Protein AF-0000000083763369 (afdb_homodimer)

pLDDT: mean 95.56, std 6.67, range [40.78, 98.94]

Secondary structure (DSSP, 8-state):
-HHHHHHH-EEEEEEEES-TT-TTTSTT-EEEEEEEEE-TT--TTTS-EEEEE--SS-HHHHHHT-HHHHHHHHHHT-EEEEEPPTTBTTB-TTGGGTTSTTGGGG--HHHHHHHHHHHHHHHHHHTT-TTS-EEEEEETHHHHHHHHHHHH-TTT-SEEEEET--TTTTBT-S-TTHHHHHHHHHHHHH-HHHHHHHHHHHHHHHH---HHHHHHHHTBSS---SHHHHHHHHHHHHHHHHHHHHT--SS-BSSSS-BPSSHHHHHHHHHHH-SSHHHHHHHHHHHHH-TTS--SSB-HHHH----S-TT---SHHHHHHHHHHHHTTSB----B-SSSSSS--B---HHHHHHHHHHHHS----TTHHHHHH-TT--TT--SEEEEEETT-TTGGGS--S--SSSEEEEEETT--TTGGGSPP-TT--HHHHHHHHHHHHHHHHHHHHHHH-/-HHHHHHH-EEEEEEEES-TT-SSSSTT-EEEEEEEEE-TT--TTTS-EEEEE--SS-HHHHHHT-HHHHHHHHHHT-EEEEEPPTTBTTB-TTGGGTTSTTGGGG--HHHHHHHHHHHHHHHHHHTT-TTS-EEEEEETHHHHHHHHHHHH-TTT-SEEEEET--TTGGGT-S-TTHHHHHHHHHHHHH-HHHHHHHHHHHHHHHH---HHHHHHHHTBSS---SHHHHHHHHHHHHHHHHHHHHT--SS-BSSSS-BPSSHHHHHHHHHHH-SSHHHHHHHHHHHHH-TTS--SSB-HHHH----S-TT---SHHHHHHHHHHHHTTS-----B-SSSSSS--B---HHHHHHHHHHHHS----TTHHHHHH-TT--TT--SEEEEEETT-TTGGGS--S--SSSEEEEEETT--TTGGGSPP-TT--HHHHHHHHHHHHHHHHHHHHHHH-

InterPro domains:
  IPR008758 Peptidase S28 [PF05577] (16-439)
  IPR029058 Alpha/Beta hydrolase fold [G3DSA:3.40.50.1820] (13-447)
  IPR029058 Alpha/Beta hydrolase fold [SSF53474] (47-422)
  IPR042269 Serine carboxypeptidase S28, SKS domain [G3DSA:1.20.120.980] (175-347)

Sequence (908 aa):
PGFSLVSLFTEKYFPQILDHFNYNSMGNGTFDQRYLITDEYWKRGYGPIFFYTGNEGDIWEFALNSGFITELAAQQRALVIFAEHRYYGKSLPFGEDSFNIPEVGLLTVEQALADYAIMITELKGQLGASACPVIVFGGSYGGMLSVYMRLRYPNIVAGALAASAPILSTAGMGEPKQFFQDVTSDFENYAPECGDAVRGAFQRLQDLAHYRRIQSAFSLCQTPSSDKDTRQLNGFLRNAFTLMAMLDYPYSTHFMGNMPANPVKVACDTMLGGDDLLQALRDTAGIVYNSTGDLTCFDLYTLYVECADPTGCGLGFNSLAWDYQACTEIEMCFESNNVTDMFPVMPFTVKSREQYCSKRWGVIPRLGWLKTQFWGDALSTASNIIFSNGDLDPWANGGVRKSLSSSLIAINISEGAHHLDLRGANDADPASVIKARKMESDTIAQWVKMERYGPGFSLVSLFTEKYFPQILDHFNYNSMGNGTFDQRYLITDEYWKRGYGPIFFYTGNEGDIWEFALNSGFITELAAQQRALVIFAEHRYYGKSLPFGEDSFNIPEVGLLTVEQALADYAIMITELKGQLGASACPVIVFGGSYGGMLSVYMRLRYPNIVAGALAASAPILSTAGMGEPKQFFQDVTSDFENYAPECGDAVRGAFQRLQDLAHYRRIQSAFSLCQTPSSDKDTRQLNGFLRNAFTLMAMLDYPYSTHFMGNMPANPVKVACDTMLGGDDLLQALRDTAGIVYNSTGDLTCFDLYTLYVECADPTGCGLGFNSLAWDYQACTEIEMCFESNNVTDMFPVMPFTVKSREQYCSKRWGVIPRLGWLKTQFWGDALSTASNIIFSNGDLDPWANGGVRKSLSSSLIAINISEGAHHLDLRGANDADPASVIKARKMESDTIAQWVKMERYG

Solvent-accessible surface area (backbone atoms only — not comparable to full-atom values): 45256 Å² total; per-residue (Å²): 118,63,75,64,52,58,71,56,41,45,80,46,69,42,84,34,69,60,44,86,79,26,51,42,82,52,34,86,39,58,24,56,34,37,30,35,37,31,59,88,42,32,40,83,54,56,27,33,35,40,34,33,50,25,42,86,27,47,48,65,64,51,59,71,50,29,34,33,58,59,54,47,19,62,74,60,20,15,30,40,35,41,36,35,25,72,54,14,60,80,12,34,71,52,55,91,48,28,78,38,90,58,59,39,27,60,65,40,70,68,47,45,49,50,50,51,54,51,48,52,56,51,48,22,62,76,63,55,27,77,75,27,42,25,36,29,28,24,44,33,68,3,4,36,44,12,49,48,40,35,63,62,29,53,64,66,27,61,26,20,40,16,22,26,22,32,50,33,29,33,27,64,40,81,61,44,49,50,45,44,26,34,33,34,46,45,41,28,69,76,38,62,65,35,36,52,45,49,32,49,23,54,50,52,55,70,63,52,86,46,46,66,56,50,17,64,50,50,35,34,67,57,64,50,84,50,70,66,44,51,51,50,48,52,50,45,48,52,40,31,54,46,51,30,27,31,55,31,31,70,50,64,40,76,78,92,44,61,34,56,44,31,30,43,59,54,35,36,51,39,40,70,66,41,93,43,47,51,48,14,50,39,54,37,32,28,46,59,80,32,55,85,60,78,62,84,43,45,50,67,74,80,79,35,51,90,59,44,32,73,80,57,39,62,65,68,63,32,14,52,45,48,27,50,35,31,29,42,57,38,40,51,48,42,24,34,63,48,74,72,24,43,44,66,74,44,82,36,46,73,65,52,47,36,55,51,20,35,72,75,69,54,25,70,51,52,85,50,48,40,21,62,66,63,30,44,85,51,54,82,76,56,64,37,34,36,28,33,26,16,67,36,14,34,47,26,85,25,28,61,79,60,56,80,51,97,39,31,36,34,46,75,20,73,79,22,13,53,37,48,65,37,27,45,91,53,95,60,57,53,69,48,46,56,52,48,46,51,52,53,52,54,52,49,54,49,46,47,51,45,62,69,73,99,122,63,75,64,53,57,71,54,41,45,83,46,69,42,85,34,70,60,46,85,77,27,53,43,82,53,35,86,39,58,25,58,34,38,31,35,36,32,60,88,41,32,40,84,53,57,27,32,35,40,33,32,50,26,41,87,28,46,49,66,64,51,59,71,51,28,35,33,58,56,55,47,20,59,73,59,19,16,29,40,36,42,37,35,25,71,55,13,60,81,12,33,72,52,54,92,49,27,78,38,89,58,58,37,28,61,65,40,70,68,45,45,49,50,50,50,53,52,49,52,56,52,49,23,60,77,63,56,27,76,75,27,40,24,37,28,29,25,46,32,68,3,4,35,44,13,49,47,40,34,63,63,29,53,64,66,28,62,26,19,40,17,22,28,22,33,52,34,30,34,26,65,39,81,61,44,48,50,44,43,27,35,34,35,46,44,42,29,70,77,36,60,65,36,35,54,43,49,32,48,21,52,50,52,56,69,63,52,86,48,44,66,57,50,17,63,52,51,34,34,67,56,64,49,84,49,71,66,43,52,51,49,48,53,51,46,50,50,40,32,54,44,51,31,28,29,56,32,32,70,49,63,42,76,78,90,44,63,36,57,45,32,30,43,60,53,35,36,51,38,42,71,66,40,94,44,46,53,49,14,51,39,53,38,32,26,47,59,78,33,53,84,61,77,63,85,44,46,48,64,75,81,79,35,52,91,59,45,32,75,79,58,41,63,66,70,64,34,14,52,44,48,28,50,35,32,28,43,58,39,38,52,47,42,26,34,64,48,74,74,22,43,43,66,72,44,82,36,48,72,67,53,47,38,53,51,21,36,70,75,68,55,25,71,51,52,86,50,49,40,22,62,64,63,30,45,84,50,53,82,76,59,67,37,33,37,29,34,28,16,67,36,14,34,47,27,84,24,27,61,79,58,57,80,50,98,40,30,36,35,45,75,19,73,79,22,12,55,38,48,66,37,27,46,90,53,94,60,58,52,71,49,45,56,51,49,45,50,51,51,52,54,51,50,54,49,46,48,52,48,63,68,74,99

Nearest PDB structures (foldseek):
  4ebb-assembly1_A  TM=9.942E-01  e=8.310E-62  Homo sapiens
  4ebb-assembly2_B  TM=9.876E-01  e=6.063E-62  Homo sapiens
  3n2z-assembly1_B-2  TM=9.358E-01  e=5.845E-44  Homo sapiens
  2o2g-assembly1_A  TM=6.540E-01  e=6.272E-04  Trichormus variabilis
  1nx9-assembly1_D  TM=5.894E-01  e=6.611E-04  Acetobacter pasteurianus

Organism: Esox lucius (NCBI:txid8010)

Structure (mmCIF, N/CA/C/O backbone):
data_AF-0000000083763369-model_v1
#
loop_
_entity.id
_entity.type
_entity.pdbx_description
1 polymer 'Dipeptidyl peptidase 2'
#
loop_
_atom_site.group_PDB
_atom_site.id
_atom_site.type_symbol
_atom_site.label_atom_id
_atom_site.label_alt_id
_atom_site.label_comp_id
_atom_site.label_asym_id
_atom_site.label_entity_id
_atom_site.label_seq_id
_atom_site.pdbx_PDB_ins_code
_atom_site.Cartn_x
_atom_site.Cartn_y
_atom_site.Cartn_z
_atom_site.occupancy
_atom_site.B_iso_or_equiv
_atom_site.auth_seq_id
_atom_site.auth_comp_id
_atom_site.auth_asym_id
_atom_site.auth_atom_id
_atom_site.pdbx_PDB_model_num
ATOM 1 N N . PRO A 1 1 ? -23.047 29.516 13.289 1 40.78 1 PRO A N 1
ATOM 2 C CA . PRO A 1 1 ? -22.781 28.594 12.18 1 40.78 1 PRO A CA 1
ATOM 3 C C . PRO A 1 1 ? -22.453 27.172 12.664 1 40.78 1 PRO A C 1
ATOM 5 O O . PRO A 1 1 ? -22.781 26.203 11.984 1 40.78 1 PRO A O 1
ATOM 8 N N . GLY A 1 2 ? -21.891 27.047 13.938 1 45.44 2 GLY A N 1
ATOM 9 C CA . GLY A 1 2 ? -21.453 25.797 14.539 1 45.44 2 GLY A CA 1
ATOM 10 C C . GLY A 1 2 ? -22.594 24.906 14.961 1 45.44 2 GLY A C 1
ATOM 11 O O . GLY A 1 2 ? -22.547 23.688 14.742 1 45.44 2 GLY A O 1
ATOM 12 N N . PHE A 1 3 ? -23.531 25.453 15.734 1 48.12 3 PHE A N 1
ATOM 13 C CA . PHE A 1 3 ? -24.641 24.688 16.281 1 48.12 3 PHE A CA 1
ATOM 14 C C . PHE A 1 3 ? -25.422 24.016 15.164 1 48.12 3 PHE A C 1
ATOM 16 O O . PHE A 1 3 ? -25.844 22.859 15.297 1 48.12 3 PHE A O 1
ATOM 23 N N . SER A 1 4 ? -25.453 24.672 14.023 1 62.69 4 SER A N 1
ATOM 24 C CA . SER A 1 4 ? -26.234 24.188 12.898 1 62.69 4 SER A CA 1
ATOM 25 C C . SER A 1 4 ? -25.547 23.031 12.195 1 62.69 4 SER A C 1
ATOM 27 O O . SER A 1 4 ? -26.172 22.016 11.859 1 62.69 4 SER A O 1
ATOM 29 N N . LEU A 1 5 ? -24.281 22.969 12.305 1 74 5 LEU A N 1
ATOM 30 C CA . LEU A 1 5 ? -23.594 21.891 11.602 1 74 5 LEU A CA 1
ATOM 31 C C . LEU A 1 5 ? -23.594 20.609 12.438 1 74 5 LEU A C 1
ATOM 33 O O . LEU A 1 5 ? -23.625 19.516 11.891 1 74 5 LEU A O 1
ATOM 37 N N . VAL A 1 6 ? -23.672 20.766 13.766 1 82.19 6 VAL A N 1
ATOM 38 C CA . VAL A 1 6 ? -23.641 19.594 14.648 1 82.19 6 VAL A CA 1
ATOM 39 C C . VAL A 1 6 ? -24.906 18.766 14.469 1 82.19 6 VAL A C 1
ATOM 41 O O . VAL A 1 6 ? -24.859 17.547 14.477 1 82.19 6 VAL A O 1
ATOM 44 N N . SER A 1 7 ? -25.859 19.5 14.211 1 86.25 7 SER A N 1
ATOM 45 C CA . SER A 1 7 ? -27.141 18.797 14.062 1 86.25 7 SER A CA 1
ATOM 46 C C . SER A 1 7 ? -27.25 18.125 12.695 1 86.25 7 SER A C 1
ATOM 48 O O . SER A 1 7 ? -28.062 17.219 12.508 1 86.25 7 SER A O 1
ATOM 50 N N . LEU A 1 8 ? -26.406 18.5 11.883 1 92.94 8 LEU A N 1
ATOM 51 C CA . LEU A 1 8 ? -26.453 18 10.508 1 92.94 8 LEU A CA 1
ATOM 52 C C . LEU A 1 8 ? -25.844 16.609 10.414 1 92.94 8 LEU A C 1
ATOM 54 O O . LEU A 1 8 ? -26.203 15.828 9.523 1 92.94 8 LEU A O 1
ATOM 58 N N . PHE A 1 9 ? -25 16.281 11.312 1 97.06 9 PHE A N 1
ATOM 59 C CA . PHE A 1 9 ? -24.25 15.031 11.203 1 97.06 9 PHE A CA 1
ATOM 60 C C . PHE A 1 9 ? -24.703 14.039 12.266 1 97.06 9 PHE A C 1
ATOM 62 O O . PHE A 1 9 ? -25.109 14.43 13.359 1 97.06 9 PHE A O 1
ATOM 69 N N . THR A 1 10 ? -24.672 12.844 11.945 1 97.88 10 THR A N 1
ATOM 70 C CA . THR A 1 10 ? -24.828 11.742 12.883 1 97.88 10 THR A CA 1
ATOM 71 C C . THR A 1 10 ? -23.484 11.078 13.172 1 97.88 10 THR A C 1
ATOM 73 O O . THR A 1 10 ? -22.703 10.797 12.25 1 97.88 10 THR A O 1
ATOM 76 N N . GLU A 1 11 ? -23.219 10.938 14.414 1 98.06 11 GLU A N 1
ATOM 77 C CA . GLU A 1 11 ? -22.016 10.227 14.836 1 98.06 11 GLU A CA 1
ATOM 78 C C . GLU A 1 11 ? -22.234 8.719 14.859 1 98.06 11 GLU A C 1
ATOM 80 O O . GLU A 1 11 ? -23.219 8.242 15.438 1 98.06 11 GLU A O 1
ATOM 85 N N . LYS A 1 12 ? -21.375 7.969 14.172 1 98.69 12 LYS A N 1
ATOM 86 C CA . LYS A 1 12 ? -21.453 6.512 14.117 1 98.69 12 LYS A CA 1
ATOM 87 C C . LYS A 1 12 ? -20.094 5.875 14.344 1 98.69 12 LYS A C 1
ATOM 89 O O . LYS A 1 12 ? -19.078 6.578 14.438 1 98.69 12 LYS A O 1
ATOM 94 N N . TYR A 1 13 ? -20.094 4.586 14.578 1 98.75 13 TYR A N 1
ATOM 95 C CA . TYR A 1 13 ? -18.859 3.811 14.773 1 98.75 13 TYR A CA 1
ATOM 96 C C . TYR A 1 13 ? -18.797 2.639 13.805 1 98.75 13 TYR A C 1
ATOM 98 O O . TYR A 1 13 ? -19.812 1.988 13.539 1 98.75 13 TYR A O 1
ATOM 106 N N . PHE A 1 14 ? -17.688 2.393 13.219 1 98.75 14 PHE A N 1
ATOM 107 C CA . PHE A 1 14 ? -17.406 1.319 12.273 1 98.75 14 PHE A CA 1
ATOM 108 C C . PHE A 1 14 ? -16.453 0.296 12.883 1 98.75 14 PHE A C 1
ATOM 110 O O . PHE A 1 14 ? -15.359 0.644 13.312 1 98.75 14 PHE A O 1
ATOM 117 N N . PRO A 1 15 ? -16.891 -0.976 12.992 1 98.56 15 PRO A N 1
ATOM 118 C CA . PRO A 1 15 ? -15.93 -1.981 13.453 1 98.56 15 PRO A CA 1
ATOM 119 C C . PRO A 1 15 ? -14.766 -2.164 12.484 1 98.56 15 PRO A C 1
ATOM 121 O O . PRO A 1 15 ? -14.93 -2.754 11.414 1 98.56 15 PRO A O 1
ATOM 124 N N . GLN A 1 16 ? -13.602 -1.692 12.867 1 98.62 16 GLN A N 1
ATOM 125 C CA . GLN A 1 16 ? -12.43 -1.634 12 1 98.62 16 GLN A CA 1
ATOM 126 C C . GLN A 1 16 ? -11.359 -2.621 12.453 1 98.62 16 GLN A C 1
ATOM 128 O O . GLN A 1 16 ? -11.141 -2.801 13.648 1 98.62 16 GLN A O 1
ATOM 133 N N . ILE A 1 17 ? -10.758 -3.314 11.508 1 97.75 17 ILE A N 1
ATOM 134 C CA . ILE A 1 17 ? -9.695 -4.281 11.773 1 97.75 17 ILE A CA 1
ATOM 135 C C . ILE A 1 17 ? -8.547 -3.596 12.523 1 97.75 17 ILE A C 1
ATOM 137 O O . ILE A 1 17 ? -8.156 -2.477 12.18 1 97.75 17 ILE A O 1
ATOM 141 N N . LEU A 1 18 ? -8 -4.27 13.508 1 98.19 18 LEU A N 1
ATOM 142 C CA . LEU A 1 18 ? -6.918 -3.713 14.32 1 98.19 18 LEU A CA 1
ATOM 143 C C . LEU A 1 18 ? -5.625 -3.639 13.516 1 98.19 18 LEU A C 1
ATOM 145 O O . LEU A 1 18 ? -4.961 -2.598 13.492 1 98.19 18 LEU A O 1
ATOM 149 N N . ASP A 1 19 ? -5.246 -4.711 12.875 1 97.75 19 ASP A N 1
ATOM 150 C CA . ASP A 1 19 ? -4.004 -4.82 12.117 1 97.75 19 ASP A CA 1
ATOM 151 C C . ASP A 1 19 ? -4.258 -5.359 10.711 1 97.75 19 ASP A C 1
ATOM 153 O O . ASP A 1 19 ? -4.402 -6.566 10.523 1 97.75 19 ASP A O 1
ATOM 157 N N . HIS A 1 20 ? -4.227 -4.492 9.734 1 97.69 20 HIS A N 1
ATOM 158 C CA . HIS A 1 20 ? -4.562 -4.855 8.367 1 97.69 20 HIS A CA 1
ATOM 159 C C . HIS A 1 20 ? -3.449 -5.676 7.723 1 97.69 20 HIS A C 1
ATOM 161 O O . HIS A 1 20 ? -3.672 -6.359 6.719 1 97.6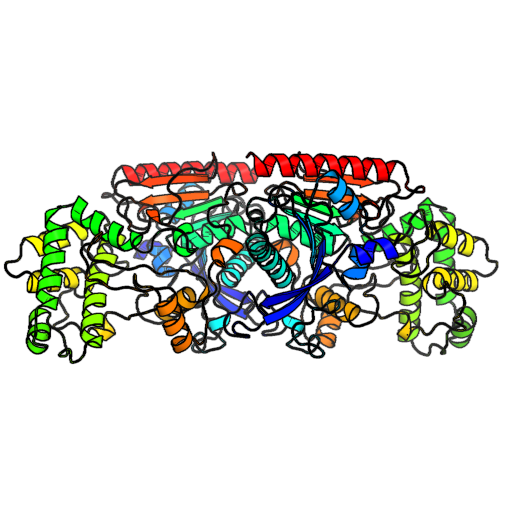9 20 HIS A O 1
ATOM 167 N N . PHE A 1 21 ? -2.24 -5.633 8.242 1 97.12 21 PHE A N 1
ATOM 168 C CA . PHE A 1 21 ? -1.093 -6.148 7.508 1 97.12 21 PHE A CA 1
ATOM 169 C C . PHE A 1 21 ? -0.466 -7.332 8.234 1 97.12 21 PHE A C 1
ATOM 171 O O . PHE A 1 21 ? 0.705 -7.648 8.023 1 97.12 21 PHE A O 1
ATOM 178 N N . ASN A 1 22 ? -1.189 -7.945 9.102 1 96.75 22 ASN A N 1
ATOM 179 C CA . ASN A 1 22 ? -0.847 -9.18 9.812 1 96.75 22 ASN A CA 1
ATOM 180 C C . ASN A 1 22 ? -2.096 -9.945 10.242 1 96.75 22 ASN A C 1
ATOM 182 O O . ASN A 1 22 ? -2.932 -9.414 10.977 1 96.75 22 ASN A O 1
ATOM 186 N N . TYR A 1 23 ? -2.229 -11.148 9.875 1 96 23 TYR A N 1
ATOM 187 C CA . TYR A 1 23 ? -3.459 -11.898 10.109 1 96 23 TYR A CA 1
ATOM 188 C C . TYR A 1 23 ? -3.414 -12.625 11.445 1 96 23 TYR A C 1
ATOM 190 O O . TYR A 1 23 ? -4.441 -13.102 11.938 1 96 23 TYR A O 1
ATOM 198 N N . ASN A 1 24 ? -2.193 -12.734 12.008 1 95.19 24 ASN A N 1
ATOM 199 C CA . ASN A 1 24 ? -2.062 -13.5 13.242 1 95.19 24 ASN A CA 1
ATOM 200 C C . ASN A 1 24 ? -1.996 -12.586 14.461 1 95.19 24 ASN A C 1
ATOM 202 O O . ASN A 1 24 ? -2.57 -12.898 15.508 1 95.19 24 ASN A O 1
ATOM 206 N N . SER A 1 25 ? -1.342 -11.469 14.391 1 89.44 25 SER A N 1
ATOM 207 C CA . SER A 1 25 ? -0.973 -10.664 15.555 1 89.44 25 SER A CA 1
ATOM 208 C C . SER A 1 25 ? -2.201 -10.273 16.375 1 89.44 25 SER A C 1
ATOM 210 O O . SER A 1 25 ? -2.17 -10.305 17.594 1 89.44 25 SER A O 1
ATOM 212 N N . MET A 1 26 ? -3.242 -9.844 15.695 1 92.5 26 MET A N 1
ATOM 213 C CA . MET A 1 26 ? -4.473 -9.422 16.359 1 92.5 26 MET A CA 1
ATOM 214 C C . MET A 1 26 ? -5.672 -10.203 15.836 1 92.5 26 MET A C 1
ATOM 216 O O . MET A 1 26 ? -6.816 -9.836 16.094 1 92.5 26 MET A O 1
ATOM 220 N N . GLY A 1 27 ? -5.27 -11.305 15.078 1 92.88 27 GLY A N 1
ATOM 221 C CA . GLY A 1 27 ? -6.367 -11.984 14.406 1 92.88 27 GLY A CA 1
ATOM 222 C C . GLY A 1 27 ? -7.273 -11.031 13.648 1 92.88 27 GLY A C 1
ATOM 223 O O . GLY A 1 27 ? -6.797 -10.133 12.953 1 92.88 27 GLY A O 1
ATOM 224 N N . ASN A 1 28 ? -8.516 -11.281 13.719 1 92.69 28 ASN A N 1
ATOM 225 C CA . ASN A 1 28 ? -9.484 -10.383 13.102 1 92.69 28 ASN A CA 1
ATOM 226 C C . ASN A 1 28 ? -10.133 -9.461 14.133 1 92.69 28 ASN A C 1
ATOM 228 O O . ASN A 1 28 ? -11.297 -9.086 13.992 1 92.69 28 ASN A O 1
ATOM 232 N N . GLY A 1 29 ? -9.32 -9.18 15.156 1 96.44 29 GLY A N 1
ATOM 233 C CA . GLY A 1 29 ? -9.812 -8.227 16.141 1 96.44 29 GLY A CA 1
ATOM 234 C C . GLY A 1 29 ? -10.148 -6.871 15.539 1 96.44 29 GLY A C 1
ATOM 235 O O . GLY A 1 29 ? -9.523 -6.449 14.562 1 96.44 29 GLY A O 1
ATOM 236 N N . THR A 1 30 ? -11.125 -6.203 16.141 1 98.19 30 THR A N 1
ATOM 237 C CA . THR A 1 30 ? -11.562 -4.914 15.625 1 98.19 30 THR A CA 1
ATOM 238 C C . THR A 1 30 ? -11.625 -3.877 16.75 1 98.19 30 THR A C 1
ATOM 240 O O . THR A 1 30 ? -11.516 -4.219 17.922 1 98.19 30 THR A O 1
ATOM 243 N N . PHE A 1 31 ? -11.648 -2.648 16.438 1 98.69 31 PHE A N 1
ATOM 244 C CA . PHE A 1 31 ? -11.977 -1.522 17.297 1 98.69 31 PHE A CA 1
ATOM 245 C C . PHE A 1 31 ? -13.055 -0.648 16.656 1 98.69 31 PHE A C 1
ATOM 247 O O . PHE A 1 31 ? -13.352 -0.786 15.477 1 98.69 31 PHE A O 1
ATOM 254 N N . ASP A 1 32 ? -13.648 0.193 17.453 1 98.69 32 ASP A N 1
ATOM 255 C CA . ASP A 1 32 ? -14.688 1.092 16.953 1 98.69 32 ASP A CA 1
ATOM 256 C C . ASP A 1 32 ? -14.078 2.381 16.406 1 98.69 32 ASP A C 1
ATOM 258 O O . ASP A 1 32 ? -13.578 3.209 17.172 1 98.69 32 ASP A O 1
ATOM 262 N N . GLN A 1 33 ? -14.117 2.523 15.133 1 98.88 33 GLN A N 1
ATOM 263 C CA . GLN A 1 33 ? -13.656 3.75 14.484 1 98.88 33 GLN A CA 1
ATOM 264 C C . GLN A 1 33 ? -14.805 4.738 14.297 1 98.88 33 GLN A C 1
ATOM 266 O O . GLN A 1 33 ? -15.789 4.434 13.625 1 98.88 33 GLN A O 1
ATOM 271 N N . ARG A 1 34 ? -14.664 5.914 14.836 1 98.88 34 ARG A N 1
ATOM 272 C CA . ARG A 1 34 ? -15.703 6.938 14.789 1 98.88 34 ARG A CA 1
ATOM 273 C C . ARG A 1 34 ? -15.742 7.613 13.422 1 98.88 34 ARG A C 1
ATOM 275 O O . ARG A 1 34 ? -14.695 7.906 12.836 1 98.88 34 ARG A O 1
ATOM 282 N N . TYR A 1 35 ? -16.938 7.824 12.93 1 98.81 35 TYR A N 1
ATOM 283 C CA . TYR A 1 35 ? -17.125 8.656 11.75 1 98.81 35 TYR A CA 1
ATOM 284 C C . TYR A 1 35 ? -18.422 9.453 11.844 1 98.81 35 TYR A C 1
ATOM 286 O O . TYR A 1 35 ? -19.328 9.07 12.586 1 98.81 35 TYR A O 1
ATOM 294 N N . LEU A 1 36 ? -18.438 10.633 11.219 1 98.81 36 LEU A N 1
ATOM 295 C CA . LEU A 1 36 ? -19.641 11.453 11.07 1 98.81 36 LEU A CA 1
ATOM 296 C C . LEU A 1 36 ? -20.219 11.32 9.664 1 98.81 36 LEU A C 1
ATOM 298 O O . LEU A 1 36 ? -19.484 11.234 8.688 1 98.81 36 LEU A O 1
ATOM 302 N N . ILE A 1 37 ? -21.547 11.289 9.594 1 98.62 37 ILE A N 1
ATOM 303 C CA . ILE A 1 37 ? -22.156 11.102 8.289 1 98.62 37 ILE A CA 1
ATOM 304 C C . ILE A 1 37 ? -23.406 11.977 8.18 1 98.62 37 ILE A C 1
ATOM 306 O O . ILE A 1 37 ? -24.109 12.188 9.164 1 98.62 37 ILE A O 1
ATOM 310 N N . THR A 1 38 ? -23.672 12.57 7.043 1 98.31 38 THR A N 1
ATOM 311 C CA . THR A 1 38 ? -24.938 13.242 6.75 1 98.31 38 THR A CA 1
ATOM 312 C C . THR A 1 38 ? -25.375 12.969 5.312 1 98.31 38 THR A C 1
ATOM 314 O O . THR A 1 38 ? -24.547 12.969 4.398 1 98.31 38 THR A O 1
ATOM 317 N N . ASP A 1 39 ? -26.578 12.609 5.152 1 97.44 39 ASP A N 1
ATOM 318 C CA . ASP A 1 39 ? -27.172 12.414 3.832 1 97.44 39 ASP A CA 1
ATOM 319 C C . ASP A 1 39 ? -28.219 13.484 3.535 1 97.44 39 ASP A C 1
ATOM 321 O O . ASP A 1 39 ? -29.094 13.289 2.703 1 97.44 39 ASP A O 1
ATOM 325 N N . GLU A 1 40 ? -28.047 14.57 4.25 1 97.06 40 GLU A N 1
ATOM 326 C CA . GLU A 1 40 ? -29.016 15.664 4.137 1 97.06 40 GLU A CA 1
ATOM 327 C C . GLU A 1 40 ? -29.188 16.094 2.682 1 97.06 40 GLU A C 1
ATOM 329 O O . GLU A 1 40 ? -30.312 16.375 2.248 1 97.06 40 GLU A O 1
ATOM 334 N N . TYR A 1 41 ? -28.172 16.078 1.887 1 97.88 41 TYR A N 1
ATOM 335 C CA . TYR A 1 41 ? -28.234 16.609 0.53 1 97.88 41 TYR A CA 1
ATOM 336 C C . TYR A 1 41 ? -28.062 15.5 -0.5 1 97.88 41 TYR A C 1
ATOM 338 O O . TYR A 1 41 ? -28.062 15.758 -1.706 1 97.88 41 TYR A O 1
ATOM 346 N N . TRP A 1 42 ? -27.891 14.312 -0.059 1 98.31 42 TRP A N 1
ATOM 347 C CA . TRP A 1 42 ? -27.453 13.227 -0.922 1 98.31 42 TRP A CA 1
ATOM 348 C C . TRP A 1 42 ? -28.578 12.758 -1.829 1 98.31 42 TRP A C 1
ATOM 350 O O . TRP A 1 42 ? -29.688 12.477 -1.358 1 98.31 42 TRP A O 1
ATOM 360 N N . LYS A 1 43 ? -28.328 12.758 -3.141 1 98.06 43 LYS A N 1
ATOM 361 C CA . LYS A 1 43 ? -29.172 11.977 -4.035 1 98.06 43 LYS A CA 1
ATOM 362 C C . LYS A 1 43 ? -28.844 10.492 -3.953 1 98.06 43 LYS A C 1
ATOM 364 O O . LYS A 1 43 ? -27.922 10.016 -4.605 1 98.06 43 LYS A O 1
ATOM 369 N N . ARG A 1 44 ? -29.688 9.812 -3.24 1 95.56 44 ARG A N 1
ATOM 370 C CA . ARG A 1 44 ? -29.422 8.422 -2.881 1 95.56 44 ARG A CA 1
ATOM 371 C C . ARG A 1 44 ? -29.125 7.582 -4.117 1 95.56 44 ARG A C 1
ATOM 373 O O . ARG A 1 44 ? -29.859 7.645 -5.105 1 95.56 44 ARG A O 1
ATOM 380 N N . GLY A 1 45 ? -27.969 6.945 -4.031 1 93.38 45 GLY A N 1
ATOM 381 C CA . GLY A 1 45 ? -27.594 6.012 -5.078 1 93.38 45 GLY A CA 1
ATOM 382 C C . GLY A 1 45 ? -26.984 6.684 -6.297 1 93.38 45 GLY A C 1
ATOM 383 O O . GLY A 1 45 ? -26.547 6.012 -7.23 1 93.38 45 GLY A O 1
ATOM 384 N N . TYR A 1 46 ? -26.859 8.016 -6.223 1 95.69 46 TYR A N 1
ATOM 385 C CA . TYR A 1 46 ? -26.406 8.711 -7.418 1 95.69 46 TYR A CA 1
ATOM 386 C C . TYR A 1 46 ? -25.359 9.758 -7.066 1 95.69 46 TYR A C 1
ATOM 388 O O . TYR A 1 46 ? -24.312 9.844 -7.723 1 95.69 46 TYR A O 1
ATOM 396 N N . GLY A 1 47 ? -25.672 10.578 -6.125 1 98.19 47 GLY A N 1
ATOM 397 C CA . GLY A 1 47 ? -24.734 11.617 -5.734 1 98.19 47 GLY A CA 1
ATOM 398 C C . GLY A 1 47 ? -23.406 11.07 -5.273 1 98.19 47 GLY A C 1
ATOM 399 O O . GLY A 1 47 ? -23.328 9.945 -4.781 1 98.19 47 GLY A O 1
ATOM 400 N N . PRO A 1 48 ? -22.375 11.844 -5.461 1 98.81 48 PRO A N 1
ATOM 401 C CA . PRO A 1 48 ? -21.062 11.375 -5.027 1 98.81 48 PRO A CA 1
ATOM 402 C C . PRO A 1 48 ? -20.938 11.266 -3.51 1 98.81 48 PRO A C 1
ATOM 404 O O . PRO A 1 48 ? -21.844 11.695 -2.783 1 98.81 48 PRO A O 1
ATOM 407 N N . ILE A 1 49 ? -19.938 10.625 -3.098 1 98.88 49 ILE A N 1
ATOM 408 C CA . ILE A 1 49 ? -19.562 10.57 -1.691 1 98.88 49 ILE A CA 1
ATOM 409 C C . ILE A 1 49 ? -18.359 11.484 -1.449 1 98.88 49 ILE A C 1
ATOM 411 O O . ILE A 1 49 ? -17.312 11.32 -2.078 1 98.88 49 ILE A O 1
ATOM 415 N N . PHE A 1 50 ? -18.547 12.477 -0.652 1 98.94 50 PHE A N 1
ATOM 416 C CA . PHE A 1 50 ? -17.438 13.297 -0.166 1 98.94 50 PHE A CA 1
ATOM 417 C C . PHE A 1 50 ? -16.906 12.766 1.155 1 98.94 50 PHE A C 1
ATOM 419 O O . PHE A 1 50 ? -17.625 12.75 2.162 1 98.94 50 PHE A O 1
ATOM 426 N N . PHE A 1 51 ? -15.68 12.312 1.148 1 98.94 51 PHE A N 1
ATOM 427 C CA . PHE A 1 51 ? -15.086 11.617 2.281 1 98.94 51 PHE A CA 1
ATOM 428 C C . PHE A 1 51 ? -13.898 12.398 2.832 1 98.94 51 PHE A C 1
ATOM 430 O O . PHE A 1 51 ? -12.914 12.625 2.123 1 98.94 51 PHE A O 1
ATOM 437 N N . TYR A 1 52 ? -13.969 12.82 4.09 1 98.88 52 TYR A N 1
ATOM 438 C CA . TYR A 1 52 ? -12.859 13.484 4.766 1 98.88 52 TYR A CA 1
ATOM 439 C C . TYR A 1 52 ? -11.945 12.469 5.441 1 98.88 52 TYR A C 1
ATOM 441 O O . TYR A 1 52 ? -12.398 11.68 6.277 1 98.88 52 TYR A O 1
ATOM 449 N N . THR A 1 53 ? -10.641 12.508 5.105 1 98.69 53 THR A N 1
ATOM 450 C CA . THR A 1 53 ? -9.688 11.461 5.449 1 98.69 53 THR A CA 1
ATOM 451 C C . THR A 1 53 ? -9.047 11.734 6.805 1 98.69 53 THR A C 1
ATOM 453 O O . THR A 1 53 ? -7.824 11.695 6.938 1 98.69 53 THR A O 1
ATOM 456 N N . GLY A 1 54 ? -9.844 12.031 7.816 1 97.19 54 GLY A N 1
ATOM 457 C CA . GLY A 1 54 ? -9.359 12.195 9.18 1 97.19 54 GLY A CA 1
ATOM 458 C C . GLY A 1 54 ? -8.258 13.234 9.297 1 97.19 54 GLY A C 1
ATOM 459 O O . GLY A 1 54 ? -8.016 13.992 8.359 1 97.19 54 GLY A O 1
ATOM 460 N N . ASN A 1 55 ? -7.652 13.266 10.43 1 96.69 55 ASN A N 1
ATOM 461 C CA . ASN A 1 55 ? -6.617 14.227 10.797 1 96.69 55 ASN A CA 1
ATOM 462 C C . ASN A 1 55 ? -6.074 13.961 12.195 1 96.69 55 ASN A C 1
ATOM 464 O O . ASN A 1 55 ? -6.355 12.914 12.789 1 96.69 55 ASN A O 1
ATOM 468 N N . GLU A 1 56 ? -5.223 14.914 12.672 1 95.56 56 GLU A N 1
ATOM 469 C CA . GLU A 1 56 ? -4.527 14.734 13.945 1 95.56 56 GLU A CA 1
ATOM 470 C C . GLU A 1 56 ? -5.387 15.195 15.117 1 95.56 56 GLU A C 1
ATOM 472 O O . GLU A 1 56 ? -4.938 15.992 15.945 1 95.56 56 GLU A O 1
ATOM 477 N N . GLY A 1 57 ? -6.605 14.672 15.203 1 95.38 57 GLY A N 1
ATOM 478 C CA . GLY A 1 57 ? -7.418 15.086 16.344 1 95.38 57 GLY A CA 1
ATOM 479 C C . GLY A 1 57 ? -8.859 14.609 16.25 1 95.38 57 GLY A C 1
ATOM 480 O O . GLY A 1 57 ? -9.172 13.719 15.461 1 95.38 57 GLY A O 1
ATOM 481 N N . ASP A 1 58 ? -9.727 15.188 17.125 1 95.56 58 ASP A N 1
ATOM 482 C CA . ASP A 1 58 ? -11.156 14.898 17.172 1 95.56 58 ASP A CA 1
ATOM 483 C C . ASP A 1 58 ? -11.828 15.289 15.852 1 95.56 58 ASP A C 1
ATOM 485 O O . ASP A 1 58 ? -11.727 16.438 15.414 1 95.56 58 ASP A O 1
ATOM 489 N N . ILE A 1 59 ? -12.547 14.367 15.297 1 97.12 59 ILE A N 1
ATOM 490 C CA . ILE A 1 59 ? -13.055 14.555 13.938 1 97.12 59 ILE A CA 1
ATOM 491 C C . ILE A 1 59 ? -14.117 15.656 13.938 1 97.12 59 ILE A C 1
ATOM 493 O O . ILE A 1 59 ? -14.336 16.312 12.914 1 97.12 59 ILE A O 1
ATOM 497 N N . TRP A 1 60 ? -14.82 15.922 15.031 1 96 60 TRP A N 1
ATOM 498 C CA . TRP A 1 60 ? -15.797 17 15.109 1 96 60 TRP A CA 1
ATOM 499 C C . TRP A 1 60 ? -15.133 18.359 14.891 1 96 60 TRP A C 1
ATOM 501 O O . TRP A 1 60 ? -15.727 19.25 14.273 1 96 60 TRP A O 1
ATOM 511 N N . GLU A 1 61 ? -13.922 18.531 15.391 1 92.69 61 GLU A N 1
ATOM 512 C CA . GLU A 1 61 ? -13.203 19.781 15.188 1 92.69 61 GLU A CA 1
ATOM 513 C C . GLU A 1 61 ? -12.969 20.047 13.703 1 92.69 61 GLU A C 1
ATOM 515 O O . GLU A 1 61 ? -13.094 21.188 13.25 1 92.69 61 GLU A O 1
ATOM 520 N N . PHE A 1 62 ? -12.719 19.031 12.977 1 94.94 62 PHE A N 1
ATOM 521 C CA . PHE A 1 62 ? -12.445 19.188 11.555 1 94.94 62 PHE A CA 1
ATOM 522 C C . PHE A 1 62 ? -13.742 19.344 10.766 1 94.94 62 PHE A C 1
ATOM 524 O O . PHE A 1 62 ? -13.812 20.125 9.805 1 94.94 62 PHE A O 1
ATOM 531 N N . ALA A 1 63 ? -14.727 18.594 11.172 1 96.25 63 ALA A N 1
ATOM 532 C CA . ALA A 1 63 ? -16.016 18.719 10.492 1 96.25 63 ALA A CA 1
ATOM 533 C C . ALA A 1 63 ? -16.578 20.125 10.625 1 96.25 63 ALA A C 1
ATOM 535 O O . ALA A 1 63 ? -17.109 20.688 9.664 1 96.25 63 ALA A O 1
ATOM 536 N N . LEU A 1 64 ? -16.375 20.734 11.789 1 93 64 LEU A N 1
ATOM 537 C CA . LEU A 1 64 ? -16.938 22.047 12.078 1 93 64 LEU A CA 1
ATOM 538 C C . LEU A 1 64 ? -16.109 23.156 11.422 1 93 64 LEU A C 1
ATOM 540 O O . LEU A 1 64 ? -16.562 24.297 11.305 1 93 64 LEU A O 1
ATOM 544 N N . ASN A 1 65 ? -14.93 22.781 10.969 1 93.12 65 ASN A N 1
ATOM 545 C CA . ASN A 1 65 ? -14.055 23.766 10.352 1 93.12 65 ASN A CA 1
ATOM 546 C C . ASN A 1 65 ? -13.805 23.469 8.875 1 93.12 65 ASN A C 1
ATOM 548 O O . ASN A 1 65 ? -12.82 23.922 8.305 1 93.12 65 ASN A O 1
ATOM 552 N N . SER A 1 66 ? -14.633 22.656 8.289 1 96.06 66 SER A N 1
ATOM 553 C CA . SER A 1 66 ? -14.578 22.328 6.863 1 96.06 66 SER A CA 1
ATOM 554 C C . SER A 1 66 ? -15.93 22.531 6.195 1 96.06 66 SER A C 1
ATOM 556 O O . SER A 1 66 ? -16.406 21.656 5.469 1 96.06 66 SER A O 1
ATOM 558 N N . GLY A 1 67 ? -16.484 23.719 6.441 1 96.12 67 GLY A N 1
ATOM 559 C CA . GLY A 1 67 ? -17.812 24.031 5.941 1 96.12 67 GLY A CA 1
ATOM 560 C C . GLY A 1 67 ? -17.922 23.969 4.43 1 96.12 67 GLY A C 1
ATOM 561 O O . GLY A 1 67 ? -18.984 23.734 3.879 1 96.12 67 GLY A O 1
ATOM 562 N N . PHE A 1 68 ? -16.859 24.172 3.65 1 98.12 68 PHE A N 1
ATOM 563 C CA . PHE A 1 68 ? -16.828 24.094 2.193 1 98.12 68 PHE A CA 1
ATOM 564 C C . PHE A 1 68 ? -17.391 22.766 1.709 1 98.12 68 PHE A C 1
ATOM 566 O O . PHE A 1 68 ? -18.125 22.703 0.724 1 98.12 68 PHE A O 1
ATOM 573 N N . ILE A 1 69 ? -17 21.625 2.414 1 98.62 69 ILE A N 1
ATOM 574 C CA . ILE A 1 69 ? -17.391 20.281 1.99 1 98.62 69 ILE A CA 1
ATOM 575 C C . ILE A 1 69 ? -18.906 20.141 2.08 1 98.62 69 ILE A C 1
ATOM 577 O O . ILE A 1 69 ? -19.531 19.578 1.172 1 98.62 69 ILE A O 1
ATOM 581 N N . THR A 1 70 ? -19.484 20.641 3.145 1 97.44 70 THR A N 1
ATOM 582 C CA . THR A 1 70 ? -20.938 20.578 3.311 1 97.44 70 THR A CA 1
ATOM 583 C C . THR A 1 70 ? -21.641 21.469 2.289 1 97.44 70 THR A C 1
ATOM 585 O O . THR A 1 70 ? -22.672 21.094 1.735 1 97.44 70 THR A O 1
ATOM 588 N N . GLU A 1 71 ? -21.094 22.656 2.092 1 98.19 71 GLU A N 1
ATOM 589 C CA . GLU A 1 71 ? -21.641 23.547 1.076 1 98.19 71 GLU A CA 1
ATOM 590 C C . GLU A 1 71 ? -21.578 22.906 -0.311 1 98.19 71 GLU A C 1
ATOM 592 O O . GLU A 1 71 ? -22.531 23 -1.09 1 98.19 71 GLU A O 1
ATOM 597 N N . LEU A 1 72 ? -20.453 22.312 -0.59 1 98.69 72 LEU A N 1
ATOM 598 C CA . LEU A 1 72 ? -20.281 21.625 -1.866 1 98.6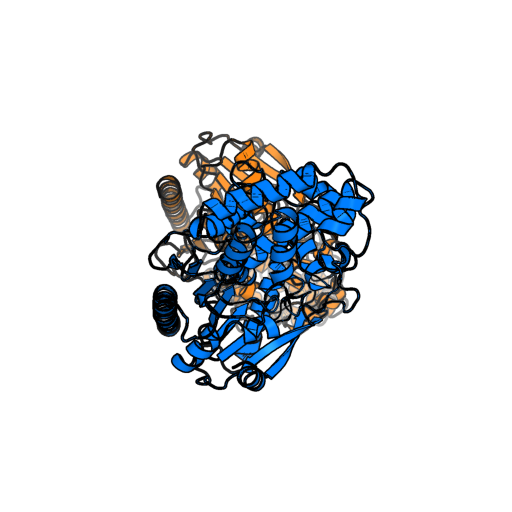9 72 LEU A CA 1
ATOM 599 C C . LEU A 1 72 ? -21.25 20.453 -2.002 1 98.69 72 LEU A C 1
ATOM 601 O O . LEU A 1 72 ? -21.75 20.188 -3.098 1 98.69 72 LEU A O 1
ATOM 605 N N . ALA A 1 73 ? -21.453 19.75 -0.894 1 98.56 73 ALA A N 1
ATOM 606 C CA . ALA A 1 73 ? -22.406 18.641 -0.89 1 98.56 73 ALA A CA 1
ATOM 607 C C . ALA A 1 73 ? -23.812 19.109 -1.255 1 98.56 73 ALA A C 1
ATOM 609 O O . ALA A 1 73 ? -24.547 18.422 -1.967 1 98.56 73 ALA A O 1
ATOM 610 N N . ALA A 1 74 ? -24.188 20.266 -0.713 1 98.12 74 ALA A N 1
ATOM 611 C CA . ALA A 1 74 ? -25.484 20.844 -1.067 1 98.12 74 ALA A CA 1
ATOM 612 C C . ALA A 1 74 ? -25.562 21.141 -2.562 1 98.12 74 ALA A C 1
ATOM 614 O O . ALA A 1 74 ? -26.594 20.922 -3.189 1 98.12 74 ALA A O 1
ATOM 615 N N . GLN A 1 75 ? -24.5 21.578 -3.111 1 98.44 75 GLN A N 1
ATOM 616 C CA . GLN A 1 75 ? -24.438 21.938 -4.523 1 98.44 75 GLN A CA 1
ATOM 617 C C . GLN A 1 75 ? -24.438 20.703 -5.41 1 98.44 75 GLN A C 1
ATOM 619 O O . GLN A 1 75 ? -25.078 20.688 -6.465 1 98.44 75 GLN A O 1
ATOM 624 N N . GLN A 1 76 ? -23.766 19.672 -4.988 1 98.5 76 GLN A N 1
ATOM 625 C CA . GLN A 1 76 ? -23.531 18.547 -5.871 1 98.5 76 GLN A CA 1
ATOM 626 C C . GLN A 1 76 ? -24.281 17.312 -5.402 1 98.5 76 GLN A C 1
ATOM 628 O O . GLN A 1 76 ? -24.062 16.203 -5.914 1 98.5 76 GLN A O 1
ATOM 633 N N . ARG A 1 77 ? -25.141 17.469 -4.371 1 98.5 77 ARG A N 1
ATOM 634 C CA . ARG A 1 77 ? -26.031 16.422 -3.854 1 98.5 77 ARG A CA 1
ATOM 635 C C . ARG A 1 77 ? -25.219 15.219 -3.385 1 98.5 77 ARG A C 1
ATOM 637 O O . ARG A 1 77 ? -25.5 14.086 -3.793 1 98.5 77 ARG A O 1
ATOM 644 N N . ALA A 1 78 ? -24.281 15.461 -2.553 1 98.81 78 ALA A N 1
ATOM 645 C CA . ALA A 1 78 ? -23.328 14.438 -2.137 1 98.81 78 ALA A CA 1
ATOM 646 C C . ALA A 1 78 ? -23.656 13.922 -0.737 1 98.81 78 ALA A C 1
ATOM 648 O O . ALA A 1 78 ? -24.281 14.625 0.063 1 98.81 78 ALA A O 1
ATOM 649 N N . LEU A 1 79 ? -23.281 12.656 -0.507 1 98.75 79 LEU A N 1
ATOM 650 C CA . LEU A 1 79 ? -23.125 12.117 0.837 1 98.75 79 LEU A CA 1
ATOM 651 C C . LEU A 1 79 ? -21.812 12.578 1.459 1 98.75 79 LEU A C 1
ATOM 653 O O . LEU A 1 79 ? -20.766 12.602 0.79 1 98.75 79 LEU A O 1
ATOM 657 N N . VAL A 1 80 ? -21.891 13.016 2.717 1 98.81 80 VAL A N 1
ATOM 658 C CA . VAL A 1 80 ? -20.656 13.477 3.357 1 98.81 80 VAL A CA 1
ATOM 659 C C . VAL A 1 80 ? -20.297 12.555 4.52 1 98.81 80 VAL A C 1
ATOM 661 O O . VAL A 1 80 ? -21.141 12.266 5.375 1 98.81 80 VAL A O 1
ATOM 664 N N . ILE A 1 81 ? -19.109 12.062 4.52 1 98.88 81 ILE A N 1
ATOM 665 C CA . ILE A 1 81 ? -18.578 11.234 5.598 1 98.88 81 ILE A CA 1
ATOM 666 C C . ILE A 1 81 ? -17.266 11.82 6.102 1 98.88 81 ILE A C 1
ATOM 668 O O . ILE A 1 81 ? -16.359 12.094 5.312 1 98.88 81 ILE A O 1
ATOM 672 N N . PHE A 1 82 ? -17.156 12.117 7.363 1 98.88 82 PHE A N 1
ATOM 673 C CA . PHE A 1 82 ? -15.914 12.453 8.047 1 98.88 82 PHE A CA 1
ATOM 674 C C . PHE A 1 82 ? -15.414 11.273 8.875 1 98.88 82 PHE A C 1
ATOM 676 O O . PHE A 1 82 ? -16 10.938 9.898 1 98.88 82 PHE A O 1
ATOM 683 N N . ALA A 1 83 ? -14.336 10.672 8.477 1 98.94 83 ALA A N 1
ATOM 684 C CA . ALA A 1 83 ? -13.797 9.531 9.211 1 98.94 83 ALA A CA 1
ATOM 685 C C . ALA A 1 83 ? -12.719 9.977 10.195 1 98.94 83 ALA A C 1
ATOM 687 O O . ALA A 1 83 ? -11.883 10.828 9.875 1 98.94 83 ALA A O 1
ATOM 688 N N . GLU A 1 84 ? -12.789 9.461 11.391 1 98.88 84 GLU A N 1
ATOM 689 C CA . GLU A 1 84 ? -11.75 9.758 12.375 1 98.88 84 GLU A CA 1
ATOM 690 C C . GLU A 1 84 ? -10.539 8.859 12.188 1 98.88 84 GLU A C 1
ATOM 692 O O . GLU A 1 84 ? -10.68 7.672 11.883 1 98.88 84 GLU A O 1
ATOM 697 N N . HIS A 1 85 ? -9.398 9.375 12.297 1 98.75 85 HIS A N 1
ATOM 698 C CA . HIS A 1 85 ? -8.141 8.648 12.172 1 98.75 85 HIS A CA 1
ATOM 699 C C . HIS A 1 85 ? -7.906 7.746 13.375 1 98.75 85 HIS A C 1
ATOM 701 O O . HIS A 1 85 ? -8.18 8.133 14.516 1 98.75 85 HIS A O 1
ATOM 707 N N . ARG A 1 86 ? -7.457 6.516 13.117 1 98.75 86 ARG A N 1
ATOM 708 C CA . ARG A 1 86 ? -7.07 5.68 14.25 1 98.75 86 ARG A CA 1
ATOM 709 C C . ARG A 1 86 ? -6.082 6.406 15.156 1 98.75 86 ARG A C 1
ATOM 711 O O . ARG A 1 86 ? -5.207 7.133 14.68 1 98.75 86 ARG A O 1
ATOM 718 N N . TYR A 1 87 ? -6.227 6.238 16.547 1 98.12 87 TYR A N 1
ATOM 719 C CA . TYR A 1 87 ? -5.367 6.75 17.609 1 98.12 87 TYR A CA 1
ATOM 720 C C . TYR A 1 87 ? -5.637 8.227 17.875 1 98.12 87 TYR A C 1
ATOM 722 O O . TYR A 1 87 ? -4.977 8.852 18.703 1 98.12 87 TYR A O 1
ATOM 730 N N . TYR A 1 88 ? -6.562 8.789 17.156 1 97.75 88 TYR A N 1
ATOM 731 C CA . TYR A 1 88 ? -6.98 10.156 17.453 1 97.75 88 TYR A CA 1
ATOM 732 C C . TYR A 1 88 ? -8.43 10.203 17.906 1 97.75 88 TYR A C 1
ATOM 734 O O . TYR A 1 88 ? -9.211 9.297 17.609 1 97.75 88 TYR A O 1
ATOM 742 N N . GLY A 1 89 ? -8.789 11.281 18.625 1 96.62 89 GLY A N 1
ATOM 743 C CA . GLY A 1 89 ? -10.156 11.422 19.109 1 96.62 89 GLY A CA 1
ATOM 744 C C . GLY A 1 89 ? -10.617 10.242 19.953 1 96.62 89 GLY A C 1
ATOM 745 O O . GLY A 1 89 ? -9.953 9.859 20.922 1 96.62 89 GLY A O 1
ATOM 746 N N . LYS A 1 90 ? -11.711 9.672 19.516 1 97.44 90 LYS A N 1
ATOM 747 C CA . LYS A 1 90 ? -12.289 8.547 20.25 1 97.44 90 LYS A CA 1
ATOM 748 C C . LYS A 1 90 ? -11.93 7.215 19.578 1 97.44 90 LYS A C 1
ATOM 750 O O . LYS A 1 90 ? -12.211 6.148 20.141 1 97.44 90 LYS A O 1
ATOM 755 N N . SER A 1 91 ? -11.273 7.301 18.453 1 98.5 91 SER A N 1
ATOM 756 C CA . SER A 1 91 ? -10.938 6.094 17.703 1 98.5 91 SER A CA 1
ATOM 757 C C . SER A 1 91 ? -9.625 5.488 18.203 1 98.5 91 SER A C 1
ATOM 759 O O . SER A 1 91 ? -8.602 5.57 17.516 1 98.5 91 SER A O 1
ATOM 761 N N . LEU A 1 92 ? -9.719 4.848 19.359 1 98.06 92 LEU A N 1
ATOM 762 C CA . LEU A 1 92 ? -8.555 4.285 20.031 1 98.06 92 LEU A CA 1
ATOM 763 C C . LEU A 1 92 ? -8.578 2.762 19.969 1 98.06 92 LEU A C 1
ATOM 765 O O . LEU A 1 92 ? -9.305 2.115 20.734 1 98.06 92 LEU A O 1
ATOM 769 N N . PRO A 1 93 ? -7.676 2.166 19.203 1 97.94 93 PRO A N 1
ATOM 770 C CA . PRO A 1 93 ? -7.723 0.72 18.953 1 97.94 93 PRO A CA 1
ATOM 771 C C . PRO A 1 93 ? -7.613 -0.092 20.25 1 97.94 93 PRO A C 1
ATOM 773 O O . PRO A 1 93 ? -8.203 -1.172 20.344 1 97.94 93 PRO A O 1
ATOM 776 N N . PHE A 1 94 ? -6.902 0.404 21.266 1 97.62 94 PHE A N 1
ATOM 777 C CA . PHE A 1 94 ? -6.703 -0.342 22.5 1 97.62 94 PHE A CA 1
ATOM 778 C C . PHE A 1 94 ? -7.191 0.459 23.703 1 97.62 94 PHE A C 1
ATOM 780 O O . PHE A 1 94 ? -6.656 0.324 24.797 1 97.62 94 PHE A O 1
ATOM 787 N N . GLY A 1 95 ? -8.148 1.398 23.438 1 95.75 95 GLY A N 1
ATOM 788 C CA . GLY A 1 95 ? -8.625 2.244 24.531 1 95.75 95 GLY A CA 1
ATOM 789 C C . GLY A 1 95 ? -7.523 3.072 25.156 1 95.75 95 GLY A C 1
ATOM 790 O O . GLY A 1 95 ? -6.742 3.723 24.469 1 95.75 95 GLY A O 1
ATOM 791 N N . GLU A 1 96 ? -7.461 3.045 26.406 1 92.38 96 GLU A N 1
ATOM 792 C CA . GLU A 1 96 ? -6.512 3.854 27.172 1 92.38 96 GLU A CA 1
ATOM 793 C C . GLU A 1 96 ? -5.086 3.336 27 1 92.38 96 GLU A C 1
ATOM 795 O O . GLU A 1 96 ? -4.125 4.062 27.25 1 92.38 96 GLU A O 1
ATOM 800 N N . ASP A 1 97 ? -4.98 2.15 26.516 1 96.19 97 ASP A N 1
ATOM 801 C CA . ASP A 1 97 ? -3.67 1.524 26.391 1 96.19 97 ASP A CA 1
ATOM 802 C C . ASP A 1 97 ? -3.059 1.797 25.016 1 96.19 97 ASP A C 1
ATOM 804 O O . ASP A 1 97 ? -1.934 1.38 24.75 1 96.19 97 ASP A O 1
ATOM 808 N N . SER A 1 98 ? -3.732 2.508 24.141 1 97 98 SER A N 1
ATOM 809 C CA . SER A 1 98 ? -3.35 2.684 22.734 1 97 98 SER A CA 1
ATOM 810 C C . SER A 1 98 ? -1.956 3.291 22.609 1 97 98 SER A C 1
ATOM 812 O O . SER A 1 98 ? -1.252 3.055 21.625 1 97 98 SER A O 1
ATOM 814 N N . PHE A 1 99 ? -1.459 3.98 23.578 1 96.56 99 PHE A N 1
ATOM 815 C CA . PHE A 1 99 ? -0.198 4.695 23.438 1 96.56 99 PHE A CA 1
ATOM 816 C C . PHE A 1 99 ? 0.915 4.004 24.203 1 96.56 99 PHE A C 1
ATOM 818 O O . PHE A 1 99 ? 2.002 4.562 24.375 1 96.56 99 PHE A O 1
ATOM 825 N N . ASN A 1 100 ? 0.586 2.861 24.688 1 96.31 100 ASN A N 1
ATOM 826 C CA . ASN A 1 100 ? 1.643 1.994 25.203 1 96.31 100 ASN A CA 1
ATOM 827 C C . ASN A 1 100 ? 2.416 1.326 24.078 1 96.31 100 ASN A C 1
ATOM 829 O O . ASN A 1 100 ? 1.919 1.23 22.953 1 96.31 100 ASN A O 1
ATOM 833 N N . ILE A 1 101 ? 3.658 0.971 24.328 1 95.38 101 ILE A N 1
ATOM 834 C CA . ILE A 1 101 ? 4.438 0.11 23.438 1 95.38 101 ILE A CA 1
ATOM 835 C C . ILE A 1 101 ? 4.191 -1.354 23.797 1 95.38 101 ILE A C 1
ATOM 837 O O . ILE A 1 101 ? 4.34 -1.752 24.953 1 95.38 101 ILE A O 1
ATOM 841 N N . PRO A 1 102 ? 3.727 -2.193 22.953 1 93.81 102 PRO A N 1
ATOM 842 C CA . PRO A 1 102 ? 3.85 -1.969 21.516 1 93.81 102 PRO A CA 1
ATOM 843 C C . PRO A 1 102 ? 2.529 -1.57 20.859 1 93.81 102 PRO A C 1
ATOM 845 O O . PRO A 1 102 ? 2.434 -1.514 19.641 1 93.81 102 PRO A O 1
ATOM 848 N N . GLU A 1 103 ? 1.446 -1.294 21.625 1 96.12 103 GLU A N 1
ATOM 849 C CA . GLU A 1 103 ? 0.111 -1.067 21.078 1 96.12 103 GLU A CA 1
ATOM 850 C C . GLU A 1 103 ? 0.103 0.107 20.109 1 96.12 103 GLU A C 1
ATOM 852 O O . GLU A 1 103 ? -0.632 0.094 19.109 1 96.12 103 GLU A O 1
ATOM 857 N N . VAL A 1 104 ? 0.965 1.12 20.312 1 97.88 104 VAL A N 1
ATOM 858 C CA . VAL A 1 104 ? 1.003 2.332 19.5 1 97.88 104 VAL A CA 1
ATOM 859 C C . VAL A 1 104 ? 1.582 2.014 18.125 1 97.88 104 VAL A C 1
ATOM 861 O O . VAL A 1 104 ? 1.381 2.77 17.172 1 97.88 104 VAL A O 1
ATOM 864 N N . GLY A 1 105 ? 2.191 0.823 17.984 1 97.69 105 GLY A N 1
ATOM 865 C CA . GLY A 1 105 ? 2.902 0.456 16.781 1 97.69 105 GLY A CA 1
ATOM 866 C C . GLY A 1 105 ? 1.989 0.303 15.578 1 97.69 105 GLY A C 1
ATOM 867 O O . GLY A 1 105 ? 2.457 0.265 14.438 1 97.69 105 GLY A O 1
ATOM 868 N N . LEU A 1 106 ? 0.642 0.227 15.75 1 98.06 106 LEU A N 1
ATOM 869 C CA . LEU A 1 106 ? -0.314 0.083 14.656 1 98.06 106 LEU A CA 1
ATOM 870 C C . LEU A 1 106 ? -0.778 1.447 14.156 1 98.06 106 LEU A C 1
ATOM 872 O O . LEU A 1 106 ? -1.689 1.534 13.328 1 98.06 106 LEU A O 1
ATOM 876 N N . LEU A 1 107 ? -0.148 2.52 14.664 1 98.31 107 LEU A N 1
ATOM 877 C CA . LEU A 1 107 ? -0.357 3.865 14.141 1 98.31 107 LEU A CA 1
ATOM 878 C C . LEU A 1 107 ? 0.598 4.152 12.992 1 98.31 107 LEU A C 1
ATOM 880 O O . LEU A 1 107 ? 1.695 4.672 13.203 1 98.31 107 LEU A O 1
ATOM 884 N N . THR A 1 108 ? 0.176 3.785 11.797 1 98 108 THR A N 1
ATOM 885 C CA . THR A 1 108 ? 0.913 4.078 10.57 1 98 108 THR A CA 1
ATOM 886 C C . THR A 1 108 ? -0.012 4.672 9.516 1 98 108 THR A C 1
ATOM 888 O O . THR A 1 108 ? -1.229 4.492 9.578 1 98 108 THR A O 1
ATOM 891 N N . VAL A 1 109 ? 0.535 5.344 8.602 1 98.5 109 VAL A N 1
ATOM 892 C CA . VAL A 1 109 ? -0.223 5.891 7.48 1 98.5 109 VAL A CA 1
ATOM 893 C C . VAL A 1 109 ? -0.882 4.754 6.699 1 98.5 109 VAL A C 1
ATOM 895 O O . VAL A 1 109 ? -2.039 4.867 6.289 1 98.5 109 VAL A O 1
ATOM 898 N N . GLU A 1 110 ? -0.169 3.617 6.547 1 98.44 110 GLU A N 1
ATOM 899 C CA . GLU A 1 110 ? -0.694 2.484 5.789 1 98.44 110 GLU A CA 1
ATOM 900 C C . GLU A 1 110 ? -1.934 1.9 6.461 1 98.44 110 GLU A C 1
ATOM 902 O O . GLU A 1 110 ? -2.922 1.591 5.793 1 98.44 110 GLU A O 1
ATOM 907 N N . GLN A 1 111 ? -1.888 1.734 7.793 1 98.56 111 GLN A N 1
ATOM 908 C CA . GLN A 1 111 ? -3.053 1.257 8.531 1 98.56 111 GLN A CA 1
ATOM 909 C C . GLN A 1 111 ? -4.234 2.207 8.359 1 98.56 111 GLN A C 1
ATOM 911 O O . GLN A 1 111 ? -5.367 1.766 8.141 1 98.56 111 GLN A O 1
ATOM 916 N N . ALA A 1 112 ? -3.959 3.484 8.461 1 98.88 112 ALA A N 1
ATOM 917 C CA . ALA A 1 112 ? -5.023 4.48 8.359 1 98.88 112 ALA A CA 1
ATOM 918 C C . ALA A 1 112 ? -5.672 4.453 6.98 1 98.88 112 ALA A C 1
ATOM 920 O O . ALA A 1 112 ? -6.898 4.531 6.863 1 98.88 112 ALA A O 1
ATOM 921 N N . LEU A 1 113 ? -4.863 4.395 5.934 1 98.88 113 LEU A N 1
ATOM 922 C CA . LEU A 1 113 ? -5.402 4.344 4.578 1 98.88 113 LEU A CA 1
ATOM 923 C C . LEU A 1 113 ? -6.25 3.092 4.375 1 98.88 113 LEU A C 1
ATOM 925 O O . LEU A 1 113 ? -7.301 3.146 3.732 1 98.88 113 LEU A O 1
ATOM 929 N N . ALA A 1 114 ? -5.73 1.957 4.891 1 98.81 114 ALA A N 1
ATOM 930 C CA . ALA A 1 114 ? -6.5 0.72 4.797 1 98.81 114 ALA A CA 1
ATOM 931 C C . ALA A 1 114 ? -7.832 0.843 5.531 1 98.81 114 ALA A C 1
ATOM 933 O O . ALA A 1 114 ? -8.852 0.31 5.082 1 98.81 114 ALA A O 1
ATOM 934 N N . ASP A 1 115 ? -7.844 1.536 6.727 1 98.88 115 ASP A N 1
ATOM 935 C CA . ASP A 1 115 ? -9.094 1.819 7.422 1 98.88 115 ASP A CA 1
ATOM 936 C C . ASP A 1 115 ? -10.109 2.475 6.484 1 98.88 115 ASP A C 1
ATOM 938 O O . ASP A 1 115 ? -11.258 2.033 6.395 1 98.88 115 ASP A O 1
ATOM 942 N N . TYR A 1 116 ? -9.656 3.535 5.84 1 98.94 116 TYR A N 1
ATOM 943 C CA . TYR A 1 116 ? -10.555 4.316 4.992 1 98.94 116 TYR A CA 1
ATOM 944 C C . TYR A 1 116 ? -11.039 3.49 3.803 1 98.94 116 TYR A C 1
ATOM 946 O O . TYR A 1 116 ? -12.211 3.547 3.436 1 98.94 116 TYR A O 1
ATOM 954 N N . ALA A 1 117 ? -10.141 2.738 3.197 1 98.88 117 ALA A N 1
ATOM 955 C CA . ALA A 1 117 ? -10.508 1.92 2.043 1 98.88 117 ALA A CA 1
ATOM 956 C C . ALA A 1 117 ? -11.594 0.913 2.408 1 98.88 117 ALA A C 1
ATOM 958 O O . ALA A 1 117 ? -12.578 0.764 1.681 1 98.88 117 ALA A O 1
ATOM 959 N N . ILE A 1 118 ? -11.43 0.258 3.547 1 98.5 118 ILE A N 1
ATOM 960 C CA . ILE A 1 118 ? -12.391 -0.752 3.984 1 98.5 118 ILE A CA 1
ATOM 961 C C . ILE A 1 118 ? -13.703 -0.081 4.375 1 98.5 118 ILE A C 1
ATOM 963 O O . ILE A 1 118 ? -14.781 -0.558 4.016 1 98.5 118 ILE A O 1
ATOM 967 N N . MET A 1 119 ? -13.602 1.022 5.078 1 98.81 119 MET A N 1
ATOM 968 C CA . MET A 1 119 ? -14.797 1.728 5.516 1 98.81 119 MET A CA 1
ATOM 969 C C . MET A 1 119 ? -15.625 2.186 4.32 1 98.81 119 MET A C 1
ATOM 971 O O . MET A 1 119 ? -16.844 1.959 4.273 1 98.81 119 MET A O 1
ATOM 975 N N . ILE A 1 120 ? -15 2.854 3.344 1 98.88 120 ILE A N 1
ATOM 976 C CA . ILE A 1 120 ? -15.695 3.344 2.16 1 98.88 120 ILE A CA 1
ATOM 977 C C . ILE A 1 120 ? -16.344 2.174 1.425 1 98.88 120 ILE A C 1
ATOM 979 O O . ILE A 1 120 ? -17.531 2.236 1.069 1 98.88 120 ILE A O 1
ATOM 983 N N . THR A 1 121 ? -15.578 1.077 1.22 1 98.12 121 THR A N 1
ATOM 984 C CA . THR A 1 121 ? -16.062 -0.077 0.473 1 98.12 121 THR A CA 1
ATOM 985 C C . THR A 1 121 ? -17.281 -0.687 1.156 1 98.12 121 THR A C 1
ATOM 987 O O . THR A 1 121 ? -18.297 -0.964 0.504 1 98.12 121 THR A O 1
ATOM 990 N N . GLU A 1 122 ? -17.219 -0.847 2.459 1 97.69 122 GLU A N 1
ATOM 991 C CA . GLU A 1 122 ? -18.312 -1.472 3.193 1 97.69 122 GLU A CA 1
ATOM 992 C C . GLU A 1 122 ? -19.531 -0.55 3.264 1 97.69 122 GLU A C 1
ATOM 994 O O . GLU A 1 122 ? -20.656 -0.998 3.094 1 97.69 122 GLU A O 1
ATOM 999 N N . LEU A 1 123 ? -19.297 0.746 3.541 1 98.44 123 LEU A N 1
ATOM 1000 C CA . LEU A 1 123 ? -20.406 1.686 3.643 1 98.44 123 LEU A CA 1
ATOM 1001 C C . LEU A 1 123 ? -21.109 1.839 2.299 1 98.44 123 LEU A C 1
ATOM 1003 O O . LEU A 1 123 ? -22.328 2.012 2.252 1 98.44 123 LEU A O 1
ATOM 1007 N N . LYS A 1 124 ? -20.375 1.863 1.202 1 97.81 124 LYS A N 1
ATOM 1008 C CA . LYS A 1 124 ? -21 1.909 -0.117 1 97.81 124 LYS A CA 1
ATOM 1009 C C . LYS A 1 124 ? -21.984 0.762 -0.298 1 97.81 124 LYS A C 1
ATOM 1011 O O . LYS A 1 124 ? -23.078 0.957 -0.834 1 97.81 124 LYS A O 1
ATOM 1016 N N . GLY A 1 125 ? -21.562 -0.443 0.127 1 96.38 125 GLY A N 1
ATOM 1017 C CA . GLY A 1 125 ? -22.469 -1.582 0.051 1 96.38 125 GLY A CA 1
ATOM 1018 C C . GLY A 1 125 ? -23.703 -1.421 0.909 1 96.38 125 GLY A C 1
ATOM 1019 O O . GLY A 1 125 ? -24.828 -1.673 0.449 1 96.38 125 GLY A O 1
ATOM 1020 N N . GLN A 1 126 ? -23.531 -0.938 2.113 1 97.25 126 GLN A N 1
ATOM 1021 C CA . GLN A 1 126 ? -24.609 -0.809 3.084 1 97.25 126 GLN A CA 1
ATOM 1022 C C . GLN A 1 126 ? -25.609 0.26 2.652 1 97.25 126 GLN A C 1
ATOM 1024 O O . GLN A 1 126 ? -26.812 0.147 2.93 1 97.25 126 GLN A O 1
ATOM 1029 N N . LEU A 1 127 ? -25.109 1.281 1.88 1 97.62 127 LEU A N 1
ATOM 1030 C CA . LEU A 1 127 ? -25.938 2.447 1.585 1 97.62 127 LEU A CA 1
ATOM 1031 C C . LEU A 1 127 ? -26.453 2.4 0.149 1 97.62 127 LEU A C 1
ATOM 1033 O O . LEU A 1 127 ? -27.094 3.346 -0.316 1 97.62 127 LEU A O 1
ATOM 1037 N N . GLY A 1 128 ? -26.141 1.234 -0.568 1 96.5 128 GLY A N 1
ATOM 1038 C CA . GLY A 1 128 ? -26.531 1.166 -1.969 1 96.5 128 GLY A CA 1
ATOM 1039 C C . GLY A 1 128 ? -25.844 2.207 -2.828 1 96.5 128 GLY A C 1
ATOM 1040 O O . GLY A 1 128 ? -26.453 2.789 -3.725 1 96.5 128 GLY A O 1
ATOM 1041 N N . ALA A 1 129 ? -24.594 2.512 -2.479 1 96.62 129 ALA A N 1
ATOM 1042 C CA . ALA A 1 129 ? -23.844 3.586 -3.123 1 96.62 129 ALA A CA 1
ATOM 1043 C C . ALA A 1 129 ? -22.703 3.027 -3.969 1 96.62 129 ALA A C 1
ATOM 1045 O O . ALA A 1 129 ? -21.672 3.689 -4.156 1 96.62 129 ALA A O 1
ATOM 1046 N N . SER A 1 130 ? -22.766 1.828 -4.484 1 92.75 130 SER A N 1
ATOM 1047 C CA . SER A 1 130 ? -21.672 1.138 -5.148 1 92.75 130 SER A CA 1
ATOM 1048 C C . SER A 1 130 ? -21.219 1.884 -6.402 1 92.75 130 SER A C 1
ATOM 1050 O O . SER A 1 130 ? -20.047 1.844 -6.77 1 92.75 130 SER A O 1
ATOM 1052 N N . ALA A 1 131 ? -22.094 2.627 -6.98 1 92.56 131 ALA A N 1
ATOM 1053 C CA . ALA A 1 131 ? -21.766 3.312 -8.227 1 92.56 131 ALA A CA 1
ATOM 1054 C C . ALA A 1 131 ? -21.406 4.773 -7.969 1 92.56 131 ALA A C 1
ATOM 1056 O O . ALA A 1 131 ? -21.031 5.5 -8.891 1 92.56 131 ALA A O 1
ATOM 1057 N N . CYS A 1 132 ? -21.5 5.227 -6.766 1 97.56 132 CYS A N 1
ATOM 1058 C CA . CYS A 1 132 ? -21.266 6.629 -6.434 1 97.56 132 CYS A CA 1
ATOM 1059 C C . CYS A 1 132 ? -19.781 6.941 -6.41 1 97.56 132 CYS A C 1
ATOM 1061 O O . CYS A 1 132 ? -19.016 6.312 -5.672 1 97.56 132 CYS A O 1
ATOM 1063 N N . PRO A 1 133 ? -19.328 7.949 -7.195 1 98.44 133 PRO A N 1
ATOM 1064 C CA . PRO A 1 133 ? -17.922 8.336 -7.133 1 98.44 133 PRO A CA 1
ATOM 1065 C C . PRO A 1 133 ? -17.516 8.875 -5.766 1 98.44 133 PRO A C 1
ATOM 1067 O O . PRO A 1 133 ? -18.297 9.578 -5.117 1 98.44 133 PRO A O 1
ATOM 1070 N N . VAL A 1 134 ? -16.344 8.555 -5.363 1 98.88 134 VAL A N 1
ATOM 1071 C CA . VAL A 1 134 ? -15.828 9.023 -4.082 1 98.88 134 VAL A CA 1
ATOM 1072 C C . VAL A 1 134 ? -14.766 10.102 -4.316 1 98.88 134 VAL A C 1
ATOM 1074 O O . VAL A 1 134 ? -13.812 9.891 -5.062 1 98.88 134 VAL A O 1
ATOM 1077 N N . ILE A 1 135 ? -14.93 11.234 -3.756 1 98.94 135 ILE A N 1
ATOM 1078 C CA . ILE A 1 135 ? -13.93 12.297 -3.689 1 98.94 135 ILE A CA 1
ATOM 1079 C C . ILE A 1 135 ? -13.445 12.461 -2.25 1 98.94 135 ILE A C 1
ATOM 1081 O O . ILE A 1 135 ? -14.25 12.57 -1.326 1 98.94 135 ILE A O 1
ATOM 1085 N N . VAL A 1 136 ? -12.156 12.43 -2.061 1 98.94 136 VAL A N 1
ATOM 1086 C CA . VAL A 1 136 ? -11.633 12.547 -0.702 1 98.94 136 VAL A CA 1
ATOM 1087 C C . VAL A 1 136 ? -11.094 13.961 -0.48 1 98.94 136 VAL A C 1
ATOM 1089 O O . VAL A 1 136 ? -10.594 14.594 -1.41 1 98.94 136 VAL A O 1
ATOM 1092 N N . PHE A 1 137 ? -11.258 14.438 0.755 1 98.94 137 PHE A N 1
ATOM 1093 C CA . PHE A 1 137 ? -10.867 15.781 1.177 1 98.94 137 PHE A CA 1
ATOM 1094 C C . PHE A 1 137 ? -10.008 15.719 2.436 1 98.94 137 PHE A C 1
ATOM 1096 O O . PHE A 1 137 ? -10.172 14.82 3.264 1 98.94 137 PHE A O 1
ATOM 1103 N N . GLY A 1 138 ? -9.172 16.672 2.574 1 98.62 138 GLY A N 1
ATOM 1104 C CA . GLY A 1 138 ? -8.461 16.859 3.83 1 98.62 138 GLY A CA 1
ATOM 1105 C C . GLY A 1 138 ? -7.539 18.062 3.814 1 98.62 138 GLY A C 1
ATOM 1106 O O . GLY A 1 138 ? -7.195 18.578 2.746 1 98.62 138 GLY A O 1
ATOM 1107 N N . GLY A 1 139 ? -7.184 18.562 4.922 1 98.25 139 GLY A N 1
ATOM 1108 C CA . GLY A 1 139 ? -6.207 19.625 5.113 1 98.25 139 GLY A CA 1
ATOM 1109 C C . GLY A 1 139 ? -4.988 19.172 5.898 1 98.25 139 GLY A C 1
ATOM 1110 O O . GLY A 1 139 ? -5.102 18.375 6.828 1 98.25 139 GLY A O 1
ATOM 1111 N N . SER A 1 140 ? -3.889 19.703 5.516 1 97.75 140 SER A N 1
ATOM 1112 C CA . SER A 1 140 ? -2.666 19.375 6.25 1 97.75 140 SER A CA 1
ATOM 1113 C C . SER A 1 140 ? -2.383 17.875 6.219 1 97.75 140 SER A C 1
ATOM 1115 O O . SER A 1 140 ? -2.285 17.281 5.148 1 97.75 140 SER A O 1
ATOM 1117 N N . TYR A 1 141 ? -2.311 17.25 7.391 1 97.94 141 TYR A N 1
ATOM 1118 C CA . TYR A 1 141 ? -2.109 15.805 7.434 1 97.94 141 TYR A CA 1
ATOM 1119 C C . TYR A 1 141 ? -3.258 15.078 6.75 1 97.94 141 TYR A C 1
ATOM 1121 O O . TYR A 1 141 ? -3.033 14.125 5.996 1 97.94 141 TYR A O 1
ATOM 1129 N N . GLY A 1 142 ? -4.488 15.508 6.969 1 98.62 142 GLY A N 1
ATOM 1130 C CA . GLY A 1 142 ? -5.613 14.953 6.234 1 98.62 142 GLY A CA 1
ATOM 1131 C C . GLY A 1 142 ? -5.492 15.125 4.734 1 98.62 142 GLY A C 1
ATOM 1132 O O . GLY A 1 142 ? -5.926 14.258 3.967 1 98.62 142 GLY A O 1
ATOM 1133 N N . GLY A 1 143 ? -4.965 16.281 4.324 1 98.88 143 GLY A N 1
ATOM 1134 C CA . GLY A 1 143 ? -4.684 16.484 2.912 1 98.88 143 GLY A CA 1
ATOM 1135 C C . GLY A 1 143 ? -3.68 15.492 2.357 1 98.88 143 GLY A C 1
ATOM 1136 O O . GLY A 1 143 ? -3.854 14.977 1.249 1 98.88 143 GLY A O 1
ATOM 1137 N N . MET A 1 144 ? -2.605 15.25 3.139 1 98.88 144 MET A N 1
ATOM 1138 C CA . MET A 1 144 ? -1.635 14.227 2.752 1 98.88 144 MET A CA 1
ATOM 1139 C C . MET A 1 144 ? -2.311 12.875 2.576 1 98.88 144 MET A C 1
ATOM 1141 O O . MET A 1 144 ? -2.08 12.188 1.582 1 98.88 144 MET A O 1
ATOM 1145 N N . LEU A 1 145 ? -3.158 12.531 3.559 1 98.94 145 LEU A N 1
ATOM 1146 C CA . LEU A 1 145 ? -3.857 11.258 3.51 1 98.94 145 LEU A CA 1
ATOM 1147 C C . LEU A 1 145 ? -4.773 11.18 2.291 1 98.94 145 LEU A C 1
ATOM 1149 O O . LEU A 1 145 ? -4.945 10.109 1.704 1 98.94 145 LEU A O 1
ATOM 1153 N N . SER A 1 146 ? -5.352 12.312 1.863 1 98.94 146 SER A N 1
ATOM 1154 C CA . SER A 1 146 ? -6.199 12.336 0.675 1 98.94 146 SER A CA 1
ATOM 1155 C C . SER A 1 146 ? -5.391 12.047 -0.585 1 98.94 146 SER A C 1
ATOM 1157 O O . SER A 1 146 ? -5.836 11.305 -1.461 1 98.94 146 SER A O 1
ATOM 1159 N N . VAL A 1 147 ? -4.199 12.648 -0.622 1 98.94 147 VAL A N 1
ATOM 1160 C CA . VAL A 1 147 ? -3.303 12.359 -1.734 1 98.94 147 VAL A CA 1
ATOM 1161 C C . VAL A 1 147 ? -2.967 10.867 -1.747 1 98.94 147 VAL A C 1
ATOM 1163 O O . VAL A 1 147 ? -3.078 10.211 -2.783 1 98.94 147 VAL A O 1
ATOM 1166 N N . TYR A 1 148 ? -2.594 10.359 -0.604 1 98.88 148 TYR A N 1
ATOM 1167 C CA . TYR A 1 148 ? -2.156 8.977 -0.497 1 98.88 148 TYR A CA 1
ATOM 1168 C C . TYR A 1 148 ? -3.297 8.016 -0.817 1 98.88 148 TYR A C 1
ATOM 1170 O O . TYR A 1 148 ? -3.08 6.961 -1.416 1 98.88 148 TYR A O 1
ATOM 1178 N N . MET A 1 149 ? -4.555 8.375 -0.43 1 98.88 149 MET A N 1
ATOM 1179 C CA . MET A 1 149 ? -5.715 7.566 -0.784 1 98.88 149 MET A CA 1
ATOM 1180 C C . MET A 1 149 ? -5.883 7.488 -2.299 1 98.88 149 MET A C 1
ATOM 1182 O O . MET A 1 149 ? -6.172 6.422 -2.84 1 98.88 149 MET A O 1
ATOM 1186 N N . ARG A 1 150 ? -5.703 8.617 -2.963 1 98.81 150 ARG A N 1
ATOM 1187 C CA . ARG A 1 150 ? -5.863 8.633 -4.414 1 98.81 150 ARG A CA 1
ATOM 1188 C C . ARG A 1 150 ? -4.75 7.84 -5.094 1 98.81 150 ARG A C 1
ATOM 1190 O O . ARG A 1 150 ? -4.98 7.176 -6.105 1 98.81 150 ARG A O 1
ATOM 1197 N N . LEU A 1 151 ? -3.559 7.914 -4.535 1 98.5 151 LEU A N 1
ATOM 1198 C CA . LEU A 1 151 ? -2.424 7.191 -5.098 1 98.5 151 LEU A CA 1
ATOM 1199 C C . LEU A 1 151 ? -2.59 5.688 -4.91 1 98.5 151 LEU A C 1
ATOM 1201 O O . LEU A 1 151 ? -2.35 4.91 -5.836 1 98.5 151 LEU A O 1
ATOM 1205 N N . ARG A 1 152 ? -3.047 5.273 -3.744 1 98.31 152 ARG A N 1
ATOM 1206 C CA . ARG A 1 152 ? -3.02 3.871 -3.34 1 98.31 152 ARG A CA 1
ATOM 1207 C C . ARG A 1 152 ? -4.312 3.162 -3.736 1 98.31 152 ARG A C 1
ATOM 1209 O O . ARG A 1 152 ? -4.312 1.955 -3.982 1 98.31 152 ARG A O 1
ATOM 1216 N N . TYR A 1 153 ? -5.434 3.924 -3.791 1 98.5 153 TYR A N 1
ATOM 1217 C CA . TYR A 1 153 ? -6.734 3.297 -3.996 1 98.5 153 TYR A CA 1
ATOM 1218 C C . TYR A 1 153 ? -7.527 4.027 -5.074 1 98.5 153 TYR A C 1
ATOM 1220 O O . TYR A 1 153 ? -8.688 4.391 -4.859 1 98.5 153 TYR A O 1
ATOM 1228 N N . PRO A 1 154 ? -6.93 4.195 -6.211 1 98.06 154 PRO A N 1
ATOM 1229 C CA . PRO A 1 154 ? -7.695 4.832 -7.289 1 98.06 154 PRO A CA 1
ATOM 1230 C C . PRO A 1 154 ? -8.898 4.004 -7.723 1 98.06 154 PRO A C 1
ATOM 1232 O O . PRO A 1 154 ? -9.797 4.52 -8.391 1 98.06 154 PRO A O 1
ATOM 1235 N N . ASN A 1 155 ? -8.961 2.729 -7.34 1 97.12 155 ASN A N 1
ATOM 1236 C CA . ASN A 1 155 ? -10.109 1.87 -7.586 1 97.12 155 ASN A CA 1
ATOM 1237 C C . ASN A 1 155 ? -11.297 2.252 -6.703 1 97.12 155 ASN A C 1
ATOM 1239 O O . ASN A 1 155 ? -12.43 1.871 -6.984 1 97.12 155 ASN A O 1
ATOM 1243 N N . ILE A 1 156 ? -11.031 3.029 -5.652 1 98.19 156 ILE A N 1
ATOM 1244 C CA . ILE A 1 156 ? -12.047 3.422 -4.684 1 98.19 156 ILE A CA 1
ATOM 1245 C C . ILE A 1 156 ? -12.281 4.93 -4.766 1 98.19 156 ILE A C 1
ATOM 1247 O O . ILE A 1 156 ? -13.414 5.398 -4.625 1 98.19 156 ILE A O 1
ATOM 1251 N N . VAL A 1 157 ? -11.25 5.707 -5.051 1 98.69 157 VAL A N 1
ATOM 1252 C CA . VAL A 1 157 ? -11.258 7.16 -4.949 1 98.69 157 VAL A CA 1
ATOM 1253 C C . VAL A 1 157 ? -11.102 7.777 -6.336 1 98.69 157 VAL A C 1
ATOM 1255 O O . VAL A 1 157 ? -10.078 7.586 -6.996 1 98.69 157 VAL A O 1
ATOM 1258 N N . ALA A 1 158 ? -12.047 8.602 -6.719 1 98.44 158 ALA A N 1
ATOM 1259 C CA . ALA A 1 158 ? -12.07 9.195 -8.055 1 98.44 158 ALA A CA 1
ATOM 1260 C C . ALA A 1 158 ? -11.219 10.469 -8.102 1 98.44 158 ALA A C 1
ATOM 1262 O O . ALA A 1 158 ? -10.75 10.867 -9.172 1 98.44 158 ALA A O 1
ATOM 1263 N N . GLY A 1 159 ? -11.023 11.078 -6.996 1 98.81 159 GLY A N 1
ATOM 1264 C CA . GLY A 1 159 ? -10.242 12.305 -6.926 1 98.81 159 GLY A CA 1
ATOM 1265 C C . GLY A 1 159 ? -10.016 12.789 -5.508 1 98.81 159 GLY A C 1
ATOM 1266 O O . GLY A 1 159 ? -10.602 12.25 -4.562 1 98.81 159 GLY A O 1
ATOM 1267 N N . ALA A 1 160 ? -9.133 13.789 -5.344 1 98.94 160 ALA A N 1
ATOM 1268 C CA . ALA A 1 160 ? -8.773 14.273 -4.012 1 98.94 160 ALA A CA 1
ATOM 1269 C C . ALA A 1 160 ? -8.555 15.781 -4.02 1 98.94 160 ALA A C 1
ATOM 1271 O O . ALA A 1 160 ? -7.996 16.328 -4.973 1 98.94 160 ALA A O 1
ATOM 1272 N N . LEU A 1 161 ? -9.039 16.406 -3.047 1 98.94 161 LEU A N 1
ATOM 1273 C CA . LEU A 1 161 ? -8.641 17.766 -2.715 1 98.94 161 LEU A CA 1
ATOM 1274 C C . LEU A 1 161 ? -7.742 17.797 -1.48 1 98.94 161 LEU A C 1
ATOM 1276 O O . LEU A 1 161 ? -8.203 17.516 -0.37 1 98.94 161 LEU A O 1
ATOM 1280 N N . ALA A 1 162 ? -6.523 18.062 -1.7 1 98.94 162 ALA A N 1
ATOM 1281 C CA . ALA A 1 162 ? -5.516 18.141 -0.645 1 98.94 162 ALA A CA 1
ATOM 1282 C C . ALA A 1 162 ? -5.16 19.578 -0.324 1 98.94 162 ALA A C 1
ATOM 1284 O O . ALA A 1 162 ? -4.281 20.172 -0.964 1 98.94 162 ALA A O 1
ATOM 1285 N N . ALA A 1 163 ? -5.762 20.062 0.745 1 98.88 163 ALA A N 1
ATOM 1286 C CA . ALA A 1 163 ? -5.527 21.453 1.139 1 98.88 163 ALA A CA 1
ATOM 1287 C C . ALA A 1 163 ? -4.355 21.562 2.113 1 98.88 163 ALA A C 1
ATOM 1289 O O . ALA A 1 163 ? -4.316 20.844 3.121 1 98.88 163 ALA A O 1
ATOM 1290 N N . SER A 1 164 ? -3.4 22.469 1.788 1 98.56 164 SER A N 1
ATOM 1291 C CA . SER A 1 164 ? -2.281 22.734 2.682 1 98.56 164 SER A CA 1
ATOM 1292 C C . SER A 1 164 ? -1.535 21.469 3.047 1 98.56 164 SER A C 1
ATOM 1294 O O . SER A 1 164 ? -1.196 21.25 4.211 1 98.56 164 SER A O 1
ATOM 1296 N N . ALA A 1 165 ? -1.337 20.562 2.088 1 98.69 165 ALA A N 1
ATOM 1297 C CA . ALA A 1 165 ? -0.755 19.25 2.334 1 98.69 165 ALA A CA 1
ATOM 1298 C C . ALA A 1 165 ? 0.742 19.25 2.039 1 98.69 165 ALA A C 1
ATOM 1300 O O . ALA A 1 165 ? 1.152 19.219 0.875 1 98.69 165 ALA A O 1
ATOM 1301 N N . PRO A 1 166 ? 1.557 19.219 3.01 1 98.25 166 PRO A N 1
ATOM 1302 C CA . PRO A 1 166 ? 3.002 19.266 2.781 1 98.25 166 PRO A CA 1
ATOM 1303 C C . PRO A 1 166 ? 3.6 17.891 2.48 1 98.25 166 PRO A C 1
ATOM 1305 O O . PRO A 1 166 ? 4.543 17.469 3.15 1 98.25 166 PRO A O 1
ATOM 1308 N N . ILE A 1 167 ? 3.242 17.219 1.366 1 98.44 167 ILE A N 1
ATOM 1309 C CA . ILE A 1 167 ? 3.609 15.852 1.06 1 98.44 167 ILE A CA 1
ATOM 1310 C C . ILE A 1 167 ? 5.102 15.773 0.742 1 98.44 167 ILE A C 1
ATOM 1312 O O . ILE A 1 167 ? 5.73 14.727 0.926 1 98.44 167 ILE A O 1
ATOM 1316 N N . LEU A 1 168 ? 5.738 16.859 0.275 1 98.38 168 LEU A N 1
ATOM 1317 C CA . LEU A 1 168 ? 7.148 16.828 -0.101 1 98.38 168 LEU A CA 1
ATOM 1318 C C . LEU A 1 168 ? 8.039 16.984 1.125 1 98.38 168 LEU A C 1
ATOM 1320 O O . LEU A 1 168 ? 8.914 16.156 1.376 1 98.38 168 LEU A O 1
ATOM 1324 N N . SER A 1 169 ? 7.746 18 1.971 1 97.56 169 SER A N 1
ATOM 1325 C CA . SER A 1 169 ? 8.609 18.266 3.117 1 97.56 169 SER A CA 1
ATOM 1326 C C . SER A 1 169 ? 8.516 17.141 4.145 1 97.56 169 SER A C 1
ATOM 1328 O O . SER A 1 169 ? 9.516 16.781 4.766 1 97.56 169 SER A O 1
ATOM 1330 N N . THR A 1 170 ? 7.336 16.531 4.305 1 97.19 170 THR A N 1
ATOM 1331 C CA . THR A 1 170 ? 7.168 15.477 5.293 1 97.19 170 THR A CA 1
ATOM 1332 C C . THR A 1 170 ? 7.766 14.164 4.789 1 97.19 170 THR A C 1
ATOM 1334 O O . THR A 1 170 ? 7.914 13.211 5.555 1 97.19 170 THR A O 1
ATOM 1337 N N . ALA A 1 171 ? 8.125 14.117 3.496 1 97.31 171 ALA A N 1
ATOM 1338 C CA . ALA A 1 171 ? 8.797 12.961 2.916 1 97.31 171 ALA A CA 1
ATOM 1339 C C . ALA A 1 171 ? 10.305 13.188 2.844 1 97.31 171 ALA A C 1
ATOM 1341 O O . ALA A 1 171 ? 11.008 12.484 2.117 1 97.31 171 ALA A O 1
ATOM 1342 N N . GLY A 1 172 ? 10.75 14.156 3.559 1 94.88 172 GLY A N 1
ATOM 1343 C CA . GLY A 1 172 ? 12.18 14.414 3.678 1 94.88 172 GLY A CA 1
ATOM 1344 C C . GLY A 1 172 ? 12.727 15.266 2.553 1 94.88 172 GLY A C 1
ATOM 1345 O O . GLY A 1 172 ? 13.945 15.383 2.389 1 94.88 172 GLY A O 1
ATOM 1346 N N . MET A 1 173 ? 11.844 15.812 1.845 1 96.06 173 MET A N 1
ATOM 1347 C CA . MET A 1 173 ? 12.273 16.656 0.737 1 96.06 173 MET A CA 1
ATOM 1348 C C . MET A 1 173 ? 12.219 18.141 1.123 1 96.06 173 MET A C 1
ATOM 1350 O O . MET A 1 173 ? 11.367 18.547 1.917 1 96.06 173 MET A O 1
ATOM 1354 N N . GLY A 1 174 ? 13.102 18.938 0.716 1 93.81 174 GLY A N 1
ATOM 1355 C CA . GLY A 1 174 ? 13.164 20.359 1.022 1 93.81 174 GLY A CA 1
ATOM 1356 C C . GLY A 1 174 ? 14.266 20.703 2.01 1 93.81 174 GLY A C 1
ATOM 1357 O O . GLY A 1 174 ? 15.125 19.875 2.303 1 93.81 174 GLY A O 1
ATOM 1358 N N . GLU A 1 175 ? 14.188 21.938 2.514 1 95.94 175 GLU A N 1
ATOM 1359 C CA . GLU A 1 175 ? 15.234 22.453 3.398 1 95.94 175 GLU A CA 1
ATOM 1360 C C . GLU A 1 175 ? 14.734 22.562 4.836 1 95.94 175 GLU A C 1
ATOM 1362 O O . GLU A 1 175 ? 13.594 22.984 5.07 1 95.94 175 GLU A O 1
ATOM 1367 N N . PRO A 1 176 ? 15.594 22.25 5.793 1 96.19 176 PRO A N 1
ATOM 1368 C CA . PRO A 1 176 ? 15.203 22.312 7.203 1 96.19 176 PRO A CA 1
ATOM 1369 C C . PRO A 1 176 ? 14.75 23.719 7.621 1 96.19 176 PRO A C 1
ATOM 1371 O O . PRO A 1 176 ? 13.938 23.859 8.531 1 96.19 176 PRO A O 1
ATOM 1374 N N . LYS A 1 177 ? 15.219 24.734 6.934 1 97.44 177 LYS A N 1
ATOM 1375 C CA . LYS A 1 177 ? 14.953 26.125 7.336 1 97.44 177 LYS A CA 1
ATOM 1376 C C . LYS A 1 177 ? 13.602 26.594 6.812 1 97.44 177 LYS A C 1
ATOM 1378 O O . LYS A 1 177 ? 13.094 27.641 7.227 1 97.44 177 LYS A O 1
ATOM 1383 N N . GLN A 1 178 ? 13.039 25.875 5.902 1 97.25 178 GLN A N 1
ATOM 1384 C CA . GLN A 1 178 ? 11.938 26.359 5.078 1 97.25 178 GLN A CA 1
ATOM 1385 C C . GLN A 1 178 ? 10.766 26.812 5.941 1 97.25 178 GLN A C 1
ATOM 1387 O O . GLN A 1 178 ? 10.219 27.906 5.723 1 97.25 178 GLN A O 1
ATOM 1392 N N . PHE A 1 179 ? 10.344 26.062 6.902 1 98.12 179 PHE A N 1
ATOM 1393 C CA . PHE A 1 179 ? 9.117 26.312 7.641 1 98.12 179 PHE A CA 1
ATOM 1394 C C . PHE A 1 179 ? 9.211 27.625 8.422 1 98.12 179 PHE A C 1
ATOM 1396 O O . PHE A 1 179 ? 8.352 28.5 8.289 1 98.12 179 PHE A O 1
ATOM 1403 N N . PHE A 1 180 ? 10.219 27.828 9.203 1 98.56 180 PHE A N 1
ATOM 1404 C CA . PHE A 1 180 ? 10.32 29 10.062 1 98.56 180 PHE A CA 1
ATOM 1405 C C . PHE A 1 180 ? 10.68 30.234 9.258 1 98.56 180 PHE A C 1
ATOM 1407 O O . PHE A 1 180 ? 10.312 31.344 9.617 1 98.56 180 PHE A O 1
ATOM 1414 N N . GLN A 1 181 ? 11.398 29.984 8.133 1 98.62 181 GLN A N 1
ATOM 1415 C CA . GLN A 1 181 ? 11.57 31.062 7.176 1 98.62 181 GLN A CA 1
ATOM 1416 C C . GLN A 1 181 ? 10.227 31.578 6.664 1 98.62 181 GLN A C 1
ATOM 1418 O O . GLN A 1 181 ? 10.008 32.781 6.562 1 98.62 181 GLN A O 1
ATOM 1423 N N . ASP A 1 182 ? 9.344 30.625 6.391 1 98.44 182 ASP A N 1
ATOM 1424 C CA . ASP A 1 182 ? 8.039 30.984 5.844 1 98.44 182 ASP A CA 1
ATOM 1425 C C . ASP A 1 182 ? 7.148 31.609 6.914 1 98.44 182 ASP A C 1
ATOM 1427 O O . ASP A 1 182 ? 6.348 32.5 6.621 1 98.44 182 ASP A O 1
ATOM 1431 N N . VAL A 1 183 ? 7.262 31.156 8.18 1 98.75 183 VAL A N 1
ATOM 1432 C CA . VAL A 1 183 ? 6.586 31.844 9.281 1 98.75 183 VAL A CA 1
ATOM 1433 C C . VAL A 1 183 ? 7.031 33.281 9.328 1 98.75 183 VAL A C 1
ATOM 1435 O O . VAL A 1 183 ? 6.195 34.219 9.391 1 98.75 183 VAL A O 1
ATOM 1438 N N . THR A 1 184 ? 8.312 33.531 9.305 1 98.81 184 THR A N 1
ATOM 1439 C CA . THR A 1 184 ? 8.898 34.844 9.383 1 98.81 184 THR A CA 1
ATOM 1440 C C . THR A 1 184 ? 8.406 35.719 8.227 1 98.81 184 THR A C 1
ATOM 1442 O O . THR A 1 184 ? 8.086 36.906 8.414 1 98.81 184 THR A O 1
ATOM 1445 N N . SER A 1 185 ? 8.352 35.094 7.07 1 98.5 185 SER A N 1
ATOM 1446 C CA . SER A 1 185 ? 7.918 35.844 5.883 1 98.5 185 SER A CA 1
ATOM 1447 C C . SER A 1 185 ? 6.504 36.375 6.047 1 98.5 185 SER A C 1
ATOM 1449 O O . SER A 1 185 ? 6.191 37.469 5.57 1 98.5 185 SER A O 1
ATOM 1451 N N . ASP A 1 186 ? 5.633 35.625 6.652 1 98.44 186 ASP A N 1
ATOM 1452 C CA . ASP A 1 186 ? 4.266 36.094 6.883 1 98.44 186 ASP A CA 1
ATOM 1453 C C . ASP A 1 186 ? 4.254 37.375 7.723 1 98.44 186 ASP A C 1
ATOM 1455 O O . ASP A 1 186 ? 3.559 38.344 7.387 1 98.44 186 ASP A O 1
ATOM 1459 N N . PHE A 1 187 ? 5.012 37.469 8.773 1 98.69 187 PHE A N 1
ATOM 1460 C CA . PHE A 1 187 ? 5.082 38.625 9.656 1 98.69 187 PHE A CA 1
ATOM 1461 C C . PHE A 1 187 ? 5.738 39.812 8.945 1 98.69 187 PHE A C 1
ATOM 1463 O O . PHE A 1 187 ? 5.258 40.938 9.039 1 98.69 187 PHE A O 1
ATOM 1470 N N . GLU A 1 188 ? 6.746 39.5 8.219 1 98.19 188 GLU A N 1
ATOM 1471 C CA . GLU A 1 188 ? 7.473 40.562 7.52 1 98.19 188 GLU A CA 1
ATOM 1472 C C . GLU A 1 188 ? 6.652 41.125 6.355 1 98.19 188 GLU A C 1
ATOM 1474 O O . GLU A 1 188 ? 6.805 42.281 5.98 1 98.19 188 GLU A O 1
ATOM 1479 N N . ASN A 1 189 ? 5.863 40.281 5.758 1 96.62 189 ASN A N 1
ATOM 1480 C CA . ASN A 1 189 ? 4.98 40.75 4.688 1 96.62 189 ASN A CA 1
ATOM 1481 C C . ASN A 1 189 ? 3.967 41.75 5.184 1 96.62 189 ASN A C 1
ATOM 1483 O O . ASN A 1 189 ? 3.543 42.625 4.43 1 96.62 189 ASN A O 1
ATOM 1487 N N . TYR A 1 190 ? 3.543 41.594 6.418 1 96.81 190 TYR A N 1
ATOM 1488 C CA . TYR A 1 190 ? 2.686 42.625 7 1 96.81 190 TYR A CA 1
ATOM 1489 C C . TYR A 1 190 ? 3.475 43.906 7.277 1 96.81 190 TYR A C 1
ATOM 1491 O O . TYR A 1 190 ? 3.072 45 6.859 1 96.81 190 TYR A O 1
ATOM 1499 N N . ALA A 1 191 ? 4.59 43.75 8.023 1 97.25 191 ALA A N 1
ATOM 1500 C CA . ALA A 1 191 ? 5.508 44.875 8.305 1 97.25 191 ALA A CA 1
ATOM 1501 C C . ALA A 1 191 ? 6.938 44.344 8.469 1 97.25 191 ALA A C 1
ATOM 1503 O O . ALA A 1 191 ? 7.227 43.594 9.391 1 97.25 191 ALA A O 1
ATOM 1504 N N . PRO A 1 192 ? 7.852 44.781 7.617 1 96.62 192 PRO A N 1
ATOM 1505 C CA . PRO A 1 192 ? 9.234 44.312 7.727 1 96.62 192 PRO A CA 1
ATOM 1506 C C . PRO A 1 192 ? 9.828 44.531 9.117 1 96.62 192 PRO A C 1
ATOM 1508 O O . PRO A 1 192 ? 10.609 43.719 9.602 1 96.62 192 PRO A O 1
ATOM 1511 N N . GLU A 1 193 ? 9.453 45.625 9.789 1 97.62 193 GLU A N 1
ATOM 1512 C CA . GLU A 1 193 ? 9.977 45.969 11.109 1 97.62 193 GLU A CA 1
ATOM 1513 C C . GLU A 1 193 ? 9.555 44.938 12.156 1 97.62 193 GLU A C 1
ATOM 1515 O O . GLU A 1 193 ? 10.172 44.844 13.219 1 97.62 193 GLU A O 1
ATOM 1520 N N . CYS A 1 194 ? 8.453 44.25 11.82 1 98.25 194 CYS A N 1
ATOM 1521 C CA . CYS A 1 194 ? 7.945 43.281 12.773 1 98.25 194 CYS A CA 1
ATOM 1522 C C . CYS A 1 194 ? 8.969 42.188 13.016 1 98.25 194 CYS A C 1
ATOM 1524 O O . CYS A 1 194 ? 9.219 41.781 14.156 1 98.25 194 CYS A O 1
ATOM 1526 N N . GLY A 1 195 ? 9.609 41.625 11.922 1 97.94 195 GLY A N 1
ATOM 1527 C CA . GLY A 1 195 ? 10.656 40.625 12.062 1 97.94 195 GLY A CA 1
ATOM 1528 C C . GLY A 1 195 ? 11.812 41.094 12.914 1 97.94 195 GLY A C 1
ATOM 1529 O O . GLY A 1 195 ? 12.328 40.344 13.742 1 97.94 195 GLY A O 1
ATOM 1530 N N . ASP A 1 196 ? 12.188 42.312 12.75 1 97.25 196 ASP A N 1
ATOM 1531 C CA . ASP A 1 196 ? 13.281 42.875 13.523 1 97.25 196 ASP A CA 1
ATOM 1532 C C . ASP A 1 196 ? 12.922 42.969 15 1 97.25 196 ASP A C 1
ATOM 1534 O O . ASP A 1 196 ? 13.758 42.719 15.875 1 97.25 196 ASP A O 1
ATOM 1538 N N . ALA A 1 197 ? 11.719 43.438 15.227 1 98.19 197 ALA A N 1
ATOM 1539 C CA . ALA A 1 197 ? 11.266 43.562 16.609 1 98.19 197 ALA A CA 1
ATOM 1540 C C . ALA A 1 197 ? 11.273 42.188 17.312 1 98.19 197 ALA A C 1
ATOM 1542 O O . ALA A 1 197 ? 11.703 42.094 18.469 1 98.19 197 ALA A O 1
ATOM 1543 N N . VAL A 1 198 ? 10.75 41.188 16.672 1 98.69 198 VAL A N 1
ATOM 1544 C CA . VAL A 1 198 ? 10.711 39.844 17.234 1 98.69 198 VAL A CA 1
ATOM 1545 C C . VAL A 1 198 ? 12.141 39.344 17.469 1 98.69 198 VAL A C 1
ATOM 1547 O O . VAL A 1 198 ? 12.453 38.844 18.562 1 98.69 198 VAL A O 1
ATOM 1550 N N . ARG A 1 199 ? 13.023 39.469 16.484 1 97.94 199 ARG A N 1
ATOM 1551 C CA . ARG A 1 199 ? 14.43 39.094 16.625 1 97.94 199 ARG A CA 1
ATOM 1552 C C . ARG A 1 199 ? 15.078 39.781 17.797 1 97.94 199 ARG A C 1
ATOM 1554 O O . ARG A 1 199 ? 15.781 39.156 18.594 1 97.94 199 ARG A O 1
ATOM 1561 N N . GLY A 1 200 ? 14.852 41.062 17.844 1 97.31 200 GLY A N 1
ATOM 1562 C CA . GLY A 1 200 ? 15.391 41.844 18.938 1 97.31 200 GLY A CA 1
ATOM 1563 C C . GLY A 1 200 ? 14.891 41.406 20.297 1 97.31 200 GLY A C 1
ATOM 1564 O O . GLY A 1 200 ? 15.641 41.375 21.281 1 97.31 200 GLY A O 1
ATOM 1565 N N . ALA A 1 201 ? 13.625 41.094 20.375 1 97.94 201 ALA A N 1
ATOM 1566 C CA . ALA A 1 201 ? 13.039 40.625 21.625 1 97.94 201 ALA A CA 1
ATOM 1567 C C . ALA A 1 201 ? 13.68 39.312 22.078 1 97.94 201 ALA A C 1
ATOM 1569 O O . ALA A 1 201 ? 14 39.156 23.266 1 97.94 201 ALA A O 1
ATOM 1570 N N . PHE A 1 202 ? 13.859 38.375 21.203 1 97.69 202 PHE A N 1
ATOM 1571 C CA . PHE A 1 202 ? 14.492 37.094 21.531 1 97.69 202 PHE A CA 1
ATOM 1572 C C . PHE A 1 202 ? 15.945 37.312 21.953 1 97.69 202 PHE A C 1
ATOM 1574 O O . PHE A 1 202 ? 16.453 36.625 22.828 1 97.69 202 PHE A O 1
ATOM 1581 N N . GLN A 1 203 ? 16.641 38.25 21.281 1 96.19 203 GLN A N 1
ATOM 1582 C CA . GLN A 1 203 ? 18.016 38.562 21.672 1 96.19 203 GLN A CA 1
ATOM 1583 C C . GLN A 1 203 ? 18.078 39.125 23.078 1 96.19 203 GLN A C 1
ATOM 1585 O O . GLN A 1 203 ? 18.953 38.781 23.859 1 96.19 203 GLN A O 1
ATOM 1590 N N . ARG A 1 204 ? 17.156 40 23.391 1 95.88 204 ARG A N 1
ATOM 1591 C CA . ARG A 1 204 ? 17.078 40.562 24.734 1 95.88 204 ARG A CA 1
ATOM 1592 C C . ARG A 1 204 ? 16.828 39.469 25.766 1 95.88 204 ARG A C 1
ATOM 1594 O O . ARG A 1 204 ? 17.375 39.531 26.875 1 95.88 204 ARG A O 1
ATOM 1601 N N . LEU A 1 205 ? 15.977 38.562 25.422 1 95.75 205 LEU A N 1
ATOM 1602 C CA . LEU A 1 205 ? 15.727 37.438 26.297 1 95.75 205 LEU A CA 1
ATOM 1603 C C . LEU A 1 205 ? 17 36.625 26.531 1 95.75 205 LEU A C 1
ATOM 1605 O O . LEU A 1 205 ? 17.297 36.25 27.672 1 95.75 205 LEU A O 1
ATOM 1609 N N . GLN A 1 206 ? 17.75 36.344 25.484 1 92.56 206 GLN A N 1
ATOM 1610 C CA . GLN A 1 206 ? 19 35.594 25.594 1 92.56 206 GLN A CA 1
ATOM 1611 C C . GLN A 1 206 ? 20.016 36.344 26.469 1 92.56 206 GLN A C 1
ATOM 1613 O O . GLN A 1 206 ? 20.828 35.719 27.141 1 92.56 206 GLN A O 1
ATOM 1618 N N . ASP A 1 207 ? 19.906 37.594 26.453 1 91.44 207 ASP A N 1
ATOM 1619 C CA . ASP A 1 207 ? 20.875 38.406 27.172 1 91.44 207 ASP A CA 1
ATOM 1620 C C . ASP A 1 207 ? 20.516 38.531 28.641 1 91.44 207 ASP A C 1
ATOM 1622 O O . ASP A 1 207 ? 21.344 38.938 29.469 1 91.44 207 ASP A O 1
ATOM 1626 N N . LEU A 1 208 ? 19.312 38.094 28.875 1 88.75 208 LEU A N 1
ATOM 1627 C CA . LEU A 1 208 ? 18.906 38.188 30.266 1 88.75 208 LEU A CA 1
ATOM 1628 C C . LEU A 1 208 ? 19.688 37.188 31.125 1 88.75 208 LEU A C 1
ATOM 1630 O O . LEU A 1 208 ? 19.781 36 30.781 1 88.75 208 LEU A O 1
ATOM 1634 N N . ALA A 1 209 ? 20.609 37.5 31.906 1 70 209 ALA A N 1
ATOM 1635 C CA . ALA A 1 209 ? 21.562 36.75 32.688 1 70 209 ALA A CA 1
ATOM 1636 C C . ALA A 1 209 ? 20.891 36.125 33.938 1 70 209 ALA A C 1
ATOM 1638 O O . ALA A 1 209 ? 21.406 35.188 34.531 1 70 209 ALA A O 1
ATOM 1639 N N . HIS A 1 210 ? 19.75 36.625 34.188 1 79.62 210 HIS A N 1
ATOM 1640 C CA . HIS A 1 210 ? 19.188 36.188 35.469 1 79.62 210 HIS A CA 1
ATOM 1641 C C . HIS A 1 210 ? 17.797 35.594 35.25 1 79.62 210 HIS A C 1
ATOM 1643 O O . HIS A 1 210 ? 16.906 36.25 34.719 1 79.62 210 HIS A O 1
ATOM 1649 N N . TYR A 1 211 ? 17.578 34.344 35.75 1 85.19 211 TYR A N 1
ATOM 1650 C CA . TYR A 1 211 ? 16.344 33.594 35.594 1 85.19 211 TYR A CA 1
ATOM 1651 C C . TYR A 1 211 ? 15.164 34.312 36.25 1 85.19 211 TYR A C 1
ATOM 1653 O O . TYR A 1 211 ? 14.039 34.25 35.781 1 85.19 211 TYR A O 1
ATOM 1661 N N . ARG A 1 212 ? 15.422 35.031 37.312 1 89 212 ARG A N 1
ATOM 1662 C CA . ARG A 1 212 ? 14.344 35.75 38 1 89 212 ARG A CA 1
ATOM 1663 C C . ARG A 1 212 ? 13.766 36.844 37.125 1 89 212 ARG A C 1
ATOM 1665 O O . ARG A 1 212 ? 12.562 37.125 37.156 1 89 212 ARG A O 1
ATOM 1672 N N . ARG A 1 213 ? 14.508 37.5 36.406 1 91.69 213 ARG A N 1
ATOM 1673 C CA . ARG A 1 213 ? 14.047 38.531 35.531 1 91.69 213 ARG A CA 1
ATOM 1674 C C . ARG A 1 213 ? 13.211 37.969 34.375 1 91.69 213 ARG A C 1
ATOM 1676 O O . ARG A 1 213 ? 12.273 38.594 33.906 1 91.69 213 ARG A O 1
ATOM 1683 N N . ILE A 1 214 ? 13.594 36.75 34 1 94.81 214 ILE A N 1
ATOM 1684 C CA . ILE A 1 214 ? 12.844 36.094 32.938 1 94.81 214 ILE A CA 1
ATOM 1685 C C . ILE A 1 214 ? 11.438 35.75 33.438 1 94.81 214 ILE A C 1
ATOM 1687 O O . ILE A 1 214 ? 10.461 35.969 32.688 1 94.81 214 ILE A O 1
ATOM 1691 N N . GLN A 1 215 ? 11.336 35.219 34.625 1 95.44 215 GLN A N 1
ATOM 1692 C CA . GLN A 1 215 ? 10.023 34.938 35.188 1 95.44 215 GLN A CA 1
ATOM 1693 C C . GLN A 1 215 ? 9.133 36.188 35.188 1 95.44 215 GLN A C 1
ATOM 1695 O O . GLN A 1 215 ? 7.969 36.125 34.812 1 95.44 215 GLN A O 1
ATOM 1700 N N . SER A 1 216 ? 9.688 37.25 35.688 1 94.19 216 SER A N 1
ATOM 1701 C CA . SER A 1 216 ? 8.914 38.5 35.781 1 94.19 216 SER A CA 1
ATOM 1702 C C . SER A 1 216 ? 8.562 39.062 34.406 1 94.19 216 SER A C 1
ATOM 1704 O O . SER A 1 216 ? 7.426 39.469 34.188 1 94.19 216 SER A O 1
ATOM 1706 N N . ALA A 1 217 ? 9.453 39.062 33.5 1 93.81 217 ALA A N 1
ATOM 1707 C CA . ALA A 1 217 ? 9.266 39.656 32.188 1 93.81 217 ALA A CA 1
ATOM 1708 C C . ALA A 1 217 ? 8.188 38.906 31.406 1 93.81 217 ALA A C 1
ATOM 1710 O O . ALA A 1 217 ? 7.438 39.5 30.641 1 93.81 217 ALA A O 1
ATOM 1711 N N . PHE A 1 218 ? 8.062 37.594 31.656 1 96.38 218 PHE A N 1
ATOM 1712 C CA . PHE A 1 218 ? 7.156 36.781 30.844 1 96.38 218 PHE A CA 1
ATOM 1713 C C . PHE A 1 218 ? 6 36.25 31.688 1 96.38 218 PHE A C 1
ATOM 1715 O O . PHE A 1 218 ? 5.215 35.438 31.219 1 96.38 218 PHE A O 1
ATOM 1722 N N . SER A 1 219 ? 5.914 36.75 32.938 1 96.25 219 SER A N 1
ATOM 1723 C CA . SER A 1 219 ? 4.844 36.312 33.812 1 96.25 219 SER A CA 1
ATOM 1724 C C . SER A 1 219 ? 4.75 34.781 33.875 1 96.25 219 SER A C 1
ATOM 1726 O O . SER A 1 219 ? 3.676 34.219 33.656 1 96.25 219 SER A O 1
ATOM 1728 N N . LEU A 1 220 ? 5.852 34.125 34.125 1 97.44 220 LEU A N 1
ATOM 1729 C CA . LEU A 1 220 ? 5.875 32.688 34.219 1 97.44 220 LEU A CA 1
ATOM 1730 C C . LEU A 1 220 ? 5.418 32.219 35.594 1 97.44 220 LEU A C 1
ATOM 1732 O O . LEU A 1 220 ? 5.727 32.875 36.594 1 97.44 220 LEU A O 1
ATOM 1736 N N . CYS A 1 221 ? 4.723 31.156 35.688 1 97.38 221 CYS A N 1
ATOM 1737 C CA . CYS A 1 221 ? 4.246 30.625 36.938 1 97.38 221 CYS A CA 1
ATOM 1738 C C . CYS A 1 221 ? 5.41 30.156 37.812 1 97.38 221 CYS A C 1
ATOM 1740 O O . CYS A 1 221 ? 5.293 30.094 39.031 1 97.38 221 CYS A O 1
ATOM 1742 N N . GLN A 1 222 ? 6.434 29.75 37.156 1 96 222 GLN A N 1
ATOM 1743 C CA . GLN A 1 222 ? 7.629 29.281 37.844 1 96 222 GLN A CA 1
ATOM 1744 C C . GLN A 1 222 ? 8.883 29.922 37.25 1 96 222 GLN A C 1
ATOM 1746 O O . GLN A 1 222 ? 8.961 30.203 36.062 1 96 222 GLN A O 1
ATOM 1751 N N . THR A 1 223 ? 9.859 30.109 38.125 1 95 223 THR A N 1
ATOM 1752 C CA . THR A 1 223 ? 11.141 30.656 37.688 1 95 223 THR A CA 1
ATOM 1753 C C . THR A 1 223 ? 11.945 29.594 36.938 1 95 223 THR A C 1
ATOM 1755 O O . THR A 1 223 ? 12.148 28.484 37.438 1 95 223 THR A O 1
ATOM 1758 N N . PRO A 1 224 ? 12.305 29.938 35.656 1 94.38 224 PRO A N 1
ATOM 1759 C CA . PRO A 1 224 ? 13.234 29 35 1 94.38 224 PRO A CA 1
ATOM 1760 C C . PRO A 1 224 ? 14.484 28.734 35.844 1 94.38 224 PRO A C 1
ATOM 1762 O O . PRO A 1 224 ? 14.945 29.625 36.562 1 94.38 224 PRO A O 1
ATOM 1765 N N . SER A 1 225 ? 15.062 27.547 35.781 1 91.88 225 SER A N 1
ATOM 1766 C CA . SER A 1 225 ? 16.188 27.219 36.656 1 91.88 225 SER A CA 1
ATOM 1767 C C . SER A 1 225 ? 17.281 26.484 35.875 1 91.88 225 SER A C 1
ATOM 1769 O O . SER A 1 225 ? 18.281 26.047 36.438 1 91.88 225 SER A O 1
ATOM 1771 N N . SER A 1 226 ? 17.141 26.25 34.625 1 91.81 226 SER A N 1
ATOM 1772 C CA . SER A 1 226 ? 18.109 25.516 33.812 1 91.81 226 SER A CA 1
ATOM 1773 C C . SER A 1 226 ? 18.031 25.938 32.344 1 91.81 226 SER A C 1
ATOM 1775 O O . SER A 1 226 ? 17.109 26.641 31.938 1 91.81 226 SER A O 1
ATOM 1777 N N . ASP A 1 227 ? 19 25.453 31.594 1 89.81 227 ASP A N 1
ATOM 1778 C CA . ASP A 1 227 ? 19.016 25.672 30.156 1 89.81 227 ASP A CA 1
ATOM 1779 C C . ASP A 1 227 ? 17.828 24.984 29.484 1 89.81 227 ASP A C 1
ATOM 1781 O O . ASP A 1 227 ? 17.297 25.484 28.484 1 89.81 227 ASP A O 1
ATOM 1785 N N . LYS A 1 228 ? 17.453 23.953 30.062 1 92.69 228 LYS A N 1
ATOM 1786 C CA . LYS A 1 228 ? 16.281 23.25 29.547 1 92.69 228 LYS A CA 1
ATOM 1787 C C . LYS A 1 228 ? 15.039 24.109 29.641 1 92.69 228 LYS A C 1
ATOM 1789 O O . LYS A 1 228 ? 14.219 24.125 28.719 1 92.69 228 LYS A O 1
ATOM 1794 N N . ASP A 1 229 ? 14.906 24.828 30.688 1 95.06 229 ASP A N 1
ATOM 1795 C CA . ASP A 1 229 ? 13.758 25.703 30.875 1 95.06 229 ASP A CA 1
ATOM 1796 C C . ASP A 1 229 ? 13.781 26.859 29.859 1 95.06 229 ASP A C 1
ATOM 1798 O O . ASP A 1 229 ? 12.734 27.281 29.375 1 95.06 229 ASP A O 1
ATOM 1802 N N . THR A 1 230 ? 14.969 27.359 29.609 1 92.81 230 THR A N 1
ATOM 1803 C CA . THR A 1 230 ? 15.094 28.453 28.656 1 92.81 230 THR A CA 1
ATOM 1804 C C . THR A 1 230 ? 14.766 27.969 27.234 1 92.81 230 THR A C 1
ATOM 1806 O O . THR A 1 230 ? 14.125 28.688 26.469 1 92.81 230 THR A O 1
ATOM 1809 N N . ARG A 1 231 ? 15.203 26.797 26.922 1 93.25 231 ARG A N 1
ATOM 1810 C CA . ARG A 1 231 ? 14.859 26.219 25.641 1 93.25 231 ARG A CA 1
ATOM 1811 C C . ARG A 1 231 ? 13.352 26 25.516 1 93.25 231 ARG A C 1
ATOM 1813 O O . ARG A 1 231 ? 12.766 26.266 24.453 1 93.25 231 ARG A O 1
ATOM 1820 N N . GLN A 1 232 ? 12.797 25.516 26.625 1 95.5 232 GLN A N 1
ATOM 1821 C CA . GLN A 1 232 ? 11.352 25.328 26.672 1 95.5 232 GLN A CA 1
ATOM 1822 C C . GLN A 1 232 ? 10.625 26.656 26.453 1 95.5 232 GLN A C 1
ATOM 1824 O O . GLN A 1 232 ? 9.617 26.703 25.75 1 95.5 232 GLN A O 1
ATOM 1829 N N . LEU A 1 233 ? 11.109 27.688 27.062 1 96.75 233 LEU A N 1
ATOM 1830 C CA . LEU A 1 233 ? 10.523 29.016 26.891 1 96.75 233 LEU A CA 1
ATOM 1831 C C . LEU A 1 233 ? 10.633 29.484 25.453 1 96.75 233 LEU A C 1
ATOM 1833 O O . LEU A 1 233 ? 9.672 30.016 24.891 1 96.75 233 LEU A O 1
ATOM 1837 N N . ASN A 1 234 ? 11.82 29.312 24.844 1 96.88 234 ASN A N 1
ATOM 1838 C CA . ASN A 1 234 ? 11.992 29.672 23.438 1 96.88 234 ASN A CA 1
ATOM 1839 C C . ASN A 1 234 ? 11.008 28.922 22.547 1 96.88 234 ASN A C 1
ATOM 1841 O O . ASN A 1 234 ? 10.43 29.5 21.625 1 96.88 234 ASN A O 1
ATOM 1845 N N . GLY A 1 235 ? 10.828 27.625 22.828 1 96.81 235 GLY A N 1
ATOM 1846 C CA . GLY A 1 235 ? 9.867 26.828 22.078 1 96.81 235 GLY A CA 1
ATOM 1847 C C . GLY A 1 235 ? 8.438 27.312 22.25 1 96.81 235 GLY A C 1
ATOM 1848 O O . GLY A 1 235 ? 7.695 27.422 21.266 1 96.81 235 GLY A O 1
ATOM 1849 N N . PHE A 1 236 ? 8.117 27.625 23.438 1 97 236 PHE A N 1
ATOM 1850 C CA . PHE A 1 236 ? 6.805 28.172 23.781 1 97 236 PHE A CA 1
ATOM 1851 C C . PHE A 1 236 ? 6.523 29.453 23.016 1 97 236 PHE A C 1
ATOM 1853 O O . PHE A 1 236 ? 5.469 29.594 22.406 1 97 236 PHE A O 1
ATOM 1860 N N . LEU A 1 237 ? 7.426 30.344 23.047 1 98 237 LEU A N 1
ATOM 1861 C CA . LEU A 1 237 ? 7.273 31.641 22.375 1 98 237 LEU A CA 1
ATOM 1862 C C . LEU A 1 237 ? 7.23 31.469 20.859 1 98 237 LEU A C 1
ATOM 1864 O O . LEU A 1 237 ? 6.363 32.031 20.203 1 98 237 LEU A O 1
ATOM 1868 N N . ARG A 1 238 ? 8.109 30.688 20.281 1 98.12 238 ARG A N 1
ATOM 1869 C CA . ARG A 1 238 ? 8.141 30.453 18.844 1 98.12 238 ARG A CA 1
ATOM 1870 C C . ARG A 1 238 ? 6.848 29.797 18.375 1 98.12 238 ARG A C 1
ATOM 1872 O O . ARG A 1 238 ? 6.344 30.109 17.297 1 98.12 238 ARG A O 1
ATOM 1879 N N . ASN A 1 239 ? 6.34 28.875 19.188 1 97.12 239 ASN A N 1
ATOM 1880 C CA . ASN A 1 239 ? 5.113 28.172 18.828 1 97.12 239 ASN A CA 1
ATOM 1881 C C . ASN A 1 239 ? 3.938 29.125 18.672 1 97.12 239 ASN A C 1
ATOM 1883 O O . ASN A 1 239 ? 3.055 28.906 17.844 1 97.12 239 ASN A O 1
ATOM 1887 N N . ALA A 1 240 ? 3.895 30.125 19.484 1 96.94 240 ALA A N 1
ATOM 1888 C CA . ALA A 1 240 ? 2.836 31.125 19.344 1 96.94 240 ALA A CA 1
ATOM 1889 C C . ALA A 1 240 ? 2.855 31.766 17.969 1 96.94 240 ALA A C 1
ATOM 1891 O O . ALA A 1 240 ? 1.807 31.938 17.344 1 96.94 240 ALA A O 1
ATOM 1892 N N . PHE A 1 241 ? 4.023 32.156 17.5 1 98.06 241 PHE A N 1
ATOM 1893 C CA . PHE A 1 241 ? 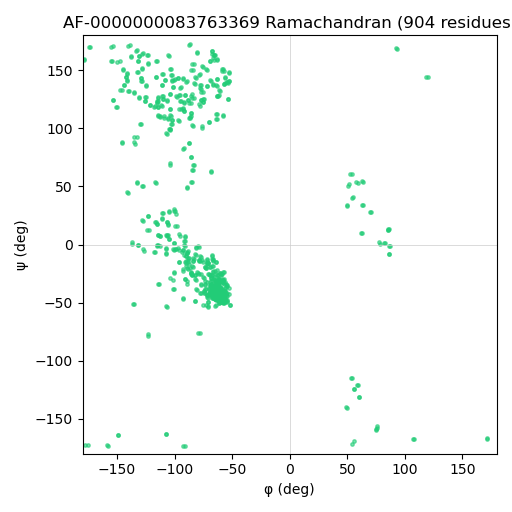4.152 32.75 16.172 1 98.06 241 PHE A CA 1
ATOM 1894 C C . PHE A 1 241 ? 3.785 31.766 15.078 1 98.06 241 PHE A C 1
ATOM 1896 O O . PHE A 1 241 ? 3.188 32.156 14.07 1 98.06 241 PHE A O 1
ATOM 1903 N N . THR A 1 242 ? 4.16 30.516 15.281 1 97.25 242 THR A N 1
ATOM 1904 C CA . THR A 1 242 ? 3.812 29.469 14.328 1 97.25 242 THR A CA 1
ATOM 1905 C C . THR A 1 242 ? 2.297 29.344 14.195 1 97.25 242 THR A C 1
ATOM 1907 O O . THR A 1 242 ? 1.767 29.297 13.086 1 97.25 242 THR A O 1
ATOM 1910 N N . LEU A 1 243 ? 1.616 29.266 15.305 1 95.56 243 LEU A N 1
ATOM 1911 C CA . LEU A 1 243 ? 0.167 29.094 15.305 1 95.56 243 LEU A CA 1
ATOM 1912 C C . LEU A 1 243 ? -0.516 30.312 14.672 1 95.56 243 LEU A C 1
ATOM 1914 O O . LEU A 1 243 ? -1.462 30.156 13.891 1 95.56 243 LEU A O 1
ATOM 1918 N N . MET A 1 244 ? -0.025 31.5 14.984 1 96.69 244 MET A N 1
ATOM 1919 C CA . MET A 1 244 ? -0.619 32.719 14.422 1 96.69 244 MET A CA 1
ATOM 1920 C C . MET A 1 244 ? -0.418 32.75 12.906 1 96.69 244 MET A C 1
ATOM 1922 O O . MET A 1 244 ? -1.316 33.188 12.172 1 96.69 244 MET A O 1
ATOM 1926 N N . ALA A 1 245 ? 0.749 32.375 12.43 1 97.5 245 ALA A N 1
ATOM 1927 C CA . ALA A 1 245 ? 0.994 32.344 10.992 1 97.5 245 ALA A CA 1
ATOM 1928 C C . ALA A 1 245 ? 0.077 31.328 10.305 1 97.5 245 ALA A C 1
ATOM 1930 O O . ALA A 1 245 ? -0.5 31.625 9.258 1 97.5 245 ALA A O 1
ATOM 1931 N N . MET A 1 246 ? -0.071 30.141 10.836 1 96.12 246 MET A N 1
ATOM 1932 C CA . MET A 1 246 ? -0.908 29.078 10.258 1 96.12 246 MET A CA 1
ATOM 1933 C C . MET A 1 246 ? -2.367 29.516 10.203 1 96.12 246 MET A C 1
ATOM 1935 O O . MET A 1 246 ? -3.061 29.25 9.219 1 96.12 246 MET A O 1
ATOM 1939 N N . LEU A 1 247 ? -2.797 30.219 11.258 1 95.44 247 LEU A N 1
ATOM 1940 C CA . LEU A 1 247 ? -4.211 30.562 11.359 1 95.44 247 LEU A CA 1
ATOM 1941 C C . LEU A 1 247 ? -4.438 32.031 11.031 1 95.44 247 LEU A C 1
ATOM 1943 O O . LEU A 1 247 ? -5.336 32.656 11.594 1 95.44 247 LEU A O 1
ATOM 1947 N N . ASP A 1 248 ? -3.605 32.562 10.234 1 96.94 248 ASP A N 1
ATOM 1948 C CA . ASP A 1 248 ? -3.746 33.969 9.836 1 96.94 248 ASP A CA 1
ATOM 1949 C C . ASP A 1 248 ? -4.973 34.156 8.953 1 96.94 248 ASP A C 1
ATOM 1951 O O . ASP A 1 248 ? -4.863 34.656 7.828 1 96.94 248 ASP A O 1
ATOM 1955 N N . TYR A 1 249 ? -6.156 33.875 9.5 1 96.25 249 TYR A N 1
ATOM 1956 C CA . TYR A 1 249 ? -7.445 34 8.828 1 96.25 249 TYR A CA 1
ATOM 1957 C C . TYR A 1 249 ? -7.969 35.438 8.875 1 96.25 249 TYR A C 1
ATOM 1959 O O . TYR A 1 249 ? -7.637 36.188 9.797 1 96.25 249 TYR A O 1
ATOM 1967 N N . PRO A 1 250 ? -8.805 35.781 7.934 1 96.25 250 PRO A N 1
ATOM 1968 C CA . PRO A 1 250 ? -9.375 37.125 7.914 1 96.25 250 PRO A CA 1
ATOM 1969 C C . PRO A 1 250 ? -10.523 37.312 8.898 1 96.25 250 PRO A C 1
ATOM 1971 O O . PRO A 1 250 ? -11.094 38.406 9 1 96.25 250 PRO A O 1
ATOM 1974 N N . TYR A 1 251 ? -10.906 36.312 9.602 1 94 251 TYR A N 1
ATOM 1975 C CA . TYR A 1 251 ? -11.93 36.375 10.648 1 94 251 TYR A CA 1
ATOM 1976 C C . TYR A 1 251 ? -11.5 35.562 11.859 1 94 251 TYR A C 1
ATOM 1978 O O . TYR A 1 251 ? -10.586 34.719 11.781 1 94 251 TYR A O 1
ATOM 1986 N N . SER A 1 252 ? -12.148 35.844 12.984 1 90.38 252 SER A N 1
ATOM 1987 C CA . SER A 1 252 ? -11.812 35.156 14.234 1 90.38 252 SER A CA 1
ATOM 1988 C C . SER A 1 252 ? -12.219 33.688 14.18 1 90.38 252 SER A C 1
ATOM 1990 O O . SER A 1 252 ? -13.195 33.344 13.516 1 90.38 252 SER A O 1
ATOM 1992 N N . THR A 1 253 ? -11.383 32.906 14.734 1 80 253 THR A N 1
ATOM 1993 C CA . THR A 1 253 ? -11.703 31.484 14.75 1 80 253 THR A CA 1
ATOM 1994 C C . THR A 1 253 ? -11.57 30.922 16.156 1 80 253 THR A C 1
ATOM 1996 O O . THR A 1 253 ? -10.789 31.422 16.969 1 80 253 THR A O 1
ATOM 1999 N N . HIS A 1 254 ? -12.492 30 16.438 1 68.88 254 HIS A N 1
ATOM 2000 C CA . HIS A 1 254 ? -12.398 29.219 17.672 1 68.88 254 HIS A CA 1
ATOM 2001 C C . HIS A 1 254 ? -11.789 27.844 17.422 1 68.88 254 HIS A C 1
ATOM 2003 O O . HIS A 1 254 ? -12.039 26.906 18.172 1 68.88 254 HIS A O 1
ATOM 2009 N N . PHE A 1 255 ? -11.023 27.641 16.469 1 59.28 255 PHE A N 1
ATOM 2010 C CA . PHE A 1 255 ? -10.461 26.344 16.109 1 59.28 255 PHE A CA 1
ATOM 2011 C C . PHE A 1 255 ? -9.305 25.969 17.031 1 59.28 255 PHE A C 1
ATOM 2013 O O . PHE A 1 255 ? -9.352 24.953 17.719 1 59.28 255 PHE A O 1
ATOM 2020 N N . MET A 1 256 ? -8.211 26.547 16.844 1 55.88 256 MET A N 1
ATOM 2021 C CA . MET A 1 256 ? -7.027 26.438 17.703 1 55.88 256 MET A CA 1
ATOM 2022 C C . MET A 1 256 ? -6.855 27.672 18.562 1 55.88 256 MET A C 1
ATOM 2024 O O . MET A 1 256 ? -5.988 28.516 18.297 1 55.88 256 MET A O 1
ATOM 2028 N N . GLY A 1 257 ? -7.777 27.734 19.469 1 63 257 GLY A N 1
ATOM 2029 C CA . GLY A 1 257 ? -7.797 28.906 20.344 1 63 257 GLY A CA 1
ATOM 2030 C C . GLY A 1 257 ? -8.695 30.016 19.828 1 63 257 GLY A C 1
ATOM 2031 O O . GLY A 1 257 ? -9.32 29.875 18.781 1 63 257 GLY A O 1
ATOM 2032 N N . ASN A 1 258 ? -8.969 31 20.609 1 82.81 258 ASN A N 1
ATOM 2033 C CA . ASN A 1 258 ? -9.727 32.188 20.234 1 82.81 258 ASN A CA 1
ATOM 2034 C C . ASN A 1 258 ? -8.805 33.312 19.766 1 82.81 258 ASN A C 1
ATOM 2036 O O . ASN A 1 258 ? -8.438 34.188 20.531 1 82.81 258 ASN A O 1
ATOM 2040 N N . MET A 1 259 ? -8.445 33.156 18.438 1 88.75 259 MET A N 1
ATOM 2041 C CA . MET A 1 259 ? -7.531 34.156 17.875 1 88.75 259 MET A CA 1
ATOM 2042 C C . MET A 1 259 ? -8.297 35.219 17.141 1 88.75 259 MET A C 1
ATOM 2044 O O . MET A 1 259 ? -9.328 34.969 16.516 1 88.75 259 MET A O 1
ATOM 2048 N N . PRO A 1 260 ? -7.82 36.469 17.234 1 94.19 260 PRO A N 1
ATOM 2049 C CA . PRO A 1 260 ? -8.453 37.531 16.453 1 94.19 260 PRO A CA 1
ATOM 2050 C C . PRO A 1 260 ? -8.289 37.375 14.953 1 94.19 260 PRO A C 1
ATOM 2052 O O . PRO A 1 260 ? -7.48 36.531 14.508 1 94.19 260 PRO A O 1
ATOM 2055 N N . ALA A 1 261 ? -9.18 38.031 14.195 1 95.31 261 ALA A N 1
ATOM 2056 C CA . ALA A 1 261 ? -8.945 38.125 12.758 1 95.31 261 ALA A CA 1
ATOM 2057 C C . ALA A 1 261 ? -7.559 38.688 12.453 1 95.31 261 ALA A C 1
ATOM 2059 O O . ALA A 1 261 ? -7.102 39.625 13.125 1 95.31 261 ALA A O 1
ATOM 2060 N N . ASN A 1 262 ? -6.965 38.094 11.492 1 96.62 262 ASN A N 1
ATOM 2061 C CA . ASN A 1 262 ? -5.637 38.531 11.07 1 96.62 262 ASN A CA 1
ATOM 2062 C C . ASN A 1 262 ? -4.664 38.562 12.25 1 96.62 262 ASN A C 1
ATOM 2064 O O . ASN A 1 262 ? -4.078 39.625 12.516 1 96.62 262 ASN A O 1
ATOM 2068 N N . PRO A 1 263 ? -4.438 37.5 12.867 1 96.94 263 PRO A N 1
ATOM 2069 C CA . PRO A 1 263 ? -3.633 37.469 14.094 1 96.94 263 PRO A CA 1
ATOM 2070 C C . PRO A 1 263 ? -2.197 37.938 13.859 1 96.94 263 PRO A C 1
ATOM 2072 O O . PRO A 1 263 ? -1.563 38.5 14.766 1 96.94 263 PRO A O 1
ATOM 2075 N N . VAL A 1 264 ? -1.622 37.75 12.711 1 98.25 264 VAL A N 1
ATOM 2076 C CA . VAL A 1 264 ? -0.276 38.219 12.398 1 98.25 264 VAL A CA 1
ATOM 2077 C C . VAL A 1 264 ? -0.233 39.75 12.484 1 98.25 264 VAL A C 1
ATOM 2079 O O . VAL A 1 264 ? 0.715 40.312 13.023 1 98.25 264 VAL A O 1
ATOM 2082 N N . LYS A 1 265 ? -1.24 40.375 11.93 1 98.06 265 LYS A N 1
ATOM 2083 C CA . LYS A 1 265 ? -1.345 41.844 12.047 1 98.06 265 LYS A CA 1
ATOM 2084 C C . LYS A 1 265 ? -1.388 42.25 13.508 1 98.06 265 LYS A C 1
ATOM 2086 O O . LYS A 1 265 ? -0.684 43.188 13.906 1 98.06 265 LYS A O 1
ATOM 2091 N N . VAL A 1 266 ? -2.236 41.625 14.281 1 97.62 266 VAL A N 1
ATOM 2092 C CA . VAL A 1 266 ? -2.391 41.938 15.695 1 97.62 266 VAL A CA 1
ATOM 2093 C C . VAL A 1 266 ? -1.068 41.719 16.422 1 97.62 266 VAL A C 1
ATOM 2095 O O . VAL A 1 266 ? -0.673 42.531 17.266 1 97.62 266 VAL A O 1
ATOM 2098 N N . ALA A 1 267 ? -0.427 40.688 16.109 1 98.38 267 ALA A N 1
ATOM 2099 C CA . ALA A 1 267 ? 0.861 40.375 16.719 1 98.38 267 ALA A CA 1
ATOM 2100 C C . ALA A 1 267 ? 1.901 41.438 16.406 1 98.38 267 ALA A C 1
ATOM 2102 O O . ALA A 1 267 ? 2.637 41.906 17.281 1 98.38 267 ALA A O 1
ATOM 2103 N N . CYS A 1 268 ? 1.995 41.812 15.141 1 98.56 268 CYS A N 1
ATOM 2104 C CA . CYS A 1 268 ? 2.963 42.812 14.719 1 98.56 268 CYS A CA 1
ATOM 2105 C C . CYS A 1 268 ? 2.67 44.156 15.383 1 98.56 268 CYS A C 1
ATOM 2107 O O . CYS A 1 268 ? 3.586 44.844 15.836 1 98.56 268 CYS A O 1
ATOM 2109 N N . ASP A 1 269 ? 1.406 44.5 15.398 1 98.38 269 ASP A N 1
ATOM 2110 C CA . ASP A 1 269 ? 1.029 45.719 16.078 1 98.38 269 ASP A CA 1
ATOM 2111 C C . ASP A 1 269 ? 1.414 45.688 17.547 1 98.38 269 ASP A C 1
ATOM 2113 O O . ASP A 1 269 ? 1.84 46.719 18.109 1 98.38 269 ASP A O 1
ATOM 2117 N N . THR A 1 270 ? 1.256 44.562 18.156 1 98 270 THR A N 1
ATOM 2118 C CA . THR A 1 270 ? 1.621 44.375 19.562 1 98 270 THR A CA 1
ATOM 2119 C C . THR A 1 270 ? 3.131 44.5 19.734 1 98 270 THR A C 1
ATOM 2121 O O . THR A 1 270 ? 3.598 45.219 20.641 1 98 270 THR A O 1
ATOM 2124 N N . MET A 1 271 ? 3.93 43.906 18.922 1 98.06 271 MET A N 1
ATOM 2125 C CA . MET A 1 271 ? 5.387 43.938 18.984 1 98.06 271 MET A CA 1
ATOM 2126 C C . MET A 1 271 ? 5.914 45.344 18.781 1 98.06 271 MET A C 1
ATOM 2128 O O . MET A 1 271 ? 6.852 45.781 19.453 1 98.06 271 MET A O 1
ATOM 2132 N N . LEU A 1 272 ? 5.301 46.062 17.859 1 97.31 272 LEU A N 1
ATOM 2133 C CA . LEU A 1 272 ? 5.809 47.344 17.438 1 97.31 272 LEU A CA 1
ATOM 2134 C C . LEU A 1 272 ? 5.258 48.469 18.328 1 97.31 272 LEU A C 1
ATOM 2136 O O . LEU A 1 272 ? 5.828 49.562 18.375 1 97.31 272 LEU A O 1
ATOM 2140 N N . GLY A 1 273 ? 4.191 48.188 18.953 1 93.12 273 GLY A N 1
ATOM 2141 C CA . GLY A 1 273 ? 3.553 49.219 19.781 1 93.12 273 GLY A CA 1
ATOM 2142 C C . GLY A 1 273 ? 4.078 49.25 21.203 1 93.12 273 GLY A C 1
ATOM 2143 O O . GLY A 1 273 ? 3.889 50.25 21.906 1 93.12 273 GLY A O 1
ATOM 2144 N N . GLY A 1 274 ? 4.75 48.312 21.594 1 86.69 274 GLY A N 1
ATOM 2145 C CA . GLY A 1 274 ? 5.199 48.25 22.969 1 86.69 274 GLY A CA 1
ATOM 2146 C C . GLY A 1 274 ? 6.484 49 23.219 1 86.69 274 GLY A C 1
ATOM 2147 O O . GLY A 1 274 ? 7.34 49.094 22.328 1 86.69 274 GLY A O 1
ATOM 2148 N N . ASP A 1 275 ? 6.609 49.5 24.484 1 88.44 275 ASP A N 1
ATOM 2149 C CA . ASP A 1 275 ? 7.812 50.219 24.875 1 88.44 275 ASP A CA 1
ATOM 2150 C C . ASP A 1 275 ? 8.93 49.25 25.266 1 88.44 275 ASP A C 1
ATOM 2152 O O . ASP A 1 275 ? 10.109 49.562 25.109 1 88.44 275 ASP A O 1
ATOM 2156 N N . ASP A 1 276 ? 8.547 48.156 25.75 1 94.56 276 ASP A N 1
ATOM 2157 C CA . ASP A 1 276 ? 9.469 47.125 26.172 1 94.56 276 ASP A CA 1
ATOM 2158 C C . ASP A 1 276 ? 9.312 45.875 25.297 1 94.56 276 ASP A C 1
ATOM 2160 O O . ASP A 1 276 ? 8.266 45.219 25.328 1 94.56 276 ASP A O 1
ATOM 2164 N N . LEU A 1 277 ? 10.414 45.469 24.672 1 95.44 277 LEU A N 1
ATOM 2165 C CA . LEU A 1 277 ? 10.367 44.406 23.703 1 95.44 277 LEU A CA 1
ATOM 2166 C C . LEU A 1 277 ? 10.039 43.062 24.375 1 95.44 277 LEU A C 1
ATOM 2168 O O . LEU A 1 277 ? 9.383 42.219 23.797 1 95.44 277 LEU A O 1
ATOM 2172 N N . LEU A 1 278 ? 10.578 42.875 25.547 1 96.19 278 LEU A N 1
ATOM 2173 C CA . LEU A 1 278 ? 10.305 41.625 26.25 1 96.19 278 LEU A CA 1
ATOM 2174 C C . LEU A 1 278 ? 8.828 41.5 26.609 1 96.19 278 LEU A C 1
ATOM 2176 O O . LEU A 1 278 ? 8.211 40.469 26.453 1 96.19 278 LEU A O 1
ATOM 2180 N N . GLN A 1 279 ? 8.297 42.625 27.094 1 95.88 279 GLN A N 1
ATOM 2181 C CA . GLN A 1 279 ? 6.875 42.656 27.406 1 95.88 279 GLN A CA 1
ATOM 2182 C C . GLN A 1 279 ? 6.023 42.469 26.156 1 95.88 279 GLN A C 1
ATOM 2184 O O . GLN A 1 279 ? 4.973 41.844 26.203 1 95.88 279 GLN A O 1
ATOM 2189 N N . ALA A 1 280 ? 6.441 43.125 25.094 1 97.75 280 ALA A N 1
ATOM 2190 C CA . ALA A 1 280 ? 5.734 42.969 23.828 1 97.75 280 ALA A CA 1
ATOM 2191 C C . ALA A 1 280 ? 5.727 41.5 23.375 1 97.75 280 ALA A C 1
ATOM 2193 O O . ALA A 1 280 ? 4.711 41 22.875 1 97.75 280 ALA A O 1
ATOM 2194 N N . LEU A 1 281 ? 6.891 40.844 23.516 1 98.25 281 LEU A N 1
ATOM 2195 C CA . LEU A 1 281 ? 7 39.438 23.156 1 98.25 281 LEU A CA 1
ATOM 2196 C C . LEU A 1 281 ? 6.066 38.594 24 1 98.25 281 LEU A C 1
ATOM 2198 O O . LEU A 1 281 ? 5.379 37.719 23.484 1 98.25 281 LEU A O 1
ATOM 2202 N N . ARG A 1 282 ? 6.012 38.812 25.266 1 97.56 282 ARG A N 1
ATOM 2203 C CA . ARG A 1 282 ? 5.094 38.125 26.172 1 97.56 282 ARG A CA 1
ATOM 2204 C C . ARG A 1 282 ? 3.645 38.344 25.75 1 97.56 282 ARG A C 1
ATOM 2206 O O . ARG A 1 282 ? 2.871 37.375 25.688 1 97.56 282 ARG A O 1
ATOM 2213 N N . ASP A 1 283 ? 3.287 39.594 25.484 1 97 283 ASP A N 1
ATOM 2214 C CA . ASP A 1 283 ? 1.914 39.938 25.125 1 97 283 ASP A CA 1
ATOM 2215 C C . ASP A 1 283 ? 1.522 39.312 23.797 1 97 283 ASP A C 1
ATOM 2217 O O . ASP A 1 283 ? 0.366 38.938 23.594 1 97 283 ASP A O 1
ATOM 2221 N N . THR A 1 284 ? 2.467 39.281 22.891 1 97.88 284 THR A N 1
ATOM 2222 C CA . THR A 1 284 ? 2.217 38.625 21.609 1 97.88 284 THR A CA 1
ATOM 2223 C C . THR A 1 284 ? 1.924 37.156 21.812 1 97.88 284 THR A C 1
ATOM 2225 O O . THR A 1 284 ? 0.985 36.625 21.219 1 97.88 284 THR A O 1
ATOM 2228 N N . ALA A 1 285 ? 2.744 36.438 22.625 1 97.44 285 ALA A N 1
ATOM 2229 C CA . ALA A 1 285 ? 2.471 35.062 22.938 1 97.44 285 ALA A CA 1
ATOM 2230 C C . ALA A 1 285 ? 1.101 34.875 23.594 1 97.44 285 ALA A C 1
ATOM 2232 O O . ALA A 1 285 ? 0.425 33.875 23.391 1 97.44 285 ALA A O 1
ATOM 2233 N N . GLY A 1 286 ? 0.669 35.875 24.328 1 96.31 286 GLY A N 1
ATOM 2234 C CA . GLY A 1 286 ? -0.616 35.844 25 1 96.31 286 GLY A CA 1
ATOM 2235 C C . GLY A 1 286 ? -1.797 35.844 24.062 1 96.31 286 GLY A C 1
ATOM 2236 O O . GLY A 1 286 ? -2.891 35.406 24.422 1 96.31 286 GLY A O 1
ATOM 2237 N N . ILE A 1 287 ? -1.581 36.344 22.812 1 95.62 287 ILE A N 1
ATOM 2238 C CA . ILE A 1 287 ? -2.639 36.312 21.812 1 95.62 287 ILE A CA 1
ATOM 2239 C C . ILE A 1 287 ? -3.105 34.875 21.609 1 95.62 287 ILE A C 1
ATOM 2241 O O . ILE A 1 287 ? -4.297 34.625 21.406 1 95.62 287 ILE A O 1
ATOM 2245 N N . VAL A 1 288 ? -2.146 33.906 21.734 1 94.75 288 VAL A N 1
ATOM 2246 C CA . VAL A 1 288 ? -2.428 32.5 21.516 1 94.75 288 VAL A CA 1
ATOM 2247 C C . VAL A 1 288 ? -2.799 31.844 22.844 1 94.75 288 VAL A C 1
ATOM 2249 O O . VAL A 1 288 ? -3.82 31.156 22.938 1 94.75 288 VAL A O 1
ATOM 2252 N N . TYR A 1 289 ? -2.041 32.094 23.891 1 94.69 289 TYR A N 1
ATOM 2253 C CA . TYR A 1 289 ? -2.109 31.266 25.078 1 94.69 289 TYR A CA 1
ATOM 2254 C C . TYR A 1 289 ? -3.041 31.891 26.125 1 94.69 289 TYR A C 1
ATOM 2256 O O . TYR A 1 289 ? -3.457 31.219 27.062 1 94.69 289 TYR A O 1
ATOM 2264 N N . ASN A 1 290 ? -3.396 33.156 25.984 1 94.19 290 ASN A N 1
ATOM 2265 C CA . ASN A 1 290 ? -4.211 33.844 26.969 1 94.19 290 ASN A CA 1
ATOM 2266 C C . ASN A 1 290 ? -5.215 34.781 26.297 1 94.19 290 ASN A C 1
ATOM 2268 O O . ASN A 1 290 ? -5.312 35.969 26.656 1 94.19 290 ASN A O 1
ATOM 2272 N N . SER A 1 291 ? -5.832 34.281 25.312 1 87.69 291 SER A N 1
ATOM 2273 C CA . SER A 1 291 ? -6.77 35.062 24.516 1 87.69 291 SER A CA 1
ATOM 2274 C C . SER A 1 291 ? -7.906 35.625 25.391 1 87.69 291 SER A C 1
ATOM 2276 O O . SER A 1 291 ? -8.477 36.656 25.078 1 87.69 291 SER A O 1
ATOM 2278 N N . THR A 1 292 ? -8.266 34.938 26.422 1 87.69 292 THR A N 1
ATOM 2279 C CA . THR A 1 292 ? -9.344 35.375 27.312 1 87.69 292 THR A CA 1
ATOM 2280 C C . THR A 1 292 ? -8.828 36.406 28.328 1 87.69 292 THR A C 1
ATOM 2282 O O . THR A 1 292 ? -9.609 37.156 28.906 1 87.69 292 THR A O 1
ATOM 2285 N N . GLY A 1 293 ? -7.59 36.312 28.578 1 89.69 293 GLY A N 1
ATOM 2286 C CA . GLY A 1 293 ? -7.012 37.156 29.609 1 89.69 293 GLY A CA 1
ATOM 2287 C C . GLY A 1 293 ? -7.141 36.594 31 1 89.69 293 GLY A C 1
ATOM 2288 O O . GLY A 1 293 ? -6.82 37.25 31.984 1 89.69 293 GLY A O 1
ATOM 2289 N N . ASP A 1 294 ? -7.473 35.375 31.109 1 91.88 294 ASP A N 1
ATOM 2290 C CA . ASP A 1 294 ? -7.77 34.781 32.406 1 91.88 294 ASP A CA 1
ATOM 2291 C C . ASP A 1 294 ? -6.496 34.281 33.094 1 91.88 294 ASP A C 1
ATOM 2293 O O . ASP A 1 294 ? -6.461 34.094 34.312 1 91.88 294 ASP A O 1
ATOM 2297 N N . LEU A 1 295 ? -5.512 34 32.312 1 94.69 295 LEU A N 1
ATOM 2298 C CA . LEU A 1 295 ? -4.285 33.469 32.906 1 94.69 295 LEU A CA 1
ATOM 2299 C C . LEU A 1 295 ? -3.477 34.562 33.562 1 94.69 295 LEU A C 1
ATOM 2301 O O . LEU A 1 295 ? -3.252 35.625 32.969 1 94.69 295 LEU A O 1
ATOM 2305 N N . THR A 1 296 ? -3.072 34.312 34.781 1 95.88 296 THR A N 1
ATOM 2306 C CA . THR A 1 296 ? -2.266 35.281 35.5 1 95.88 296 THR A CA 1
ATOM 2307 C C . THR A 1 296 ? -0.777 35 35.312 1 95.88 296 THR A C 1
ATOM 2309 O O . THR A 1 296 ? 0.059 35.875 35.562 1 95.88 296 THR A O 1
ATOM 2312 N N . CYS A 1 297 ? -0.477 33.844 34.969 1 97.25 297 CYS A N 1
ATOM 2313 C CA . CYS A 1 297 ? 0.885 33.469 34.625 1 97.25 297 CYS A CA 1
ATOM 2314 C C . CYS A 1 297 ? 0.888 32.344 33.594 1 97.25 297 CYS A C 1
ATOM 2316 O O . CYS A 1 297 ? -0.133 31.703 33.344 1 97.25 297 CYS A O 1
ATOM 2318 N N . PHE A 1 298 ? 1.974 32.25 32.875 1 97.62 298 PHE A N 1
ATOM 2319 C CA . PHE A 1 298 ? 2.119 31.188 31.875 1 97.62 298 PHE A CA 1
ATOM 2320 C C . PHE A 1 298 ? 2.855 29.984 32.469 1 97.62 298 PHE A C 1
ATOM 2322 O O . PHE A 1 298 ? 4.023 30.094 32.844 1 97.62 298 PHE A O 1
ATOM 2329 N N . ASP A 1 299 ? 2.219 28.859 32.562 1 96.62 299 ASP A N 1
ATOM 2330 C CA . ASP A 1 299 ? 2.881 27.594 32.875 1 96.62 299 ASP A CA 1
ATOM 2331 C C . ASP A 1 299 ? 3.477 26.953 31.625 1 96.62 299 ASP A C 1
ATOM 2333 O O . ASP A 1 299 ? 2.781 26.25 30.891 1 96.62 299 ASP A O 1
ATOM 2337 N N . LEU A 1 300 ? 4.754 27.094 31.5 1 94.44 300 LEU A N 1
ATOM 2338 C CA . LEU A 1 300 ? 5.457 26.75 30.266 1 94.44 300 LEU A CA 1
ATOM 2339 C C . LEU A 1 300 ? 5.203 25.297 29.875 1 94.44 300 LEU A C 1
ATOM 2341 O O . LEU A 1 300 ? 4.98 24.984 28.703 1 94.44 300 LEU A O 1
ATOM 2345 N N . TYR A 1 301 ? 5.172 24.359 30.75 1 93.88 301 TYR A N 1
ATOM 2346 C CA . TYR A 1 301 ? 5.156 22.938 30.469 1 93.88 301 TYR A CA 1
ATOM 2347 C C . TYR A 1 301 ? 3.73 22.422 30.281 1 93.88 301 TYR A C 1
ATOM 2349 O O . TYR A 1 301 ? 3.516 21.359 29.719 1 93.88 301 TYR A O 1
ATOM 2357 N N . THR A 1 302 ? 2.762 23.188 30.719 1 93.56 302 THR A N 1
ATOM 2358 C CA . THR A 1 302 ? 1.364 22.828 30.484 1 93.56 302 THR A CA 1
ATOM 2359 C C . THR A 1 302 ? 0.862 23.406 29.172 1 93.56 302 THR A C 1
ATOM 2361 O O . THR A 1 302 ? 0.025 22.797 28.5 1 93.56 302 THR A O 1
ATOM 2364 N N . LEU A 1 303 ? 1.389 24.562 28.781 1 94.19 303 LEU A N 1
ATOM 2365 C CA . LEU A 1 303 ? 0.863 25.281 27.625 1 94.19 303 LEU A CA 1
ATOM 2366 C C . LEU A 1 303 ? 1.572 24.844 26.344 1 94.19 303 LEU A C 1
ATOM 2368 O O . LEU A 1 303 ? 1.071 25.062 25.25 1 94.19 303 LEU A O 1
ATOM 2372 N N . TYR A 1 304 ? 2.703 24.25 26.531 1 94.12 304 TYR A N 1
ATOM 2373 C CA . TYR A 1 304 ? 3.512 23.844 25.391 1 94.12 304 TYR A CA 1
ATOM 2374 C C . TYR A 1 304 ? 4.289 22.562 25.703 1 94.12 304 TYR A C 1
ATOM 2376 O O . TYR A 1 304 ? 4.902 22.453 26.766 1 94.12 304 TYR A O 1
ATOM 2384 N N . VAL A 1 305 ? 4.25 21.641 24.797 1 92.12 305 VAL A N 1
ATOM 2385 C CA . VAL A 1 305 ? 4.992 20.391 24.969 1 92.12 305 VAL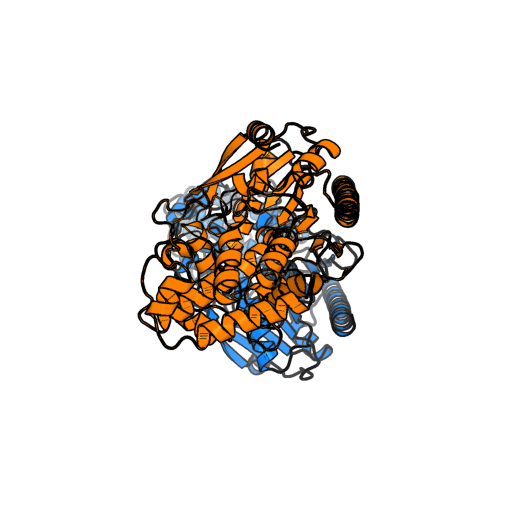 A CA 1
ATOM 2386 C C . VAL A 1 305 ? 5.98 20.203 23.812 1 92.12 305 VAL A C 1
ATOM 2388 O O . VAL A 1 305 ? 5.586 20.234 22.656 1 92.12 305 VAL A O 1
ATOM 2391 N N . GLU A 1 306 ? 7.258 20.125 24.156 1 92.25 306 GLU A N 1
ATOM 2392 C CA . GLU A 1 306 ? 8.258 19.781 23.156 1 92.25 306 GLU A CA 1
ATOM 2393 C C . GLU A 1 306 ? 8.078 18.344 22.672 1 92.25 306 GLU A C 1
ATOM 2395 O O . GLU A 1 306 ? 7.805 17.453 23.484 1 92.25 306 GLU A O 1
ATOM 2400 N N . CYS A 1 307 ? 8.195 18.109 21.406 1 94.75 307 CYS A N 1
ATOM 2401 C CA . CYS A 1 307 ? 8.008 16.781 20.828 1 94.75 307 CYS A CA 1
ATOM 2402 C C . CYS A 1 307 ? 8.867 16.594 19.594 1 94.75 307 CYS A C 1
ATOM 2404 O O . CYS A 1 307 ? 9.812 17.359 19.359 1 94.75 307 CYS A O 1
ATOM 2406 N N . ALA A 1 308 ? 8.555 15.578 18.781 1 96.5 308 ALA A N 1
ATOM 2407 C CA . ALA A 1 308 ? 9.359 15.211 17.625 1 96.5 308 ALA A CA 1
ATOM 2408 C C . ALA A 1 308 ? 9.023 16.094 16.422 1 96.5 308 ALA A C 1
ATOM 2410 O O . ALA A 1 308 ? 9.727 16.078 15.414 1 96.5 308 ALA A O 1
ATOM 2411 N N . ASP A 1 309 ? 8.023 16.891 16.484 1 96 309 ASP A N 1
ATOM 2412 C CA . ASP A 1 309 ? 7.699 17.922 15.523 1 96 309 ASP A CA 1
ATOM 2413 C C . ASP A 1 309 ? 8.109 19.297 16.031 1 96 309 ASP A C 1
ATOM 2415 O O . ASP A 1 309 ? 7.43 19.891 16.875 1 96 309 ASP A O 1
ATOM 2419 N N . PRO A 1 310 ? 9.148 19.875 15.477 1 95.12 310 PRO A N 1
ATOM 2420 C CA . PRO A 1 310 ? 9.633 21.156 15.992 1 95.12 310 PRO A CA 1
ATOM 2421 C C . PRO A 1 310 ? 8.656 22.297 15.75 1 95.12 310 PRO A C 1
ATOM 2423 O O . PRO A 1 310 ? 8.828 23.391 16.297 1 95.12 310 PRO A O 1
ATOM 2426 N N . THR A 1 311 ? 7.625 22.016 14.961 1 92.75 311 THR A N 1
ATOM 2427 C CA . THR A 1 311 ? 6.641 23.062 14.695 1 92.75 311 THR A CA 1
ATOM 2428 C C . THR A 1 311 ? 5.48 22.969 15.68 1 92.75 311 THR A C 1
ATOM 2430 O O . THR A 1 311 ? 4.605 23.844 15.695 1 92.75 311 THR A O 1
ATOM 2433 N N . GLY A 1 312 ? 5.496 21.922 16.484 1 89.88 312 GLY A N 1
ATOM 2434 C CA . GLY A 1 312 ? 4.492 21.766 17.516 1 89.88 312 GLY A CA 1
ATOM 2435 C C . GLY A 1 312 ? 3.652 20.516 17.344 1 89.88 312 GLY A C 1
ATOM 2436 O O . GLY A 1 312 ? 3.303 20.141 16.219 1 89.88 312 GLY A O 1
ATOM 2437 N N . CYS A 1 313 ? 3.256 19.844 18.5 1 85.69 313 CYS A N 1
ATOM 2438 C CA . CYS A 1 313 ? 2.441 18.625 18.469 1 85.69 313 CYS A CA 1
ATOM 2439 C C . CYS A 1 313 ? 1.085 18.875 19.125 1 85.69 313 CYS A C 1
ATOM 2441 O O . CYS A 1 313 ? 0.22 17.984 19.109 1 85.69 313 CYS A O 1
ATOM 2443 N N . GLY A 1 314 ? 0.908 20 19.562 1 86.38 314 GLY A N 1
ATOM 2444 C CA . GLY A 1 314 ? -0.305 20.234 20.328 1 86.38 314 GLY A CA 1
ATOM 2445 C C . GLY A 1 314 ? -0.252 19.641 21.734 1 86.38 314 GLY A C 1
ATOM 2446 O O . GLY A 1 314 ? 0.818 19.562 22.344 1 86.38 314 GLY A O 1
ATOM 2447 N N . LEU A 1 315 ? -1.456 19.438 22.344 1 85.06 315 LEU A N 1
ATOM 2448 C CA . LEU A 1 315 ? -1.542 18.953 23.719 1 85.06 315 LEU A CA 1
ATOM 2449 C C . LEU A 1 315 ? -2.365 17.672 23.797 1 85.06 315 LEU A C 1
ATOM 2451 O O . LEU A 1 315 ? -3.031 17.297 22.828 1 85.06 315 LEU A O 1
ATOM 2455 N N . GLY A 1 316 ? -2.289 16.906 24.859 1 80.75 316 GLY A N 1
ATOM 2456 C CA . GLY A 1 316 ? -3.139 15.766 25.125 1 80.75 316 GLY A CA 1
ATOM 2457 C C . GLY A 1 316 ? -2.781 14.547 24.297 1 80.75 316 GLY A C 1
ATOM 2458 O O . GLY A 1 316 ? -1.65 14.43 23.812 1 80.75 316 GLY A O 1
ATOM 2459 N N . PHE A 1 317 ? -3.775 13.695 24.141 1 81.12 317 PHE A N 1
ATOM 2460 C CA . PHE A 1 317 ? -3.545 12.414 23.484 1 81.12 317 PHE A CA 1
ATOM 2461 C C . PHE A 1 317 ? -3.258 12.617 22 1 81.12 317 PHE A C 1
ATOM 2463 O O . PHE A 1 317 ? -2.473 11.875 21.406 1 81.12 317 PHE A O 1
ATOM 2470 N N . ASN A 1 318 ? -3.879 13.562 21.484 1 86.94 318 ASN A N 1
ATOM 2471 C CA . ASN A 1 318 ? -3.621 13.852 20.078 1 86.94 318 ASN A CA 1
ATOM 2472 C C . ASN A 1 318 ? -2.158 14.219 19.844 1 86.94 318 ASN A C 1
ATOM 2474 O O . ASN A 1 318 ? -1.589 13.875 18.812 1 86.94 318 ASN A O 1
ATOM 2478 N N . SER A 1 319 ? -1.633 14.828 20.859 1 91.81 319 SER A N 1
ATOM 2479 C CA . SER A 1 319 ? -0.221 15.188 20.766 1 91.81 319 SER A CA 1
ATOM 2480 C C . SER A 1 319 ? 0.665 13.945 20.797 1 91.81 319 SER A C 1
ATOM 2482 O O . SER A 1 319 ? 1.704 13.898 20.125 1 91.81 319 SER A O 1
ATOM 2484 N N . LEU A 1 320 ? 0.254 12.953 21.547 1 95.56 320 LEU A N 1
ATOM 2485 C CA . LEU A 1 320 ? 1.022 11.719 21.625 1 95.56 320 LEU A CA 1
ATOM 2486 C C . LEU A 1 320 ? 1.024 10.992 20.281 1 95.56 320 LEU A C 1
ATOM 2488 O O . LEU A 1 320 ? 2.064 10.5 19.844 1 95.56 320 LEU A O 1
ATOM 2492 N N . ALA A 1 321 ? -0.16 10.93 19.672 1 97.25 321 ALA A N 1
ATOM 2493 C CA . ALA A 1 321 ? -0.278 10.266 18.375 1 97.25 321 ALA A CA 1
ATOM 2494 C C . ALA A 1 321 ? 0.61 10.938 17.344 1 97.25 321 ALA A C 1
ATOM 2496 O O . ALA A 1 321 ? 1.37 10.266 16.641 1 97.25 321 ALA A O 1
ATOM 2497 N N . TRP A 1 322 ? 0.518 12.211 17.266 1 97.25 322 TRP A N 1
ATOM 2498 C CA . TRP A 1 322 ? 1.311 12.938 16.281 1 97.25 322 TRP A CA 1
ATOM 2499 C C . TRP A 1 322 ? 2.799 12.836 16.594 1 97.25 322 TRP A C 1
ATOM 2501 O O . TRP A 1 322 ? 3.625 12.742 15.68 1 97.25 322 TRP A O 1
ATOM 2511 N N . ASP A 1 323 ? 3.156 12.938 17.891 1 97.56 323 ASP A N 1
ATOM 2512 C CA . ASP A 1 323 ? 4.547 12.766 18.297 1 97.56 323 ASP A CA 1
ATOM 2513 C C . ASP A 1 323 ? 5.098 11.422 17.812 1 97.56 323 ASP A C 1
ATOM 2515 O O . ASP A 1 323 ? 6.219 11.359 17.297 1 97.56 323 ASP A O 1
ATOM 2519 N N . TYR A 1 324 ? 4.301 10.383 17.938 1 97.75 324 TYR A N 1
ATOM 2520 C CA . TYR A 1 324 ? 4.719 9.062 17.484 1 97.75 324 TYR A CA 1
ATOM 2521 C C . TYR A 1 324 ? 4.906 9.031 15.977 1 97.75 324 TYR A C 1
ATOM 2523 O O . TYR A 1 324 ? 5.895 8.492 15.484 1 97.75 324 TYR A O 1
ATOM 2531 N N . GLN A 1 325 ? 3.959 9.555 15.242 1 97.5 325 GLN A N 1
ATOM 2532 C CA . GLN A 1 325 ? 4.062 9.578 13.789 1 97.5 325 GLN A CA 1
ATOM 2533 C C . GLN A 1 325 ? 5.285 10.375 13.336 1 97.5 325 GLN A C 1
ATOM 2535 O O . GLN A 1 325 ? 5.941 10.008 12.359 1 97.5 325 GLN A O 1
ATOM 2540 N N . ALA A 1 326 ? 5.562 11.453 14.055 1 97.25 326 ALA A N 1
ATOM 2541 C CA . ALA A 1 326 ? 6.742 12.258 13.75 1 97.25 326 ALA A CA 1
ATOM 2542 C C . ALA A 1 326 ? 8.023 11.508 14.094 1 97.25 326 ALA A C 1
ATOM 2544 O O . ALA A 1 326 ? 9.094 11.828 13.578 1 97.25 326 ALA A O 1
ATOM 2545 N N . CYS A 1 327 ? 7.934 10.5 14.93 1 97.38 327 CYS A N 1
ATOM 2546 C CA . CYS A 1 327 ? 9.078 9.672 15.305 1 97.38 327 CYS A CA 1
ATOM 2547 C C . CYS A 1 327 ? 9.242 8.5 14.344 1 97.38 327 CYS A C 1
ATOM 2549 O O . CYS A 1 327 ? 10.242 7.785 14.391 1 97.38 327 CYS A O 1
ATOM 2551 N N . THR A 1 328 ? 8.258 8.305 13.422 1 96.25 328 THR A N 1
ATOM 2552 C CA . THR A 1 328 ? 8.328 7.117 12.578 1 96.25 328 THR A CA 1
ATOM 2553 C C . THR A 1 328 ? 8.32 7.5 11.102 1 96.25 328 THR A C 1
ATOM 2555 O O . THR A 1 328 ? 9.383 7.68 10.5 1 96.25 328 THR A O 1
ATOM 2558 N N . GLU A 1 329 ? 7.203 7.848 10.547 1 94.25 329 GLU A N 1
ATOM 2559 C CA . GLU A 1 329 ? 7.098 7.953 9.094 1 94.25 329 GLU A CA 1
ATOM 2560 C C . GLU A 1 329 ? 7.117 9.406 8.641 1 94.25 329 GLU A C 1
ATOM 2562 O O . GLU A 1 329 ? 7.527 9.711 7.52 1 94.25 329 GLU A O 1
ATOM 2567 N N . ILE A 1 330 ? 6.641 10.328 9.484 1 96.19 330 ILE A N 1
ATOM 2568 C CA . ILE A 1 330 ? 6.551 11.727 9.086 1 96.19 330 ILE A CA 1
ATOM 2569 C C . ILE A 1 330 ? 7.879 12.43 9.367 1 96.19 330 ILE A C 1
ATOM 2571 O O . ILE A 1 330 ? 8.227 12.664 10.531 1 96.19 330 ILE A O 1
ATOM 2575 N N . GLU A 1 331 ? 8.594 12.773 8.352 1 94.38 331 GLU A N 1
ATOM 2576 C CA . GLU A 1 331 ? 9.922 13.367 8.523 1 94.38 331 GLU A CA 1
ATOM 2577 C C . GLU A 1 331 ? 9.828 14.875 8.727 1 94.38 331 GLU A C 1
ATOM 2579 O O . GLU A 1 331 ? 9.477 15.617 7.809 1 94.38 331 GLU A O 1
ATOM 2584 N N . MET A 1 332 ? 10.195 15.297 9.938 1 91.56 332 MET A N 1
ATOM 2585 C CA . MET A 1 332 ? 10.125 16.719 10.289 1 91.56 332 MET A CA 1
ATOM 2586 C C . MET A 1 332 ? 11.414 17.188 10.953 1 91.56 332 MET A C 1
ATOM 2588 O O . MET A 1 332 ? 11.633 16.922 12.141 1 91.56 332 MET A O 1
ATOM 2592 N N . CYS A 1 333 ? 12.359 17.688 10.289 1 94.56 333 CYS A N 1
ATOM 2593 C CA . CYS A 1 333 ? 13.578 18.234 10.883 1 94.56 333 CYS A CA 1
ATOM 2594 C C . CYS A 1 333 ? 13.703 19.719 10.586 1 94.56 333 CYS A C 1
ATOM 2596 O O . CYS A 1 333 ? 14.742 20.188 10.109 1 94.56 333 CYS A O 1
ATOM 2598 N N . PHE A 1 334 ? 12.648 20.391 10.93 1 96.75 334 PHE A N 1
ATOM 2599 C CA . PHE A 1 334 ? 12.664 21.844 10.742 1 96.75 334 PHE A CA 1
ATOM 2600 C C . PHE A 1 334 ? 13.438 22.516 11.859 1 96.75 334 PHE A C 1
ATOM 2602 O O . PHE A 1 334 ? 13.422 22.062 13 1 96.75 334 PHE A O 1
ATOM 2609 N N . GLU A 1 335 ? 14.109 23.594 11.5 1 97.06 335 GLU A N 1
ATOM 2610 C CA . GLU A 1 335 ? 14.891 24.328 12.492 1 97.06 335 GLU A CA 1
ATOM 2611 C C . GLU A 1 335 ? 14.789 25.828 12.281 1 97.06 335 GLU A C 1
ATOM 2613 O O . GLU A 1 335 ? 14.547 26.297 11.164 1 97.06 335 GLU A O 1
ATOM 2618 N N . SER A 1 336 ? 14.836 26.578 13.352 1 97.94 336 SER A N 1
ATOM 2619 C CA . SER A 1 336 ? 15.094 28.016 13.258 1 97.94 336 SER A CA 1
ATOM 2620 C C . SER A 1 336 ? 16.578 28.312 13.391 1 97.94 336 SER A C 1
ATOM 2622 O O . SER A 1 336 ? 17.281 27.656 14.164 1 97.94 336 SER A O 1
ATOM 2624 N N . ASN A 1 337 ? 17.078 29.328 12.609 1 97.81 337 ASN A N 1
ATOM 2625 C CA . ASN A 1 337 ? 18.516 29.531 12.547 1 97.81 337 ASN A CA 1
ATOM 2626 C C . ASN A 1 337 ? 18.875 31 12.75 1 97.81 337 ASN A C 1
ATOM 2628 O O . ASN A 1 337 ? 20.062 31.359 12.727 1 97.81 337 ASN A O 1
ATOM 2632 N N . ASN A 1 338 ? 17.969 31.859 12.93 1 98.06 338 ASN A N 1
ATOM 2633 C CA . ASN A 1 338 ? 18.125 33.281 13.188 1 98.06 338 A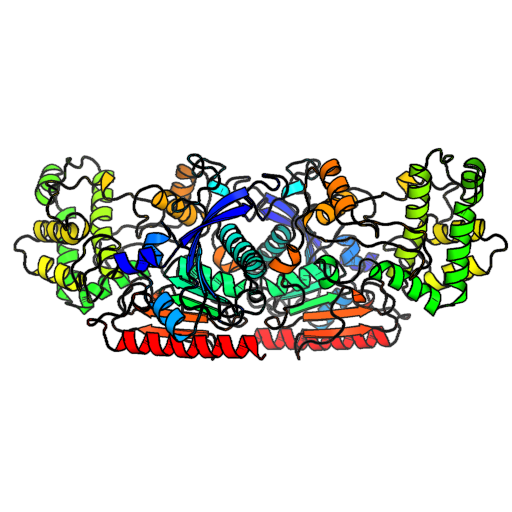SN A CA 1
ATOM 2634 C C . ASN A 1 338 ? 18.797 34 12.023 1 98.06 338 ASN A C 1
ATOM 2636 O O . ASN A 1 338 ? 19.281 35.125 12.172 1 98.06 338 ASN A O 1
ATOM 2640 N N . VAL A 1 339 ? 18.984 33.406 10.898 1 98 339 VAL A N 1
ATOM 2641 C CA . VAL A 1 339 ? 19.531 34 9.688 1 98 339 VAL A CA 1
ATOM 2642 C C . VAL A 1 339 ? 18.422 34.188 8.656 1 98 339 VAL A C 1
ATOM 2644 O O . VAL A 1 339 ? 18.203 35.312 8.195 1 98 339 VAL A O 1
ATOM 2647 N N . THR A 1 340 ? 17.734 33.156 8.383 1 98.19 340 THR A N 1
ATOM 2648 C CA . THR A 1 340 ? 16.641 33.25 7.41 1 98.19 340 THR A CA 1
ATOM 2649 C C . THR A 1 340 ? 15.305 33.438 8.117 1 98.19 340 THR A C 1
ATOM 2651 O O . THR A 1 340 ? 14.281 33.656 7.461 1 98.19 340 THR A O 1
ATOM 2654 N N . ASP A 1 341 ? 15.289 33.438 9.438 1 98.62 341 ASP A N 1
ATOM 2655 C CA . ASP A 1 341 ? 14.07 33.594 10.219 1 98.62 341 ASP A CA 1
ATOM 2656 C C . ASP A 1 341 ? 14.32 34.469 11.438 1 98.62 341 ASP A C 1
ATOM 2658 O O . ASP A 1 341 ? 15.469 34.812 11.75 1 98.62 341 ASP A O 1
ATOM 2662 N N . MET A 1 342 ? 13.273 34.844 12.141 1 98.75 342 MET A N 1
ATOM 2663 C CA . MET A 1 342 ? 13.336 35.844 13.211 1 98.75 342 MET A CA 1
ATOM 2664 C C . MET A 1 342 ? 13.484 35.156 14.57 1 98.75 342 MET A C 1
ATOM 2666 O O . MET A 1 342 ? 13.461 35.844 15.602 1 98.75 342 MET A O 1
ATOM 2670 N N . PHE A 1 343 ? 13.711 33.844 14.648 1 98.62 343 PHE A N 1
ATOM 2671 C CA . PHE A 1 343 ? 13.711 33.094 15.898 1 98.62 343 PHE A CA 1
ATOM 2672 C C . PHE A 1 343 ? 15.133 32.75 16.328 1 98.62 343 PHE A C 1
ATOM 2674 O O . PHE A 1 343 ? 16.062 32.812 15.523 1 98.62 343 PHE A O 1
ATOM 2681 N N . PRO A 1 344 ? 15.328 32.375 17.656 1 97.62 344 PRO A N 1
ATOM 2682 C CA . PRO A 1 344 ? 16.641 31.922 18.078 1 97.62 344 PRO A CA 1
ATOM 2683 C C . PRO A 1 344 ? 17.078 30.641 17.375 1 97.62 344 PRO A C 1
ATOM 2685 O O . PRO A 1 344 ? 16.25 29.922 16.812 1 97.62 344 PRO A O 1
ATOM 2688 N N . VAL A 1 345 ? 18.406 30.438 17.391 1 97.38 345 VAL A N 1
ATOM 2689 C CA . VAL A 1 345 ? 18.938 29.203 16.828 1 97.38 345 VAL A CA 1
ATOM 2690 C C . VAL A 1 345 ? 18.422 28 17.625 1 97.38 345 VAL A C 1
ATOM 2692 O O . VAL A 1 345 ? 18.734 27.859 18.812 1 97.38 345 VAL A O 1
ATOM 2695 N N . MET A 1 346 ? 17.625 27.234 17.031 1 96.81 346 MET A N 1
ATOM 2696 C CA . MET A 1 346 ? 17.078 26 17.609 1 96.81 346 MET A CA 1
ATOM 2697 C C . MET A 1 346 ? 17.156 24.859 16.594 1 96.81 346 MET A C 1
ATOM 2699 O O . MET A 1 346 ? 16.172 24.578 15.914 1 96.81 346 MET A O 1
ATOM 2703 N N . PRO A 1 347 ? 18.266 24.188 16.562 1 95.75 347 PRO A N 1
ATOM 2704 C CA . PRO A 1 347 ? 18.422 23.062 15.625 1 95.75 347 PRO A CA 1
ATOM 2705 C C . PRO A 1 347 ? 17.609 21.844 16.016 1 95.75 347 PRO A C 1
ATOM 2707 O O . PRO A 1 347 ? 17.328 21.625 17.203 1 95.75 347 PRO A O 1
ATOM 2710 N N . PHE A 1 348 ? 17.203 21.094 15.141 1 95.88 348 PHE A N 1
ATOM 2711 C CA . PHE A 1 348 ? 16.594 19.766 15.297 1 95.88 348 PHE A CA 1
ATOM 2712 C C . PHE A 1 348 ? 16.984 18.859 14.148 1 95.88 348 PHE A C 1
ATOM 2714 O O . PHE A 1 348 ? 16.25 18.703 13.172 1 95.88 348 PHE A O 1
ATOM 2721 N N . THR A 1 349 ? 18.078 18.172 14.266 1 95.94 349 THR A N 1
ATOM 2722 C CA . THR A 1 349 ? 18.719 17.391 13.219 1 95.94 349 THR A CA 1
ATOM 2723 C C . THR A 1 349 ? 18.156 15.977 13.172 1 95.94 349 THR A C 1
ATOM 2725 O O . THR A 1 349 ? 17.359 15.586 14.039 1 95.94 349 THR A O 1
ATOM 2728 N N . VAL A 1 350 ? 18.547 15.25 12.164 1 95.75 350 VAL A N 1
ATOM 2729 C CA . VAL A 1 350 ? 18.203 13.836 12.039 1 95.75 350 VAL A CA 1
ATOM 2730 C C . VAL A 1 350 ? 18.688 13.078 13.273 1 95.75 350 VAL A C 1
ATOM 2732 O O . VAL A 1 350 ? 17.969 12.219 13.797 1 95.75 350 VAL A O 1
ATOM 2735 N N . LYS A 1 351 ? 19.859 13.406 13.727 1 96.69 351 LYS A N 1
ATOM 2736 C CA . LYS A 1 351 ? 20.422 12.758 14.906 1 96.69 351 LYS A CA 1
ATOM 2737 C C . LYS A 1 351 ? 19.609 13.094 16.156 1 96.69 351 LYS A C 1
ATOM 2739 O O . LYS A 1 351 ? 19.359 12.219 16.984 1 96.69 351 LYS A O 1
ATOM 2744 N N . SER A 1 352 ? 19.234 14.383 16.297 1 95.94 352 SER A N 1
ATOM 2745 C CA . SER A 1 352 ? 18.375 14.789 17.422 1 95.94 352 SER A CA 1
ATOM 2746 C C . SER A 1 352 ? 17.062 14.008 17.422 1 95.94 352 SER A C 1
ATOM 2748 O O . SER A 1 352 ? 16.609 13.562 18.484 1 95.94 352 SER A O 1
ATOM 2750 N N . ARG A 1 353 ? 16.453 13.867 16.281 1 96.5 353 ARG A N 1
ATOM 2751 C CA . ARG A 1 353 ? 15.203 13.133 16.141 1 96.5 353 ARG A CA 1
ATOM 2752 C C . ARG A 1 353 ? 15.375 11.672 16.531 1 96.5 353 ARG A C 1
ATOM 2754 O O . ARG A 1 353 ? 14.539 11.117 17.25 1 96.5 353 ARG A O 1
ATOM 2761 N N . GLU A 1 354 ? 16.453 11.07 16.062 1 97 354 GLU A N 1
ATOM 2762 C CA . GLU A 1 354 ? 16.734 9.672 16.391 1 97 354 GLU A CA 1
ATOM 2763 C C . GLU A 1 354 ? 16.859 9.469 17.891 1 97 354 GLU A C 1
ATOM 2765 O O . GLU A 1 354 ? 16.312 8.523 18.453 1 97 354 GLU A O 1
ATOM 2770 N N . GLN A 1 355 ? 17.594 10.352 18.547 1 97.31 355 GLN A N 1
ATOM 2771 C CA . GLN A 1 355 ? 17.812 10.25 19.984 1 97.31 355 GLN A CA 1
ATOM 2772 C C . GLN A 1 355 ? 16.5 10.43 20.75 1 97.31 355 GLN A C 1
ATOM 2774 O O . GLN A 1 355 ? 16.203 9.664 21.672 1 97.31 355 GLN A O 1
ATOM 2779 N N . TYR A 1 356 ? 15.75 11.445 20.375 1 97.12 356 TYR A N 1
ATOM 2780 C CA . TYR A 1 356 ? 14.469 11.703 21.016 1 97.12 356 TYR A CA 1
ATOM 2781 C C . TYR A 1 356 ? 13.531 10.508 20.859 1 97.12 356 TYR A C 1
ATOM 2783 O O . TYR A 1 356 ? 12.938 10.047 21.844 1 97.12 356 TYR A O 1
ATOM 2791 N N . CYS A 1 357 ? 13.383 9.992 19.672 1 97.81 357 CYS A N 1
ATOM 2792 C CA . CYS A 1 357 ? 12.406 8.953 19.344 1 97.81 357 CYS A CA 1
ATOM 2793 C C . CYS A 1 357 ? 12.789 7.621 19.969 1 97.81 357 CYS A C 1
ATOM 2795 O O . CYS A 1 357 ? 11.914 6.859 20.391 1 97.81 357 CYS A O 1
ATOM 2797 N N . SER A 1 358 ? 14.094 7.344 19.984 1 97.62 358 SER A N 1
ATOM 2798 C CA . SER A 1 358 ? 14.562 6.137 20.656 1 97.62 358 SER A CA 1
ATOM 2799 C C . SER A 1 358 ? 14.203 6.156 22.141 1 97.62 358 SER A C 1
ATOM 2801 O O . SER A 1 358 ? 13.742 5.148 22.688 1 97.62 358 SER A O 1
ATOM 2803 N N . LYS A 1 359 ? 14.406 7.254 22.75 1 97.44 359 LYS A N 1
ATOM 2804 C CA . LYS A 1 359 ? 14.148 7.383 24.172 1 97.44 359 LYS A CA 1
ATOM 2805 C C . LYS A 1 359 ? 12.648 7.383 24.469 1 97.44 359 LYS A C 1
ATOM 2807 O O . LYS A 1 359 ? 12.188 6.707 25.391 1 97.44 359 LYS A O 1
ATOM 2812 N N . ARG A 1 360 ? 11.891 8.148 23.672 1 97 360 ARG A N 1
ATOM 2813 C CA . ARG A 1 360 ? 10.484 8.398 23.969 1 97 360 ARG A CA 1
ATOM 2814 C C . ARG A 1 360 ? 9.625 7.199 23.594 1 97 360 ARG A C 1
ATOM 2816 O O . ARG A 1 360 ? 8.68 6.855 24.297 1 97 360 ARG A O 1
ATOM 2823 N N . TRP A 1 361 ? 9.938 6.582 22.391 1 97.94 361 TRP A N 1
ATOM 2824 C CA . TRP A 1 361 ? 8.992 5.609 21.844 1 97.94 361 TRP A CA 1
ATOM 2825 C C . TRP A 1 361 ? 9.688 4.285 21.547 1 97.94 361 TRP A C 1
ATOM 2827 O O . TRP A 1 361 ? 9.055 3.332 21.094 1 97.94 361 TRP A O 1
ATOM 2837 N N . GLY A 1 362 ? 11.008 4.262 21.719 1 97.38 362 GLY A N 1
ATOM 2838 C CA . GLY A 1 362 ? 11.75 3.051 21.422 1 97.38 362 GLY A CA 1
ATOM 2839 C C . GLY A 1 362 ? 11.828 2.748 19.938 1 97.38 362 GLY A C 1
ATOM 2840 O O . GLY A 1 362 ? 11.875 1.583 19.547 1 97.38 362 GLY A O 1
ATOM 2841 N N . VAL A 1 363 ? 11.773 3.803 19.109 1 97.81 363 VAL A N 1
ATOM 2842 C CA . VAL A 1 363 ? 11.797 3.598 17.672 1 97.81 363 VAL A CA 1
ATOM 2843 C C . VAL A 1 363 ? 12.961 4.375 17.062 1 97.81 363 VAL A C 1
ATOM 2845 O O . VAL A 1 363 ? 13.484 5.312 17.672 1 97.81 363 VAL A O 1
ATOM 2848 N N . ILE A 1 364 ? 13.414 3.92 15.922 1 96.25 364 ILE A N 1
ATOM 2849 C CA . ILE A 1 364 ? 14.359 4.641 15.078 1 96.25 364 ILE A CA 1
ATOM 2850 C C . ILE A 1 364 ? 13.695 5.02 13.758 1 96.25 364 ILE A C 1
ATOM 2852 O O . ILE A 1 364 ? 13.242 4.148 13.008 1 96.25 364 ILE A O 1
ATOM 2856 N N . PRO A 1 365 ? 13.602 6.309 13.508 1 95.62 365 PRO A N 1
ATOM 2857 C CA . PRO A 1 365 ? 12.953 6.738 12.266 1 95.62 365 PRO A CA 1
ATOM 2858 C C . PRO A 1 365 ? 13.602 6.133 11.023 1 95.62 365 PRO A C 1
ATOM 2860 O O . PRO A 1 365 ? 14.82 5.938 10.984 1 95.62 365 PRO A O 1
ATOM 2863 N N . ARG A 1 366 ? 12.828 5.801 9.992 1 93.5 366 ARG A N 1
ATOM 2864 C CA . ARG A 1 366 ? 13.297 5.281 8.711 1 93.5 366 ARG A CA 1
ATOM 2865 C C . ARG A 1 366 ? 13.234 6.355 7.629 1 93.5 366 ARG A C 1
ATOM 2867 O O . ARG A 1 366 ? 12.219 6.5 6.949 1 93.5 366 ARG A O 1
ATOM 2874 N N . LEU A 1 367 ? 14.352 6.93 7.391 1 93.69 367 LEU A N 1
ATOM 2875 C CA . LEU A 1 367 ? 14.438 8.047 6.453 1 93.69 367 LEU A CA 1
ATOM 2876 C C . LEU A 1 367 ? 14.023 7.613 5.051 1 93.69 367 LEU A C 1
ATOM 2878 O O . LEU A 1 367 ? 14.398 6.527 4.598 1 93.69 367 LEU A O 1
ATOM 2882 N N . GLY A 1 368 ? 13.203 8.359 4.406 1 94.75 368 GLY A N 1
ATOM 2883 C CA . GLY A 1 368 ? 12.828 8.141 3.02 1 94.75 368 GLY A CA 1
ATOM 2884 C C . GLY A 1 368 ? 11.664 7.176 2.863 1 94.75 368 GLY A C 1
ATOM 2885 O O . GLY A 1 368 ? 11.203 6.934 1.749 1 94.75 368 GLY A O 1
ATOM 2886 N N . TRP A 1 369 ? 11.148 6.641 3.932 1 96.75 369 TRP A N 1
ATOM 2887 C CA . TRP A 1 369 ? 10.086 5.645 3.873 1 96.75 369 TRP A CA 1
ATOM 2888 C C . TRP A 1 369 ? 8.844 6.211 3.186 1 96.75 369 TRP A C 1
ATOM 2890 O O . TRP A 1 369 ? 8.305 5.598 2.264 1 96.75 369 TRP A O 1
ATOM 2900 N N . LEU A 1 370 ? 8.414 7.406 3.6 1 96.88 370 LEU A N 1
ATOM 2901 C CA . LEU A 1 370 ? 7.211 8.008 3.031 1 96.88 370 LEU A CA 1
ATOM 2902 C C . LEU A 1 370 ? 7.398 8.305 1.549 1 96.88 370 LEU A C 1
ATOM 2904 O O . LEU A 1 370 ? 6.469 8.148 0.755 1 96.88 370 LEU A O 1
ATOM 2908 N N . LYS A 1 371 ? 8.641 8.797 1.224 1 97.5 371 LYS A N 1
ATOM 2909 C CA . LYS A 1 371 ? 8.953 9.047 -0.181 1 97.5 371 LYS A CA 1
ATOM 2910 C C . LYS A 1 371 ? 8.828 7.766 -1.006 1 97.5 371 LYS A C 1
ATOM 2912 O O . LYS A 1 371 ? 8.25 7.777 -2.094 1 97.5 371 LYS A O 1
ATOM 2917 N N . THR A 1 372 ? 9.336 6.668 -0.497 1 97.62 372 THR A N 1
ATOM 2918 C CA . THR A 1 372 ? 9.281 5.391 -1.194 1 97.62 372 THR A CA 1
ATOM 2919 C C . THR A 1 372 ? 7.844 4.902 -1.32 1 97.62 372 THR A C 1
ATOM 2921 O O . THR A 1 372 ? 7.41 4.492 -2.4 1 97.62 372 THR A O 1
ATOM 2924 N N . GLN A 1 373 ? 7.043 5.027 -0.239 1 97.81 373 GLN A N 1
ATOM 2925 C CA . GLN A 1 373 ? 5.699 4.465 -0.177 1 97.81 373 GLN A CA 1
ATOM 2926 C C . GLN A 1 373 ? 4.711 5.316 -0.969 1 97.81 373 GLN A C 1
ATOM 2928 O O . GLN A 1 373 ? 3.781 4.789 -1.582 1 97.81 373 GLN A O 1
ATOM 2933 N N . PHE A 1 374 ? 4.977 6.637 -0.926 1 98.19 374 PHE A N 1
ATOM 2934 C CA . PHE A 1 374 ? 3.955 7.516 -1.482 1 98.19 374 PHE A CA 1
ATOM 2935 C C . PHE A 1 374 ? 4.559 8.469 -2.51 1 98.19 374 PHE A C 1
ATOM 2937 O O . PHE A 1 374 ? 4.047 9.562 -2.723 1 98.19 374 PHE A O 1
ATOM 2944 N N . TRP A 1 375 ? 5.688 8.188 -3.066 1 98 375 TRP A N 1
ATOM 2945 C CA . TRP A 1 375 ? 6.219 8.57 -4.371 1 98 375 TRP A CA 1
ATOM 2946 C C . TRP A 1 375 ? 6.902 9.93 -4.297 1 98 375 TRP A C 1
ATOM 2948 O O . TRP A 1 375 ? 7.496 10.391 -5.277 1 98 375 TRP A O 1
ATOM 2958 N N . GLY A 1 376 ? 6.824 10.719 -3.137 1 96.69 376 GLY A N 1
ATOM 2959 C CA . GLY A 1 376 ? 7.434 12.039 -3.08 1 96.69 376 GLY A CA 1
ATOM 2960 C C . GLY A 1 376 ? 6.992 12.953 -4.215 1 96.69 376 GLY A C 1
ATOM 2961 O O . GLY A 1 376 ? 5.801 13.195 -4.391 1 96.69 376 GLY A O 1
ATOM 2962 N N . ASP A 1 377 ? 7.922 13.312 -5.059 1 96.88 377 ASP A N 1
ATOM 2963 C CA . ASP A 1 377 ? 7.605 14.211 -6.168 1 96.88 377 ASP A CA 1
ATOM 2964 C C . ASP A 1 377 ? 7.43 13.438 -7.473 1 96.88 377 ASP A C 1
ATOM 2966 O O . ASP A 1 377 ? 7.184 14.031 -8.523 1 96.88 377 ASP A O 1
ATOM 2970 N N . ALA A 1 378 ? 7.555 12.141 -7.445 1 96.31 378 ALA A N 1
ATOM 2971 C CA . ALA A 1 378 ? 7.387 11.305 -8.633 1 96.31 378 ALA A CA 1
ATOM 2972 C C . ALA A 1 378 ? 5.91 10.992 -8.875 1 96.31 378 ALA A C 1
ATOM 2974 O O . ALA A 1 378 ? 5.512 9.82 -8.891 1 96.31 378 ALA A O 1
ATOM 2975 N N . LEU A 1 379 ? 5.113 12.055 -9.258 1 97.38 379 LEU A N 1
ATOM 2976 C CA . LEU A 1 379 ? 3.66 11.945 -9.266 1 97.38 379 LEU A CA 1
ATOM 2977 C C . LEU A 1 379 ? 3.131 11.859 -10.695 1 97.38 379 LEU A C 1
ATOM 2979 O O . LEU A 1 379 ? 1.933 12.023 -10.93 1 97.38 379 LEU A O 1
ATOM 2983 N N . SER A 1 380 ? 3.969 11.5 -11.656 1 93.06 380 SER A N 1
ATOM 2984 C CA . SER A 1 380 ? 3.596 11.594 -13.062 1 93.06 380 SER A CA 1
ATOM 2985 C C . SER A 1 380 ? 2.494 10.602 -13.414 1 93.06 380 SER A C 1
ATOM 2987 O O . SER A 1 380 ? 1.719 10.828 -14.344 1 93.06 380 SER A O 1
ATOM 2989 N N . THR A 1 381 ? 2.412 9.516 -12.664 1 94.31 381 THR A N 1
ATOM 2990 C CA . THR A 1 381 ? 1.416 8.5 -12.984 1 94.31 381 THR A CA 1
ATOM 2991 C C . THR A 1 381 ? 0.126 8.742 -12.211 1 94.31 381 THR A C 1
ATOM 2993 O O . THR A 1 381 ? -0.873 8.055 -12.422 1 94.31 381 THR A O 1
ATOM 2996 N N . ALA A 1 382 ? 0.083 9.711 -11.328 1 97.06 382 ALA A N 1
ATOM 2997 C CA . ALA A 1 382 ? -1.122 10.047 -10.57 1 97.06 382 ALA A CA 1
ATOM 2998 C C . ALA A 1 382 ? -2.066 10.914 -11.406 1 97.06 382 ALA A C 1
ATOM 3000 O O . ALA A 1 382 ? -1.702 11.375 -12.492 1 97.06 382 ALA A O 1
ATOM 3001 N N . SER A 1 383 ? -3.301 11.039 -10.969 1 97.94 383 SER A N 1
ATOM 3002 C CA . SER A 1 383 ? -4.305 11.883 -11.609 1 97.94 383 SER A CA 1
ATOM 3003 C C . SER A 1 383 ? -5.379 12.32 -10.617 1 97.94 383 SER A C 1
ATOM 3005 O O . SER A 1 383 ? -5.523 11.719 -9.547 1 97.94 383 SER A O 1
ATOM 3007 N N . ASN A 1 384 ? -6.07 13.406 -10.914 1 98.81 384 ASN A N 1
ATOM 3008 C CA . ASN A 1 384 ? -7.266 13.891 -10.234 1 98.81 384 ASN A CA 1
ATOM 3009 C C . ASN A 1 384 ? -6.965 14.273 -8.781 1 98.81 384 ASN A C 1
ATOM 3011 O O . ASN A 1 384 ? -7.629 13.789 -7.863 1 98.81 384 ASN A O 1
ATOM 3015 N N . ILE A 1 385 ? -5.957 15.141 -8.625 1 98.94 385 ILE A N 1
ATOM 3016 C CA . ILE A 1 385 ? -5.645 15.688 -7.312 1 98.94 385 ILE A CA 1
ATOM 3017 C C . ILE A 1 385 ? -5.523 17.203 -7.402 1 98.94 385 ILE A C 1
ATOM 3019 O O . ILE A 1 385 ? -4.855 17.734 -8.297 1 98.94 385 ILE A O 1
ATOM 3023 N N . ILE A 1 386 ? -6.23 17.875 -6.586 1 98.94 386 ILE A N 1
ATOM 3024 C CA . ILE A 1 386 ? -6.035 19.312 -6.383 1 98.94 386 ILE A CA 1
ATOM 3025 C C . ILE A 1 386 ? -5.117 19.531 -5.184 1 98.94 386 ILE A C 1
ATOM 3027 O O . ILE A 1 386 ? -5.383 19.031 -4.086 1 98.94 386 ILE A O 1
ATOM 3031 N N . PHE A 1 387 ? -4.039 20.234 -5.418 1 98.94 387 PHE A N 1
ATOM 3032 C CA . PHE A 1 387 ? -3.178 20.734 -4.359 1 98.94 387 PHE A CA 1
ATOM 3033 C C . PHE A 1 387 ? -3.428 22.219 -4.117 1 98.94 387 PHE A C 1
ATOM 3035 O O . PHE A 1 387 ? -2.961 23.062 -4.883 1 98.94 387 PHE A O 1
ATOM 3042 N N . SER A 1 388 ? -4.133 22.516 -3.053 1 98.94 388 SER A N 1
ATOM 3043 C CA . SER A 1 388 ? -4.34 23.938 -2.748 1 98.94 388 SER A CA 1
ATOM 3044 C C . SER A 1 388 ? -3.398 24.406 -1.645 1 98.94 388 SER A C 1
ATOM 3046 O O . SER A 1 388 ? -3.168 23.688 -0.669 1 98.94 388 SER A O 1
ATOM 3048 N N . ASN A 1 389 ? -2.803 25.547 -1.842 1 98.69 389 ASN A N 1
ATOM 3049 C CA . ASN A 1 389 ? -1.818 26.125 -0.934 1 98.69 389 ASN A CA 1
ATOM 3050 C C . ASN A 1 389 ? -2.072 27.609 -0.708 1 98.69 389 ASN A C 1
ATOM 3052 O O . ASN A 1 389 ? -2.305 28.359 -1.66 1 98.69 389 ASN A O 1
ATOM 3056 N N . GLY A 1 390 ? -2.094 28.047 0.525 1 98.5 390 GLY A N 1
ATOM 3057 C CA . GLY A 1 390 ? -2.146 29.469 0.839 1 98.5 390 GLY A CA 1
ATOM 3058 C C . GLY A 1 390 ? -0.775 30.094 0.948 1 98.5 390 GLY A C 1
ATOM 3059 O O . GLY A 1 390 ? 0.136 29.531 1.548 1 98.5 390 GLY A O 1
ATOM 3060 N N . ASP A 1 391 ? -0.667 31.266 0.452 1 98.25 391 ASP A N 1
ATOM 3061 C CA . ASP A 1 391 ? 0.629 31.938 0.441 1 98.25 391 ASP A CA 1
ATOM 3062 C C . ASP A 1 391 ? 1.018 32.406 1.842 1 98.25 391 ASP A C 1
ATOM 3064 O O . ASP A 1 391 ? 2.191 32.656 2.111 1 98.25 391 ASP A O 1
ATOM 3068 N N . LEU A 1 392 ? 0.053 32.531 2.727 1 98.25 392 LEU A N 1
ATOM 3069 C CA . LEU A 1 392 ? 0.346 32.938 4.102 1 98.25 392 LEU A CA 1
ATOM 3070 C C . LEU A 1 392 ? 0.663 31.703 4.957 1 98.25 392 LEU A C 1
ATOM 3072 O O . LEU A 1 392 ? 1.111 31.844 6.098 1 98.25 392 LEU A O 1
ATOM 3076 N N . ASP A 1 393 ? 0.412 30.516 4.445 1 98.25 393 ASP A N 1
ATOM 3077 C CA . ASP A 1 393 ? 0.596 29.234 5.141 1 98.25 393 ASP A CA 1
ATOM 3078 C C . ASP A 1 393 ? 2.066 28.828 5.156 1 98.25 393 ASP A C 1
ATOM 3080 O O . ASP A 1 393 ? 2.652 28.562 4.105 1 98.25 393 ASP A O 1
ATOM 3084 N N . PRO A 1 394 ? 2.627 28.688 6.324 1 98.19 394 PRO A N 1
ATOM 3085 C CA . PRO A 1 394 ? 4.043 28.312 6.367 1 98.19 394 PRO A CA 1
ATOM 3086 C C . PRO A 1 394 ? 4.293 26.906 5.832 1 98.19 394 PRO A C 1
ATOM 3088 O O . PRO A 1 394 ? 5.441 26.547 5.551 1 98.19 394 PRO A O 1
ATOM 3091 N N . TRP A 1 395 ? 3.264 26.109 5.633 1 98 395 TRP A N 1
ATOM 3092 C CA . TRP A 1 395 ? 3.402 24.75 5.141 1 98 395 TRP A CA 1
ATOM 3093 C C . TRP A 1 395 ? 3.346 24.703 3.615 1 98 395 TRP A C 1
ATOM 3095 O O . TRP A 1 395 ? 3.629 23.672 3.002 1 98 395 TRP A O 1
ATOM 3105 N N . ALA A 1 396 ? 3.006 25.781 2.973 1 98.31 396 ALA A N 1
ATOM 3106 C CA . ALA A 1 396 ? 2.691 25.812 1.547 1 98.31 396 ALA A CA 1
ATOM 3107 C C . ALA A 1 396 ? 3.867 25.312 0.712 1 98.31 396 ALA A C 1
ATOM 3109 O O . ALA A 1 396 ? 3.688 24.516 -0.213 1 98.31 396 ALA A O 1
ATOM 3110 N N . ASN A 1 397 ? 5.07 25.719 1.084 1 98.12 397 ASN A N 1
ATOM 3111 C CA . ASN A 1 397 ? 6.23 25.422 0.253 1 98.12 397 ASN A CA 1
ATOM 3112 C C . ASN A 1 397 ? 6.734 24 0.5 1 98.12 397 ASN A C 1
ATOM 3114 O O . ASN A 1 397 ? 7.656 23.531 -0.174 1 98.12 397 ASN A O 1
ATOM 3118 N N . GLY A 1 398 ? 6.141 23.297 1.388 1 97.94 398 GLY A N 1
ATOM 3119 C CA . GLY A 1 398 ? 6.395 21.891 1.57 1 97.94 398 GLY A CA 1
ATOM 3120 C C . GLY A 1 398 ? 5.5 21 0.72 1 97.94 398 GLY A C 1
ATOM 3121 O O . GLY A 1 398 ? 5.645 19.781 0.718 1 97.94 398 GLY A O 1
ATOM 3122 N N . GLY A 1 399 ? 4.539 21.594 0.033 1 98.06 399 GLY A N 1
ATOM 3123 C CA . GLY A 1 399 ? 3.615 20.875 -0.833 1 98.06 399 GLY A CA 1
ATOM 3124 C C . GLY A 1 399 ? 3.873 21.109 -2.309 1 98.06 399 GLY A C 1
ATOM 3125 O O . GLY A 1 399 ? 4.984 21.469 -2.699 1 98.06 399 GLY A O 1
ATOM 3126 N N . VAL A 1 400 ? 2.916 20.797 -3.117 1 98.69 400 VAL A N 1
ATOM 3127 C CA . VAL A 1 400 ? 3 20.953 -4.566 1 98.69 400 VAL A CA 1
ATOM 3128 C C . VAL A 1 400 ? 2.439 22.312 -4.977 1 98.69 400 VAL A C 1
ATOM 3130 O O . VAL A 1 400 ? 1.24 22.562 -4.836 1 98.69 400 VAL A O 1
ATOM 3133 N N . ARG A 1 401 ? 3.297 23.188 -5.57 1 98.25 401 ARG A N 1
ATOM 3134 C CA . ARG A 1 401 ? 2.939 24.594 -5.797 1 98.25 401 ARG A CA 1
ATOM 3135 C C . ARG A 1 401 ? 2.684 24.859 -7.277 1 98.25 401 ARG A C 1
ATOM 3137 O O . ARG A 1 401 ? 2.201 25.938 -7.645 1 98.25 401 ARG A O 1
ATOM 3144 N N . LYS A 1 402 ? 2.975 23.875 -8.086 1 98.44 402 LYS A N 1
ATOM 3145 C CA . LYS A 1 402 ? 2.77 23.984 -9.523 1 98.44 402 LYS A CA 1
ATOM 3146 C C . LYS A 1 402 ? 1.969 22.812 -10.062 1 98.44 402 LYS A C 1
ATOM 3148 O O . LYS A 1 402 ? 2.172 21.672 -9.641 1 98.44 402 LYS A O 1
ATOM 3153 N N . SER A 1 403 ? 1.081 23.109 -10.984 1 98.56 403 SER A N 1
ATOM 3154 C CA . SER A 1 403 ? 0.351 22.031 -11.641 1 98.56 403 SER A CA 1
ATOM 3155 C C . SER A 1 403 ? 1.294 21.125 -12.414 1 98.56 403 SER A C 1
ATOM 3157 O O . SER A 1 403 ? 2.205 21.594 -13.094 1 98.56 403 SER A O 1
ATOM 3159 N N . LEU A 1 404 ? 1.094 19.875 -12.289 1 97.88 404 LEU A N 1
ATOM 3160 C CA . LEU A 1 404 ? 1.988 18.906 -12.914 1 97.88 404 LEU A CA 1
ATOM 3161 C C . LEU A 1 404 ? 1.386 18.359 -14.203 1 97.88 404 LEU A C 1
ATOM 3163 O O . LEU A 1 404 ? 2.104 17.812 -15.055 1 97.88 404 LEU A O 1
ATOM 3167 N N . SER A 1 405 ? 0.097 18.391 -14.352 1 97.44 405 SER A N 1
ATOM 3168 C CA . SER A 1 405 ? -0.686 18.016 -15.523 1 97.44 405 SER A CA 1
ATOM 3169 C C . SER A 1 405 ? -2.062 18.672 -15.5 1 97.44 405 SER A C 1
ATOM 3171 O O . SER A 1 405 ? -2.35 19.5 -14.633 1 97.44 405 SER A O 1
ATOM 3173 N N . SER A 1 406 ? -2.939 18.297 -16.438 1 97.44 406 SER A N 1
ATOM 3174 C CA . SER A 1 406 ? -4.293 18.844 -16.484 1 97.44 406 SER A CA 1
ATOM 3175 C C . SER A 1 406 ? -5.148 18.297 -15.352 1 97.44 406 SER A C 1
ATOM 3177 O O . SER A 1 406 ? -6.195 18.859 -15.023 1 97.44 406 SER A O 1
ATOM 3179 N N . SER A 1 407 ? -4.641 17.172 -14.711 1 97.69 407 SER A N 1
ATOM 3180 C CA . SER A 1 407 ? -5.457 16.578 -13.656 1 97.69 407 SER A CA 1
ATOM 3181 C C . SER A 1 407 ? -4.742 16.625 -12.312 1 97.69 407 SER A C 1
ATOM 3183 O O . SER A 1 407 ? -5.27 16.141 -11.305 1 97.69 407 SER A O 1
ATOM 3185 N N . LEU A 1 408 ? -3.531 17.047 -12.367 1 98.75 408 LEU A N 1
ATOM 3186 C CA . LEU A 1 408 ? -2.801 17.375 -11.141 1 98.75 408 LEU A CA 1
ATOM 3187 C C . LEU A 1 408 ? -2.643 18.891 -10.992 1 98.75 408 LEU A C 1
ATOM 3189 O O . LEU A 1 408 ? -1.63 19.453 -11.406 1 98.75 408 LEU A O 1
ATOM 3193 N N . ILE A 1 409 ? -3.561 19.438 -10.242 1 98.88 409 ILE A N 1
ATOM 3194 C CA . ILE A 1 409 ? -3.791 20.875 -10.297 1 98.88 409 ILE A CA 1
ATOM 3195 C C . ILE A 1 409 ? -3.312 21.531 -9 1 98.88 409 ILE A C 1
ATOM 3197 O O . ILE A 1 409 ? -3.73 21.141 -7.91 1 98.88 409 ILE A O 1
ATOM 3201 N N . ALA A 1 410 ? -2.467 22.484 -9.094 1 98.81 410 ALA A N 1
ATOM 3202 C CA . ALA A 1 410 ? -2.082 23.328 -7.957 1 98.81 410 ALA A CA 1
ATOM 3203 C C . ALA A 1 410 ? -2.852 24.641 -7.953 1 98.81 410 ALA A C 1
ATOM 3205 O O . ALA A 1 410 ? -2.932 25.328 -8.977 1 98.81 410 ALA A O 1
ATOM 3206 N N . ILE A 1 411 ? -3.465 24.953 -6.895 1 98.88 411 ILE A N 1
ATOM 3207 C CA . ILE A 1 411 ? -4.148 26.219 -6.68 1 98.88 411 ILE A CA 1
ATOM 3208 C C . ILE A 1 411 ? -3.447 27 -5.57 1 98.88 411 ILE A C 1
ATOM 3210 O O . ILE A 1 411 ? -3.465 26.594 -4.406 1 98.88 411 ILE A O 1
ATOM 3214 N N . ASN A 1 412 ? -2.803 28.094 -5.863 1 98.75 412 ASN A N 1
ATOM 3215 C CA . ASN A 1 412 ? -2.168 28.969 -4.883 1 98.75 412 ASN A CA 1
ATOM 3216 C C . ASN A 1 412 ? -3.074 30.141 -4.504 1 98.75 412 ASN A C 1
ATOM 3218 O O . ASN A 1 412 ? -3.584 30.844 -5.379 1 98.75 412 ASN A O 1
ATOM 3222 N N . ILE A 1 413 ? -3.268 30.344 -3.295 1 98.75 413 ILE A N 1
ATOM 3223 C CA . ILE A 1 413 ? -4.211 31.328 -2.779 1 98.75 413 ILE A CA 1
ATOM 3224 C C . ILE A 1 413 ? -3.455 32.469 -2.08 1 98.75 413 ILE A C 1
ATOM 3226 O O . ILE A 1 413 ? -3.043 32.312 -0.926 1 98.75 413 ILE A O 1
ATOM 3230 N N . SER A 1 414 ? -3.434 33.625 -2.625 1 97.88 414 SER A N 1
ATOM 3231 C CA . SER A 1 414 ? -2.551 34.719 -2.207 1 97.88 414 SER A CA 1
ATOM 3232 C C . SER A 1 414 ? -2.793 35.094 -0.75 1 97.88 414 SER A C 1
ATOM 3234 O O . SER A 1 414 ? -1.845 35.312 0.001 1 97.88 414 SER A O 1
ATOM 3236 N N . GLU A 1 415 ? -4.047 35.156 -0.336 1 96.69 415 GLU A N 1
ATOM 3237 C CA . GLU A 1 415 ? -4.367 35.562 1.029 1 96.69 415 GLU A CA 1
ATOM 3238 C C . GLU A 1 415 ? -4.789 34.375 1.876 1 96.69 415 GLU A C 1
ATOM 3240 O O . GLU A 1 415 ? -5.422 34.531 2.92 1 96.69 415 GLU A O 1
ATOM 3245 N N . GLY A 1 416 ? -4.441 33.219 1.327 1 97.69 416 GLY A N 1
ATOM 3246 C CA . GLY A 1 416 ? -4.867 32.031 2.025 1 97.69 416 GLY A CA 1
ATOM 3247 C C . GLY A 1 416 ? -3.912 31.609 3.129 1 97.69 416 GLY A C 1
ATOM 3248 O O . GLY A 1 416 ? -2.699 31.531 2.916 1 97.69 416 GLY A O 1
ATOM 3249 N N . ALA A 1 417 ? -4.449 31.375 4.332 1 97.19 417 ALA A N 1
ATOM 3250 C CA . ALA A 1 417 ? -3.725 30.703 5.41 1 97.19 417 ALA A CA 1
ATOM 3251 C C . ALA A 1 417 ? -3.986 29.203 5.395 1 97.19 417 ALA A C 1
ATOM 3253 O O . ALA A 1 417 ? -4.496 28.672 4.41 1 97.19 417 ALA A O 1
ATOM 3254 N N . HIS A 1 418 ? -3.494 28.516 6.406 1 96.62 418 HIS A N 1
ATOM 3255 C CA . HIS A 1 418 ? -3.525 27.062 6.488 1 96.62 418 HIS A CA 1
ATOM 3256 C C . HIS A 1 418 ? -4.953 26.531 6.402 1 96.62 418 HIS A C 1
ATOM 3258 O O . HIS A 1 418 ? -5.762 26.766 7.305 1 96.62 418 HIS A O 1
ATOM 3264 N N . HIS A 1 419 ? -5.34 25.781 5.168 1 92.75 419 HIS A N 1
ATOM 3265 C CA . HIS A 1 419 ? -6.574 25.141 4.734 1 92.75 419 HIS A CA 1
ATOM 3266 C C . HIS A 1 419 ? -7.766 26.078 4.895 1 92.75 419 HIS A C 1
ATOM 3268 O O . HIS A 1 419 ? -8.867 25.641 5.238 1 92.75 419 HIS A O 1
ATOM 3274 N N . LEU A 1 420 ? -7.531 27.438 4.703 1 97.25 420 LEU A N 1
ATOM 3275 C CA . LEU A 1 420 ? -8.602 28.438 4.707 1 97.25 420 LEU A CA 1
ATOM 3276 C C . LEU A 1 420 ? -9.672 28.078 3.678 1 97.25 420 LEU A C 1
ATOM 3278 O O . LEU A 1 420 ? -10.867 28.297 3.916 1 97.25 420 LEU A O 1
ATOM 3282 N N . ASP A 1 421 ? -9.312 27.531 2.537 1 98 421 ASP A N 1
ATOM 3283 C CA . ASP A 1 421 ? -10.25 27.234 1.461 1 98 421 ASP A CA 1
ATOM 3284 C C . ASP A 1 421 ? -11.219 26.125 1.869 1 98 421 ASP A C 1
ATOM 3286 O O . ASP A 1 421 ? -12.273 25.969 1.257 1 98 421 ASP A O 1
ATOM 3290 N N . LEU A 1 422 ? -10.883 25.344 2.889 1 97.81 422 LEU A N 1
ATOM 3291 C CA . LEU A 1 422 ? -11.781 24.281 3.322 1 97.81 422 LEU A CA 1
ATOM 3292 C C . LEU A 1 422 ? -12.836 24.812 4.285 1 97.81 422 LEU A C 1
ATOM 3294 O O . LEU A 1 422 ? -13.836 24.141 4.555 1 97.81 422 LEU A O 1
ATOM 3298 N N . ARG A 1 423 ? -12.602 25.984 4.875 1 96.31 423 ARG A N 1
ATOM 3299 C CA . ARG A 1 423 ? -13.586 26.562 5.781 1 96.31 423 ARG A CA 1
ATOM 3300 C C . ARG A 1 423 ? -14.852 26.969 5.031 1 96.31 423 ARG A C 1
ATOM 3302 O O . ARG A 1 423 ? -14.82 27.141 3.811 1 96.31 423 ARG A O 1
ATOM 3309 N N . GLY A 1 424 ? -15.914 27.188 5.754 1 95.5 424 GLY A N 1
ATOM 3310 C CA . GLY A 1 424 ? -17.141 27.656 5.141 1 95.5 424 GLY A CA 1
ATOM 3311 C C . GLY A 1 424 ? -17.062 29.078 4.637 1 95.5 424 GLY A C 1
ATOM 3312 O O . GLY A 1 424 ? -16.219 29.859 5.094 1 95.5 424 GLY A O 1
ATOM 3313 N N . ALA A 1 425 ? -17.906 29.297 3.777 1 96.62 425 ALA A N 1
ATOM 3314 C CA . ALA A 1 425 ? -17.969 30.656 3.229 1 96.62 425 ALA A CA 1
ATOM 3315 C C . ALA A 1 425 ? -18.141 31.688 4.336 1 96.62 425 ALA A C 1
ATOM 3317 O O . ALA A 1 425 ? -18.875 31.453 5.297 1 96.62 425 ALA A O 1
ATOM 3318 N N . ASN A 1 426 ? -17.484 32.75 4.199 1 95.69 426 ASN A N 1
ATOM 3319 C CA . ASN A 1 426 ? -17.5 33.875 5.137 1 95.69 426 ASN A CA 1
ATOM 3320 C C . ASN A 1 426 ? -17.438 35.219 4.414 1 95.69 426 ASN A C 1
ATOM 3322 O O . ASN A 1 426 ? -16.734 35.344 3.406 1 95.69 426 ASN A O 1
ATOM 3326 N N . ASP A 1 427 ? -18.125 36.188 4.949 1 96.44 427 ASP A N 1
ATOM 3327 C CA . ASP A 1 427 ? -18.156 37.531 4.316 1 96.44 427 ASP A CA 1
ATOM 3328 C C . ASP A 1 427 ? -16.766 38.125 4.246 1 96.44 427 ASP A C 1
ATOM 3330 O O . ASP A 1 427 ? -16.484 38.938 3.355 1 96.44 427 ASP A O 1
ATOM 3334 N N . ALA A 1 428 ? -15.914 37.719 5.066 1 96.56 428 ALA A N 1
ATOM 3335 C CA . ALA A 1 428 ? -14.57 38.281 5.137 1 96.56 428 ALA A CA 1
ATOM 3336 C C . ALA A 1 428 ? -13.602 37.531 4.246 1 96.56 428 ALA A C 1
ATOM 3338 O O . ALA A 1 428 ? -12.422 37.875 4.152 1 96.56 428 ALA A O 1
ATOM 3339 N N . ASP A 1 429 ? -14.086 36.594 3.531 1 97.56 429 ASP A N 1
ATOM 3340 C CA . ASP A 1 429 ? -13.211 35.844 2.629 1 97.56 429 ASP A CA 1
ATOM 3341 C C . ASP A 1 429 ? -12.633 36.75 1.547 1 97.56 429 ASP A C 1
ATOM 3343 O O . ASP A 1 429 ? -13.375 37.469 0.859 1 97.56 429 ASP A O 1
ATOM 3347 N N . PRO A 1 430 ? -11.344 36.688 1.438 1 97.44 430 PRO A N 1
ATOM 3348 C CA . PRO A 1 430 ? -10.781 37.438 0.303 1 97.44 430 PRO A CA 1
ATOM 3349 C C . PRO A 1 430 ? -11.211 36.844 -1.044 1 97.44 430 PRO A C 1
ATOM 3351 O O . PRO A 1 430 ? -11.609 35.688 -1.12 1 97.44 430 PRO A O 1
ATOM 3354 N N . ALA A 1 431 ? -11.055 37.625 -2.137 1 98.19 431 ALA A N 1
ATOM 3355 C CA . ALA A 1 431 ? -11.453 37.219 -3.482 1 98.19 431 ALA A CA 1
ATOM 3356 C C . ALA A 1 431 ? -10.68 36 -3.936 1 98.19 431 ALA A C 1
ATOM 3358 O O . ALA A 1 431 ? -11.219 35.156 -4.656 1 98.19 431 ALA A O 1
ATOM 3359 N N . SER A 1 432 ? -9.438 35.875 -3.523 1 98.44 432 SER A N 1
ATOM 3360 C CA . SER A 1 432 ? -8.602 34.75 -3.926 1 98.44 432 SER A CA 1
ATOM 3361 C C . SER A 1 432 ? -9.148 33.438 -3.393 1 98.44 432 SER A C 1
ATOM 3363 O O . SER A 1 432 ? -9.102 32.438 -4.082 1 98.44 432 SER A O 1
ATOM 3365 N N . VAL A 1 433 ? -9.727 33.438 -2.234 1 98.5 433 VAL A N 1
ATOM 3366 C CA . VAL A 1 433 ? -10.289 32.219 -1.63 1 98.5 433 VAL A CA 1
ATOM 3367 C C . VAL A 1 433 ? -11.586 31.859 -2.34 1 98.5 433 VAL A C 1
ATOM 3369 O O . VAL A 1 433 ? -11.836 30.672 -2.607 1 98.5 433 VAL A O 1
ATOM 3372 N N . ILE A 1 434 ? -12.398 32.812 -2.635 1 98.56 434 ILE A N 1
ATOM 3373 C CA . ILE A 1 434 ? -13.656 32.594 -3.34 1 98.56 434 ILE A CA 1
ATOM 3374 C C . ILE A 1 434 ? -13.375 31.969 -4.707 1 98.56 434 ILE A C 1
ATOM 3376 O O . ILE A 1 434 ? -14.039 31 -5.102 1 98.56 434 ILE A O 1
ATOM 3380 N N . LYS A 1 435 ? -12.398 32.531 -5.355 1 98.69 435 LYS A N 1
ATOM 3381 C CA . LYS A 1 435 ? -12.016 32 -6.668 1 98.69 435 LYS A CA 1
ATOM 3382 C C . LYS A 1 435 ? -11.492 30.578 -6.562 1 98.69 435 LYS A C 1
ATOM 3384 O O . LYS A 1 435 ? -11.805 29.734 -7.402 1 98.69 435 LYS A O 1
ATOM 3389 N N . ALA A 1 436 ? -10.695 30.328 -5.582 1 98.81 436 ALA A N 1
ATOM 3390 C CA . ALA A 1 436 ? -10.148 28.984 -5.367 1 98.81 436 ALA A CA 1
ATOM 3391 C C . ALA A 1 436 ? -11.266 27.969 -5.156 1 98.81 436 ALA A C 1
ATOM 3393 O O . ALA A 1 436 ? -11.25 26.891 -5.754 1 98.81 436 ALA A O 1
ATOM 3394 N N . ARG A 1 437 ? -12.227 28.281 -4.363 1 98.81 437 ARG A N 1
ATOM 3395 C CA . ARG A 1 437 ? -13.336 27.391 -4.074 1 98.81 437 ARG A CA 1
ATOM 3396 C C . ARG A 1 437 ? -14.148 27.094 -5.332 1 98.81 437 ARG A C 1
ATOM 3398 O O . ARG A 1 437 ? -14.617 25.969 -5.527 1 98.81 437 ARG A O 1
ATOM 3405 N N . LYS A 1 438 ? -14.312 28.109 -6.105 1 98.75 438 LYS A N 1
ATOM 3406 C CA . LYS A 1 438 ? -15.031 27.906 -7.363 1 98.75 438 LYS A CA 1
ATOM 3407 C C . LYS A 1 438 ? -14.281 26.938 -8.273 1 98.75 438 LYS A C 1
ATOM 3409 O O . LYS A 1 438 ? -14.891 26.031 -8.859 1 98.75 438 LYS A O 1
ATOM 3414 N N . MET A 1 439 ? -13 27.109 -8.375 1 98.81 439 MET A N 1
ATOM 3415 C CA . MET A 1 439 ? -12.188 26.219 -9.188 1 98.81 439 MET A CA 1
ATOM 3416 C C . MET A 1 439 ? -12.25 24.781 -8.656 1 98.81 439 MET A C 1
ATOM 3418 O O . MET A 1 439 ? -12.336 23.828 -9.43 1 98.81 439 MET A O 1
ATOM 3422 N N . GLU A 1 440 ? -12.125 24.656 -7.395 1 98.88 440 GLU A N 1
ATOM 3423 C CA . GLU A 1 440 ? -12.211 23.344 -6.746 1 98.88 440 GLU A CA 1
ATOM 3424 C C . GLU A 1 440 ? -13.562 22.688 -7.023 1 98.88 440 GLU A C 1
ATOM 3426 O O . GLU A 1 440 ? -13.617 21.516 -7.402 1 98.88 440 GLU A O 1
ATOM 3431 N N . SER A 1 441 ? -14.609 23.453 -6.809 1 98.88 441 SER A N 1
ATOM 3432 C CA . SER A 1 441 ? -15.961 22.969 -7.043 1 98.88 441 SER A CA 1
ATOM 3433 C C . SER A 1 441 ? -16.125 22.484 -8.477 1 98.88 441 SER A C 1
ATOM 3435 O O . SER A 1 441 ? -16.625 21.375 -8.719 1 98.88 441 SER A O 1
ATOM 3437 N N . ASP A 1 442 ? -15.703 23.297 -9.43 1 98.81 442 ASP A N 1
ATOM 3438 C CA . ASP A 1 442 ? -15.859 22.969 -10.852 1 98.81 442 ASP A CA 1
ATOM 3439 C C . ASP A 1 442 ? -15.062 21.734 -11.227 1 98.81 442 ASP A C 1
ATOM 3441 O O . ASP A 1 442 ? -15.539 20.875 -11.969 1 98.81 442 ASP A O 1
ATOM 3445 N N . THR A 1 443 ? -13.883 21.641 -10.75 1 98.81 443 THR A N 1
ATOM 3446 C CA . THR A 1 443 ? -13 20.516 -11.062 1 98.81 443 THR A CA 1
ATOM 3447 C C . THR A 1 443 ? -13.562 19.219 -10.492 1 98.81 443 THR A C 1
ATOM 3449 O O . THR A 1 443 ? -13.578 18.188 -11.18 1 98.81 443 THR A O 1
ATOM 3452 N N . ILE A 1 444 ? -14.039 19.219 -9.281 1 98.88 444 ILE A N 1
ATOM 3453 C CA . ILE A 1 444 ? -14.586 18.047 -8.617 1 98.88 444 ILE A CA 1
ATOM 3454 C C . ILE A 1 444 ? -15.844 17.578 -9.352 1 98.88 444 ILE A C 1
ATOM 3456 O O . ILE A 1 444 ? -16.047 16.375 -9.562 1 98.88 444 ILE A O 1
ATOM 3460 N N . ALA A 1 445 ? -16.672 18.562 -9.727 1 98.62 445 ALA A N 1
ATOM 3461 C CA . ALA A 1 445 ? -17.859 18.219 -10.5 1 98.62 445 ALA A CA 1
ATOM 3462 C C . ALA A 1 445 ? -17.484 17.5 -11.789 1 98.62 445 ALA A C 1
ATOM 3464 O O . ALA A 1 445 ? -18.172 16.547 -12.203 1 98.62 445 ALA A O 1
ATOM 3465 N N . GLN A 1 446 ? -16.469 17.938 -12.414 1 98.25 446 GLN A N 1
ATOM 3466 C CA . GLN A 1 446 ? -16 17.312 -13.648 1 98.25 446 GLN A CA 1
ATOM 3467 C C . GLN A 1 446 ? -15.516 15.891 -13.391 1 98.25 446 GLN A C 1
ATOM 3469 O O . GLN A 1 446 ? -15.805 14.984 -14.18 1 98.25 446 GLN A O 1
ATOM 3474 N N . TRP A 1 447 ? -14.766 15.672 -12.344 1 98.25 447 TRP A N 1
ATOM 3475 C CA . TRP A 1 447 ? -14.273 14.336 -12.016 1 98.25 447 TRP A CA 1
ATOM 3476 C C . TRP A 1 447 ? -15.43 13.391 -11.719 1 98.25 447 TRP A C 1
ATOM 3478 O O . TRP A 1 447 ? -15.398 12.219 -12.094 1 98.25 447 TRP A O 1
ATOM 3488 N N . VAL A 1 448 ? -16.406 13.883 -10.961 1 98.06 448 VAL A N 1
ATOM 3489 C CA . VAL A 1 448 ? -17.578 13.086 -10.641 1 98.06 448 VAL A CA 1
ATOM 3490 C C . VAL A 1 448 ? -18.281 12.648 -11.922 1 98.06 448 VAL A C 1
ATOM 3492 O O . VAL A 1 448 ? -18.672 11.484 -12.062 1 98.06 448 VAL A O 1
ATOM 3495 N N . LYS A 1 449 ? -18.422 13.562 -12.875 1 96.56 449 LYS A N 1
ATOM 3496 C CA . LYS A 1 449 ? -19.031 13.25 -14.156 1 96.56 449 LYS A CA 1
ATOM 3497 C C . LYS A 1 449 ? -18.219 12.227 -14.93 1 96.56 449 LYS A C 1
ATOM 3499 O O . LYS A 1 449 ? -18.766 11.297 -15.516 1 96.56 449 LYS A O 1
ATOM 3504 N N . MET A 1 450 ? -16.938 12.391 -14.953 1 95.12 450 MET A N 1
ATOM 3505 C CA . MET A 1 450 ? -16.047 11.5 -15.672 1 95.12 450 MET A CA 1
ATOM 3506 C C . MET A 1 450 ? -16.094 10.086 -15.102 1 95.12 450 MET A C 1
ATOM 3508 O O . MET A 1 450 ? -16.062 9.109 -15.852 1 95.12 450 MET A O 1
ATOM 3512 N N . GLU A 1 451 ? -16.094 9.961 -13.789 1 94.38 451 GLU A N 1
ATOM 3513 C CA . GLU A 1 451 ? -16.125 8.656 -13.133 1 94.38 451 GLU A CA 1
ATOM 3514 C C . GLU A 1 451 ? -17.422 7.918 -13.43 1 94.38 451 GLU A C 1
ATOM 3516 O O . GLU A 1 451 ? -17.438 6.691 -13.555 1 94.38 451 GLU A O 1
ATOM 3521 N N . ARG A 1 452 ? -18.516 8.602 -13.578 1 89.81 452 ARG A N 1
ATOM 3522 C CA . ARG A 1 452 ? -19.828 8.016 -13.82 1 89.81 452 ARG A CA 1
ATOM 3523 C C . ARG A 1 452 ? -19.953 7.504 -15.25 1 89.81 452 ARG A C 1
ATOM 3525 O O . ARG A 1 452 ? -20.562 6.461 -15.492 1 89.81 452 ARG A O 1
ATOM 3532 N N . TYR A 1 453 ? -19.406 8.273 -16.172 1 81.5 453 TYR A N 1
ATOM 3533 C CA . TYR A 1 453 ? -19.672 7.957 -17.578 1 81.5 453 TYR A CA 1
ATOM 3534 C C . TYR A 1 453 ? -18.438 7.375 -18.25 1 81.5 453 TYR A C 1
ATOM 3536 O O . TYR A 1 453 ? -18.5 6.91 -19.391 1 81.5 453 TYR A O 1
ATOM 3544 N N . GLY A 1 454 ? -17.375 7.281 -17.641 1 68.69 454 GLY A N 1
ATOM 3545 C CA . GLY A 1 454 ? -16.172 6.777 -18.266 1 68.69 454 GLY A CA 1
ATOM 3546 C C . GLY A 1 454 ? -15.906 5.312 -17.969 1 68.69 454 GLY A C 1
ATOM 3547 O O . GLY A 1 454 ? -16.5 4.75 -17.047 1 68.69 454 GLY A O 1
ATOM 3548 N N . PRO B 1 1 ? 22.422 -25.906 -20.875 1 41 1 PRO B N 1
ATOM 3549 C CA . PRO B 1 1 ? 21.938 -24.531 -20.75 1 41 1 PRO B CA 1
ATOM 3550 C C . PRO B 1 1 ? 21.938 -24.047 -19.312 1 41 1 PRO B C 1
ATOM 3552 O O . PRO B 1 1 ? 22.172 -22.859 -19.047 1 41 1 PRO B O 1
ATOM 3555 N N . GLY B 1 2 ? 21.797 -25 -18.25 1 45.66 2 GLY B N 1
ATOM 3556 C CA . GLY B 1 2 ? 21.688 -24.703 -16.828 1 45.66 2 GLY B CA 1
ATOM 3557 C C . GLY B 1 2 ? 23 -24.297 -16.203 1 45.66 2 GLY B C 1
ATOM 3558 O O . GLY B 1 2 ? 23.031 -23.391 -15.375 1 45.66 2 GLY B O 1
ATOM 3559 N N . PHE B 1 3 ? 24.094 -25.094 -16.375 1 49.34 3 PHE B N 1
ATOM 3560 C CA . PHE B 1 3 ? 25.391 -24.875 -15.766 1 49.34 3 PHE B CA 1
ATOM 3561 C C . PHE B 1 3 ? 25.938 -23.5 -16.141 1 49.34 3 PHE B C 1
ATOM 3563 O O . PHE B 1 3 ? 26.5 -22.797 -15.312 1 49.34 3 PHE B O 1
ATOM 3570 N N . SER B 1 4 ? 25.531 -23.062 -17.344 1 64.5 4 SER B N 1
ATOM 3571 C CA . SER B 1 4 ? 26.047 -21.812 -17.859 1 64.5 4 SER B CA 1
ATOM 3572 C C . SER B 1 4 ? 25.344 -20.609 -17.219 1 64.5 4 SER B C 1
ATOM 3574 O O . SER B 1 4 ? 26 -19.641 -16.859 1 64.5 4 SER B O 1
ATOM 3576 N N . LEU B 1 5 ? 24.156 -20.812 -16.766 1 74.56 5 LEU B N 1
ATOM 3577 C CA . LEU B 1 5 ? 23.453 -19.672 -16.188 1 74.56 5 LEU B CA 1
ATOM 3578 C C . LEU B 1 5 ? 23.844 -19.5 -14.719 1 74.56 5 LEU B C 1
ATOM 3580 O O . LEU B 1 5 ? 23.875 -18.375 -14.211 1 74.56 5 LEU B O 1
ATOM 3584 N N . VAL B 1 6 ? 24.25 -20.594 -14.07 1 82.31 6 VAL B N 1
ATOM 3585 C CA . VAL B 1 6 ? 24.609 -20.531 -12.656 1 82.31 6 VAL B CA 1
ATOM 3586 C C . VAL B 1 6 ? 25.875 -19.703 -12.484 1 82.31 6 VAL B C 1
ATOM 3588 O O . VAL B 1 6 ? 25.984 -18.938 -11.523 1 82.31 6 VAL B O 1
ATOM 3591 N N . SER B 1 7 ? 26.625 -19.859 -13.453 1 86.44 7 SER B N 1
ATOM 3592 C CA . SER B 1 7 ? 27.891 -19.141 -13.344 1 86.44 7 SER B CA 1
ATOM 3593 C C . SER B 1 7 ? 27.719 -17.656 -13.672 1 86.44 7 SER B C 1
ATOM 3595 O O . SER B 1 7 ? 28.562 -16.828 -13.32 1 86.44 7 SER B O 1
ATOM 3597 N N . LEU B 1 8 ? 26.641 -17.375 -14.211 1 93 8 LEU B N 1
ATOM 3598 C CA . LEU B 1 8 ? 26.391 -16.016 -14.648 1 93 8 LEU B CA 1
ATOM 3599 C C . LEU B 1 8 ? 25.953 -15.133 -13.477 1 93 8 LEU B C 1
ATOM 3601 O O . LEU B 1 8 ? 26.156 -13.922 -13.5 1 93 8 LEU B O 1
ATOM 3605 N N . PHE B 1 9 ? 25.422 -15.734 -12.477 1 97.12 9 PHE B N 1
ATOM 3606 C CA . PHE B 1 9 ? 24.844 -14.953 -11.391 1 97.12 9 PHE B CA 1
ATOM 3607 C C . PHE B 1 9 ? 25.688 -15.062 -10.125 1 97.12 9 PHE B C 1
ATOM 3609 O O . PHE B 1 9 ? 26.328 -16.094 -9.891 1 97.12 9 PHE B O 1
ATOM 3616 N N . THR B 1 10 ? 25.734 -14.07 -9.406 1 97.88 10 THR B N 1
ATOM 3617 C CA . THR B 1 10 ? 26.266 -14.055 -8.055 1 97.88 10 THR B CA 1
ATOM 3618 C C . THR B 1 10 ? 25.141 -14.023 -7.023 1 97.88 10 THR B C 1
ATOM 3620 O O . THR B 1 10 ? 24.203 -13.25 -7.148 1 97.88 10 THR B O 1
ATOM 3623 N N . GLU B 1 11 ? 25.25 -14.906 -6.109 1 98.12 11 GLU B N 1
ATOM 3624 C CA . GLU B 1 11 ? 24.297 -14.938 -4.996 1 98.12 11 GLU B CA 1
ATOM 3625 C C . GLU B 1 11 ? 24.719 -13.969 -3.895 1 98.12 11 GLU B C 1
ATOM 3627 O O . GLU B 1 11 ? 25.875 -13.977 -3.455 1 98.12 11 GLU B O 1
ATOM 3632 N N . LYS B 1 12 ? 23.812 -13.078 -3.512 1 98.69 12 LYS B N 1
ATOM 3633 C CA . LYS B 1 12 ? 24.062 -12.094 -2.463 1 98.69 12 LYS B CA 1
ATOM 3634 C C . LYS B 1 12 ? 22.891 -12.047 -1.471 1 98.69 12 LYS B C 1
ATOM 3636 O O . LYS B 1 12 ? 21.875 -12.695 -1.675 1 98.69 12 LYS B O 1
ATOM 3641 N N . TYR B 1 13 ? 23.125 -11.398 -0.359 1 98.75 13 TYR B N 1
ATOM 3642 C CA . TYR B 1 13 ? 22.109 -11.211 0.675 1 98.75 13 TYR B CA 1
ATOM 3643 C C . TYR B 1 13 ? 21.938 -9.734 1.008 1 98.75 13 TYR B C 1
ATOM 3645 O O . TYR B 1 13 ? 22.922 -8.992 1.088 1 98.75 13 TYR B O 1
ATOM 3653 N N . PHE B 1 14 ? 20.734 -9.273 1.146 1 98.75 14 PHE B N 1
ATOM 3654 C CA . PHE B 1 14 ? 20.344 -7.91 1.477 1 98.75 14 PHE B CA 1
ATOM 3655 C C . PHE B 1 14 ? 19.734 -7.844 2.873 1 98.75 14 PHE B C 1
ATOM 3657 O O . PHE B 1 14 ? 18.766 -8.539 3.166 1 98.75 14 PHE B O 1
ATOM 3664 N N . PRO B 1 15 ? 20.359 -7.059 3.785 1 98.56 15 PRO B N 1
ATOM 3665 C CA . PRO B 1 15 ? 19.688 -6.891 5.082 1 98.56 15 PRO B CA 1
ATOM 3666 C C . PRO B 1 15 ? 18.344 -6.191 4.965 1 98.56 15 PRO B C 1
ATOM 3668 O O . PRO B 1 15 ? 18.281 -4.98 4.727 1 98.56 15 PRO B O 1
ATOM 3671 N N . GLN B 1 16 ? 17.266 -6.938 5.148 1 98.62 16 GLN B N 1
ATOM 3672 C CA . GLN B 1 16 ? 15.906 -6.469 4.906 1 98.62 16 GLN B CA 1
ATOM 3673 C C . GLN B 1 16 ? 15.133 -6.32 6.211 1 98.62 16 GLN B C 1
ATOM 3675 O O . GLN B 1 16 ? 15.281 -7.145 7.121 1 98.62 16 GLN B O 1
ATOM 3680 N N . ILE B 1 17 ? 14.391 -5.242 6.344 1 97.75 17 ILE B N 1
ATOM 3681 C CA . ILE B 1 17 ? 13.578 -4.969 7.523 1 97.75 17 ILE B CA 1
ATOM 3682 C C . ILE B 1 17 ? 12.594 -6.113 7.754 1 97.75 17 ILE B C 1
ATOM 3684 O O . ILE B 1 17 ? 11.984 -6.617 6.805 1 97.75 17 ILE B O 1
ATOM 3688 N N . LEU B 1 18 ? 12.422 -6.508 9.008 1 98.19 18 LEU B N 1
ATOM 3689 C CA . LEU B 1 18 ? 11.539 -7.609 9.359 1 98.19 18 LEU B CA 1
ATOM 3690 C C . LEU B 1 18 ? 10.078 -7.215 9.164 1 98.19 18 LEU B C 1
ATOM 3692 O O . LEU B 1 18 ? 9.305 -7.949 8.547 1 98.19 18 LEU B O 1
ATOM 3696 N N . ASP B 1 19 ? 9.68 -6.086 9.688 1 97.75 19 ASP B N 1
ATOM 3697 C CA . ASP B 1 19 ? 8.305 -5.602 9.648 1 97.75 19 ASP B CA 1
ATOM 3698 C C . ASP B 1 19 ? 8.242 -4.16 9.156 1 97.75 19 ASP B C 1
ATOM 3700 O O . ASP B 1 19 ? 8.484 -3.225 9.93 1 97.75 19 ASP B O 1
ATOM 3704 N N . HIS B 1 20 ? 7.84 -3.973 7.93 1 97.69 20 HIS B N 1
ATOM 3705 C CA . HIS B 1 20 ? 7.836 -2.654 7.305 1 97.69 20 HIS B CA 1
ATOM 3706 C C . HIS B 1 20 ? 6.703 -1.789 7.848 1 97.69 20 HIS B C 1
ATOM 3708 O O . HIS B 1 20 ? 6.723 -0.565 7.699 1 97.69 20 HIS B O 1
ATOM 3714 N N . PHE B 1 21 ? 5.684 -2.367 8.461 1 97.06 21 PHE B N 1
ATOM 3715 C CA . PHE B 1 21 ? 4.457 -1.631 8.727 1 97.06 21 PHE B CA 1
ATOM 3716 C C . PHE B 1 21 ? 4.211 -1.513 10.227 1 97.06 21 PHE B C 1
ATOM 3718 O O . PHE B 1 21 ? 3.078 -1.292 10.664 1 97.06 21 PHE B O 1
ATOM 3725 N N . ASN B 1 22 ? 5.223 -1.688 11.016 1 96.69 22 ASN B N 1
ATOM 3726 C CA . ASN B 1 22 ? 5.246 -1.487 12.461 1 96.69 22 ASN B CA 1
ATOM 3727 C C . ASN B 1 22 ? 6.648 -1.157 12.953 1 96.69 22 ASN B C 1
ATOM 3729 O O . ASN B 1 22 ? 7.582 -1.938 12.758 1 96.69 22 ASN B O 1
ATOM 3733 N N . TYR B 1 23 ? 6.836 -0.093 13.625 1 96.06 23 TYR B N 1
ATOM 3734 C CA . TYR B 1 23 ? 8.164 0.377 14 1 96.06 23 TYR B CA 1
ATOM 3735 C C . TYR B 1 23 ? 8.578 -0.176 15.359 1 96.06 23 TYR B C 1
ATOM 3737 O O . TYR B 1 23 ? 9.742 -0.099 15.742 1 96.06 23 TYR B O 1
ATOM 3745 N N . ASN B 1 24 ? 7.578 -0.705 16.109 1 95.25 24 ASN B N 1
ATOM 3746 C CA . ASN B 1 24 ? 7.879 -1.151 17.453 1 95.25 24 ASN B CA 1
ATOM 3747 C C . ASN B 1 24 ? 8.031 -2.668 17.531 1 95.25 24 ASN B C 1
ATOM 3749 O O . ASN B 1 24 ? 8.906 -3.176 18.234 1 95.25 24 ASN B O 1
ATOM 3753 N N . SER B 1 25 ? 7.242 -3.414 16.812 1 89.44 25 SER B N 1
ATOM 3754 C CA . SER B 1 25 ? 7.105 -4.852 17.016 1 89.44 25 SER B CA 1
ATOM 3755 C C . SER B 1 25 ? 8.445 -5.562 16.859 1 89.44 25 SER B C 1
ATOM 3757 O O . SER B 1 25 ? 8.781 -6.453 17.641 1 89.44 25 SER B O 1
ATOM 3759 N N . MET B 1 26 ? 9.172 -5.199 15.82 1 92.88 26 MET B N 1
ATOM 3760 C CA . MET B 1 26 ? 10.469 -5.82 15.562 1 92.88 26 MET B CA 1
ATOM 3761 C C . MET B 1 26 ? 11.578 -4.773 15.516 1 92.88 26 MET B C 1
ATOM 3763 O O . MET B 1 26 ? 12.695 -5.062 15.078 1 92.88 26 MET B O 1
ATOM 3767 N N . GLY B 1 27 ? 11.133 -3.523 16 1 92.94 27 GLY B N 1
ATOM 3768 C CA . GLY B 1 27 ? 12.094 -2.447 15.812 1 92.94 27 GLY B CA 1
ATOM 3769 C C . GLY B 1 27 ? 12.633 -2.373 14.398 1 92.94 27 GLY B C 1
ATOM 3770 O O . GLY B 1 27 ? 11.883 -2.512 13.438 1 92.94 27 GLY B O 1
ATOM 3771 N N . ASN B 1 28 ? 13.867 -2.105 14.281 1 92.75 28 ASN B N 1
ATOM 3772 C CA . ASN B 1 28 ? 14.516 -2.094 12.969 1 92.75 28 ASN B CA 1
ATOM 3773 C C . ASN B 1 28 ? 15.289 -3.385 12.711 1 92.75 28 ASN B C 1
ATOM 3775 O O . ASN B 1 28 ? 16.312 -3.373 12.039 1 92.75 28 ASN B O 1
ATOM 3779 N N . GLY B 1 29 ? 14.766 -4.438 13.344 1 96.56 29 GLY B N 1
ATOM 3780 C CA . GLY B 1 29 ? 15.367 -5.73 13.07 1 96.56 29 GLY B CA 1
ATOM 3781 C C . GLY B 1 29 ? 15.359 -6.102 11.602 1 96.56 29 GLY B C 1
ATOM 3782 O O . GLY B 1 29 ? 14.445 -5.707 10.859 1 96.56 29 GLY B O 1
ATOM 3783 N N . THR B 1 30 ? 16.359 -6.871 11.188 1 98.19 30 THR B N 1
ATOM 3784 C CA . THR B 1 30 ? 16.484 -7.242 9.781 1 98.19 30 THR B CA 1
ATOM 3785 C C . THR B 1 30 ? 16.703 -8.75 9.641 1 98.19 30 THR B C 1
ATOM 3787 O O . THR B 1 30 ? 16.953 -9.438 10.625 1 98.19 30 THR B O 1
ATOM 3790 N N . PHE B 1 31 ? 16.484 -9.281 8.516 1 98.69 31 PHE B N 1
ATOM 3791 C CA . PHE B 1 31 ? 16.891 -10.617 8.078 1 98.69 31 PHE B CA 1
ATOM 3792 C C . PHE B 1 31 ? 17.625 -10.555 6.754 1 98.69 31 PHE B C 1
ATOM 3794 O O . PHE B 1 31 ? 17.609 -9.523 6.074 1 98.69 31 PHE B O 1
ATOM 3801 N N . ASP B 1 32 ? 18.312 -11.625 6.422 1 98.69 32 ASP B N 1
ATOM 3802 C CA . ASP B 1 32 ? 19.047 -11.688 5.164 1 98.69 32 ASP B CA 1
ATOM 3803 C C . ASP B 1 32 ? 18.156 -12.164 4.023 1 98.69 32 ASP B C 1
ATOM 3805 O O . ASP B 1 32 ? 17.766 -13.336 3.979 1 98.69 32 ASP B O 1
ATOM 3809 N N . GLN B 1 33 ? 17.828 -11.273 3.145 1 98.88 33 GLN B N 1
ATOM 3810 C CA . GLN B 1 33 ? 17.062 -11.625 1.958 1 98.88 33 GLN B CA 1
ATOM 3811 C C . GLN B 1 33 ? 17.969 -11.961 0.786 1 98.88 33 GLN B C 1
ATOM 3813 O O . GLN B 1 33 ? 18.766 -11.125 0.348 1 98.88 33 GLN B O 1
ATOM 3818 N N . ARG B 1 34 ? 17.844 -13.141 0.254 1 98.88 34 ARG B N 1
ATOM 3819 C CA . ARG B 1 34 ? 18.688 -13.617 -0.833 1 98.88 34 ARG B CA 1
ATOM 3820 C C . ARG B 1 34 ? 18.266 -13 -2.166 1 98.88 34 ARG B C 1
ATOM 3822 O O . ARG B 1 34 ? 17.078 -12.898 -2.453 1 98.88 34 ARG B O 1
ATOM 3829 N N . TYR B 1 35 ? 19.234 -12.609 -2.936 1 98.81 35 TYR B N 1
ATOM 3830 C CA . TYR B 1 35 ? 19 -12.227 -4.32 1 98.81 35 TYR B CA 1
ATOM 3831 C C . TYR B 1 35 ? 20.156 -12.633 -5.215 1 98.81 35 TYR B C 1
ATOM 3833 O O . TYR B 1 35 ? 21.281 -12.828 -4.734 1 98.81 35 TYR B O 1
ATOM 3841 N N . LEU B 1 36 ? 19.859 -12.898 -6.484 1 98.81 36 LEU B N 1
ATOM 3842 C CA . LEU B 1 36 ? 20.859 -13.156 -7.52 1 98.81 36 LEU B CA 1
ATOM 3843 C C . LEU B 1 36 ? 21.062 -11.93 -8.398 1 98.81 36 LEU B C 1
ATOM 3845 O O . LEU B 1 36 ? 20.094 -11.227 -8.719 1 98.81 36 LEU B O 1
ATOM 3849 N N . ILE B 1 37 ? 22.312 -11.688 -8.766 1 98.62 37 ILE B N 1
ATOM 3850 C CA . ILE B 1 37 ? 22.562 -10.492 -9.562 1 98.62 37 ILE B CA 1
ATOM 3851 C C . ILE B 1 37 ? 23.625 -10.805 -10.625 1 98.62 37 ILE B C 1
ATOM 3853 O O . ILE B 1 37 ? 24.531 -11.602 -10.398 1 98.62 37 ILE B O 1
ATOM 3857 N N . THR B 1 38 ? 23.5 -10.297 -11.828 1 98.31 38 THR B N 1
ATOM 3858 C CA . THR B 1 38 ? 24.531 -10.336 -12.852 1 98.31 38 THR B CA 1
ATOM 3859 C C . THR B 1 38 ? 24.594 -9.016 -13.617 1 98.31 38 THR B C 1
ATOM 3861 O O . THR B 1 38 ? 23.562 -8.43 -13.938 1 98.31 38 THR B O 1
ATOM 3864 N N . ASP B 1 39 ? 25.75 -8.508 -13.766 1 97.44 39 ASP B N 1
ATOM 3865 C CA . ASP B 1 39 ? 25.984 -7.305 -14.562 1 97.44 39 ASP B CA 1
ATOM 3866 C C . ASP B 1 39 ? 26.766 -7.629 -15.836 1 97.44 39 ASP B C 1
ATOM 3868 O O . ASP B 1 39 ? 27.406 -6.754 -16.422 1 97.44 39 ASP B O 1
ATOM 3872 N N . GLU B 1 40 ? 26.656 -8.891 -16.172 1 97.06 40 GLU B N 1
ATOM 3873 C CA . GLU B 1 40 ? 27.406 -9.375 -17.344 1 97.06 40 GLU B CA 1
ATOM 3874 C C . GLU B 1 40 ? 27.141 -8.516 -18.562 1 97.06 40 GLU B C 1
ATOM 3876 O O . GLU B 1 40 ? 28.047 -8.234 -19.344 1 97.06 40 GLU B O 1
ATOM 3881 N N . TYR B 1 41 ? 25.953 -8.039 -18.766 1 97.88 41 TYR B N 1
ATOM 3882 C CA . TYR B 1 41 ? 25.562 -7.34 -19.984 1 97.88 41 TYR B CA 1
ATOM 3883 C C . TYR B 1 41 ? 25.266 -5.871 -19.703 1 97.88 41 TYR B C 1
ATOM 3885 O O . TYR B 1 41 ? 24.922 -5.117 -20.609 1 97.88 41 TYR B O 1
ATOM 3893 N N . TRP B 1 42 ? 25.375 -5.469 -18.5 1 98.31 42 TRP B N 1
ATOM 3894 C CA . TRP B 1 42 ? 24.859 -4.176 -18.062 1 98.31 42 TRP B CA 1
ATOM 3895 C C . TRP B 1 42 ? 25.766 -3.043 -18.547 1 98.31 42 TRP B C 1
ATOM 3897 O O . TRP B 1 42 ? 26.969 -3.078 -18.359 1 98.31 42 TRP B O 1
ATOM 3907 N N . LYS B 1 43 ? 25.172 -2.076 -19.25 1 98.06 43 LYS B N 1
ATOM 3908 C CA . LYS B 1 43 ? 25.828 -0.79 -19.422 1 98.06 43 LYS B CA 1
ATOM 3909 C C . LYS B 1 43 ? 25.734 0.052 -18.156 1 98.06 43 LYS B C 1
ATOM 3911 O O . LYS B 1 43 ? 24.719 0.724 -17.922 1 98.06 43 LYS B O 1
ATOM 3916 N N . ARG B 1 44 ? 26.812 0.045 -17.438 1 95.56 44 ARG B N 1
ATOM 3917 C CA . ARG B 1 44 ? 26.828 0.62 -16.094 1 95.56 44 ARG B CA 1
ATOM 3918 C C . ARG B 1 44 ? 26.312 2.057 -16.109 1 95.56 44 ARG B C 1
ATOM 3920 O O . ARG B 1 44 ? 26.75 2.865 -16.938 1 95.56 44 ARG B O 1
ATOM 3927 N N . GLY B 1 45 ? 25.312 2.244 -15.273 1 93.38 45 GLY B N 1
ATOM 3928 C CA . GLY B 1 45 ? 24.797 3.588 -15.078 1 93.38 45 GLY B CA 1
ATOM 3929 C C . GLY B 1 45 ? 23.797 4.008 -16.156 1 93.38 45 GLY B C 1
ATOM 3930 O O . GLY B 1 45 ? 23.219 5.086 -16.062 1 93.38 45 GLY B O 1
ATOM 3931 N N . TYR B 1 46 ? 23.547 3.08 -17.078 1 95.69 46 TYR B N 1
ATOM 3932 C CA . TYR B 1 46 ? 22.703 3.484 -18.188 1 95.69 46 TYR B CA 1
ATOM 3933 C C . TYR B 1 46 ? 21.656 2.414 -18.5 1 95.69 46 TYR B C 1
ATOM 3935 O O . TYR B 1 46 ? 20.469 2.721 -18.672 1 95.69 46 TYR B O 1
ATOM 3943 N N . GLY B 1 47 ? 22.109 1.226 -18.656 1 98.19 47 GLY B N 1
ATOM 3944 C CA . GLY B 1 47 ? 21.188 0.143 -18.969 1 98.19 47 GLY B CA 1
ATOM 3945 C C . GLY B 1 47 ? 20.109 -0.033 -17.922 1 98.19 47 GLY B C 1
ATOM 3946 O O . GLY B 1 47 ? 20.312 0.291 -16.75 1 98.19 47 GLY B O 1
ATOM 3947 N N . PRO B 1 48 ? 18.984 -0.51 -18.344 1 98.81 48 PRO B N 1
ATOM 3948 C CA . PRO B 1 48 ? 17.891 -0.71 -17.375 1 98.81 48 PRO B CA 1
ATOM 3949 C C . PRO B 1 48 ? 18.203 -1.809 -16.359 1 98.81 48 PRO B C 1
ATOM 3951 O O . PRO B 1 48 ? 19.203 -2.516 -16.5 1 98.81 48 PRO B O 1
ATOM 3954 N N . ILE B 1 49 ? 17.438 -1.839 -15.352 1 98.88 49 ILE B N 1
ATOM 3955 C CA . ILE B 1 49 ? 17.469 -2.924 -14.375 1 98.88 49 ILE B CA 1
ATOM 3956 C C . ILE B 1 49 ? 16.266 -3.846 -14.602 1 98.88 49 ILE B C 1
ATOM 3958 O O . ILE B 1 49 ? 15.117 -3.4 -14.57 1 98.88 49 ILE B O 1
ATOM 3962 N N . PHE B 1 50 ? 16.531 -5.055 -14.938 1 98.94 50 PHE B N 1
ATOM 3963 C CA . PHE B 1 50 ? 15.508 -6.09 -14.984 1 98.94 50 PHE B CA 1
ATOM 3964 C C . PHE B 1 50 ? 15.422 -6.82 -13.648 1 98.94 50 PHE B C 1
ATOM 3966 O O . PHE B 1 50 ? 16.375 -7.484 -13.234 1 98.94 50 PHE B O 1
ATOM 3973 N N . PHE B 1 51 ? 14.305 -6.691 -12.984 1 98.94 51 PHE B N 1
ATOM 3974 C CA . PHE B 1 51 ? 14.125 -7.188 -11.625 1 98.94 51 PHE B CA 1
ATOM 3975 C C . PHE B 1 51 ? 13.039 -8.258 -11.57 1 98.94 51 PHE B C 1
ATOM 3977 O O . PHE B 1 51 ? 11.883 -7.984 -11.891 1 98.94 51 PHE B O 1
ATOM 3984 N N . TYR B 1 52 ? 13.398 -9.469 -11.172 1 98.88 52 TYR B N 1
ATOM 3985 C CA . TYR B 1 52 ? 12.438 -10.547 -10.977 1 98.88 52 TYR B C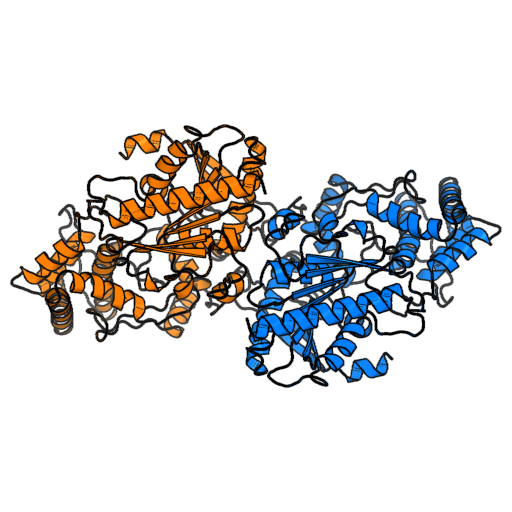A 1
ATOM 3986 C C . TYR B 1 52 ? 11.875 -10.531 -9.562 1 98.88 52 TYR B C 1
ATOM 3988 O O . TYR B 1 52 ? 12.633 -10.602 -8.586 1 98.88 52 TYR B O 1
ATOM 3996 N N . THR B 1 53 ? 10.531 -10.469 -9.438 1 98.75 53 THR B N 1
ATOM 3997 C CA . THR B 1 53 ? 9.844 -10.188 -8.18 1 98.75 53 THR B CA 1
ATOM 3998 C C . THR B 1 53 ? 9.562 -11.477 -7.414 1 98.75 53 THR B C 1
ATOM 4000 O O . THR B 1 53 ? 8.438 -11.711 -6.977 1 98.75 53 THR B O 1
ATOM 4003 N N . GLY B 1 54 ? 10.57 -12.328 -7.242 1 97.31 54 GLY B N 1
ATOM 4004 C CA . GLY B 1 54 ? 10.453 -13.531 -6.43 1 97.31 54 GLY B CA 1
ATOM 4005 C C . GLY B 1 54 ? 9.289 -14.414 -6.844 1 97.31 54 GLY B C 1
ATOM 4006 O O . GLY B 1 54 ? 8.688 -14.203 -7.898 1 97.31 54 GLY B O 1
ATOM 4007 N N . ASN B 1 55 ? 9.055 -15.391 -6.055 1 96.94 55 ASN B N 1
ATOM 4008 C CA . ASN B 1 55 ? 8.039 -16.406 -6.293 1 96.94 55 ASN B CA 1
ATOM 4009 C C . ASN B 1 55 ? 7.922 -17.375 -5.117 1 96.94 55 ASN B C 1
ATOM 4011 O O . ASN B 1 55 ? 8.492 -17.141 -4.051 1 96.94 55 ASN B O 1
ATOM 4015 N N . GLU B 1 56 ? 7.094 -18.453 -5.328 1 95.69 56 GLU B N 1
ATOM 4016 C CA . GLU B 1 56 ? 6.793 -19.391 -4.254 1 95.69 56 GLU B CA 1
ATOM 4017 C C . GLU B 1 56 ? 7.867 -20.469 -4.141 1 95.69 56 GLU B C 1
ATOM 4019 O O . GLU B 1 56 ? 7.562 -21.656 -4.133 1 95.69 56 GLU B O 1
ATOM 4024 N N . GLY B 1 57 ? 9.125 -20.047 -4.016 1 95.5 57 GLY B N 1
ATOM 4025 C CA . GLY B 1 57 ? 10.156 -21.062 -3.875 1 95.5 57 GLY B CA 1
ATOM 4026 C C . GLY B 1 57 ? 11.562 -20.5 -3.955 1 95.5 57 GLY B C 1
ATOM 4027 O O . GLY B 1 57 ? 11.758 -19.281 -3.838 1 95.5 57 GLY B O 1
ATOM 4028 N N . ASP B 1 58 ? 12.562 -21.422 -4.098 1 95.62 58 ASP B N 1
ATOM 4029 C CA . ASP B 1 58 ? 13.969 -21.078 -4.242 1 95.62 58 ASP B CA 1
ATOM 4030 C C . ASP B 1 58 ? 14.203 -20.234 -5.5 1 95.62 58 ASP B C 1
ATOM 4032 O O . ASP B 1 58 ? 13.852 -20.656 -6.602 1 95.62 58 ASP B O 1
ATOM 4036 N N . ILE B 1 59 ? 14.867 -19.141 -5.324 1 97.12 59 ILE B N 1
ATOM 4037 C CA . ILE B 1 59 ? 14.969 -18.156 -6.402 1 97.12 59 ILE B CA 1
ATOM 4038 C C . ILE B 1 59 ? 15.836 -18.719 -7.527 1 97.12 59 ILE B C 1
ATOM 4040 O O . ILE B 1 59 ? 15.68 -18.344 -8.688 1 97.12 59 ILE B O 1
ATOM 4044 N N . TRP B 1 60 ? 16.766 -19.641 -7.262 1 96.06 60 TRP B N 1
ATOM 4045 C CA . TRP B 1 60 ? 17.594 -20.266 -8.297 1 96.06 60 TRP B CA 1
ATOM 4046 C C . TRP B 1 60 ? 16.719 -21.047 -9.281 1 96.06 60 TRP B C 1
ATOM 4048 O O . TRP B 1 60 ? 17 -21.078 -10.484 1 96.06 60 TRP B O 1
ATOM 4058 N N . GLU B 1 61 ? 15.68 -21.688 -8.789 1 92.75 61 GLU B N 1
ATOM 4059 C CA . GLU B 1 61 ? 14.781 -22.422 -9.672 1 92.75 61 GLU B CA 1
ATOM 4060 C C . GLU B 1 61 ? 14.125 -21.5 -10.695 1 92.75 61 GLU B C 1
ATOM 4062 O O . GLU B 1 61 ? 13.984 -21.875 -11.859 1 92.75 61 GLU B O 1
ATOM 4067 N N . PHE B 1 62 ? 13.82 -20.344 -10.289 1 95 62 PHE B N 1
ATOM 4068 C CA . PHE B 1 62 ? 13.148 -19.406 -11.18 1 95 62 PHE B CA 1
ATOM 4069 C C . PHE B 1 62 ? 14.156 -18.719 -12.102 1 95 62 PHE B C 1
ATOM 4071 O O . PHE B 1 62 ? 13.859 -18.484 -13.281 1 95 62 PHE B O 1
ATOM 4078 N N . ALA B 1 63 ? 15.297 -18.422 -11.555 1 96.31 63 ALA B N 1
ATOM 4079 C CA . ALA B 1 63 ? 16.328 -17.828 -12.391 1 96.31 63 ALA B CA 1
ATOM 4080 C C . ALA B 1 63 ? 16.719 -18.75 -13.539 1 96.31 63 ALA B C 1
ATOM 4082 O O . ALA B 1 63 ? 16.891 -18.312 -14.68 1 96.31 63 ALA B O 1
ATOM 4083 N N . LEU B 1 64 ? 16.781 -20.047 -13.258 1 93.12 64 LEU B N 1
ATOM 4084 C CA . LEU B 1 64 ? 17.219 -21.016 -14.242 1 93.12 64 LEU B CA 1
ATOM 4085 C C . LEU B 1 64 ? 16.109 -21.328 -15.242 1 93.12 64 LEU B C 1
ATOM 4087 O O . LEU B 1 64 ? 16.359 -21.906 -16.312 1 93.12 64 LEU B O 1
ATOM 4091 N N . ASN B 1 65 ? 14.914 -20.922 -14.906 1 93.12 65 ASN B N 1
ATOM 4092 C CA . ASN B 1 65 ? 13.781 -21.203 -15.789 1 93.12 65 ASN B CA 1
ATOM 4093 C C . ASN B 1 65 ? 13.188 -19.922 -16.359 1 93.12 65 ASN B C 1
ATOM 4095 O O . ASN B 1 65 ? 12.031 -19.906 -16.797 1 93.12 65 ASN B O 1
ATOM 4099 N N . SER B 1 66 ? 13.906 -18.844 -16.312 1 96.06 66 SER B N 1
ATOM 4100 C CA . SER B 1 66 ? 13.508 -17.562 -16.906 1 96.06 66 SER B CA 1
ATOM 4101 C C . SER B 1 66 ? 14.594 -17.016 -17.812 1 96.06 66 SER B C 1
ATOM 4103 O O . SER B 1 66 ? 14.961 -15.836 -17.703 1 96.06 66 SER B O 1
ATOM 4105 N N . GLY B 1 67 ? 15.047 -17.891 -18.719 1 96.19 67 GLY B N 1
ATOM 4106 C CA . GLY B 1 67 ? 16.141 -17.531 -19.609 1 96.19 67 GLY B CA 1
ATOM 4107 C C . GLY B 1 67 ? 15.836 -16.344 -20.5 1 96.19 67 GLY B C 1
ATOM 4108 O O . GLY B 1 67 ? 16.75 -15.625 -20.922 1 96.19 67 GLY B O 1
ATOM 4109 N N . PHE B 1 68 ? 14.594 -16.016 -20.812 1 98.12 68 PHE B N 1
ATOM 4110 C CA . PHE B 1 68 ? 14.188 -14.867 -21.609 1 98.12 68 PHE B CA 1
ATOM 4111 C C . PHE B 1 68 ? 14.75 -13.578 -21.031 1 98.12 68 PHE B C 1
ATOM 4113 O O . PHE B 1 68 ? 15.195 -12.703 -21.781 1 98.12 68 PHE B O 1
ATOM 4120 N N . ILE B 1 69 ? 14.719 -13.438 -19.656 1 98.56 69 ILE B N 1
ATOM 4121 C CA . ILE B 1 69 ? 15.148 -12.203 -19 1 98.56 69 ILE B CA 1
ATOM 4122 C C . ILE B 1 69 ? 16.641 -11.977 -19.234 1 98.56 69 ILE B C 1
ATOM 4124 O O . ILE B 1 69 ? 17.062 -10.859 -19.531 1 98.56 69 ILE B O 1
ATOM 4128 N N . THR B 1 70 ? 17.422 -13.023 -19.141 1 97.44 70 THR B N 1
ATOM 4129 C CA . THR B 1 70 ? 18.859 -12.922 -19.391 1 97.44 70 THR B CA 1
ATOM 4130 C C . THR B 1 70 ? 19.141 -12.625 -20.859 1 97.44 70 THR B C 1
ATOM 4132 O O . THR B 1 70 ? 20.016 -11.828 -21.188 1 97.44 70 THR B O 1
ATOM 4135 N N . GLU B 1 71 ? 18.422 -13.312 -21.734 1 98.19 71 GLU B N 1
ATOM 4136 C CA . GLU B 1 71 ? 18.547 -13.039 -23.172 1 98.19 71 GLU B CA 1
ATOM 4137 C C . GLU B 1 71 ? 18.188 -11.586 -23.484 1 98.19 71 GLU B C 1
ATOM 4139 O O . GLU B 1 71 ? 18.875 -10.93 -24.266 1 98.19 71 GLU B O 1
ATOM 4144 N N . LEU B 1 72 ? 17.125 -11.133 -22.891 1 98.69 72 LEU B N 1
ATOM 4145 C CA . LEU B 1 72 ? 16.688 -9.75 -23.078 1 98.69 72 LEU B CA 1
ATOM 4146 C C . LEU B 1 72 ? 17.734 -8.781 -22.531 1 98.69 72 LEU B C 1
ATOM 4148 O O . LEU B 1 72 ? 17.938 -7.703 -23.109 1 98.69 72 LEU B O 1
ATOM 4152 N N . ALA B 1 73 ? 18.312 -9.141 -21.391 1 98.56 73 ALA B N 1
ATOM 4153 C CA . ALA B 1 73 ? 19.359 -8.312 -20.797 1 98.56 73 ALA B CA 1
ATOM 4154 C C . ALA B 1 73 ? 20.547 -8.156 -21.75 1 98.56 73 ALA B C 1
ATOM 4156 O O . ALA B 1 73 ? 21.141 -7.074 -21.844 1 98.56 73 ALA B O 1
ATOM 4157 N N . ALA B 1 74 ? 20.906 -9.25 -22.406 1 98.12 74 ALA B N 1
ATOM 4158 C CA . ALA B 1 74 ? 21.969 -9.172 -23.391 1 98.12 74 ALA B CA 1
ATOM 4159 C C . ALA B 1 74 ? 21.609 -8.219 -24.531 1 98.12 74 ALA B C 1
ATOM 4161 O O . ALA B 1 74 ? 22.453 -7.461 -25 1 98.12 74 ALA B O 1
ATOM 4162 N N . GLN B 1 75 ? 20.391 -8.227 -24.906 1 98.44 75 GLN B N 1
ATOM 4163 C CA . GLN B 1 75 ? 19.906 -7.395 -26 1 98.44 75 GLN B CA 1
ATOM 4164 C C . GLN B 1 75 ? 19.828 -5.926 -25.578 1 98.44 75 GLN B C 1
ATOM 4166 O O . GLN B 1 75 ? 20.156 -5.035 -26.375 1 98.44 75 GLN B O 1
ATOM 4171 N N . GLN B 1 76 ? 19.438 -5.672 -24.375 1 98.5 76 GLN B N 1
ATOM 4172 C CA . GLN B 1 76 ? 19.109 -4.309 -23.969 1 98.5 76 GLN B CA 1
ATOM 4173 C C . GLN B 1 76 ? 20.109 -3.777 -22.953 1 98.5 76 GLN B C 1
ATOM 4175 O O . GLN B 1 76 ? 19.906 -2.715 -22.375 1 98.5 76 GLN B O 1
ATOM 4180 N N . ARG B 1 77 ? 21.188 -4.555 -22.719 1 98.5 77 ARG B N 1
ATOM 4181 C CA . ARG B 1 77 ? 22.297 -4.168 -21.844 1 98.5 77 ARG B CA 1
ATOM 4182 C C . ARG B 1 77 ? 21.812 -3.861 -20.438 1 98.5 77 ARG B C 1
ATOM 4184 O O . ARG B 1 77 ? 22.109 -2.795 -19.891 1 98.5 77 ARG B O 1
ATOM 4191 N N . ALA B 1 78 ? 21.109 -4.781 -19.875 1 98.81 78 ALA B N 1
ATOM 4192 C CA . ALA B 1 78 ? 20.438 -4.57 -18.594 1 98.81 78 ALA B CA 1
ATOM 4193 C C . ALA B 1 78 ? 21.188 -5.262 -17.469 1 98.81 78 ALA B C 1
ATOM 4195 O O . ALA B 1 78 ? 21.906 -6.238 -17.688 1 98.81 78 ALA B O 1
ATOM 4196 N N . LEU B 1 79 ? 21.062 -4.672 -16.266 1 98.81 79 LEU B N 1
ATOM 4197 C CA . LEU B 1 79 ? 21.344 -5.363 -15.023 1 98.81 79 LEU B CA 1
ATOM 4198 C C . LEU B 1 79 ? 20.203 -6.301 -14.648 1 98.81 79 LEU B C 1
ATOM 4200 O O . LEU B 1 79 ? 19.031 -5.941 -14.789 1 98.81 79 LEU B O 1
ATOM 4204 N N . VAL B 1 80 ? 20.562 -7.527 -14.258 1 98.81 80 VAL B N 1
ATOM 4205 C CA . VAL B 1 80 ? 19.516 -8.469 -13.906 1 98.81 80 VAL B CA 1
ATOM 4206 C C . VAL B 1 80 ? 19.594 -8.805 -12.414 1 98.81 80 VAL B C 1
ATOM 4208 O O . VAL B 1 80 ? 20.656 -9.156 -11.914 1 98.81 80 VAL B O 1
ATOM 4211 N N . ILE B 1 81 ? 18.516 -8.641 -11.719 1 98.88 81 ILE B N 1
ATOM 4212 C CA . ILE B 1 81 ? 18.406 -9 -10.305 1 98.88 81 ILE B CA 1
ATOM 4213 C C . ILE B 1 81 ? 17.203 -9.93 -10.102 1 98.88 81 ILE B C 1
ATOM 4215 O O . ILE B 1 81 ? 16.094 -9.625 -10.539 1 98.88 81 ILE B O 1
ATOM 4219 N N . PHE B 1 82 ? 17.422 -11.094 -9.547 1 98.88 82 PHE B N 1
ATOM 4220 C CA . PHE B 1 82 ? 16.359 -11.984 -9.07 1 98.88 82 PHE B CA 1
ATOM 4221 C C . PHE B 1 82 ? 16.266 -11.93 -7.551 1 98.88 82 PHE B C 1
ATOM 4223 O O . PHE B 1 82 ? 17.141 -12.422 -6.844 1 98.88 82 PHE B O 1
ATOM 4230 N N . ALA B 1 83 ? 15.195 -11.383 -7.043 1 98.94 83 ALA B N 1
ATOM 4231 C CA . ALA B 1 83 ? 15.023 -11.289 -5.594 1 98.94 83 ALA B CA 1
ATOM 4232 C C . ALA B 1 83 ? 14.211 -12.461 -5.059 1 98.94 83 ALA B C 1
ATOM 4234 O O . ALA B 1 83 ? 13.219 -12.867 -5.672 1 98.94 83 ALA B O 1
ATOM 4235 N N . GLU B 1 84 ? 14.664 -13.023 -3.98 1 98.88 84 GLU B N 1
ATOM 4236 C CA . GLU B 1 84 ? 13.898 -14.086 -3.344 1 98.88 84 GLU B CA 1
ATOM 4237 C C . GLU B 1 84 ? 12.805 -13.523 -2.445 1 98.88 84 GLU B C 1
ATOM 4239 O O . GLU B 1 84 ? 13.008 -12.508 -1.772 1 98.88 84 GLU B O 1
ATOM 4244 N N . HIS B 1 85 ? 11.688 -14.094 -2.461 1 98.81 85 HIS B N 1
ATOM 4245 C CA . HIS B 1 85 ? 10.539 -13.703 -1.645 1 98.81 85 HIS B CA 1
ATOM 4246 C C . HIS B 1 85 ? 10.758 -14.07 -0.181 1 98.81 85 HIS B C 1
ATOM 4248 O O . HIS B 1 85 ? 11.281 -15.148 0.122 1 98.81 85 HIS B O 1
ATOM 4254 N N . ARG B 1 86 ? 10.414 -13.156 0.717 1 98.75 86 ARG B N 1
ATOM 4255 C CA . ARG B 1 86 ? 10.453 -13.531 2.127 1 98.75 86 ARG B CA 1
ATOM 4256 C C . ARG B 1 86 ? 9.664 -14.812 2.377 1 98.75 86 ARG B C 1
ATOM 4258 O O . ARG B 1 86 ? 8.609 -15.023 1.779 1 98.75 86 ARG B O 1
ATOM 4265 N N . TYR B 1 87 ? 10.203 -15.734 3.285 1 98.19 87 TYR B N 1
ATOM 4266 C CA . TYR B 1 87 ? 9.609 -16.984 3.758 1 98.19 87 TYR B CA 1
ATOM 4267 C C . TYR B 1 87 ? 9.742 -18.078 2.715 1 98.19 87 TYR B C 1
ATOM 4269 O O . TYR B 1 87 ? 9.258 -19.203 2.912 1 98.19 87 TYR B O 1
ATOM 4277 N N . TYR B 1 88 ? 10.375 -17.781 1.622 1 97.75 88 TYR B N 1
ATOM 4278 C CA . TYR B 1 88 ? 10.672 -18.828 0.641 1 97.75 88 TYR B CA 1
ATOM 4279 C C . TYR B 1 88 ? 12.18 -19.016 0.491 1 97.75 88 TYR B C 1
ATOM 4281 O O . TYR B 1 88 ? 12.961 -18.094 0.782 1 97.75 88 TYR B O 1
ATOM 4289 N N . GLY B 1 89 ? 12.578 -20.203 0.004 1 96.69 89 GLY B N 1
ATOM 4290 C CA . GLY B 1 89 ? 14 -20.484 -0.18 1 96.69 89 GLY B CA 1
ATOM 4291 C C . GLY B 1 89 ? 14.812 -20.312 1.087 1 96.69 89 GLY B C 1
ATOM 4292 O O . GLY B 1 89 ? 14.484 -20.875 2.129 1 96.69 89 GLY B O 1
ATOM 4293 N N . LYS B 1 90 ? 15.812 -19.469 0.966 1 97.5 90 LYS B N 1
ATOM 4294 C CA . LYS B 1 90 ? 16.703 -19.234 2.096 1 97.5 90 LYS B CA 1
ATOM 4295 C C . LYS B 1 90 ? 16.359 -17.922 2.811 1 97.5 90 LYS B C 1
ATOM 4297 O O . LYS B 1 90 ? 16.891 -17.625 3.875 1 97.5 90 LYS B O 1
ATOM 4302 N N . SER B 1 91 ? 15.406 -17.203 2.252 1 98.5 91 SER B N 1
ATOM 4303 C CA . SER B 1 91 ? 15.031 -15.914 2.816 1 98.5 91 SER B CA 1
ATOM 4304 C C . SER B 1 91 ? 13.992 -16.062 3.92 1 98.5 91 SER B C 1
ATOM 4306 O O . SER B 1 91 ? 12.82 -15.734 3.727 1 98.5 91 SER B O 1
ATOM 4308 N N . LEU B 1 92 ? 14.484 -16.516 5.078 1 98.06 92 LEU B N 1
ATOM 4309 C CA . LEU B 1 92 ? 13.625 -16.828 6.219 1 98.06 92 LEU B CA 1
ATOM 4310 C C . LEU B 1 92 ? 13.82 -15.805 7.332 1 98.06 92 LEU B C 1
ATOM 4312 O O . LEU B 1 92 ? 14.805 -15.875 8.078 1 98.06 92 LEU B O 1
ATOM 4316 N N . PRO B 1 93 ? 12.828 -14.945 7.566 1 97.94 93 PRO B N 1
ATOM 4317 C CA . PRO B 1 93 ? 12.984 -13.836 8.516 1 97.94 93 PRO B CA 1
ATOM 4318 C C . PRO B 1 93 ? 13.336 -14.312 9.922 1 97.94 93 PRO B C 1
ATOM 4320 O O . PRO B 1 93 ? 14.062 -13.625 10.648 1 97.94 93 PRO B O 1
ATOM 4323 N N . PHE B 1 94 ? 12.875 -15.492 10.344 1 97.62 94 PHE B N 1
ATOM 4324 C CA . PHE B 1 94 ? 13.117 -15.984 11.695 1 97.62 94 PHE B CA 1
ATOM 4325 C C . PHE B 1 94 ? 13.812 -17.344 11.664 1 97.62 94 PHE B C 1
ATOM 4327 O O . PHE B 1 94 ? 13.617 -18.156 12.562 1 97.62 94 PHE B O 1
ATOM 4334 N N . GLY B 1 95 ? 14.523 -17.609 10.539 1 95.69 95 GLY B N 1
ATOM 4335 C CA . GLY B 1 95 ? 15.164 -18.922 10.406 1 95.69 95 GLY B CA 1
ATOM 4336 C C . GLY B 1 95 ? 14.18 -20.078 10.453 1 95.69 95 GLY B C 1
ATOM 4337 O O . GLY B 1 95 ? 13.164 -20.062 9.75 1 95.69 95 GLY B O 1
ATOM 4338 N N . GLU B 1 96 ? 14.453 -21.016 11.219 1 92.5 96 GLU B N 1
ATOM 4339 C CA . GLU B 1 96 ? 13.656 -22.219 11.305 1 92.5 96 GLU B CA 1
ATOM 4340 C C . GLU B 1 96 ? 12.312 -21.953 11.984 1 92.5 96 GLU B C 1
ATOM 4342 O O . GLU B 1 96 ? 11.375 -22.734 11.844 1 92.5 96 GLU B O 1
ATOM 4347 N N . ASP B 1 97 ? 12.234 -20.844 12.633 1 96.12 97 ASP B N 1
ATOM 4348 C CA . ASP B 1 97 ? 11.031 -20.516 13.391 1 96.12 97 ASP B CA 1
ATOM 4349 C C . ASP B 1 97 ? 10.039 -19.734 12.531 1 96.12 97 ASP B C 1
ATOM 4351 O O . ASP B 1 97 ? 8.945 -19.391 12.992 1 96.12 97 ASP B O 1
ATOM 4355 N N . SER B 1 98 ? 10.352 -19.422 11.289 1 96.94 98 SER B N 1
ATOM 4356 C CA . SER B 1 98 ? 9.594 -18.531 10.43 1 96.94 98 SER B CA 1
ATOM 4357 C C . SER B 1 98 ? 8.156 -19 10.273 1 96.94 98 SER B C 1
ATOM 4359 O O . SER B 1 98 ? 7.246 -18.188 10.055 1 96.94 98 SER B O 1
ATOM 4361 N N . PHE B 1 99 ? 7.848 -20.234 10.453 1 96.62 99 PHE B N 1
ATOM 4362 C CA . PHE B 1 99 ? 6.516 -20.734 10.156 1 96.62 99 PHE B CA 1
ATOM 4363 C C . PHE B 1 99 ? 5.746 -21.031 11.445 1 96.62 99 PHE B C 1
ATOM 4365 O O . PHE B 1 99 ? 4.68 -21.641 11.406 1 96.62 99 PHE B O 1
ATOM 4372 N N . ASN B 1 100 ? 6.34 -20.641 12.516 1 96.31 100 ASN B N 1
ATOM 4373 C CA . ASN B 1 100 ? 5.578 -20.609 13.758 1 96.31 100 ASN B CA 1
ATOM 4374 C C . ASN B 1 100 ? 4.621 -19.422 13.805 1 96.31 100 ASN B C 1
ATOM 4376 O O . ASN B 1 100 ? 4.809 -18.438 13.086 1 96.31 100 ASN B O 1
ATOM 4380 N N . ILE B 1 101 ? 3.531 -19.562 14.539 1 95.38 101 ILE B N 1
ATOM 4381 C CA . ILE B 1 101 ? 2.664 -18.438 14.883 1 95.38 101 ILE B CA 1
ATOM 4382 C C . ILE B 1 101 ? 3.184 -17.75 16.141 1 95.38 101 ILE B C 1
ATOM 4384 O O . ILE B 1 101 ? 3.4 -18.406 17.172 1 95.38 101 ILE B O 1
ATOM 4388 N N . PRO B 1 102 ? 3.508 -16.516 16.172 1 93.81 102 PRO B N 1
ATOM 4389 C CA . PRO B 1 102 ? 2.973 -15.57 15.18 1 93.81 102 PRO B CA 1
ATOM 4390 C C . PRO B 1 102 ? 4.008 -15.156 14.141 1 93.81 102 PRO B C 1
ATOM 4392 O O . PRO B 1 102 ? 3.76 -14.25 13.344 1 93.81 102 PRO B O 1
ATOM 4395 N N . GLU B 1 103 ? 5.211 -15.766 14.086 1 96.19 103 GLU B N 1
ATOM 4396 C CA . GLU B 1 103 ? 6.309 -15.32 13.227 1 96.19 103 GLU B CA 1
ATOM 4397 C C . GLU B 1 103 ? 5.902 -15.328 11.758 1 96.19 103 GLU B C 1
ATOM 4399 O O . GLU B 1 103 ? 6.328 -14.469 10.984 1 96.19 103 GLU B O 1
ATOM 4404 N N . VAL B 1 104 ? 5.012 -16.25 11.336 1 97.88 104 VAL B N 1
ATOM 4405 C CA . VAL B 1 104 ? 4.602 -16.406 9.945 1 97.88 104 VAL B CA 1
ATOM 4406 C C . VAL B 1 104 ? 3.719 -15.242 9.523 1 97.88 104 VAL B C 1
ATOM 4408 O O . VAL B 1 104 ? 3.559 -14.969 8.328 1 97.88 104 VAL B O 1
ATOM 4411 N N . GLY B 1 105 ? 3.258 -14.453 10.516 1 97.69 105 GLY B N 1
ATOM 4412 C CA . GLY B 1 105 ? 2.303 -13.391 10.258 1 97.69 105 GLY B CA 1
ATOM 4413 C C . GLY B 1 105 ? 2.873 -12.266 9.422 1 97.69 105 GLY B C 1
ATOM 4414 O O . GLY B 1 105 ? 2.129 -11.43 8.898 1 97.69 105 GLY B O 1
ATOM 4415 N N . LEU B 1 106 ? 4.211 -12.18 9.219 1 98.06 106 LEU B N 1
ATOM 4416 C CA . LEU B 1 106 ? 4.852 -11.141 8.43 1 98.06 106 LEU B CA 1
ATOM 4417 C C . LEU B 1 106 ? 4.984 -11.57 6.969 1 98.06 106 LEU B C 1
ATOM 4419 O O . LEU B 1 106 ? 5.629 -10.883 6.172 1 98.06 106 LEU B O 1
ATOM 4423 N N . LEU B 1 107 ? 4.383 -12.727 6.633 1 98.31 107 LEU B N 1
ATOM 4424 C CA . LEU B 1 107 ? 4.266 -13.156 5.242 1 98.31 107 LEU B CA 1
ATOM 4425 C C . LEU B 1 107 ? 3.006 -12.586 4.602 1 98.31 107 LEU B C 1
ATOM 4427 O O . LEU B 1 107 ? 1.948 -13.219 4.629 1 98.31 107 LEU B O 1
ATOM 4431 N N . THR B 1 108 ? 3.137 -11.391 4.062 1 98 108 THR B N 1
ATOM 4432 C CA . THR B 1 108 ? 2.066 -10.742 3.318 1 98 108 THR B CA 1
ATOM 4433 C C . THR B 1 108 ? 2.582 -10.203 1.989 1 98 108 THR B C 1
ATOM 4435 O O . THR B 1 108 ? 3.785 -9.977 1.828 1 98 108 THR B O 1
ATOM 4438 N N . VAL B 1 109 ? 1.725 -10.016 1.087 1 98.5 109 VAL B N 1
ATOM 4439 C CA . VAL B 1 109 ? 2.07 -9.406 -0.196 1 98.5 109 VAL B CA 1
ATOM 4440 C C . VAL B 1 109 ? 2.641 -8.008 0.027 1 98.5 109 VAL B C 1
ATOM 4442 O O . VAL B 1 109 ? 3.621 -7.625 -0.614 1 98.5 109 VAL B O 1
ATOM 4445 N N . GLU B 1 110 ? 2.059 -7.254 0.99 1 98.44 110 GLU B N 1
ATOM 4446 C CA . GLU B 1 110 ? 2.504 -5.891 1.262 1 98.44 110 GLU B CA 1
ATOM 4447 C C . GLU B 1 110 ? 3.941 -5.867 1.77 1 98.44 110 GLU B C 1
ATOM 4449 O O . GLU B 1 110 ? 4.746 -5.035 1.341 1 98.44 110 GLU B O 1
ATOM 4454 N N . GLN B 1 111 ? 4.281 -6.777 2.688 1 98.56 111 GLN B N 1
ATOM 4455 C CA . GLN B 1 111 ? 5.652 -6.887 3.172 1 98.56 111 GLN B CA 1
ATOM 4456 C C . GLN B 1 111 ? 6.613 -7.211 2.033 1 98.56 111 GLN B C 1
ATOM 4458 O O . GLN B 1 111 ? 7.691 -6.617 1.932 1 98.56 111 GLN B O 1
ATOM 4463 N N . ALA B 1 112 ? 6.219 -8.141 1.197 1 98.88 112 ALA B N 1
ATOM 4464 C CA . ALA B 1 112 ? 7.078 -8.562 0.093 1 98.88 112 ALA B CA 1
ATOM 4465 C C . ALA B 1 112 ? 7.332 -7.41 -0.876 1 98.88 112 ALA B C 1
ATOM 4467 O O . ALA B 1 112 ? 8.461 -7.211 -1.336 1 98.88 112 ALA B O 1
ATOM 4468 N N . LEU B 1 113 ? 6.285 -6.672 -1.232 1 98.88 113 LEU B N 1
ATOM 4469 C CA . LEU B 1 113 ? 6.438 -5.543 -2.139 1 98.88 113 LEU B CA 1
ATOM 4470 C C . LEU B 1 113 ? 7.352 -4.48 -1.535 1 98.88 113 LEU B C 1
ATOM 4472 O O . LEU B 1 113 ? 8.18 -3.895 -2.238 1 98.88 113 LEU B O 1
ATOM 4476 N N . ALA B 1 114 ? 7.141 -4.227 -0.233 1 98.81 114 ALA B N 1
ATOM 4477 C CA . ALA B 1 114 ? 8.008 -3.264 0.445 1 98.81 114 ALA B CA 1
ATOM 4478 C C . ALA B 1 114 ? 9.461 -3.73 0.429 1 98.81 114 ALA B C 1
ATOM 4480 O O . ALA B 1 114 ? 10.375 -2.918 0.295 1 98.81 114 ALA B O 1
ATOM 4481 N N . ASP B 1 115 ? 9.711 -5.074 0.602 1 98.88 115 ASP B N 1
ATOM 4482 C CA . ASP B 1 115 ? 11.055 -5.625 0.463 1 98.88 115 ASP B CA 1
ATOM 4483 C C . ASP B 1 115 ? 11.688 -5.199 -0.86 1 98.88 115 ASP B C 1
ATOM 4485 O O . ASP B 1 115 ? 12.812 -4.707 -0.885 1 98.88 115 ASP B O 1
ATOM 4489 N N . TYR B 1 116 ? 10.945 -5.445 -1.925 1 98.94 116 TYR B N 1
ATOM 4490 C CA . TYR B 1 116 ? 11.469 -5.184 -3.258 1 98.94 116 TYR B CA 1
ATOM 4491 C C . TYR B 1 116 ? 11.719 -3.693 -3.465 1 98.94 116 TYR B C 1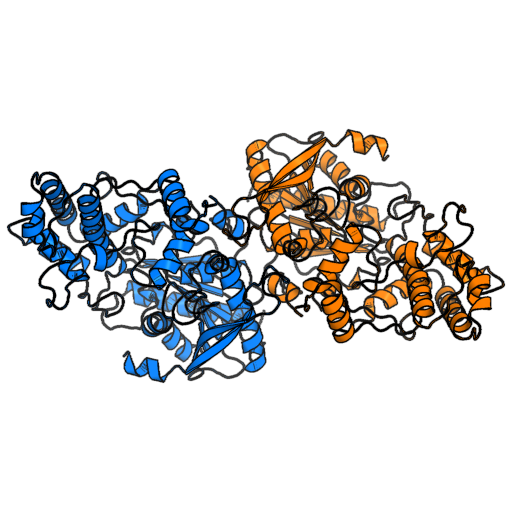
ATOM 4493 O O . TYR B 1 116 ? 12.734 -3.297 -4.039 1 98.94 116 TYR B O 1
ATOM 4501 N N . ALA B 1 117 ? 10.797 -2.869 -3.01 1 98.81 117 ALA B N 1
ATOM 4502 C CA . ALA B 1 117 ? 10.938 -1.424 -3.166 1 98.81 117 ALA B CA 1
ATOM 4503 C C . ALA B 1 117 ? 12.203 -0.917 -2.479 1 98.81 117 ALA B C 1
ATOM 4505 O O . ALA B 1 117 ? 12.961 -0.141 -3.059 1 98.81 117 ALA B O 1
ATOM 4506 N N . ILE B 1 118 ? 12.43 -1.385 -1.26 1 98.5 118 ILE B N 1
ATOM 4507 C CA . ILE B 1 118 ? 13.586 -0.948 -0.49 1 98.5 118 ILE B CA 1
ATOM 4508 C C . ILE B 1 118 ? 14.867 -1.502 -1.121 1 98.5 118 ILE B C 1
ATOM 4510 O O . ILE B 1 118 ? 15.859 -0.784 -1.262 1 98.5 118 ILE B O 1
ATOM 4514 N N . MET B 1 119 ? 14.82 -2.752 -1.523 1 98.81 119 MET B N 1
ATOM 4515 C CA . MET B 1 119 ? 16 -3.377 -2.125 1 98.81 119 MET B CA 1
ATOM 4516 C C . MET B 1 119 ? 16.406 -2.652 -3.402 1 98.81 119 MET B C 1
ATOM 4518 O O . MET B 1 119 ? 17.578 -2.316 -3.584 1 98.81 119 MET B O 1
ATOM 4522 N N . ILE B 1 120 ? 15.453 -2.418 -4.316 1 98.88 120 ILE B N 1
ATOM 4523 C CA . ILE B 1 120 ? 15.742 -1.74 -5.578 1 98.88 120 ILE B CA 1
ATOM 4524 C C . ILE B 1 120 ? 16.312 -0.351 -5.301 1 98.88 120 ILE B C 1
ATOM 4526 O O . ILE B 1 120 ? 17.328 0.033 -5.879 1 98.88 120 ILE B O 1
ATOM 4530 N N . THR B 1 121 ? 15.656 0.4 -4.379 1 98.06 121 THR B N 1
ATOM 4531 C CA . THR B 1 121 ? 16.062 1.767 -4.074 1 98.06 121 THR B CA 1
ATOM 4532 C C . THR B 1 121 ? 17.5 1.796 -3.535 1 98.06 121 THR B C 1
ATOM 4534 O O . THR B 1 121 ? 18.312 2.6 -3.984 1 98.06 121 THR B O 1
ATOM 4537 N N . GLU B 1 122 ? 17.797 0.893 -2.629 1 97.69 122 GLU B N 1
ATOM 4538 C CA . GLU B 1 122 ? 19.125 0.875 -2.016 1 97.69 122 GLU B CA 1
ATOM 4539 C C . GLU B 1 122 ? 20.172 0.394 -3.004 1 97.69 122 GLU B C 1
ATOM 4541 O O . GLU B 1 122 ? 21.281 0.957 -3.07 1 97.69 122 GLU B O 1
ATOM 4546 N N . LEU B 1 123 ? 19.875 -0.667 -3.76 1 98.44 123 LEU B N 1
ATOM 4547 C CA . LEU B 1 123 ? 20.844 -1.197 -4.715 1 98.44 123 LEU B CA 1
ATOM 4548 C C . LEU B 1 123 ? 21.141 -0.182 -5.812 1 98.44 123 LEU B C 1
ATOM 4550 O O . LEU B 1 123 ? 22.266 -0.098 -6.305 1 98.44 123 LEU B O 1
ATOM 4554 N N . LYS B 1 124 ? 20.125 0.537 -6.277 1 97.81 124 LYS B N 1
ATOM 4555 C CA . LYS B 1 124 ? 20.359 1.592 -7.258 1 97.81 124 LYS B CA 1
ATOM 4556 C C . LYS B 1 124 ? 21.406 2.588 -6.762 1 97.81 124 LYS B C 1
ATOM 4558 O O . LYS B 1 124 ? 22.281 3.012 -7.523 1 97.81 124 LYS B O 1
ATOM 4563 N N . GLY B 1 125 ? 21.266 2.979 -5.484 1 96.38 125 GLY B N 1
ATOM 4564 C CA . GLY B 1 125 ? 22.25 3.879 -4.91 1 96.38 125 GLY B CA 1
ATOM 4565 C C . GLY B 1 125 ? 23.656 3.283 -4.855 1 96.38 125 GLY B C 1
ATOM 4566 O O . GLY B 1 125 ? 24.625 3.936 -5.238 1 96.38 125 GLY B O 1
ATOM 4567 N N . GLN B 1 126 ? 23.75 2.041 -4.457 1 97.19 126 GLN B N 1
ATOM 4568 C CA . GLN B 1 126 ? 25.031 1.361 -4.27 1 97.19 126 GLN B CA 1
ATOM 4569 C C . GLN B 1 126 ? 25.734 1.135 -5.605 1 97.19 126 GLN B C 1
ATOM 4571 O O . GLN B 1 126 ? 26.969 1.152 -5.676 1 97.19 126 GLN B O 1
ATOM 4576 N N . LEU B 1 127 ? 24.922 1.004 -6.699 1 97.62 127 LEU B N 1
ATOM 4577 C CA . LEU B 1 127 ? 25.469 0.589 -7.98 1 97.62 127 LEU B CA 1
ATOM 4578 C C . LEU B 1 127 ? 25.578 1.773 -8.938 1 97.62 127 LEU B C 1
ATOM 4580 O O . LEU B 1 127 ? 25.953 1.605 -10.102 1 97.62 127 LEU B O 1
ATOM 4584 N N . GLY B 1 128 ? 25.25 3.023 -8.406 1 96.5 128 GLY B N 1
ATOM 4585 C CA . GLY B 1 128 ? 25.25 4.18 -9.289 1 96.5 128 GLY B CA 1
ATOM 4586 C C . GLY B 1 128 ? 24.219 4.078 -10.398 1 96.5 128 GLY B C 1
ATOM 4587 O O . GLY B 1 128 ? 24.484 4.461 -11.539 1 96.5 128 GLY B O 1
ATOM 4588 N N . ALA B 1 129 ? 23.094 3.449 -10.078 1 96.62 129 ALA B N 1
ATOM 4589 C CA . ALA B 1 129 ? 22.062 3.154 -11.07 1 96.62 129 ALA B CA 1
ATOM 4590 C C . ALA B 1 129 ? 20.812 4.008 -10.844 1 96.62 129 ALA B C 1
ATOM 4592 O O . ALA B 1 129 ? 19.703 3.6 -11.188 1 96.62 129 ALA B O 1
ATOM 4593 N N . SER B 1 130 ? 20.891 5.176 -10.266 1 92.88 130 SER B N 1
ATOM 4594 C CA . SER B 1 130 ? 19.75 5.98 -9.836 1 92.88 130 SER B CA 1
ATOM 4595 C C . SER B 1 130 ? 18.891 6.398 -11.031 1 92.88 130 SER B C 1
ATOM 4597 O O . SER B 1 130 ? 17.688 6.555 -10.898 1 92.88 130 SER B O 1
ATOM 4599 N N . ALA B 1 131 ? 19.484 6.477 -12.164 1 92.56 131 ALA B N 1
ATOM 4600 C CA . ALA B 1 131 ? 18.75 6.941 -13.336 1 92.56 131 ALA B CA 1
ATOM 4601 C C . ALA B 1 131 ? 18.281 5.77 -14.195 1 92.56 131 ALA B C 1
ATOM 4603 O O . ALA B 1 131 ? 17.578 5.957 -15.188 1 92.56 131 ALA B O 1
ATOM 4604 N N . CYS B 1 132 ? 18.641 4.582 -13.852 1 97.56 132 CYS B N 1
ATOM 4605 C CA . CYS B 1 132 ? 18.328 3.406 -14.664 1 97.56 132 CYS B CA 1
ATOM 4606 C C . CYS B 1 132 ? 16.875 2.994 -14.484 1 97.56 132 CYS B C 1
ATOM 4608 O O . CYS B 1 132 ? 16.422 2.742 -13.367 1 97.56 132 CYS B O 1
ATOM 4610 N N . PRO B 1 133 ? 16.094 2.893 -15.594 1 98.44 133 PRO B N 1
ATOM 4611 C CA . PRO B 1 133 ? 14.719 2.42 -15.477 1 98.44 133 PRO B CA 1
ATOM 4612 C C . PRO B 1 133 ? 14.633 0.984 -14.961 1 98.44 133 PRO B C 1
ATOM 4614 O O . PRO B 1 133 ? 15.461 0.145 -15.32 1 98.44 133 PRO B O 1
ATOM 4617 N N . VAL B 1 134 ? 13.664 0.732 -14.164 1 98.88 134 VAL B N 1
ATOM 4618 C CA . VAL B 1 134 ? 13.453 -0.607 -13.625 1 98.88 134 VAL B CA 1
ATOM 4619 C C . VAL B 1 134 ? 12.25 -1.255 -14.297 1 98.88 134 VAL B C 1
ATOM 4621 O O . VAL B 1 134 ? 11.156 -0.677 -14.32 1 98.88 134 VAL B O 1
ATOM 4624 N N . ILE B 1 135 ? 12.406 -2.375 -14.875 1 98.94 135 ILE B N 1
ATOM 4625 C CA . ILE B 1 135 ? 11.328 -3.23 -15.367 1 98.94 135 ILE B CA 1
ATOM 4626 C C . ILE B 1 135 ? 11.234 -4.488 -14.508 1 98.94 135 ILE B C 1
ATOM 4628 O O . ILE B 1 135 ? 12.242 -5.16 -14.266 1 98.94 135 ILE B O 1
ATOM 4632 N N . VAL B 1 136 ? 10.062 -4.781 -14.023 1 98.94 136 VAL B N 1
ATOM 4633 C CA . VAL B 1 136 ? 9.914 -5.961 -13.172 1 98.94 136 VAL B CA 1
ATOM 4634 C C . VAL B 1 136 ? 9.281 -7.098 -13.969 1 98.94 136 VAL B C 1
ATOM 4636 O O . VAL B 1 136 ? 8.469 -6.855 -14.867 1 98.94 136 VAL B O 1
ATOM 4639 N N . PHE B 1 137 ? 9.719 -8.312 -13.641 1 98.94 137 PHE B N 1
ATOM 4640 C CA . PHE B 1 137 ? 9.281 -9.539 -14.305 1 98.94 137 PHE B CA 1
ATOM 4641 C C . PHE B 1 137 ? 8.805 -10.562 -13.281 1 98.94 137 PHE B C 1
ATOM 4643 O O . PHE B 1 137 ? 9.297 -10.602 -12.148 1 98.94 137 PHE B O 1
ATOM 4650 N N . GLY B 1 138 ? 7.918 -11.398 -13.703 1 98.62 138 GLY B N 1
ATOM 4651 C CA . GLY B 1 138 ? 7.555 -12.562 -12.914 1 98.62 138 GLY B CA 1
ATOM 4652 C C . GLY B 1 138 ? 6.516 -13.438 -13.586 1 98.62 138 GLY B C 1
ATOM 4653 O O . GLY B 1 138 ? 5.832 -13 -14.516 1 98.62 138 GLY B O 1
ATOM 4654 N N . GLY B 1 139 ? 6.426 -14.633 -13.203 1 98.25 139 GLY B N 1
ATOM 4655 C CA . GLY B 1 139 ? 5.41 -15.586 -13.633 1 98.25 139 GLY B CA 1
ATOM 4656 C C . GLY B 1 139 ? 4.512 -16.047 -12.508 1 98.25 139 GLY B C 1
ATOM 4657 O O . GLY B 1 139 ? 4.969 -16.219 -11.375 1 98.25 139 GLY B O 1
ATOM 4658 N N . SER B 1 140 ? 3.289 -16.25 -12.844 1 97.81 140 SER B N 1
ATOM 4659 C CA . SER B 1 140 ? 2.359 -16.75 -11.836 1 97.81 140 SER B CA 1
ATOM 4660 C C . SER B 1 140 ? 2.273 -15.812 -10.641 1 97.81 140 SER B C 1
ATOM 4662 O O . SER B 1 140 ? 1.972 -14.625 -10.797 1 97.81 140 SER B O 1
ATOM 4664 N N . TYR B 1 141 ? 2.594 -16.312 -9.453 1 98 141 TYR B N 1
ATOM 4665 C CA . TYR B 1 141 ? 2.6 -15.453 -8.273 1 98 141 TYR B CA 1
ATOM 4666 C C . TYR B 1 141 ? 3.605 -14.312 -8.43 1 98 141 TYR B C 1
ATOM 4668 O O . TYR B 1 141 ? 3.311 -13.164 -8.094 1 98 141 TYR B O 1
ATOM 4676 N N . GLY B 1 142 ? 4.785 -14.594 -8.953 1 98.69 142 GLY B N 1
ATOM 4677 C CA . GLY B 1 142 ? 5.73 -13.539 -9.273 1 98.69 142 GLY B CA 1
ATOM 4678 C C . GLY B 1 142 ? 5.188 -12.523 -10.258 1 98.69 142 GLY B C 1
ATOM 4679 O O . GLY B 1 142 ? 5.508 -11.336 -10.172 1 98.69 142 GLY B O 1
ATOM 4680 N N . GLY B 1 143 ? 4.426 -13.023 -11.242 1 98.88 143 GLY B N 1
ATOM 4681 C CA . GLY B 1 143 ? 3.752 -12.109 -12.156 1 98.88 143 GLY B CA 1
ATOM 4682 C C . GLY B 1 143 ? 2.768 -11.188 -11.461 1 98.88 143 GLY B C 1
ATOM 4683 O O . GLY B 1 143 ? 2.701 -10 -11.773 1 98.88 143 GLY B O 1
ATOM 4684 N N . MET B 1 144 ? 1.984 -11.766 -10.523 1 98.88 144 MET B N 1
ATOM 4685 C CA . MET B 1 144 ? 1.084 -10.945 -9.719 1 98.88 144 MET B CA 1
ATOM 4686 C C . MET B 1 144 ? 1.855 -9.859 -8.977 1 98.88 144 MET B C 1
ATOM 4688 O O . MET B 1 144 ? 1.457 -8.695 -8.977 1 98.88 144 MET B O 1
ATOM 4692 N N . LEU B 1 145 ? 2.971 -10.281 -8.359 1 98.94 145 LEU B N 1
ATOM 4693 C CA . LEU B 1 145 ? 3.787 -9.344 -7.605 1 98.94 145 LEU B CA 1
ATOM 4694 C C . LEU B 1 145 ? 4.34 -8.25 -8.516 1 98.94 145 LEU B C 1
ATOM 4696 O O . LEU B 1 145 ? 4.484 -7.098 -8.102 1 98.94 145 LEU B O 1
ATOM 4700 N N . SER B 1 146 ? 4.637 -8.57 -9.781 1 98.94 146 SER B N 1
ATOM 4701 C CA . SER B 1 146 ? 5.121 -7.578 -10.734 1 98.94 146 SER B CA 1
ATOM 4702 C C . SER B 1 146 ? 4.043 -6.543 -11.047 1 98.94 146 SER B C 1
ATOM 4704 O O . SER B 1 146 ? 4.328 -5.348 -11.125 1 98.94 146 SER B O 1
ATOM 4706 N N . VAL B 1 147 ? 2.822 -7.055 -11.203 1 98.94 147 VAL B N 1
ATOM 4707 C CA . VAL B 1 147 ? 1.704 -6.137 -11.398 1 98.94 147 VAL B CA 1
ATOM 4708 C C . VAL B 1 147 ? 1.569 -5.223 -10.188 1 98.94 147 VAL B C 1
ATOM 4710 O O . VAL B 1 147 ? 1.483 -3.998 -10.328 1 98.94 147 VAL B O 1
ATOM 4713 N N . TYR B 1 148 ? 1.586 -5.816 -9.023 1 98.88 148 TYR B N 1
ATOM 4714 C CA . TYR B 1 148 ? 1.375 -5.07 -7.789 1 98.88 148 TYR B CA 1
ATOM 4715 C C . TYR B 1 148 ? 2.502 -4.066 -7.559 1 98.88 148 TYR B C 1
ATOM 4717 O O . TYR B 1 148 ? 2.268 -2.967 -7.055 1 98.88 148 TYR B O 1
ATOM 4725 N N . MET B 1 149 ? 3.754 -4.422 -7.941 1 98.88 149 MET B N 1
ATOM 4726 C CA . MET B 1 149 ? 4.871 -3.488 -7.848 1 98.88 149 MET B CA 1
ATOM 4727 C C . MET B 1 149 ? 4.637 -2.268 -8.727 1 98.88 149 MET B C 1
ATOM 4729 O O . MET B 1 149 ? 4.898 -1.137 -8.312 1 98.88 149 MET B O 1
ATOM 4733 N N . ARG B 1 150 ? 4.152 -2.506 -9.938 1 98.81 150 ARG B N 1
ATOM 4734 C CA . ARG B 1 150 ? 3.91 -1.392 -10.844 1 98.81 150 ARG B CA 1
ATOM 4735 C C . ARG B 1 150 ? 2.766 -0.515 -10.352 1 98.81 150 ARG B C 1
ATOM 4737 O O . ARG B 1 150 ? 2.799 0.707 -10.508 1 98.81 150 ARG B O 1
ATOM 4744 N N . LEU B 1 151 ? 1.773 -1.139 -9.742 1 98.5 151 LEU B N 1
ATOM 4745 C CA . LEU B 1 151 ? 0.63 -0.397 -9.227 1 98.5 151 LEU B CA 1
ATOM 4746 C C . LEU B 1 151 ? 1.029 0.438 -8.016 1 98.5 151 LEU B C 1
ATOM 4748 O O . LEU B 1 151 ? 0.649 1.606 -7.906 1 98.5 151 LEU B O 1
ATOM 4752 N N . ARG B 1 152 ? 1.827 -0.129 -7.137 1 98.31 152 ARG B N 1
ATOM 4753 C CA . ARG B 1 152 ? 2.09 0.451 -5.824 1 98.31 152 ARG B CA 1
ATOM 4754 C C . ARG B 1 152 ? 3.305 1.373 -5.867 1 98.31 152 ARG B C 1
ATOM 4756 O O . ARG B 1 152 ? 3.391 2.33 -5.094 1 98.31 152 ARG B O 1
ATOM 4763 N N . TYR B 1 153 ? 4.262 1.078 -6.777 1 98.5 153 TYR B N 1
ATOM 4764 C CA . TYR B 1 153 ? 5.527 1.803 -6.77 1 98.5 153 TYR B CA 1
ATOM 4765 C C . TYR B 1 153 ? 5.902 2.258 -8.18 1 98.5 153 TYR B C 1
ATOM 4767 O O . TYR B 1 153 ? 7.02 2.016 -8.641 1 98.5 153 TYR B O 1
ATOM 4775 N N . PRO B 1 154 ? 5.004 2.939 -8.82 1 98.06 154 PRO B N 1
ATOM 4776 C CA . PRO B 1 154 ? 5.363 3.447 -10.148 1 98.06 154 PRO B CA 1
ATOM 4777 C C . PRO B 1 154 ? 6.504 4.461 -10.102 1 98.06 154 PRO B C 1
ATOM 4779 O O . PRO B 1 154 ? 7.113 4.758 -11.133 1 98.06 154 PRO B O 1
ATOM 4782 N N . ASN B 1 155 ? 6.82 4.992 -8.922 1 97.12 155 ASN B N 1
ATOM 4783 C CA . ASN B 1 155 ? 7.961 5.879 -8.727 1 97.12 155 ASN B CA 1
ATOM 4784 C C . ASN B 1 155 ? 9.281 5.117 -8.812 1 97.12 155 ASN B C 1
ATOM 4786 O O . ASN B 1 155 ? 10.336 5.723 -9 1 97.12 155 ASN B O 1
ATOM 4790 N N . ILE B 1 156 ? 9.219 3.787 -8.711 1 98.12 156 ILE B N 1
ATOM 4791 C CA . ILE B 1 156 ? 10.398 2.936 -8.711 1 98.12 156 ILE B CA 1
ATOM 4792 C C . ILE B 1 156 ? 10.406 2.066 -9.961 1 98.12 156 ILE B C 1
ATOM 4794 O O . ILE B 1 156 ? 11.469 1.81 -10.539 1 98.12 156 ILE B O 1
ATOM 4798 N N . VAL B 1 157 ? 9.25 1.658 -10.445 1 98.69 157 VAL B N 1
ATOM 4799 C CA . VAL B 1 157 ? 9.102 0.652 -11.492 1 98.69 157 VAL B CA 1
ATOM 4800 C C . VAL B 1 157 ? 8.492 1.29 -12.734 1 98.69 157 VAL B C 1
ATOM 4802 O O . VAL B 1 157 ? 7.359 1.775 -12.703 1 98.69 157 VAL B O 1
ATOM 4805 N N . ALA B 1 158 ? 9.188 1.177 -13.852 1 98.44 158 ALA B N 1
ATOM 4806 C CA . ALA B 1 158 ? 8.766 1.813 -15.102 1 98.44 158 ALA B CA 1
ATOM 4807 C C . ALA B 1 158 ? 7.781 0.932 -15.859 1 98.44 158 ALA B C 1
ATOM 4809 O O . ALA B 1 158 ? 6.988 1.429 -16.672 1 98.44 158 ALA B O 1
ATOM 4810 N N . GLY B 1 159 ? 7.82 -0.317 -15.625 1 98.81 159 GLY B N 1
ATOM 4811 C CA . GLY B 1 159 ? 6.934 -1.254 -16.297 1 98.81 159 GLY B CA 1
ATOM 4812 C C . GLY B 1 159 ? 7.043 -2.668 -15.766 1 98.81 159 GLY B C 1
ATOM 4813 O O . GLY B 1 159 ? 7.926 -2.967 -14.953 1 98.81 159 GLY B O 1
ATOM 4814 N N . ALA B 1 160 ? 6.113 -3.551 -16.188 1 98.94 160 ALA B N 1
ATOM 4815 C CA . ALA B 1 160 ? 6.066 -4.914 -15.672 1 98.94 160 ALA B CA 1
ATOM 4816 C C . ALA B 1 160 ? 5.66 -5.902 -16.766 1 98.94 160 ALA B C 1
ATOM 4818 O O . ALA B 1 160 ? 4.801 -5.602 -17.594 1 98.94 160 ALA B O 1
ATOM 4819 N N . LEU B 1 161 ? 6.309 -6.98 -16.797 1 98.94 161 LEU B N 1
ATOM 4820 C CA . LEU B 1 161 ? 5.844 -8.148 -17.531 1 98.94 161 LEU B CA 1
ATOM 4821 C C . LEU B 1 161 ? 5.32 -9.219 -16.562 1 98.94 161 LEU B C 1
ATOM 4823 O O . LEU B 1 161 ? 6.098 -9.828 -15.836 1 98.94 161 LEU B O 1
ATOM 4827 N N . ALA B 1 162 ? 4.059 -9.383 -16.578 1 98.94 162 ALA B N 1
ATOM 4828 C CA . ALA B 1 162 ? 3.375 -10.367 -15.734 1 98.94 162 ALA B CA 1
ATOM 4829 C C . ALA B 1 162 ? 2.936 -11.578 -16.547 1 98.94 162 ALA B C 1
ATOM 4831 O O . ALA B 1 162 ? 1.852 -11.578 -17.141 1 98.94 162 ALA B O 1
ATOM 4832 N N . ALA B 1 163 ? 3.734 -12.617 -16.453 1 98.88 163 ALA B N 1
ATOM 4833 C CA . ALA B 1 163 ? 3.438 -13.828 -17.203 1 98.88 163 ALA B CA 1
ATOM 4834 C C . ALA B 1 163 ? 2.57 -14.789 -16.391 1 98.88 163 ALA B C 1
ATOM 4836 O O . ALA B 1 163 ? 2.893 -15.102 -15.242 1 98.88 163 ALA B O 1
ATOM 4837 N N . SER B 1 164 ? 1.457 -15.242 -17.016 1 98.56 164 SER B N 1
ATOM 4838 C CA . SER B 1 164 ? 0.592 -16.25 -16.391 1 98.56 164 SER B CA 1
ATOM 4839 C C . SER B 1 164 ? 0.143 -15.797 -15.008 1 98.56 164 SER B C 1
ATOM 4841 O O . SER B 1 164 ? 0.159 -16.594 -14.062 1 98.56 164 SER B O 1
ATOM 4843 N N . ALA B 1 165 ? -0.195 -14.531 -14.844 1 98.69 165 ALA B N 1
ATOM 4844 C CA . ALA B 1 165 ? -0.516 -13.953 -13.539 1 98.69 165 ALA B CA 1
ATOM 4845 C C . ALA B 1 165 ? -2.023 -13.922 -13.312 1 98.69 165 ALA B C 1
ATOM 4847 O O . ALA B 1 165 ? -2.725 -13.078 -13.875 1 98.69 165 ALA B O 1
ATOM 4848 N N . PRO B 1 166 ? -2.529 -14.734 -12.492 1 98.25 166 PRO B N 1
ATOM 4849 C CA . PRO B 1 166 ? -3.977 -14.781 -12.273 1 98.25 166 PRO B CA 1
ATOM 4850 C C . PRO B 1 166 ? -4.453 -13.75 -11.25 1 98.25 166 PRO B C 1
ATOM 4852 O O . PRO B 1 166 ? -5.117 -14.109 -10.273 1 98.25 166 PRO B O 1
ATOM 4855 N N . ILE B 1 167 ? -4.328 -12.438 -11.508 1 98.5 167 ILE B N 1
ATOM 4856 C CA . ILE B 1 167 ? -4.586 -11.367 -10.539 1 98.5 167 ILE B CA 1
ATOM 4857 C C . ILE B 1 167 ? -6.086 -11.266 -10.266 1 98.5 167 ILE B C 1
ATOM 4859 O O . ILE B 1 167 ? -6.496 -10.82 -9.195 1 98.5 167 ILE B O 1
ATOM 4863 N N . LEU B 1 168 ? -6.957 -11.688 -11.195 1 98.38 168 LEU B N 1
ATOM 4864 C CA . LEU B 1 168 ? -8.398 -11.562 -11.016 1 98.38 168 LEU B CA 1
ATOM 4865 C C . LEU B 1 168 ? -8.945 -12.711 -10.172 1 98.38 168 LEU B C 1
ATOM 4867 O O . LEU B 1 168 ? -9.602 -12.484 -9.156 1 98.38 168 LEU B O 1
ATOM 4871 N N . SER B 1 169 ? -8.57 -13.969 -10.523 1 97.62 169 SER B N 1
ATOM 4872 C CA . SER B 1 169 ? -9.117 -15.117 -9.812 1 97.62 169 SER B CA 1
ATOM 4873 C C . SER B 1 169 ? -8.609 -15.164 -8.375 1 97.62 169 SER B C 1
ATOM 4875 O O . SER B 1 169 ? -9.352 -15.539 -7.461 1 97.62 169 SER B O 1
ATOM 4877 N N . THR B 1 170 ? -7.363 -14.742 -8.133 1 97.25 170 THR B N 1
ATOM 4878 C CA . THR B 1 170 ? -6.805 -14.797 -6.789 1 97.25 170 THR B CA 1
ATOM 4879 C C . THR B 1 170 ? -7.332 -13.648 -5.934 1 97.25 170 THR B C 1
ATOM 4881 O O . THR B 1 170 ? -7.129 -13.625 -4.719 1 97.25 170 THR B O 1
ATOM 4884 N N . ALA B 1 171 ? -8.031 -12.688 -6.562 1 97.38 171 ALA B N 1
ATOM 4885 C CA . ALA B 1 171 ? -8.68 -11.594 -5.848 1 97.38 171 ALA B CA 1
ATOM 4886 C C . ALA B 1 171 ? -10.172 -11.867 -5.66 1 97.38 171 ALA B C 1
ATOM 4888 O O . ALA B 1 171 ? -10.945 -10.953 -5.379 1 97.38 171 ALA B O 1
ATOM 4889 N N . GLY B 1 172 ? -10.523 -13.094 -5.852 1 94.94 172 GLY B N 1
ATOM 4890 C CA . GLY B 1 172 ? -11.891 -13.523 -5.59 1 94.94 172 GLY B CA 1
ATOM 4891 C C . GLY B 1 172 ? -12.82 -13.289 -6.766 1 94.94 172 GLY B C 1
ATOM 4892 O O . GLY B 1 172 ? -14.039 -13.398 -6.625 1 94.94 172 GLY B O 1
ATOM 4893 N N . MET B 1 173 ? -12.234 -13 -7.84 1 96.19 173 MET B N 1
ATOM 4894 C CA . MET B 1 173 ? -13.047 -12.75 -9.023 1 96.19 173 MET B CA 1
ATOM 4895 C C . MET B 1 173 ? -13.078 -13.977 -9.93 1 96.19 173 MET B C 1
ATOM 4897 O O . MET B 1 173 ? -12.094 -14.719 -10.008 1 96.19 173 MET B O 1
ATOM 4901 N N . GLY B 1 174 ? -14.125 -14.297 -10.531 1 94 174 GLY B N 1
ATOM 4902 C CA . GLY B 1 174 ? -14.281 -15.438 -11.414 1 94 174 GLY B CA 1
ATOM 4903 C C . GLY B 1 174 ? -15.109 -16.547 -10.805 1 94 174 GLY B C 1
ATOM 4904 O O . GLY B 1 174 ? -15.75 -16.359 -9.766 1 94 174 GLY B O 1
ATOM 4905 N N . GLU B 1 175 ? -15.062 -17.719 -11.477 1 96.06 175 GLU B N 1
ATOM 4906 C CA . GLU B 1 175 ? -15.883 -18.844 -11.062 1 96.06 175 GLU B CA 1
ATOM 4907 C C . GLU B 1 175 ? -15.031 -19.953 -10.43 1 96.06 175 GLU B C 1
ATOM 4909 O O . GLU B 1 175 ? -13.938 -20.234 -10.906 1 96.06 175 GLU B O 1
ATOM 4914 N N . PRO B 1 176 ? -15.555 -20.578 -9.383 1 96.31 176 PRO B N 1
ATOM 4915 C CA . PRO B 1 176 ? -14.805 -21.641 -8.711 1 96.31 176 PRO B CA 1
ATOM 4916 C C . PRO B 1 176 ? -14.445 -22.797 -9.648 1 96.31 176 PRO B C 1
ATOM 4918 O O . PRO B 1 176 ? -13.438 -23.469 -9.438 1 96.31 176 PRO B O 1
ATOM 4921 N N . LYS B 1 177 ? -15.203 -23 -10.703 1 97.5 177 LYS B N 1
ATOM 4922 C CA . LYS B 1 177 ? -15.016 -24.141 -11.578 1 97.5 177 LYS B CA 1
ATOM 4923 C C . LYS B 1 177 ? -13.93 -23.875 -12.617 1 97.5 177 LYS B C 1
ATOM 4925 O O . LYS B 1 177 ? -13.477 -24.797 -13.305 1 97.5 177 LYS B O 1
ATOM 4930 N N . GLN B 1 178 ? -13.562 -22.656 -12.758 1 97.38 178 GLN B N 1
ATOM 4931 C CA . GLN B 1 178 ? -12.789 -22.203 -13.914 1 97.38 178 GLN B CA 1
ATOM 4932 C C . GLN B 1 178 ? -11.5 -23 -14.062 1 97.38 178 GLN B C 1
ATOM 4934 O O . GLN B 1 178 ? -11.18 -23.469 -15.156 1 97.38 178 GLN B O 1
ATOM 4939 N N . PHE B 1 179 ? -10.742 -23.203 -13.031 1 98.19 179 PHE B N 1
ATOM 4940 C CA . PHE B 1 179 ? -9.398 -23.766 -13.117 1 98.19 179 PHE B CA 1
ATOM 4941 C C . PHE B 1 179 ? -9.453 -25.203 -13.625 1 98.19 179 PHE B C 1
ATOM 4943 O O . PHE B 1 179 ? -8.781 -25.547 -14.594 1 98.19 179 PHE B O 1
ATOM 4950 N N . PHE B 1 180 ? -10.219 -26.047 -13.039 1 98.62 180 PHE B N 1
ATOM 4951 C CA . PHE B 1 180 ? -10.234 -27.469 -13.391 1 98.62 180 PHE B CA 1
ATOM 4952 C C . PHE B 1 180 ? -10.953 -27.688 -14.711 1 98.62 180 PHE B C 1
ATOM 4954 O O . PHE B 1 180 ? -10.641 -28.625 -15.453 1 98.62 180 PHE B O 1
ATOM 4961 N N . GLN B 1 181 ? -11.914 -26.766 -14.992 1 98.62 181 GLN B N 1
ATOM 4962 C CA . GLN B 1 181 ? -12.477 -26.75 -16.344 1 98.62 181 GLN B CA 1
ATOM 4963 C C . GLN B 1 181 ? -11.398 -26.516 -17.391 1 98.62 181 GLN B C 1
ATOM 4965 O O . GLN B 1 181 ? -11.367 -27.188 -18.422 1 98.62 181 GLN B O 1
ATOM 4970 N N . ASP B 1 182 ? -10.508 -25.594 -17.078 1 98.5 182 ASP B N 1
ATOM 4971 C CA . ASP B 1 182 ? -9.453 -25.25 -18.016 1 98.5 182 ASP B CA 1
ATOM 4972 C C . ASP B 1 182 ? -8.391 -26.344 -18.094 1 98.5 182 ASP B C 1
ATOM 4974 O O . ASP B 1 182 ? -7.816 -26.578 -19.156 1 98.5 182 ASP B O 1
ATOM 4978 N N . VAL B 1 183 ? -8.102 -27.031 -16.969 1 98.75 183 VAL B N 1
ATOM 4979 C CA . VAL B 1 183 ? -7.25 -28.203 -17.016 1 98.75 183 VAL B CA 1
ATOM 4980 C C . VAL B 1 183 ? -7.844 -29.234 -17.984 1 98.75 183 VAL B C 1
ATOM 4982 O O . VAL B 1 183 ? -7.148 -29.75 -18.859 1 98.75 183 VAL B O 1
ATOM 4985 N N . THR B 1 184 ? -9.109 -29.531 -17.828 1 98.81 184 THR B N 1
ATOM 4986 C CA . THR B 1 184 ? -9.812 -30.516 -18.641 1 98.81 184 THR B CA 1
ATOM 4987 C C . THR B 1 184 ? -9.773 -30.125 -20.109 1 98.81 184 THR B C 1
ATOM 4989 O O . THR B 1 184 ? -9.562 -30.984 -20.984 1 98.81 184 THR B O 1
ATOM 4992 N N . SER B 1 185 ? -9.945 -28.844 -20.328 1 98.5 185 SER B N 1
ATOM 4993 C CA . SER B 1 185 ? -9.945 -28.344 -21.703 1 98.5 185 SER B CA 1
ATOM 4994 C C . SER B 1 185 ? -8.617 -28.641 -22.391 1 98.5 185 SER B C 1
ATOM 4996 O O . SER B 1 185 ? -8.586 -28.938 -23.594 1 98.5 185 SER B O 1
ATOM 4998 N N . ASP B 1 186 ? -7.531 -28.516 -21.719 1 98.5 186 ASP B N 1
ATOM 4999 C CA . ASP B 1 186 ? -6.227 -28.812 -22.297 1 98.5 186 ASP B CA 1
ATOM 5000 C C . ASP B 1 186 ? -6.148 -30.25 -22.766 1 98.5 186 ASP B C 1
ATOM 5002 O O . ASP B 1 186 ? -5.703 -30.531 -23.891 1 98.5 186 ASP B O 1
ATOM 5006 N N . PHE B 1 187 ? -6.602 -31.203 -22.016 1 98.69 187 PHE B N 1
ATOM 5007 C CA . PHE B 1 187 ? -6.578 -32.625 -22.344 1 98.69 187 PHE B CA 1
ATOM 5008 C C . PHE B 1 187 ? -7.547 -32.938 -23.484 1 98.69 187 PHE B C 1
ATOM 5010 O O . PHE B 1 187 ? -7.203 -33.656 -24.422 1 98.69 187 PHE B O 1
ATOM 5017 N N . GLU B 1 188 ? -8.664 -32.312 -23.438 1 98.19 188 GLU B N 1
ATOM 5018 C CA . GLU B 1 188 ? -9.68 -32.562 -24.453 1 98.19 188 GLU B CA 1
ATOM 5019 C C . GLU B 1 188 ? -9.281 -31.922 -25.781 1 98.19 188 GLU B C 1
ATOM 5021 O O . GLU B 1 188 ? -9.68 -32.406 -26.859 1 98.19 188 GLU B O 1
ATOM 5026 N N . ASN B 1 189 ? -8.578 -30.828 -25.719 1 96.62 189 ASN B N 1
ATOM 5027 C CA . ASN B 1 189 ? -8.078 -30.188 -26.938 1 96.62 189 ASN B CA 1
ATOM 5028 C C . ASN B 1 189 ? -7.109 -31.094 -27.688 1 96.62 189 ASN B C 1
ATOM 5030 O O . ASN B 1 189 ? -7.016 -31.031 -28.906 1 96.62 189 ASN B O 1
ATOM 5034 N N . TYR B 1 190 ? -6.359 -31.875 -26.938 1 96.81 190 TYR B N 1
ATOM 5035 C CA . TYR B 1 190 ? -5.516 -32.875 -27.609 1 96.81 190 TYR B CA 1
ATOM 5036 C C . TYR B 1 190 ? -6.359 -34 -28.203 1 96.81 190 TYR B C 1
ATOM 5038 O O . TYR B 1 190 ? -6.223 -34.312 -29.391 1 96.81 190 TYR B O 1
ATOM 5046 N N . ALA B 1 191 ? -7.203 -34.594 -27.344 1 97.25 191 ALA B N 1
ATOM 5047 C CA . ALA B 1 191 ? -8.148 -35.625 -27.781 1 97.25 191 ALA B CA 1
ATOM 5048 C C . ALA B 1 191 ? -9.398 -35.625 -26.906 1 97.25 191 ALA B C 1
ATOM 5050 O O . ALA B 1 191 ? -9.328 -35.875 -25.688 1 97.25 191 ALA B O 1
ATOM 5051 N N . PRO B 1 192 ? -10.555 -35.375 -27.484 1 96.62 192 PRO B N 1
ATOM 5052 C CA . PRO B 1 192 ? -11.789 -35.312 -26.688 1 96.62 192 PRO B CA 1
ATOM 5053 C C . PRO B 1 192 ? -12.008 -36.594 -25.875 1 96.62 192 PRO B C 1
ATOM 5055 O O . PRO B 1 192 ? -12.508 -36.562 -24.75 1 96.62 192 PRO B O 1
ATOM 5058 N N . GLU B 1 193 ? -11.602 -37.75 -26.406 1 97.62 193 GLU B N 1
ATOM 5059 C CA . GLU B 1 193 ? -11.797 -39.031 -25.75 1 97.62 193 GLU B CA 1
ATOM 5060 C C . GLU B 1 193 ? -10.977 -39.125 -24.469 1 97.62 193 GLU B C 1
ATOM 5062 O O . GLU B 1 193 ? -11.266 -39.969 -23.609 1 97.62 193 GLU B O 1
ATOM 5067 N N . CYS B 1 194 ? -9.93 -38.312 -24.453 1 98.25 194 CYS B N 1
ATOM 5068 C CA . CYS B 1 194 ? -9.07 -38.344 -23.281 1 98.25 194 CYS B CA 1
ATOM 5069 C C . CYS B 1 194 ? -9.844 -37.938 -22.016 1 98.25 194 CYS B C 1
ATOM 5071 O O . CYS B 1 194 ? -9.727 -38.594 -20.984 1 98.25 194 CYS B O 1
ATOM 5073 N N . GLY B 1 195 ? -10.672 -36.844 -22.078 1 97.94 195 GLY B N 1
ATOM 5074 C CA . GLY B 1 195 ? -11.508 -36.438 -20.953 1 97.94 195 GLY B CA 1
ATOM 5075 C C . GLY B 1 195 ? -12.445 -37.531 -20.484 1 97.94 195 GLY B C 1
ATOM 5076 O O . GLY B 1 195 ? -12.617 -37.75 -19.281 1 97.94 195 GLY B O 1
ATOM 5077 N N . ASP B 1 196 ? -13 -38.219 -21.422 1 97.25 196 ASP B N 1
ATOM 5078 C CA . ASP B 1 196 ? -13.914 -39.312 -21.094 1 97.25 196 ASP B CA 1
ATOM 5079 C C . ASP B 1 196 ? -13.18 -40.469 -20.391 1 97.25 196 ASP B C 1
ATOM 5081 O O . ASP B 1 196 ? -13.711 -41.062 -19.453 1 97.25 196 ASP B O 1
ATOM 5085 N N . ALA B 1 197 ? -12.031 -40.75 -20.922 1 98.19 197 ALA B N 1
ATOM 5086 C CA . ALA B 1 197 ? -11.242 -41.844 -20.312 1 98.19 197 ALA B CA 1
ATOM 5087 C C . ALA B 1 197 ? -10.891 -41.5 -18.875 1 98.19 197 ALA B C 1
ATOM 5089 O O . ALA B 1 197 ? -10.984 -42.375 -18 1 98.19 197 ALA B O 1
ATOM 5090 N N . VAL B 1 198 ? -10.43 -40.312 -18.641 1 98.69 198 VAL B N 1
ATOM 5091 C CA . VAL B 1 198 ? -10.078 -39.906 -17.281 1 98.69 198 VAL B CA 1
ATOM 5092 C C . VAL B 1 198 ? -11.312 -39.938 -16.391 1 98.69 198 VAL B C 1
ATOM 5094 O O . VAL B 1 198 ? -11.258 -40.469 -15.281 1 98.69 198 VAL B O 1
ATOM 5097 N N . ARG B 1 199 ? -12.438 -39.375 -16.812 1 97.94 199 ARG B N 1
ATOM 5098 C CA . ARG B 1 199 ? -13.688 -39.406 -16.078 1 97.94 199 ARG B CA 1
ATOM 5099 C C . ARG B 1 199 ? -14.086 -40.844 -15.742 1 97.94 199 ARG B C 1
ATOM 5101 O O . ARG B 1 199 ? -14.469 -41.125 -14.602 1 97.94 199 ARG B O 1
ATOM 5108 N N . GLY B 1 200 ? -14.016 -41.656 -16.734 1 97.31 200 GLY B N 1
ATOM 5109 C CA . GLY B 1 200 ? -14.336 -43.062 -16.547 1 97.31 200 GLY B CA 1
ATOM 5110 C C . GLY B 1 200 ? -13.438 -43.75 -15.531 1 97.31 200 GLY B C 1
ATOM 5111 O O . GLY B 1 200 ? -13.898 -44.562 -14.734 1 97.31 200 GLY B O 1
ATOM 5112 N N . ALA B 1 201 ? -12.172 -43.43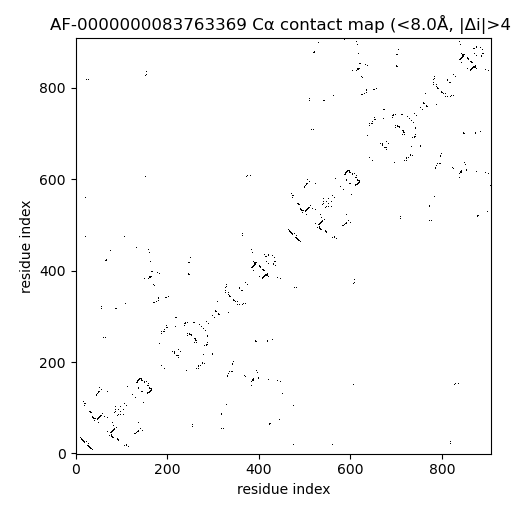8 -15.594 1 97.94 201 ALA B N 1
ATOM 5113 C CA . ALA B 1 201 ? -11.219 -44.031 -14.648 1 97.94 201 ALA B CA 1
ATOM 5114 C C . ALA B 1 201 ? -11.547 -43.625 -13.219 1 97.94 201 ALA B C 1
ATOM 5116 O O . ALA B 1 201 ? -11.523 -44.438 -12.305 1 97.94 201 ALA B O 1
ATOM 5117 N N . PHE B 1 202 ? -11.828 -42.375 -12.961 1 97.69 202 PHE B N 1
ATOM 5118 C CA . PHE B 1 202 ? -12.188 -41.875 -11.625 1 97.69 202 PHE B CA 1
ATOM 5119 C C . PHE B 1 202 ? -13.492 -42.531 -11.156 1 97.69 202 PHE B C 1
ATOM 5121 O O . PHE B 1 202 ? -13.648 -42.812 -9.969 1 97.69 202 PHE B O 1
ATOM 5128 N N . GLN B 1 203 ? -14.461 -42.719 -12.086 1 96.12 203 GLN B N 1
ATOM 5129 C CA . GLN B 1 203 ? -15.703 -43.375 -11.734 1 96.12 203 GLN B CA 1
ATOM 5130 C C . GLN B 1 203 ? -15.453 -44.844 -11.312 1 96.12 203 GLN B C 1
ATOM 5132 O O . GLN B 1 203 ? -16.047 -45.312 -10.344 1 96.12 203 GLN B O 1
ATOM 5137 N N . ARG B 1 204 ? -14.602 -45.5 -12.031 1 95.75 204 ARG B N 1
ATOM 5138 C CA . ARG B 1 204 ? -14.242 -46.875 -11.672 1 95.75 204 ARG B CA 1
ATOM 5139 C C . ARG B 1 204 ? -13.586 -46.906 -10.297 1 95.75 204 ARG B C 1
ATOM 5141 O O . ARG B 1 204 ? -13.82 -47.875 -9.531 1 95.75 204 ARG B O 1
ATOM 5148 N N . LEU B 1 205 ? -12.758 -45.969 -10.047 1 95.69 205 LEU B N 1
ATOM 5149 C CA . LEU B 1 205 ? -12.133 -45.875 -8.727 1 95.69 205 LEU B CA 1
ATOM 5150 C C . LEU B 1 205 ? -13.188 -45.719 -7.641 1 95.69 205 LEU B C 1
ATOM 5152 O O . LEU B 1 205 ? -13.125 -46.375 -6.602 1 95.69 205 LEU B O 1
ATOM 5156 N N . GLN B 1 206 ? -14.148 -44.844 -7.855 1 92.31 206 GLN B N 1
ATOM 5157 C CA . GLN B 1 206 ? -15.211 -44.594 -6.891 1 92.31 206 GLN B CA 1
ATOM 5158 C C . GLN B 1 206 ? -16.047 -45.844 -6.66 1 92.31 206 GLN B C 1
ATOM 5160 O O . GLN B 1 206 ? -16.562 -46.062 -5.562 1 92.31 206 GLN B O 1
ATOM 5165 N N . ASP B 1 207 ? -16.109 -46.625 -7.637 1 91.25 207 ASP B N 1
ATOM 5166 C CA . ASP B 1 207 ? -16.953 -47.812 -7.582 1 91.25 207 ASP B CA 1
ATOM 5167 C C . ASP B 1 207 ? -16.219 -48.969 -6.879 1 91.25 207 ASP B C 1
ATOM 5169 O O . ASP B 1 207 ? -16.844 -49.938 -6.496 1 91.25 207 ASP B O 1
ATOM 5173 N N . LEU B 1 208 ? -14.961 -48.688 -6.75 1 88.62 208 LEU B N 1
ATOM 5174 C CA . LEU B 1 208 ? -14.211 -49.781 -6.094 1 88.62 208 LEU B CA 1
ATOM 5175 C C . LEU B 1 208 ? -14.594 -49.875 -4.621 1 88.62 208 LEU B C 1
ATOM 5177 O O . LEU B 1 208 ? -14.617 -48.875 -3.904 1 88.62 208 LEU B O 1
ATOM 5181 N N . ALA B 1 209 ? -15.328 -50.781 -4.16 1 69.75 209 ALA B N 1
ATOM 5182 C CA . ALA B 1 209 ? -15.93 -51 -2.85 1 69.75 209 ALA B CA 1
ATOM 5183 C C . ALA B 1 209 ? -14.875 -51.5 -1.846 1 69.75 209 ALA B C 1
ATOM 5185 O O . ALA B 1 209 ? -15.086 -51.406 -0.633 1 69.75 209 ALA B O 1
ATOM 5186 N N . HIS B 1 210 ? -13.789 -51.875 -2.367 1 79.12 210 HIS B N 1
ATOM 5187 C CA . HIS B 1 210 ? -12.852 -52.5 -1.433 1 79.12 210 HIS B CA 1
ATOM 5188 C C . HIS B 1 210 ? -11.5 -51.781 -1.472 1 79.12 210 HIS B C 1
ATOM 5190 O O . HIS B 1 210 ? -10.867 -51.688 -2.529 1 79.12 210 HIS B O 1
ATOM 5196 N N . TYR B 1 211 ? -10.992 -51.344 -0.286 1 84.38 211 TYR B N 1
ATOM 5197 C CA . TYR B 1 211 ? -9.758 -50.594 -0.123 1 84.38 211 TYR B CA 1
ATOM 5198 C C . TYR B 1 211 ? -8.555 -51.406 -0.589 1 84.38 211 TYR B C 1
ATOM 5200 O O . TYR B 1 211 ? -7.602 -50.844 -1.136 1 84.38 211 TYR B O 1
ATOM 5208 N N . ARG B 1 212 ? -8.617 -52.688 -0.476 1 88.62 212 ARG B N 1
ATOM 5209 C CA . ARG B 1 212 ? -7.492 -53.531 -0.883 1 88.62 212 ARG B CA 1
ATOM 5210 C C . ARG B 1 212 ? -7.305 -53.5 -2.396 1 88.62 212 ARG B C 1
ATOM 5212 O O . ARG B 1 212 ? -6.176 -53.562 -2.889 1 88.62 212 ARG B O 1
ATOM 5219 N N . ARG B 1 213 ? -8.289 -53.438 -3.115 1 91.38 213 ARG B N 1
ATOM 5220 C CA . ARG B 1 213 ? -8.219 -53.375 -4.57 1 91.38 213 ARG B CA 1
ATOM 5221 C C . ARG B 1 213 ? -7.648 -52.031 -5.027 1 91.38 213 ARG B C 1
ATOM 5223 O O . ARG B 1 213 ? -6.945 -51.969 -6.039 1 91.38 213 ARG B O 1
ATOM 5230 N N . ILE B 1 214 ? -7.953 -51.031 -4.227 1 94.62 214 ILE B N 1
ATOM 5231 C CA . ILE B 1 214 ? -7.438 -49.688 -4.539 1 94.62 214 ILE B CA 1
ATOM 5232 C C . ILE B 1 214 ? -5.918 -49.688 -4.387 1 94.62 214 ILE B C 1
ATOM 5234 O O . ILE B 1 214 ? -5.207 -49.156 -5.242 1 94.62 214 ILE B O 1
ATOM 5238 N N . GLN B 1 215 ? -5.426 -50.25 -3.311 1 95.31 215 GLN B N 1
ATOM 5239 C CA . GLN B 1 215 ? -3.982 -50.312 -3.098 1 95.31 215 GLN B CA 1
ATOM 5240 C C . GLN B 1 215 ? -3.283 -51 -4.266 1 95.31 215 GLN B C 1
ATOM 5242 O O . GLN B 1 215 ? -2.271 -50.5 -4.77 1 95.31 215 GLN B O 1
ATOM 5247 N N . SER B 1 216 ? -3.822 -52.125 -4.672 1 94.06 216 SER B N 1
ATOM 5248 C CA . SER B 1 216 ? -3.205 -52.906 -5.75 1 94.06 216 SER B CA 1
ATOM 5249 C C . SER B 1 216 ? -3.309 -52.156 -7.082 1 94.06 216 SER B C 1
ATOM 5251 O O . SER B 1 216 ? -2.342 -52.125 -7.844 1 94.06 216 SER B O 1
ATOM 5253 N N . ALA B 1 217 ? -4.41 -51.594 -7.375 1 93.69 217 ALA B N 1
ATOM 5254 C CA . ALA B 1 217 ? -4.664 -50.938 -8.648 1 93.69 217 ALA B CA 1
ATOM 5255 C C . ALA B 1 217 ? -3.742 -49.719 -8.828 1 93.69 217 ALA B C 1
ATOM 5257 O O . ALA B 1 217 ? -3.309 -49.438 -9.945 1 93.69 217 ALA B O 1
ATOM 5258 N N . PHE B 1 218 ? -3.393 -49.062 -7.719 1 96.31 218 PHE B N 1
ATOM 5259 C CA . PHE B 1 218 ? -2.645 -47.844 -7.832 1 96.31 218 PHE B CA 1
ATOM 5260 C C . PHE B 1 218 ? -1.247 -47.969 -7.242 1 96.31 218 PHE B C 1
ATOM 5262 O O . PHE B 1 218 ? -0.521 -47 -7.09 1 96.31 218 PHE B O 1
ATOM 5269 N N . SER B 1 219 ? -0.894 -49.219 -6.891 1 96.19 219 SER B N 1
ATOM 5270 C CA . SER B 1 219 ? 0.422 -49.469 -6.32 1 96.19 219 SER B CA 1
ATOM 5271 C C . SER B 1 219 ? 0.721 -48.531 -5.156 1 96.19 219 SER B C 1
ATOM 5273 O O . SER B 1 219 ? 1.763 -47.875 -5.137 1 96.19 219 SER B O 1
ATOM 5275 N N . LEU B 1 220 ? -0.189 -48.469 -4.211 1 97.44 220 LEU B N 1
ATOM 5276 C CA . LEU B 1 220 ? 0.003 -47.625 -3.035 1 97.44 220 LEU B CA 1
ATOM 5277 C C . LEU B 1 220 ? 0.869 -48.312 -1.995 1 97.44 220 LEU B C 1
ATOM 5279 O O . LEU B 1 220 ? 0.755 -49.531 -1.806 1 97.44 220 LEU B O 1
ATOM 5283 N N . CYS B 1 221 ? 1.682 -47.594 -1.315 1 97.31 221 CYS B N 1
ATOM 5284 C CA . CYS B 1 221 ? 2.543 -48.156 -0.288 1 97.31 221 CYS B CA 1
ATOM 5285 C C . CYS B 1 221 ? 1.722 -48.656 0.893 1 97.31 221 CYS B C 1
ATOM 5287 O O . CYS B 1 221 ? 2.164 -49.531 1.63 1 97.31 221 CYS B O 1
ATOM 5289 N N . GLN B 1 222 ? 0.609 -48.031 1.074 1 95.94 222 GLN B N 1
ATOM 5290 C CA . GLN B 1 222 ? -0.291 -48.406 2.158 1 95.94 222 GLN B CA 1
ATOM 5291 C C . GLN B 1 222 ? -1.727 -48.531 1.66 1 95.94 222 GLN B C 1
ATOM 5293 O O . GLN B 1 222 ? -2.15 -47.812 0.764 1 95.94 222 GLN B O 1
ATOM 5298 N N . THR B 1 223 ? -2.445 -49.438 2.293 1 94.81 223 THR B N 1
ATOM 5299 C CA . THR B 1 223 ? -3.854 -49.594 1.956 1 94.81 223 THR B CA 1
ATOM 5300 C C . THR B 1 223 ? -4.688 -48.469 2.529 1 94.81 223 THR B C 1
ATOM 5302 O O . THR B 1 223 ? -4.605 -48.156 3.723 1 94.81 223 THR B O 1
ATOM 5305 N N . PRO B 1 224 ? -5.418 -47.75 1.617 1 94.31 224 PRO B N 1
ATOM 5306 C CA . PRO B 1 224 ? -6.359 -46.781 2.191 1 94.31 224 PRO B CA 1
ATOM 5307 C C . PRO B 1 224 ? -7.293 -47.438 3.225 1 94.31 224 PRO B C 1
ATOM 5309 O O . PRO B 1 224 ? -7.664 -48.594 3.098 1 94.31 224 PRO B O 1
ATOM 5312 N N . SER B 1 225 ? -7.711 -46.688 4.227 1 91.69 225 SER B N 1
ATOM 5313 C CA . SER B 1 225 ? -8.523 -47.281 5.293 1 91.69 225 SER B CA 1
ATOM 5314 C C . SER B 1 225 ? -9.68 -46.344 5.672 1 91.69 225 SER B C 1
ATOM 5316 O O . SER B 1 225 ? -10.422 -46.625 6.613 1 91.69 225 SER B O 1
ATOM 5318 N N . SER B 1 226 ? -9.852 -45.25 5.066 1 91.69 226 SER B N 1
ATOM 5319 C CA . SER B 1 226 ? -10.891 -44.281 5.406 1 91.69 226 SER B CA 1
ATOM 5320 C C . SER B 1 226 ? -11.266 -43.406 4.199 1 91.69 226 SER B C 1
ATOM 5322 O O . SER B 1 226 ? -10.578 -43.438 3.174 1 91.69 226 SER B O 1
ATOM 5324 N N . ASP B 1 227 ? -12.328 -42.656 4.379 1 89.56 227 ASP B N 1
ATOM 5325 C CA . ASP B 1 227 ? -12.75 -41.719 3.361 1 89.56 227 ASP B CA 1
ATOM 5326 C C . ASP B 1 227 ? -11.703 -40.594 3.166 1 89.56 227 ASP B C 1
ATOM 5328 O O . ASP B 1 227 ? -11.531 -40.094 2.061 1 89.56 227 ASP B O 1
ATOM 5332 N N . LYS B 1 228 ? -11.062 -40.375 4.191 1 92.44 228 LYS B N 1
ATOM 5333 C CA . LYS B 1 228 ? -9.992 -39.375 4.117 1 92.44 228 LYS B CA 1
ATOM 5334 C C . LYS B 1 228 ? -8.883 -39.812 3.174 1 92.44 228 LYS B C 1
ATOM 5336 O O . LYS B 1 228 ? -8.344 -39.031 2.402 1 92.44 228 LYS B O 1
ATOM 5341 N N . ASP B 1 229 ? -8.57 -41.062 3.223 1 95 229 ASP B N 1
ATOM 5342 C CA . ASP B 1 229 ? -7.535 -41.625 2.352 1 95 229 ASP B CA 1
ATOM 5343 C C . ASP B 1 229 ? -7.977 -41.594 0.891 1 95 229 ASP B C 1
ATOM 5345 O O . ASP B 1 229 ? -7.164 -41.344 -0.005 1 95 229 ASP B O 1
ATOM 5349 N N . THR B 1 230 ? -9.242 -41.875 0.686 1 92.69 230 THR B N 1
ATOM 5350 C CA . THR B 1 230 ? -9.766 -41.844 -0.677 1 92.69 230 THR B CA 1
ATOM 5351 C C . THR B 1 230 ? -9.766 -40.438 -1.235 1 92.69 230 THR B C 1
ATOM 5353 O O . THR B 1 230 ? -9.445 -40.219 -2.408 1 92.69 230 THR B O 1
ATOM 5356 N N . ARG B 1 231 ? -10.109 -39.5 -0.421 1 93.19 231 ARG B N 1
ATOM 5357 C CA . ARG B 1 231 ? -10.047 -38.094 -0.827 1 93.19 231 ARG B CA 1
ATOM 5358 C C . ARG B 1 231 ? -8.617 -37.688 -1.146 1 93.19 231 ARG B C 1
ATOM 5360 O O . ARG B 1 231 ? -8.375 -36.969 -2.121 1 93.19 231 ARG B O 1
ATOM 5367 N N . GLN B 1 232 ? -7.734 -38.156 -0.269 1 95.56 232 GLN B N 1
ATOM 5368 C CA . GLN B 1 232 ? -6.312 -37.906 -0.484 1 95.56 232 GLN B CA 1
ATOM 5369 C C . GLN B 1 232 ? -5.848 -38.469 -1.816 1 95.56 232 GLN B C 1
ATOM 5371 O O . GLN B 1 232 ? -5.082 -37.844 -2.543 1 95.56 232 GLN B O 1
ATOM 5376 N N . LEU B 1 233 ? -6.277 -39.656 -2.105 1 96.75 233 LEU B N 1
ATOM 5377 C CA . LEU B 1 233 ? -5.93 -40.281 -3.367 1 96.75 233 LEU B CA 1
ATOM 5378 C C . LEU B 1 233 ? -6.484 -39.5 -4.551 1 96.75 233 LEU B C 1
ATOM 5380 O O . LEU B 1 233 ? -5.781 -39.312 -5.543 1 96.75 233 LEU B O 1
ATOM 5384 N N . ASN B 1 234 ? -7.754 -39.094 -4.465 1 96.88 234 ASN B N 1
ATOM 5385 C CA . ASN B 1 234 ? -8.336 -38.281 -5.527 1 96.88 234 ASN B CA 1
ATOM 5386 C C . ASN B 1 234 ? -7.543 -37 -5.75 1 96.88 234 ASN B C 1
ATOM 5388 O O . ASN B 1 234 ? -7.309 -36.594 -6.891 1 96.88 234 ASN B O 1
ATOM 5392 N N . GLY B 1 235 ? -7.141 -36.344 -4.641 1 96.88 235 GLY B N 1
ATOM 5393 C CA . GLY B 1 235 ? -6.32 -35.156 -4.742 1 96.88 235 GLY B CA 1
ATOM 5394 C C . GLY B 1 235 ? -4.977 -35.406 -5.395 1 96.88 235 GLY B C 1
ATOM 5395 O O . GLY B 1 235 ? -4.543 -34.625 -6.254 1 96.88 235 GLY B O 1
ATOM 5396 N N . PHE B 1 236 ? -4.383 -36.469 -5.012 1 97.06 236 PHE B N 1
ATOM 5397 C CA . PHE B 1 236 ? -3.107 -36.906 -5.562 1 97.06 236 PHE B CA 1
ATOM 5398 C C . PHE B 1 236 ? -3.209 -37.125 -7.07 1 97.06 236 PHE B C 1
ATOM 5400 O O . PHE B 1 236 ? -2.387 -36.594 -7.828 1 97.06 236 PHE B O 1
ATOM 5407 N N . LEU B 1 237 ? -4.172 -37.812 -7.496 1 98 237 LEU B N 1
ATOM 5408 C CA . LEU B 1 237 ? -4.367 -38.125 -8.914 1 98 237 LEU B CA 1
ATOM 5409 C C . LEU B 1 237 ? -4.711 -36.844 -9.688 1 98 237 LEU B C 1
ATOM 5411 O O . LEU B 1 237 ? -4.129 -36.594 -10.75 1 98 237 LEU B O 1
ATOM 5415 N N . ARG B 1 238 ? -5.605 -36.031 -9.203 1 98.19 238 ARG B N 1
ATOM 5416 C CA . ARG B 1 238 ? -5.988 -34.781 -9.867 1 98.19 238 ARG B CA 1
ATOM 5417 C C . ARG B 1 238 ? -4.797 -33.844 -9.992 1 98.19 238 ARG B C 1
ATOM 5419 O O . ARG B 1 238 ? -4.645 -33.156 -11.008 1 98.19 238 ARG B O 1
ATOM 5426 N N . ASN B 1 239 ? -3.982 -33.812 -8.953 1 97.19 239 ASN B N 1
ATOM 5427 C CA . ASN B 1 239 ? -2.82 -32.906 -8.953 1 97.19 239 ASN B CA 1
ATOM 5428 C C . ASN B 1 239 ? -1.856 -33.25 -10.086 1 97.19 239 ASN B C 1
ATOM 5430 O O . ASN B 1 239 ? -1.21 -32.375 -10.648 1 97.19 239 ASN B O 1
ATOM 5434 N N . ALA B 1 240 ? -1.727 -34.5 -10.391 1 97 240 ALA B N 1
ATOM 5435 C CA . ALA B 1 240 ? -0.879 -34.906 -11.508 1 97 240 ALA B CA 1
ATOM 5436 C C . ALA B 1 240 ? -1.35 -34.281 -12.812 1 97 240 ALA B C 1
ATOM 5438 O O . ALA B 1 240 ? -0.539 -33.781 -13.594 1 97 240 ALA B O 1
ATOM 5439 N N . PHE B 1 241 ? -2.645 -34.312 -13.062 1 98.12 241 PHE B N 1
ATOM 5440 C CA . PHE B 1 241 ? -3.201 -33.719 -14.273 1 98.12 241 PHE B CA 1
ATOM 5441 C C . PHE B 1 241 ? -3.02 -32.219 -14.266 1 98.12 241 PHE B C 1
ATOM 5443 O O . PHE B 1 241 ? -2.764 -31.609 -15.312 1 98.12 241 PHE B O 1
ATOM 5450 N N . THR B 1 242 ? -3.156 -31.609 -13.094 1 97.38 242 THR B N 1
ATOM 5451 C CA . THR B 1 242 ? -2.945 -30.172 -12.953 1 97.38 242 THR B CA 1
ATOM 5452 C C . THR B 1 242 ? -1.517 -29.797 -13.336 1 97.38 242 THR B C 1
ATOM 5454 O O . THR B 1 242 ? -1.303 -28.859 -14.109 1 97.38 242 THR B O 1
ATOM 5457 N N . LEU B 1 243 ? -0.562 -30.5 -12.82 1 95.69 243 LEU B N 1
ATOM 5458 C CA . LEU B 1 243 ? 0.843 -30.203 -13.086 1 95.69 243 LEU B CA 1
ATOM 5459 C C . LEU B 1 243 ? 1.169 -30.406 -14.562 1 95.69 243 LEU B C 1
ATOM 5461 O O . LEU B 1 243 ? 1.882 -29.609 -15.156 1 95.69 243 LEU B O 1
ATOM 5465 N N . MET B 1 244 ? 0.638 -31.469 -15.148 1 96.75 244 MET B N 1
ATOM 5466 C CA . MET B 1 244 ? 0.897 -31.734 -16.562 1 96.75 244 MET B CA 1
ATOM 5467 C C . MET B 1 244 ? 0.295 -30.641 -17.438 1 96.75 244 MET B C 1
ATOM 5469 O O . MET B 1 244 ? 0.904 -30.234 -18.422 1 96.75 244 MET B O 1
ATOM 5473 N N . ALA B 1 245 ? -0.899 -30.188 -17.109 1 97.56 245 ALA B N 1
ATOM 5474 C CA . ALA B 1 245 ? -1.515 -29.109 -17.875 1 97.56 245 ALA B CA 1
ATOM 5475 C C . ALA B 1 245 ? -0.693 -27.828 -17.75 1 97.56 245 ALA B C 1
ATOM 5477 O O . ALA B 1 245 ? -0.46 -27.141 -18.75 1 97.56 245 ALA B O 1
ATOM 5478 N N . MET B 1 246 ? -0.262 -27.453 -16.578 1 96.19 246 MET B N 1
ATOM 5479 C CA . MET B 1 246 ? 0.517 -26.234 -16.344 1 96.19 246 MET B CA 1
ATOM 5480 C C . MET B 1 246 ? 1.838 -26.281 -17.109 1 96.19 246 MET B C 1
ATOM 5482 O O . MET B 1 246 ? 2.27 -25.281 -17.672 1 96.19 246 MET B O 1
ATOM 5486 N N . LEU B 1 247 ? 2.447 -27.469 -17.125 1 95.44 247 LEU B N 1
ATOM 5487 C CA . LEU B 1 247 ? 3.783 -27.578 -17.703 1 95.44 247 LEU B CA 1
ATOM 5488 C C . LEU B 1 247 ? 3.727 -28.25 -19.078 1 95.44 247 LEU B C 1
ATOM 5490 O O . LEU B 1 247 ? 4.656 -28.953 -19.469 1 95.44 247 LEU B O 1
ATOM 5494 N N . ASP B 1 248 ? 2.646 -28.094 -19.734 1 96.94 248 ASP B N 1
ATOM 5495 C CA . ASP B 1 248 ? 2.498 -28.656 -21.062 1 96.94 248 ASP B CA 1
ATOM 5496 C C . ASP B 1 248 ? 3.404 -27.953 -22.062 1 96.94 248 ASP B C 1
ATOM 5498 O O . ASP B 1 248 ? 2.932 -27.438 -23.078 1 96.94 248 ASP B O 1
ATOM 5502 N N . TYR B 1 249 ? 4.723 -28.047 -21.859 1 96.19 249 TYR B N 1
ATOM 5503 C CA . TYR B 1 249 ? 5.754 -27.438 -22.688 1 96.19 249 TYR B CA 1
ATOM 5504 C C . TYR B 1 249 ? 6.09 -28.328 -23.891 1 96.19 249 TYR B C 1
ATOM 5506 O O . TYR B 1 249 ? 5.922 -29.547 -23.828 1 96.19 249 TYR B O 1
ATOM 5514 N N . PRO B 1 250 ? 6.59 -27.719 -24.938 1 96.19 250 PRO B N 1
ATOM 5515 C CA . PRO B 1 250 ? 6.953 -28.484 -26.125 1 96.19 250 PRO B CA 1
ATOM 5516 C C . PRO B 1 250 ? 8.297 -29.188 -25.984 1 96.19 250 PRO B C 1
ATOM 5518 O O . PRO B 1 250 ? 8.734 -29.891 -26.906 1 96.19 250 PRO B O 1
ATOM 5521 N N . TYR B 1 251 ? 8.977 -29.047 -24.906 1 93.81 251 TYR B N 1
ATOM 5522 C CA . TYR B 1 251 ? 10.227 -29.734 -24.594 1 93.81 251 TYR B CA 1
ATOM 5523 C C . TYR B 1 251 ? 10.25 -30.203 -23.141 1 93.81 251 TYR B C 1
ATOM 5525 O O . TYR B 1 251 ? 9.453 -29.734 -22.328 1 93.81 251 TYR B O 1
ATOM 5533 N N . SER B 1 252 ? 11.148 -31.156 -22.875 1 90.12 252 SER B N 1
ATOM 5534 C CA . SER B 1 252 ? 11.25 -31.703 -21.531 1 90.12 252 SER B CA 1
ATOM 5535 C C . SER B 1 252 ? 11.805 -30.672 -20.547 1 90.12 252 SER B C 1
ATOM 5537 O O . SER B 1 252 ? 12.602 -29.812 -20.922 1 90.12 252 SER B O 1
ATOM 5539 N N . THR B 1 253 ? 11.25 -30.703 -19.422 1 79.69 253 THR B N 1
ATOM 5540 C CA . THR B 1 253 ? 11.734 -29.766 -18.406 1 79.69 253 THR B CA 1
ATOM 5541 C C . THR B 1 253 ? 12.055 -30.484 -17.109 1 79.69 253 THR B C 1
ATOM 5543 O O . THR B 1 253 ? 11.461 -31.531 -16.812 1 79.69 253 THR B O 1
ATOM 5546 N N . HIS B 1 254 ? 13.125 -29.984 -16.484 1 68.75 254 HIS B N 1
ATOM 5547 C CA . HIS B 1 254 ? 13.469 -30.453 -15.148 1 68.75 254 HIS B CA 1
ATOM 5548 C C . HIS B 1 254 ? 13.008 -29.453 -14.086 1 68.75 254 HIS B C 1
ATOM 5550 O O . HIS B 1 254 ? 13.594 -29.375 -13.008 1 68.75 254 HIS B O 1
ATOM 5556 N N . PHE B 1 255 ? 12.031 -28.719 -14.273 1 58.75 255 PHE B N 1
ATOM 5557 C CA . PHE B 1 255 ? 11.57 -27.688 -13.352 1 58.75 255 PHE B CA 1
ATOM 5558 C C . PHE B 1 255 ? 10.766 -28.297 -12.203 1 58.75 255 PHE B C 1
ATOM 5560 O O . PHE B 1 255 ? 11.141 -28.156 -11.039 1 58.75 255 PHE B O 1
ATOM 5567 N N . MET B 1 256 ? 9.609 -28.656 -12.461 1 55 256 MET B N 1
ATOM 5568 C CA . MET B 1 256 ? 8.719 -29.375 -11.547 1 55 256 MET B CA 1
ATOM 5569 C C . MET B 1 256 ? 8.633 -30.859 -11.938 1 55 256 MET B C 1
ATOM 5571 O O . MET B 1 256 ? 7.609 -31.297 -12.453 1 55 256 MET B O 1
ATOM 5575 N N . GLY B 1 257 ? 9.766 -31.484 -11.719 1 62.53 257 GLY B N 1
ATOM 5576 C CA . GLY B 1 257 ? 9.867 -32.875 -12.094 1 62.53 257 GLY B CA 1
ATOM 5577 C C . GLY B 1 257 ? 10.43 -33.094 -13.484 1 62.53 257 GLY B C 1
ATOM 5578 O O . GLY B 1 257 ? 10.758 -32.125 -14.18 1 62.53 257 GLY B O 1
ATOM 5579 N N . ASN B 1 258 ? 10.781 -34.281 -13.828 1 82.44 258 ASN B N 1
ATOM 5580 C CA . ASN B 1 258 ? 11.242 -34.656 -15.156 1 82.44 258 ASN B CA 1
ATOM 5581 C C . ASN B 1 258 ? 10.086 -35.125 -16.031 1 82.44 258 ASN B C 1
ATOM 5583 O O . ASN B 1 258 ? 9.797 -36.344 -16.094 1 82.44 258 ASN B O 1
ATOM 5587 N N . MET B 1 259 ? 9.422 -34.094 -16.609 1 88.62 259 MET B N 1
ATOM 5588 C CA . MET B 1 259 ? 8.273 -34.406 -17.453 1 88.62 259 MET B CA 1
ATOM 5589 C C . MET B 1 259 ? 8.656 -34.438 -18.922 1 88.62 259 MET B C 1
ATOM 5591 O O . MET B 1 259 ? 9.508 -33.656 -19.359 1 88.62 259 MET B O 1
ATOM 5595 N N . PRO B 1 260 ? 8.062 -35.344 -19.672 1 94.12 260 PRO B N 1
ATOM 5596 C CA . PRO B 1 260 ? 8.328 -35.375 -21.125 1 94.12 260 PRO B CA 1
ATOM 5597 C C . PRO B 1 260 ? 7.789 -34.125 -21.828 1 94.12 260 PRO B C 1
ATOM 5599 O O . PRO B 1 260 ? 6.996 -33.375 -21.266 1 94.12 260 PRO B O 1
ATOM 5602 N N . ALA B 1 261 ? 8.328 -33.875 -23.031 1 95.19 261 ALA B N 1
ATOM 5603 C CA . ALA B 1 261 ? 7.711 -32.875 -23.875 1 95.19 261 ALA B CA 1
ATOM 5604 C C . ALA B 1 261 ? 6.238 -33.188 -24.125 1 95.19 261 ALA B C 1
ATOM 5606 O O . ALA B 1 261 ? 5.863 -34.344 -24.312 1 95.19 261 ALA B O 1
ATOM 5607 N N . ASN B 1 262 ? 5.488 -32.125 -24.078 1 96.62 262 ASN B N 1
ATOM 5608 C CA . ASN B 1 262 ? 4.051 -32.25 -24.297 1 96.62 262 ASN B CA 1
ATOM 5609 C C . ASN B 1 262 ? 3.43 -33.312 -23.391 1 96.62 262 ASN B C 1
ATOM 5611 O O . ASN B 1 262 ? 2.803 -34.25 -23.875 1 96.62 262 ASN B O 1
ATOM 5615 N N . PRO B 1 263 ? 3.523 -33.125 -22.141 1 96.94 263 PRO B N 1
ATOM 5616 C CA . PRO B 1 263 ? 3.082 -34.156 -21.188 1 96.94 263 PRO B CA 1
ATOM 5617 C C . PRO B 1 263 ? 1.591 -34.469 -21.297 1 96.94 263 PRO B C 1
ATOM 5619 O O . PRO B 1 263 ? 1.161 -35.562 -21 1 96.94 263 PRO B O 1
ATOM 5622 N N . VAL B 1 264 ? 0.757 -33.531 -21.688 1 98.25 264 VAL B N 1
ATOM 5623 C CA . VAL B 1 264 ? -0.67 -33.781 -21.859 1 98.25 264 VAL B CA 1
ATOM 5624 C C . VAL B 1 264 ? -0.883 -34.812 -22.969 1 98.25 264 VAL B C 1
ATOM 5626 O O . VAL B 1 264 ? -1.714 -35.719 -22.828 1 98.25 264 VAL B O 1
ATOM 5629 N N . LYS B 1 265 ? -0.147 -34.656 -24.031 1 98 265 LYS B N 1
ATOM 5630 C CA . LYS B 1 265 ? -0.199 -35.656 -25.094 1 98 265 LYS B CA 1
ATOM 5631 C C . LYS B 1 265 ? 0.179 -37.062 -24.562 1 98 265 LYS B C 1
ATOM 5633 O O . LYS B 1 265 ? -0.506 -38.031 -24.844 1 98 265 LYS B O 1
ATOM 5638 N N . VAL B 1 266 ? 1.277 -37.125 -23.844 1 97.62 266 VAL B N 1
ATOM 5639 C CA . VAL B 1 266 ? 1.762 -38.375 -23.297 1 97.62 266 VAL B CA 1
ATOM 5640 C C . VAL B 1 266 ? 0.721 -38.969 -22.344 1 97.62 266 VAL B C 1
ATOM 5642 O O . VAL B 1 266 ? 0.463 -40.156 -22.359 1 97.62 266 VAL B O 1
ATOM 5645 N N . ALA B 1 267 ? 0.157 -38.156 -21.578 1 98.38 267 ALA B N 1
ATOM 5646 C CA . ALA B 1 267 ? -0.868 -38.594 -20.625 1 98.38 267 ALA B CA 1
ATOM 5647 C C . ALA B 1 267 ? -2.086 -39.156 -21.359 1 98.38 267 ALA B C 1
ATOM 5649 O O . ALA B 1 267 ? -2.607 -40.219 -20.984 1 98.38 267 ALA B O 1
ATOM 5650 N N . CYS B 1 268 ? -2.561 -38.438 -22.344 1 98.56 268 CYS B N 1
ATOM 5651 C CA . CYS B 1 268 ? -3.727 -38.875 -23.094 1 98.56 268 CYS B CA 1
ATOM 5652 C C . CYS B 1 268 ? -3.441 -40.188 -23.812 1 98.56 268 CYS B C 1
ATOM 5654 O O . CYS B 1 268 ? -4.281 -41.094 -23.812 1 98.56 268 CYS B O 1
ATOM 5656 N N . ASP B 1 269 ? -2.271 -40.281 -24.391 1 98.38 269 ASP B N 1
ATOM 5657 C CA . ASP B 1 269 ? -1.891 -41.531 -25.031 1 98.38 269 ASP B CA 1
ATOM 5658 C C . ASP B 1 269 ? -1.858 -42.656 -24.031 1 98.38 269 ASP B C 1
ATOM 5660 O O . ASP B 1 269 ? -2.246 -43.781 -24.359 1 98.38 269 ASP B O 1
ATOM 5664 N N . THR B 1 270 ? -1.4 -42.406 -22.859 1 97.94 270 THR B N 1
ATOM 5665 C CA . THR B 1 270 ? -1.352 -43.375 -21.797 1 97.94 270 THR B CA 1
ATOM 5666 C C . THR B 1 270 ? -2.76 -43.812 -21.375 1 97.94 270 THR B C 1
ATOM 5668 O O . THR B 1 270 ? -3.049 -45 -21.234 1 97.94 270 THR B O 1
ATOM 5671 N N . MET B 1 271 ? -3.658 -42.906 -21.172 1 98.06 271 MET B N 1
ATOM 5672 C CA . MET B 1 271 ? -5.039 -43.156 -20.766 1 98.06 271 MET B CA 1
ATOM 5673 C C . MET B 1 271 ? -5.777 -43.969 -21.828 1 98.06 271 MET B C 1
ATOM 5675 O O . MET B 1 271 ? -6.539 -44.875 -21.5 1 98.06 271 MET B O 1
ATOM 5679 N N . LEU B 1 272 ? -5.539 -43.625 -23.078 1 97.25 272 LEU B N 1
ATOM 5680 C CA . LEU B 1 272 ? -6.301 -44.188 -24.172 1 97.25 272 LEU B CA 1
ATOM 5681 C C . LEU B 1 272 ? -5.68 -45.5 -24.641 1 97.25 272 LEU B C 1
ATOM 5683 O O . LEU B 1 272 ? -6.344 -46.312 -25.297 1 97.25 272 LEU B O 1
ATOM 5687 N N . GLY B 1 273 ? -4.457 -45.688 -24.328 1 93.19 273 GLY B N 1
ATOM 5688 C CA . GLY B 1 273 ? -3.762 -46.875 -24.797 1 93.19 273 GLY B CA 1
ATOM 5689 C C . GLY B 1 273 ? -3.885 -48.031 -23.844 1 93.19 273 GLY B C 1
ATOM 5690 O O . GLY B 1 273 ? -3.627 -49.188 -24.219 1 93.19 273 GLY B O 1
ATOM 5691 N N . GLY B 1 274 ? -4.293 -47.812 -22.719 1 86.75 274 GLY B N 1
ATOM 5692 C CA . GLY B 1 274 ? -4.344 -48.875 -21.719 1 86.75 274 GLY B CA 1
ATOM 5693 C C . GLY B 1 274 ? -5.602 -49.719 -21.812 1 86.75 274 GLY B C 1
ATOM 5694 O O . GLY B 1 274 ? -6.668 -49.219 -22.172 1 86.75 274 GLY B O 1
ATOM 5695 N N . ASP B 1 275 ? -5.441 -51.031 -21.406 1 88.31 275 ASP B N 1
ATOM 5696 C CA . ASP B 1 275 ? -6.578 -51.938 -21.391 1 88.31 275 ASP B CA 1
ATOM 5697 C C . ASP B 1 275 ? -7.418 -51.75 -20.141 1 88.31 275 ASP B C 1
ATOM 5699 O O . ASP B 1 275 ? -8.625 -52 -20.156 1 88.31 275 ASP B O 1
ATOM 5703 N N . ASP B 1 276 ? -6.789 -51.375 -19.141 1 94.5 276 ASP B N 1
ATOM 5704 C CA . ASP B 1 276 ? -7.422 -51.156 -17.844 1 94.5 276 ASP B CA 1
ATOM 5705 C C . ASP B 1 276 ? -7.344 -49.688 -17.453 1 94.5 276 ASP B C 1
ATOM 5707 O O . ASP B 1 276 ? -6.254 -49.156 -17.219 1 94.5 276 ASP B O 1
ATOM 5711 N N . LEU B 1 277 ? -8.516 -49.094 -17.234 1 95.44 277 LEU B N 1
ATOM 5712 C CA . LEU B 1 277 ? -8.586 -47.656 -17 1 95.44 277 LEU B CA 1
ATOM 5713 C C . LEU B 1 277 ? -7.93 -47.281 -15.672 1 95.44 277 LEU B C 1
ATOM 5715 O O . LEU B 1 277 ? -7.348 -46.219 -15.547 1 95.44 277 LEU B O 1
ATOM 5719 N N . LEU B 1 278 ? -8.102 -48.125 -14.68 1 96.12 278 LEU B N 1
ATOM 5720 C CA . LEU B 1 278 ? -7.488 -47.812 -13.383 1 96.12 278 LEU B CA 1
ATOM 5721 C C . LEU B 1 278 ? -5.965 -47.844 -13.484 1 96.12 278 LEU B C 1
ATOM 5723 O O . LEU B 1 278 ? -5.289 -46.969 -12.945 1 96.12 278 LEU B O 1
ATOM 5727 N N . GLN B 1 279 ? -5.477 -48.844 -14.195 1 95.88 279 GLN B N 1
ATOM 5728 C CA . GLN B 1 279 ? -4.039 -48.938 -14.406 1 95.88 279 GLN B CA 1
ATOM 5729 C C . GLN B 1 279 ? -3.537 -47.75 -15.25 1 95.88 279 GLN B C 1
ATOM 5731 O O . GLN B 1 279 ? -2.445 -47.219 -15.016 1 95.88 279 GLN B O 1
ATOM 5736 N N . ALA B 1 280 ? -4.301 -47.406 -16.234 1 97.75 280 ALA B N 1
ATOM 5737 C CA . ALA B 1 280 ? -3.947 -46.25 -17.062 1 97.75 280 ALA B CA 1
ATOM 5738 C C . ALA B 1 280 ? -3.877 -44.969 -16.234 1 97.75 280 ALA B C 1
ATOM 5740 O O . ALA B 1 280 ? -2.979 -44.156 -16.422 1 97.75 280 ALA B O 1
ATOM 5741 N N . LEU B 1 281 ? -4.875 -44.812 -15.352 1 98.25 281 LEU B N 1
ATOM 5742 C CA . LEU B 1 281 ? -4.895 -43.656 -14.461 1 98.25 281 LEU B CA 1
ATOM 5743 C C . LEU B 1 281 ? -3.668 -43.625 -13.562 1 98.25 281 LEU B C 1
ATOM 5745 O O . LEU B 1 281 ? -3.037 -42.594 -13.383 1 98.25 281 LEU B O 1
ATOM 5749 N N . ARG B 1 282 ? -3.297 -44.75 -12.992 1 97.56 282 ARG B N 1
ATOM 5750 C CA . ARG B 1 282 ? -2.092 -44.875 -12.18 1 97.56 282 ARG B CA 1
ATOM 5751 C C . ARG B 1 282 ? -0.848 -44.5 -12.977 1 97.56 282 ARG B C 1
ATOM 5753 O O . ARG B 1 282 ? -0.005 -43.75 -12.5 1 97.56 282 ARG B O 1
ATOM 5760 N N . ASP B 1 283 ? -0.738 -45.062 -14.18 1 96.94 283 ASP B N 1
ATOM 5761 C CA . ASP B 1 283 ? 0.433 -44.812 -15.023 1 96.94 283 ASP B CA 1
ATOM 5762 C C . ASP B 1 283 ? 0.526 -43.344 -15.445 1 96.94 283 ASP B C 1
ATOM 5764 O O . ASP B 1 283 ? 1.624 -42.812 -15.594 1 96.94 283 ASP B O 1
ATOM 5768 N N . THR B 1 284 ? -0.615 -42.781 -15.703 1 97.81 284 THR B N 1
ATOM 5769 C CA . THR B 1 284 ? -0.637 -41.344 -16.031 1 97.81 284 THR B CA 1
ATOM 5770 C C . THR B 1 284 ? -0.115 -40.531 -14.859 1 97.81 284 THR B C 1
ATOM 5772 O O . THR B 1 284 ? 0.691 -39.594 -15.055 1 97.81 284 THR B O 1
ATOM 5775 N N . ALA B 1 285 ? -0.59 -40.812 -13.625 1 97.5 285 ALA B N 1
ATOM 5776 C CA . ALA B 1 285 ? -0.068 -40.125 -12.453 1 97.5 285 ALA B CA 1
ATOM 5777 C C . ALA B 1 285 ? 1.436 -40.312 -12.312 1 97.5 285 ALA B C 1
ATOM 5779 O O . ALA B 1 285 ? 2.156 -39.438 -11.844 1 97.5 285 ALA B O 1
ATOM 5780 N N . GLY B 1 286 ? 1.925 -41.438 -12.734 1 96.31 286 GLY B N 1
ATOM 5781 C CA . GLY B 1 286 ? 3.336 -41.812 -12.672 1 96.31 286 GLY B CA 1
ATOM 5782 C C . GLY B 1 286 ? 4.207 -40.906 -13.539 1 96.31 286 GLY B C 1
ATOM 5783 O O . GLY B 1 286 ? 5.406 -40.781 -13.289 1 96.31 286 GLY B O 1
ATOM 5784 N N . ILE B 1 287 ? 3.604 -40.312 -14.586 1 95.62 287 ILE B N 1
ATOM 5785 C CA . ILE B 1 287 ? 4.348 -39.406 -15.438 1 95.62 287 ILE B CA 1
ATOM 5786 C C . ILE B 1 287 ? 4.922 -38.25 -14.594 1 95.62 287 ILE B C 1
ATOM 5788 O O . ILE B 1 287 ? 6.043 -37.812 -14.836 1 95.62 287 ILE B O 1
ATOM 5792 N N . VAL B 1 288 ? 4.164 -37.875 -13.547 1 94.81 288 VAL B N 1
ATOM 5793 C CA . VAL B 1 288 ? 4.559 -36.781 -12.672 1 94.81 288 VAL B CA 1
ATOM 5794 C C . VAL B 1 288 ? 5.352 -37.312 -11.484 1 94.81 288 VAL B C 1
ATOM 5796 O O . VAL B 1 288 ? 6.441 -36.844 -11.188 1 94.81 288 VAL B O 1
ATOM 5799 N N . TYR B 1 289 ? 4.875 -38.375 -10.859 1 94.81 289 TYR B N 1
ATOM 5800 C CA . TYR B 1 289 ? 5.367 -38.75 -9.539 1 94.81 289 TYR B CA 1
ATOM 5801 C C . TYR B 1 289 ? 6.453 -39.812 -9.641 1 94.81 289 TYR B C 1
ATOM 5803 O O . TYR B 1 289 ? 7.184 -40.031 -8.68 1 94.81 289 TYR B O 1
ATOM 5811 N N . ASN B 1 290 ? 6.605 -40.469 -10.758 1 94.25 290 ASN B N 1
ATOM 5812 C CA . ASN B 1 290 ? 7.555 -41.562 -10.938 1 94.25 290 ASN B CA 1
ATOM 5813 C C . ASN B 1 290 ? 8.219 -41.5 -12.305 1 94.25 290 ASN B C 1
ATOM 5815 O O . ASN B 1 290 ? 8.266 -42.5 -13.016 1 94.25 290 ASN B O 1
ATOM 5819 N N . SER B 1 291 ? 8.602 -40.375 -12.672 1 87.62 291 SER B N 1
ATOM 5820 C CA . SER B 1 291 ? 9.195 -40.156 -13.984 1 87.62 291 SER B CA 1
ATOM 5821 C C . SER B 1 291 ? 10.445 -41 -14.18 1 87.62 291 SER B C 1
ATOM 5823 O O . SER B 1 291 ? 10.781 -41.375 -15.305 1 87.62 291 SER B O 1
ATOM 5825 N N . THR B 1 292 ? 11.156 -41.312 -13.156 1 87.69 292 THR B N 1
ATOM 5826 C CA . THR B 1 292 ? 12.367 -42.125 -13.242 1 87.69 292 THR B CA 1
ATOM 5827 C C . THR B 1 292 ? 12.023 -43.594 -13.281 1 87.69 292 THR B C 1
ATOM 5829 O O . THR B 1 292 ? 12.836 -44.406 -13.711 1 87.69 292 THR B O 1
ATOM 5832 N N . GLY B 1 293 ? 10.914 -43.906 -12.734 1 89.69 293 GLY B N 1
ATOM 5833 C CA . GLY B 1 293 ? 10.531 -45.312 -12.633 1 89.69 293 GLY B CA 1
ATOM 5834 C C . GLY B 1 293 ? 11.094 -46 -11.398 1 89.69 293 GLY B C 1
ATOM 5835 O O . GLY B 1 293 ? 10.977 -47.219 -11.25 1 89.69 293 GLY B O 1
ATOM 5836 N N . ASP B 1 294 ? 11.578 -45.25 -10.5 1 91.81 294 ASP B N 1
ATOM 5837 C CA . ASP B 1 294 ? 12.281 -45.812 -9.359 1 91.81 294 ASP B CA 1
ATOM 5838 C C . ASP B 1 294 ? 11.312 -46.188 -8.234 1 91.81 294 ASP B C 1
ATOM 5840 O O . ASP B 1 294 ? 11.625 -47 -7.367 1 91.81 294 ASP B O 1
ATOM 5844 N N . LEU B 1 295 ? 10.203 -45.531 -8.219 1 94.75 295 LEU B N 1
ATOM 5845 C CA . LEU B 1 295 ? 9.25 -45.812 -7.145 1 94.75 295 LEU B CA 1
ATOM 5846 C C . LEU B 1 295 ? 8.523 -47.125 -7.379 1 94.75 295 LEU B C 1
ATOM 5848 O O . LEU B 1 295 ? 8.016 -47.375 -8.477 1 94.75 295 LEU B O 1
ATOM 5852 N N . THR B 1 296 ? 8.5 -47.938 -6.332 1 95.88 296 THR B N 1
ATOM 5853 C CA . THR B 1 296 ? 7.801 -49.219 -6.43 1 95.88 296 THR B CA 1
ATOM 5854 C C . THR B 1 296 ? 6.359 -49.062 -5.949 1 95.88 296 THR B C 1
ATOM 5856 O O . THR B 1 296 ? 5.523 -49.938 -6.223 1 95.88 296 THR B O 1
ATOM 5859 N N . CYS B 1 297 ? 6.125 -48.125 -5.195 1 97.25 297 CYS B N 1
ATOM 5860 C CA . CYS B 1 297 ? 4.781 -47.781 -4.727 1 97.25 297 CYS B CA 1
ATOM 5861 C C . CYS B 1 297 ? 4.637 -46.281 -4.516 1 97.25 297 CYS B C 1
ATOM 5863 O O . CYS B 1 297 ? 5.633 -45.562 -4.426 1 97.25 297 CYS B O 1
ATOM 5865 N N . PHE B 1 298 ? 3.43 -45.812 -4.547 1 97.62 298 PHE B N 1
ATOM 5866 C CA . PHE B 1 298 ? 3.158 -44.406 -4.301 1 97.62 298 PHE B CA 1
ATOM 5867 C C . PHE B 1 298 ? 2.758 -44.188 -2.846 1 97.62 298 PHE B C 1
ATOM 5869 O O . PHE B 1 298 ? 1.733 -44.688 -2.391 1 97.62 298 PHE B O 1
ATOM 5876 N N . ASP B 1 299 ? 3.531 -43.438 -2.092 1 96.69 299 ASP B N 1
ATOM 5877 C CA . ASP B 1 299 ? 3.141 -42.969 -0.769 1 96.69 299 ASP B CA 1
ATOM 5878 C C . ASP B 1 299 ? 2.316 -41.688 -0.869 1 96.69 299 ASP B C 1
ATOM 5880 O O . ASP B 1 299 ? 2.871 -40.594 -0.959 1 96.69 299 ASP B O 1
ATOM 5884 N N . LEU B 1 300 ? 1.042 -41.812 -0.704 1 94.5 300 LEU B N 1
ATOM 5885 C CA . LEU B 1 300 ? 0.084 -40.75 -0.985 1 94.5 300 LEU B CA 1
ATOM 5886 C C . LEU B 1 300 ? 0.407 -39.5 -0.174 1 94.5 300 LEU B C 1
ATOM 5888 O O . LEU B 1 300 ? 0.342 -38.406 -0.695 1 94.5 300 LEU B O 1
ATOM 5892 N N . TYR B 1 301 ? 0.784 -39.594 1.035 1 94.06 301 TYR B N 1
ATOM 5893 C CA . TYR B 1 301 ? 0.902 -38.438 1.949 1 94.06 301 TYR B CA 1
ATOM 5894 C C . TYR B 1 301 ? 2.277 -37.812 1.84 1 94.06 301 TYR B C 1
ATOM 5896 O O . TYR B 1 301 ? 2.465 -36.656 2.26 1 94.06 301 TYR B O 1
ATOM 5904 N N . THR B 1 302 ? 3.232 -38.469 1.255 1 93.81 302 THR B N 1
ATOM 5905 C CA . THR B 1 302 ? 4.551 -37.906 1.018 1 93.81 302 THR B CA 1
ATOM 5906 C C . THR B 1 302 ? 4.598 -37.188 -0.337 1 93.81 302 THR B C 1
ATOM 5908 O O . THR B 1 302 ? 5.289 -36.188 -0.496 1 93.81 302 THR B O 1
ATOM 5911 N N . LEU B 1 303 ? 3.848 -37.719 -1.294 1 94.25 303 LEU B N 1
ATOM 5912 C CA . LEU B 1 303 ? 3.945 -37.219 -2.664 1 94.25 303 LEU B CA 1
ATOM 5913 C C . LEU B 1 303 ? 2.979 -36.062 -2.898 1 94.25 303 LEU B C 1
ATOM 5915 O O . LEU B 1 303 ? 3.131 -35.312 -3.859 1 94.25 303 LEU B O 1
ATOM 5919 N N . TYR B 1 304 ? 2.014 -36 -2.051 1 94.31 304 TYR B N 1
ATOM 5920 C CA . TYR B 1 304 ? 0.988 -34.969 -2.193 1 94.31 304 TYR B CA 1
ATOM 5921 C C . TYR B 1 304 ? 0.497 -34.5 -0.829 1 94.31 304 TYR B C 1
ATOM 5923 O O . TYR B 1 304 ? 0.194 -35.312 0.045 1 94.31 304 TYR B O 1
ATOM 5931 N N . VAL B 1 305 ? 0.415 -33.188 -0.671 1 92.31 305 VAL B N 1
ATOM 5932 C CA . VAL B 1 305 ? -0.087 -32.625 0.576 1 92.31 305 VAL B CA 1
ATOM 5933 C C . VAL B 1 305 ? -1.308 -31.75 0.293 1 92.31 305 VAL B C 1
ATOM 5935 O O . VAL B 1 305 ? -1.24 -30.828 -0.514 1 92.31 305 VAL B O 1
ATOM 5938 N N . GLU B 1 306 ? -2.432 -32.125 0.897 1 92.44 306 GLU B N 1
ATOM 5939 C CA . GLU B 1 306 ? -3.605 -31.266 0.829 1 92.44 306 GLU B CA 1
ATOM 5940 C C . GLU B 1 306 ? -3.377 -29.969 1.591 1 92.44 306 GLU B C 1
ATOM 5942 O O . GLU B 1 306 ? -2.785 -29.969 2.672 1 92.44 306 GLU B O 1
ATOM 5947 N N . CYS B 1 307 ? -3.793 -28.859 1.044 1 94.94 307 CYS B N 1
ATOM 5948 C CA . CYS B 1 307 ? -3.59 -27.547 1.652 1 94.94 307 CYS B CA 1
ATOM 5949 C C . CYS B 1 307 ? -4.719 -26.594 1.285 1 94.94 307 CYS B C 1
ATOM 5951 O O . CYS B 1 307 ? -5.781 -27.031 0.834 1 94.94 307 CYS B O 1
ATOM 5953 N N . ALA B 1 308 ? -4.504 -25.297 1.497 1 96.69 308 ALA B N 1
ATOM 5954 C CA . ALA B 1 308 ? -5.535 -24.281 1.298 1 96.69 308 ALA B CA 1
ATOM 5955 C C . ALA B 1 308 ? -5.648 -23.891 -0.174 1 96.69 308 ALA B C 1
ATOM 5957 O O . ALA B 1 308 ? -6.59 -23.203 -0.569 1 96.69 308 ALA B O 1
ATOM 5958 N N . ASP B 1 309 ? -4.773 -24.328 -1.001 1 96.25 309 ASP B N 1
ATOM 5959 C CA . ASP B 1 309 ? -4.855 -24.203 -2.453 1 96.25 309 ASP B CA 1
ATOM 5960 C C . ASP B 1 309 ? -5.289 -25.531 -3.086 1 96.25 309 ASP B C 1
ATOM 5962 O O . ASP B 1 309 ? -4.488 -26.453 -3.211 1 96.25 309 ASP B O 1
ATOM 5966 N N . PRO B 1 310 ? -6.508 -25.594 -3.562 1 95.38 310 PRO B N 1
ATOM 5967 C CA . PRO B 1 310 ? -6.996 -26.875 -4.098 1 95.38 310 PRO B CA 1
ATOM 5968 C C . PRO B 1 310 ? -6.273 -27.297 -5.375 1 95.38 310 PRO B C 1
ATOM 5970 O O . PRO B 1 310 ? -6.43 -28.422 -5.832 1 95.38 310 PRO B O 1
ATOM 5973 N N . THR B 1 311 ? -5.477 -26.375 -5.918 1 93.19 311 THR B N 1
ATOM 5974 C CA . THR B 1 311 ? -4.742 -26.703 -7.129 1 93.19 311 THR B CA 1
ATOM 5975 C C . THR B 1 311 ? -3.357 -27.266 -6.793 1 93.19 311 THR B C 1
ATOM 5977 O O . THR B 1 311 ? -2.631 -27.719 -7.676 1 93.19 311 THR B O 1
ATOM 5980 N N . GLY B 1 312 ? -3.018 -27.172 -5.523 1 90.38 312 GLY B N 1
ATOM 5981 C CA . GLY B 1 312 ? -1.76 -27.734 -5.051 1 90.38 312 GLY B CA 1
ATOM 5982 C C . GLY B 1 312 ? -0.841 -26.688 -4.438 1 90.38 312 GLY B C 1
ATOM 5983 O O . GLY B 1 312 ? -0.755 -25.562 -4.922 1 90.38 312 GLY B O 1
ATOM 5984 N N . CYS B 1 313 ? -0.064 -27.094 -3.336 1 86.19 313 CYS B N 1
ATOM 5985 C CA . CYS B 1 313 ? 0.869 -26.203 -2.654 1 86.19 313 CYS B CA 1
ATOM 5986 C C . CYS B 1 313 ? 2.305 -26.688 -2.812 1 86.19 313 CYS B C 1
ATOM 5988 O O . CYS B 1 313 ? 3.242 -26.031 -2.375 1 86.19 313 CYS B O 1
ATOM 5990 N N . GLY B 1 314 ? 2.438 -27.75 -3.457 1 86.81 314 GLY B N 1
ATOM 5991 C CA . GLY B 1 314 ? 3.766 -28.344 -3.504 1 86.81 314 GLY B CA 1
ATOM 5992 C C . GLY B 1 314 ? 4.164 -29.016 -2.207 1 86.81 314 GLY B C 1
ATOM 5993 O O . GLY B 1 314 ? 3.312 -29.562 -1.504 1 86.81 314 GLY B O 1
ATOM 5994 N N . LEU B 1 315 ? 5.5 -29.203 -1.995 1 85.69 315 LEU B N 1
ATOM 5995 C CA . LEU B 1 315 ? 6.012 -29.922 -0.834 1 85.69 315 LEU B CA 1
ATOM 5996 C C . LEU B 1 315 ? 6.992 -29.062 -0.049 1 85.69 315 LEU B C 1
ATOM 5998 O O . LEU B 1 315 ? 7.426 -28 -0.531 1 85.69 315 LEU B O 1
ATOM 6002 N N . GLY B 1 316 ? 7.297 -29.375 1.166 1 81.75 316 GLY B N 1
ATOM 6003 C CA . GLY B 1 316 ? 8.336 -28.734 1.958 1 81.75 316 GLY B CA 1
ATOM 6004 C C . GLY B 1 316 ? 7.938 -27.359 2.482 1 81.75 316 GLY B C 1
ATOM 6005 O O . GLY B 1 316 ? 6.746 -27.062 2.594 1 81.75 316 GLY B O 1
ATOM 6006 N N . PHE B 1 317 ? 8.945 -26.594 2.779 1 81.25 317 PHE B N 1
ATOM 6007 C CA . PHE B 1 317 ? 8.719 -25.297 3.426 1 81.25 317 PHE B CA 1
ATOM 6008 C C . PHE B 1 317 ? 8.031 -24.328 2.473 1 81.25 317 PHE B C 1
ATOM 6010 O O . PHE B 1 317 ? 7.215 -23.516 2.898 1 81.25 317 PHE B O 1
ATOM 6017 N N . ASN B 1 318 ? 8.375 -24.453 1.275 1 87.19 318 ASN B N 1
ATOM 6018 C CA . ASN B 1 318 ? 7.715 -23.609 0.294 1 87.19 318 ASN B CA 1
ATOM 6019 C C . ASN B 1 318 ? 6.207 -23.844 0.267 1 87.19 318 ASN B C 1
ATOM 6021 O O . ASN B 1 318 ? 5.43 -22.906 0.073 1 87.19 318 ASN B O 1
ATOM 6025 N N . SER B 1 319 ? 5.902 -25.078 0.544 1 91.88 319 SER B N 1
ATOM 6026 C CA . SER B 1 319 ? 4.484 -25.422 0.597 1 91.88 319 SER B CA 1
ATOM 6027 C C . SER B 1 319 ? 3.801 -24.766 1.791 1 91.88 319 SER B C 1
ATOM 6029 O O . SER B 1 319 ? 2.639 -24.359 1.704 1 91.88 319 SER B O 1
ATOM 6031 N N . LEU B 1 320 ? 4.516 -24.656 2.879 1 95.62 320 LEU B N 1
ATOM 6032 C CA . LEU B 1 320 ? 3.957 -24.016 4.07 1 95.62 320 LEU B CA 1
ATOM 6033 C C . LEU B 1 320 ? 3.688 -22.547 3.824 1 95.62 320 LEU B C 1
ATOM 6035 O O . LEU B 1 320 ? 2.641 -22.016 4.215 1 95.62 320 LEU B O 1
ATOM 6039 N N . ALA B 1 321 ? 4.664 -21.891 3.195 1 97.38 321 ALA B N 1
ATOM 6040 C CA . ALA B 1 321 ? 4.516 -20.469 2.904 1 97.38 321 ALA B CA 1
ATOM 6041 C C . ALA B 1 321 ? 3.303 -20.219 2.014 1 97.38 321 ALA B C 1
ATOM 6043 O O . ALA B 1 321 ? 2.475 -19.344 2.316 1 97.38 321 ALA B O 1
ATOM 6044 N N . TRP B 1 322 ? 3.201 -20.953 0.979 1 97.38 322 TRP B N 1
ATOM 6045 C CA . TRP B 1 322 ? 2.086 -20.766 0.055 1 97.38 322 TRP B CA 1
ATOM 6046 C C . TRP B 1 322 ? 0.763 -21.125 0.722 1 97.38 322 TRP B C 1
ATOM 6048 O O . TRP B 1 322 ? -0.259 -20.484 0.475 1 97.38 322 TRP B O 1
ATOM 6058 N N . ASP B 1 323 ? 0.764 -22.219 1.507 1 97.69 323 ASP B N 1
ATOM 6059 C CA . ASP B 1 323 ? -0.43 -22.609 2.254 1 97.69 323 ASP B CA 1
ATOM 6060 C C . ASP B 1 323 ? -0.917 -21.453 3.137 1 97.69 323 ASP B C 1
ATOM 6062 O O . ASP B 1 323 ? -2.113 -21.172 3.184 1 97.69 323 ASP B O 1
ATOM 6066 N N . TYR B 1 324 ? 0.007 -20.781 3.785 1 97.88 324 TYR B N 1
ATOM 6067 C CA . TYR B 1 324 ? -0.343 -19.656 4.641 1 97.88 324 TYR B CA 1
ATOM 6068 C C . TYR B 1 324 ? -0.929 -18.516 3.82 1 97.88 324 TYR B C 1
ATOM 6070 O O . TYR B 1 324 ? -1.94 -17.922 4.203 1 97.88 324 TYR B O 1
ATOM 6078 N N . GLN B 1 325 ? -0.294 -18.172 2.732 1 97.62 325 GLN B N 1
ATOM 6079 C CA . GLN B 1 325 ? -0.791 -17.094 1.888 1 97.62 325 GLN B CA 1
ATOM 6080 C C . GLN B 1 325 ? -2.18 -17.406 1.342 1 97.62 325 GLN B C 1
ATOM 6082 O O . GLN B 1 325 ? -3.023 -16.516 1.215 1 97.62 325 GLN B O 1
ATOM 6087 N N . ALA B 1 326 ? -2.379 -18.672 1.023 1 97.38 326 ALA B N 1
ATOM 6088 C CA . ALA B 1 326 ? -3.688 -19.109 0.548 1 97.38 326 ALA B CA 1
ATOM 6089 C C . ALA B 1 326 ? -4.727 -19.062 1.665 1 97.38 326 ALA B C 1
ATOM 6091 O O . ALA B 1 326 ? -5.93 -19 1.4 1 97.38 326 ALA B O 1
ATOM 6092 N N . CYS B 1 327 ? -4.285 -19.047 2.904 1 97.44 327 CYS B N 1
ATOM 6093 C CA . CYS B 1 327 ? -5.168 -18.953 4.062 1 97.44 327 CYS B CA 1
ATOM 6094 C C . CYS B 1 327 ? -5.43 -17.5 4.43 1 97.44 327 CYS B C 1
ATOM 6096 O O . CYS B 1 327 ? -6.289 -17.203 5.266 1 97.44 327 CYS B O 1
ATOM 6098 N N . THR B 1 328 ? -4.715 -16.547 3.77 1 96.38 328 THR B N 1
ATOM 6099 C CA . THR B 1 328 ? -4.855 -15.148 4.188 1 96.38 328 THR B CA 1
ATOM 6100 C C . THR B 1 328 ? -5.297 -14.273 3.02 1 96.38 328 THR B C 1
ATOM 6102 O O . THR B 1 328 ? -6.492 -14.086 2.797 1 96.38 328 THR B O 1
ATOM 6105 N N . GLU B 1 329 ? -4.414 -13.906 2.131 1 94.5 329 GLU B N 1
ATOM 6106 C CA . GLU B 1 329 ? -4.715 -12.859 1.16 1 94.5 329 GLU B CA 1
ATOM 6107 C C . GLU B 1 329 ? -5.066 -13.453 -0.2 1 94.5 329 GLU B C 1
ATOM 6109 O O . GLU B 1 329 ? -5.82 -12.859 -0.969 1 94.5 329 GLU B O 1
ATOM 6114 N N . ILE B 1 330 ? -4.496 -14.625 -0.539 1 96.38 330 ILE B N 1
ATOM 6115 C CA . ILE B 1 330 ? -4.703 -15.203 -1.864 1 96.38 330 ILE B CA 1
ATOM 6116 C C . ILE B 1 330 ? -5.984 -16.031 -1.872 1 96.38 330 ILE B C 1
ATOM 6118 O O . ILE B 1 330 ? -6.039 -17.109 -1.255 1 96.38 330 ILE B O 1
ATOM 6122 N N . GLU B 1 331 ? -6.973 -15.586 -2.551 1 94.81 331 GLU B N 1
ATOM 6123 C CA . GLU B 1 331 ? -8.266 -16.25 -2.551 1 94.81 331 GLU B CA 1
ATOM 6124 C C . GLU B 1 331 ? -8.312 -17.375 -3.598 1 94.81 331 GLU B C 1
ATOM 6126 O O . GLU B 1 331 ? -8.312 -17.094 -4.801 1 94.81 331 GLU B O 1
ATOM 6131 N N . MET B 1 332 ? -8.414 -18.594 -3.098 1 91.88 332 MET B N 1
ATOM 6132 C CA . MET B 1 332 ? -8.438 -19.75 -3.99 1 91.88 332 MET B CA 1
ATOM 6133 C C . MET B 1 332 ? -9.531 -20.734 -3.588 1 91.88 332 MET B C 1
ATOM 6135 O O . MET B 1 332 ? -9.367 -21.5 -2.641 1 91.88 332 MET B O 1
ATOM 6139 N N . CYS B 1 333 ? -10.68 -20.672 -4.105 1 94.75 333 CYS B N 1
ATOM 6140 C CA . CYS B 1 333 ? -11.75 -21.641 -3.842 1 94.75 333 CYS B CA 1
ATOM 6141 C C . CYS B 1 333 ? -12.133 -22.391 -5.113 1 94.75 333 CYS B C 1
ATOM 6143 O O . CYS B 1 333 ? -13.312 -22.453 -5.465 1 94.75 333 CYS B O 1
ATOM 6145 N N . PHE B 1 334 ? -11.125 -22.938 -5.715 1 96.94 334 PHE B N 1
ATOM 6146 C CA . PHE B 1 334 ? -11.383 -23.719 -6.918 1 96.94 334 PHE B CA 1
ATOM 6147 C C . PHE B 1 334 ? -11.914 -25.094 -6.566 1 96.94 334 PHE B C 1
ATOM 6149 O O . PHE B 1 334 ? -11.547 -25.672 -5.539 1 96.94 334 PHE B O 1
ATOM 6156 N N . GLU B 1 335 ? -12.781 -25.594 -7.426 1 97.19 335 GLU B N 1
ATOM 6157 C CA . GLU B 1 335 ? -13.367 -26.906 -7.18 1 97.19 335 GLU B CA 1
ATOM 6158 C C . GLU B 1 335 ? -13.508 -27.703 -8.477 1 97.19 335 GLU B C 1
ATOM 6160 O O . GLU B 1 335 ? -13.633 -27.109 -9.555 1 97.19 335 GLU B O 1
ATOM 6165 N N . SER B 1 336 ? -13.367 -29 -8.391 1 98 336 SER B N 1
ATOM 6166 C CA . SER B 1 336 ? -13.828 -29.875 -9.469 1 98 336 SER B CA 1
ATOM 6167 C C . SER B 1 336 ? -15.25 -30.344 -9.219 1 98 336 SER B C 1
ATOM 6169 O O . SER B 1 336 ? -15.633 -30.609 -8.078 1 98 336 SER B O 1
ATOM 6171 N N . ASN B 1 337 ? -16.062 -30.469 -10.32 1 97.81 337 ASN B N 1
ATOM 6172 C CA . ASN B 1 337 ? -17.484 -30.734 -10.133 1 97.81 337 ASN B CA 1
ATOM 6173 C C . ASN B 1 337 ? -17.953 -31.875 -11.031 1 97.81 337 ASN B C 1
ATOM 6175 O O . ASN B 1 337 ? -19.125 -32.25 -11.008 1 97.81 337 ASN B O 1
ATOM 6179 N N . ASN B 1 338 ? -17.156 -32.469 -11.82 1 98.06 338 ASN B N 1
ATOM 6180 C CA . ASN B 1 338 ? -17.406 -33.594 -12.703 1 98.06 338 ASN B CA 1
ATOM 6181 C C . ASN B 1 338 ? -18.453 -33.25 -13.758 1 98.06 338 ASN B C 1
ATOM 6183 O O . ASN B 1 338 ? -19.016 -34.125 -14.398 1 98.06 338 ASN B O 1
ATOM 6187 N N . VAL B 1 339 ? -18.859 -32.031 -13.922 1 98 339 VAL B N 1
ATOM 6188 C CA . VAL B 1 339 ? -19.781 -31.547 -14.945 1 98 339 VAL B CA 1
ATOM 6189 C C . VAL B 1 339 ? -19.031 -30.766 -16 1 98 339 VAL B C 1
ATOM 6191 O O . VAL B 1 339 ? -19.078 -31.094 -17.188 1 98 339 VAL B O 1
ATOM 6194 N N . THR B 1 340 ? -18.297 -29.797 -15.57 1 98.19 340 THR B N 1
ATOM 6195 C CA . THR B 1 340 ? -17.531 -28.969 -16.5 1 98.19 340 THR B CA 1
ATOM 6196 C C . THR B 1 340 ? -16.094 -29.469 -16.594 1 98.19 340 THR B C 1
ATOM 6198 O O . THR B 1 340 ? -15.312 -28.969 -17.422 1 98.19 340 THR B O 1
ATOM 6201 N N . ASP B 1 341 ? -15.727 -30.453 -15.797 1 98.62 341 ASP B N 1
ATOM 6202 C CA . ASP B 1 341 ? -14.375 -31 -15.781 1 98.62 341 ASP B CA 1
ATOM 6203 C C . ASP B 1 341 ? -14.398 -32.531 -15.672 1 98.62 341 ASP B C 1
ATOM 6205 O O . ASP B 1 341 ? -15.453 -33.125 -15.438 1 98.62 341 ASP B O 1
ATOM 6209 N N . MET B 1 342 ? -13.258 -33.156 -15.812 1 98.75 342 MET B N 1
ATOM 6210 C CA . MET B 1 342 ? -13.148 -34.594 -15.922 1 98.75 342 MET B CA 1
ATOM 6211 C C . MET B 1 342 ? -12.852 -35.219 -14.562 1 98.75 342 MET B C 1
ATOM 6213 O O . MET B 1 342 ? -12.633 -36.438 -14.469 1 98.75 342 MET B O 1
ATOM 6217 N N . PHE B 1 343 ? -12.875 -34.5 -13.453 1 98.62 343 PHE B N 1
ATOM 6218 C CA . PHE B 1 343 ? -12.445 -34.969 -12.148 1 98.62 343 PHE B CA 1
ATOM 6219 C C . PHE B 1 343 ? -13.641 -35.25 -11.25 1 98.62 343 PHE B C 1
ATOM 6221 O O . PHE B 1 343 ? -14.758 -34.781 -11.531 1 98.62 343 PHE B O 1
ATOM 6228 N N . PRO B 1 344 ? -13.43 -36.031 -10.125 1 97.69 344 PRO B N 1
ATOM 6229 C CA . PRO B 1 344 ? -14.523 -36.25 -9.156 1 97.69 344 PRO B CA 1
ATOM 6230 C C . PRO B 1 344 ? -14.961 -34.938 -8.492 1 97.69 344 PRO B C 1
ATOM 6232 O O . PRO B 1 344 ? -14.211 -33.938 -8.5 1 97.69 344 PRO B O 1
ATOM 6235 N N . VAL B 1 345 ? -16.188 -35 -7.961 1 97.38 345 VAL B N 1
ATOM 6236 C CA . VAL B 1 345 ? -16.688 -33.844 -7.215 1 97.38 345 VAL B CA 1
ATOM 6237 C C . VAL B 1 345 ? -15.836 -33.625 -5.973 1 97.38 345 VAL B C 1
ATOM 6239 O O . VAL B 1 345 ? -15.805 -34.469 -5.07 1 97.38 345 VAL B O 1
ATOM 6242 N N . MET B 1 346 ? -15.125 -32.562 -5.961 1 96.94 346 MET B N 1
ATOM 6243 C CA . MET B 1 346 ? -14.305 -32.156 -4.828 1 96.94 346 MET B CA 1
ATOM 6244 C C . MET B 1 346 ? -14.492 -30.656 -4.543 1 96.94 346 MET B C 1
ATOM 6246 O O . MET B 1 346 ? -13.695 -29.828 -5 1 96.94 346 MET B O 1
ATOM 6250 N N . PRO B 1 347 ? -15.469 -30.328 -3.74 1 95.88 347 PRO B N 1
ATOM 6251 C CA . PRO B 1 347 ? -15.727 -28.922 -3.412 1 95.88 347 PRO B CA 1
ATOM 6252 C C . PRO B 1 347 ? -14.68 -28.344 -2.467 1 95.88 347 PRO B C 1
ATOM 6254 O O . PRO B 1 347 ? -14.078 -29.078 -1.681 1 95.88 347 PRO B O 1
ATOM 6257 N N . PHE B 1 348 ? -14.438 -27.141 -2.521 1 96 348 PHE B N 1
ATOM 6258 C CA . PHE B 1 348 ? -13.648 -26.344 -1.586 1 96 348 PHE B CA 1
ATOM 6259 C C . PHE B 1 348 ? -14.219 -24.938 -1.458 1 96 348 PHE B C 1
ATOM 6261 O O . PHE B 1 348 ? -13.742 -24.016 -2.117 1 96 348 PHE B O 1
ATOM 6268 N N . THR B 1 349 ? -15.141 -24.75 -0.575 1 96.06 349 THR B N 1
ATOM 6269 C CA . THR B 1 349 ? -15.938 -23.531 -0.43 1 96.06 349 THR B CA 1
ATOM 6270 C C . THR B 1 349 ? -15.227 -22.516 0.463 1 96.06 349 THR B C 1
ATOM 6272 O O . THR B 1 349 ? -14.195 -22.828 1.06 1 96.06 349 THR B O 1
ATOM 6275 N N . VAL B 1 350 ? -15.781 -21.344 0.525 1 95.88 350 VAL B N 1
ATOM 6276 C CA . VAL B 1 350 ? -15.297 -20.297 1.429 1 95.88 350 VAL B CA 1
ATOM 6277 C C . VAL B 1 350 ? -15.328 -20.812 2.867 1 95.88 350 VAL B C 1
ATOM 6279 O O . VAL B 1 350 ? -14.398 -20.578 3.639 1 95.88 350 VAL B O 1
ATOM 6282 N N . LYS B 1 351 ? -16.375 -21.516 3.203 1 96.81 351 LYS B N 1
ATOM 6283 C CA . LYS B 1 351 ? -16.5 -22.062 4.547 1 96.81 351 LYS B CA 1
ATOM 6284 C C . LYS B 1 351 ? -15.438 -23.125 4.812 1 96.81 351 LYS B C 1
ATOM 6286 O O . LYS B 1 351 ? -14.859 -23.172 5.898 1 96.81 351 LYS B O 1
ATOM 6291 N N . SER B 1 352 ? -15.195 -24.016 3.812 1 96.06 352 SER B N 1
ATOM 6292 C CA . SER B 1 352 ? -14.141 -25.016 3.93 1 96.06 352 SER B CA 1
ATOM 6293 C C . SER B 1 352 ? -12.781 -24.344 4.176 1 96.06 352 SER B C 1
ATOM 6295 O O . SER B 1 352 ? -12.016 -24.797 5.023 1 96.06 352 SER B O 1
ATOM 6297 N N . ARG B 1 353 ? -12.5 -23.312 3.445 1 96.62 353 ARG B N 1
ATOM 6298 C CA . ARG B 1 353 ? -11.25 -22.562 3.574 1 96.62 353 ARG B CA 1
ATOM 6299 C C . ARG B 1 353 ? -11.117 -21.953 4.965 1 96.62 353 ARG B C 1
ATOM 6301 O O . ARG B 1 353 ? -10.062 -22.047 5.586 1 96.62 353 ARG B O 1
ATOM 6308 N N . GLU B 1 354 ? -12.195 -21.359 5.441 1 97.06 354 GLU B N 1
ATOM 6309 C CA . GLU B 1 354 ? -12.203 -20.75 6.766 1 97.06 354 GLU B CA 1
ATOM 6310 C C . GLU B 1 354 ? -11.891 -21.781 7.848 1 97.06 354 GLU B C 1
ATOM 6312 O O . GLU B 1 354 ? -11.086 -21.516 8.75 1 97.06 354 GLU B O 1
ATOM 6317 N N . GLN B 1 355 ? -12.523 -22.922 7.766 1 97.38 355 GLN B N 1
ATOM 6318 C CA . GLN B 1 355 ? -12.32 -23.984 8.75 1 97.38 355 GLN B CA 1
ATOM 6319 C C . GLN B 1 355 ? -10.891 -24.5 8.711 1 97.38 355 GLN B C 1
ATOM 6321 O O . GLN B 1 355 ? -10.258 -24.672 9.758 1 97.38 355 GLN B O 1
ATOM 6326 N N . TYR B 1 356 ? -10.414 -24.781 7.531 1 97.19 356 TYR B N 1
ATOM 6327 C CA . TYR B 1 356 ? -9.047 -25.281 7.375 1 97.19 356 TYR B CA 1
ATOM 6328 C C . TYR B 1 356 ? -8.039 -24.281 7.934 1 97.19 356 TYR B C 1
ATOM 6330 O O . TYR B 1 356 ? -7.152 -24.641 8.703 1 97.19 356 TYR B O 1
ATOM 6338 N N . CYS B 1 357 ? -8.156 -23.016 7.578 1 97.88 357 CYS B N 1
ATOM 6339 C CA . CYS B 1 357 ? -7.18 -21.984 7.902 1 97.88 357 CYS B CA 1
ATOM 6340 C C . CYS B 1 357 ? -7.199 -21.656 9.391 1 97.88 357 CYS B C 1
ATOM 6342 O O . CYS B 1 357 ? -6.156 -21.375 9.984 1 97.88 357 CYS B O 1
ATOM 6344 N N . SER B 1 358 ? -8.406 -21.656 9.961 1 97.62 358 SER B N 1
ATOM 6345 C CA . SER B 1 358 ? -8.516 -21.453 11.406 1 97.62 358 SER B CA 1
ATOM 6346 C C . SER B 1 358 ? -7.785 -22.547 12.172 1 97.62 358 SER B C 1
ATOM 6348 O O . SER B 1 358 ? -7.066 -22.266 13.133 1 97.62 358 SER B O 1
ATOM 6350 N N . LYS B 1 359 ? -7.953 -23.734 11.75 1 97.44 359 LYS B N 1
ATOM 6351 C CA . LYS B 1 359 ? -7.332 -24.875 12.422 1 97.44 359 LYS B CA 1
ATOM 6352 C C . LYS B 1 359 ? -5.824 -24.891 12.188 1 97.44 359 LYS B C 1
ATOM 6354 O O . LYS B 1 359 ? -5.051 -25.109 13.125 1 97.44 359 LYS B O 1
ATOM 6359 N N . ARG B 1 360 ? -5.418 -24.688 10.938 1 97 360 ARG B N 1
ATOM 6360 C CA . ARG B 1 360 ? -4.027 -24.891 10.547 1 97 360 ARG B CA 1
ATOM 6361 C C . ARG B 1 360 ? -3.154 -23.734 11 1 97 360 ARG B C 1
ATOM 6363 O O . ARG B 1 360 ? -2.016 -23.938 11.43 1 97 360 ARG B O 1
ATOM 6370 N N . TRP B 1 361 ? -3.695 -22.453 10.844 1 98 361 TRP B N 1
ATOM 6371 C CA . TRP B 1 361 ? -2.816 -21.297 11.008 1 98 361 TRP B CA 1
ATOM 6372 C C . TRP B 1 361 ? -3.395 -20.312 12.016 1 98 361 TRP B C 1
ATOM 6374 O O . TRP B 1 361 ? -2.783 -19.281 12.305 1 98 361 TRP B O 1
ATOM 6384 N N . GLY B 1 362 ? -4.609 -20.609 12.5 1 97.44 362 GLY B N 1
ATOM 6385 C CA . GLY B 1 362 ? -5.242 -19.703 13.445 1 97.44 362 GLY B CA 1
ATOM 6386 C C . GLY B 1 362 ? -5.676 -18.391 12.82 1 97.44 362 GLY B C 1
ATOM 6387 O O . GLY B 1 362 ? -5.672 -17.344 13.477 1 97.44 362 GLY B O 1
ATOM 6388 N N . VAL B 1 363 ? -5.977 -18.422 11.508 1 97.81 363 VAL B N 1
ATOM 6389 C CA . VAL B 1 363 ? -6.367 -17.203 10.82 1 97.81 363 VAL B CA 1
ATOM 6390 C C . VAL B 1 363 ? -7.738 -17.375 10.172 1 97.81 363 VAL B C 1
ATOM 6392 O O . VAL B 1 363 ? -8.188 -18.516 9.969 1 97.81 363 VAL B O 1
ATOM 6395 N N . ILE B 1 364 ? -8.406 -16.281 9.961 1 96.31 364 ILE B N 1
ATOM 6396 C CA . ILE B 1 364 ? -9.633 -16.219 9.172 1 96.31 364 ILE B CA 1
ATOM 6397 C C . ILE B 1 364 ? -9.398 -15.383 7.918 1 96.31 364 ILE B C 1
ATOM 6399 O O . ILE B 1 364 ? -9.055 -14.203 8.008 1 96.31 364 ILE B O 1
ATOM 6403 N N . PRO B 1 365 ? -9.547 -16 6.77 1 95.69 365 PRO B N 1
ATOM 6404 C CA . PRO B 1 365 ? -9.328 -15.258 5.531 1 95.69 365 PRO B CA 1
ATOM 6405 C C . PRO B 1 365 ? -10.203 -14.008 5.43 1 95.69 365 PRO B C 1
ATOM 6407 O O . PRO B 1 365 ? -11.352 -14.016 5.883 1 95.69 365 PRO B O 1
ATOM 6410 N N . ARG B 1 366 ? -9.703 -12.906 4.863 1 93.62 366 ARG B N 1
ATOM 6411 C CA . ARG B 1 366 ? -10.43 -11.664 4.633 1 93.62 366 ARG B CA 1
ATOM 6412 C C . ARG B 1 366 ? -10.805 -11.516 3.16 1 93.62 366 ARG B C 1
ATOM 6414 O O . ARG B 1 366 ? -10.039 -10.953 2.375 1 93.62 366 ARG B O 1
ATOM 6421 N N . LEU B 1 367 ? -12 -11.859 2.869 1 93.75 367 LEU B N 1
ATOM 6422 C CA . LEU B 1 367 ? -12.484 -11.867 1.491 1 93.75 367 LEU B CA 1
ATOM 6423 C C . LEU B 1 367 ? -12.406 -10.477 0.879 1 93.75 367 LEU B C 1
ATOM 6425 O O . LEU B 1 367 ? -12.742 -9.484 1.532 1 93.75 367 LEU B O 1
ATOM 6429 N N . GLY B 1 368 ? -11.883 -10.352 -0.291 1 94.81 368 GLY B N 1
ATOM 6430 C CA . GLY B 1 368 ? -11.867 -9.109 -1.048 1 94.81 368 GLY B CA 1
ATOM 6431 C C . GLY B 1 368 ? -10.68 -8.227 -0.719 1 94.81 368 GLY B C 1
ATOM 6432 O O . GLY B 1 368 ? -10.5 -7.168 -1.325 1 94.81 368 GLY B O 1
ATOM 6433 N N . TRP B 1 369 ? -9.828 -8.625 0.179 1 96.88 369 TRP B N 1
ATOM 6434 C CA . TRP B 1 369 ? -8.703 -7.809 0.612 1 96.88 369 TRP B CA 1
ATOM 6435 C C . TRP B 1 369 ? -7.781 -7.488 -0.56 1 96.88 369 TRP B C 1
ATOM 6437 O O . TRP B 1 369 ? -7.438 -6.328 -0.785 1 96.88 369 TRP B O 1
ATOM 6447 N N . LEU B 1 370 ? -7.41 -8.516 -1.338 1 97 370 LEU B N 1
ATOM 6448 C CA . LEU B 1 370 ? -6.492 -8.312 -2.451 1 97 370 LEU B CA 1
ATOM 6449 C C . LEU B 1 370 ? -7.113 -7.402 -3.508 1 97 370 LEU B C 1
ATOM 6451 O O . LEU B 1 370 ? -6.418 -6.582 -4.113 1 97 370 LEU B O 1
ATOM 6455 N N . LYS B 1 371 ? -8.438 -7.629 -3.74 1 97.56 371 LYS B N 1
ATOM 6456 C CA . LYS B 1 371 ? -9.148 -6.762 -4.676 1 97.56 371 LYS B CA 1
ATOM 6457 C C . LYS B 1 371 ? -9.086 -5.305 -4.23 1 97.56 371 LYS B C 1
ATOM 6459 O O . LYS B 1 371 ? -8.828 -4.41 -5.039 1 97.56 371 LYS B O 1
ATOM 6464 N N . THR B 1 372 ? -9.297 -5.059 -2.951 1 97.69 372 THR B N 1
ATOM 6465 C CA . THR B 1 372 ? -9.273 -3.705 -2.408 1 97.69 372 THR B CA 1
ATOM 6466 C C . THR B 1 372 ? -7.867 -3.113 -2.5 1 97.69 372 THR B C 1
ATOM 6468 O O . THR B 1 372 ? -7.695 -1.979 -2.947 1 97.69 372 THR B O 1
ATOM 6471 N N . GLN B 1 373 ? -6.836 -3.912 -2.172 1 97.88 373 GLN B N 1
ATOM 6472 C CA . GLN B 1 373 ? -5.465 -3.426 -2.066 1 97.88 373 GLN B CA 1
ATOM 6473 C C . GLN B 1 373 ? -4.836 -3.242 -3.445 1 97.88 373 GLN B C 1
ATOM 6475 O O . GLN B 1 373 ? -4.039 -2.324 -3.654 1 97.88 373 GLN B O 1
ATOM 6480 N N . PHE B 1 374 ? -5.25 -4.148 -4.348 1 98.19 374 PHE B N 1
ATOM 6481 C CA . PHE B 1 374 ? -4.535 -4.156 -5.617 1 98.19 374 PHE B CA 1
ATOM 6482 C C . PHE B 1 374 ? -5.508 -4.066 -6.785 1 98.19 374 PHE B C 1
ATOM 6484 O O . PHE B 1 374 ? -5.219 -4.547 -7.883 1 98.19 374 PHE B O 1
ATOM 6491 N N . TRP B 1 375 ? -6.691 -3.609 -6.609 1 98 375 TRP B N 1
ATOM 6492 C CA . TRP B 1 375 ? -7.598 -2.936 -7.535 1 98 375 TRP B CA 1
ATOM 6493 C C . TRP B 1 375 ? -8.406 -3.947 -8.336 1 98 375 TRP B C 1
ATOM 6495 O O . TRP B 1 375 ? -9.305 -3.572 -9.102 1 98 375 TRP B O 1
ATOM 6505 N N . GLY B 1 376 ? -8.125 -5.328 -8.273 1 96.81 376 GLY B N 1
ATOM 6506 C CA . GLY B 1 376 ? -8.852 -6.293 -9.078 1 96.81 376 GLY B CA 1
ATOM 6507 C C . GLY B 1 376 ? -8.852 -5.957 -10.555 1 96.81 376 GLY B C 1
ATOM 6508 O O . GLY B 1 376 ? -7.793 -5.82 -11.172 1 96.81 376 GLY B O 1
ATOM 6509 N N . ASP B 1 377 ? -10.016 -5.664 -11.086 1 96.94 377 ASP B N 1
ATOM 6510 C CA . ASP B 1 377 ? -10.125 -5.355 -12.508 1 96.94 377 ASP B CA 1
ATOM 6511 C C . ASP B 1 377 ? -10.211 -3.85 -12.742 1 96.94 377 ASP B C 1
ATOM 6513 O O . ASP B 1 377 ? -10.336 -3.398 -13.883 1 96.94 377 ASP B O 1
ATOM 6517 N N . ALA B 1 378 ? -10.156 -3.049 -11.703 1 96.38 378 ALA B N 1
ATOM 6518 C CA . ALA B 1 378 ? -10.211 -1.593 -11.812 1 96.38 378 ALA B CA 1
ATOM 6519 C C . ALA B 1 378 ? -8.828 -1.019 -12.125 1 96.38 378 ALA B C 1
ATOM 6521 O O . ALA B 1 378 ? -8.297 -0.224 -11.344 1 96.38 378 ALA B O 1
ATOM 6522 N N . LEU B 1 379 ? -8.32 -1.306 -13.367 1 97.38 379 LEU B N 1
ATOM 6523 C CA . LEU B 1 379 ? -6.922 -1.036 -13.688 1 97.38 379 LEU B CA 1
ATOM 6524 C C . LEU B 1 379 ? -6.797 0.168 -14.617 1 97.38 379 LEU B C 1
ATOM 6526 O O . LEU B 1 379 ? -5.742 0.388 -15.211 1 97.38 379 LEU B O 1
ATOM 6530 N N . SER B 1 380 ? -7.801 1.016 -14.688 1 93 380 SER B N 1
ATOM 6531 C CA . SER B 1 380 ? -7.836 2.072 -15.695 1 93 380 SER B CA 1
ATOM 6532 C C . SER B 1 380 ? -6.75 3.113 -15.438 1 93 380 SER B C 1
ATOM 6534 O O . SER B 1 380 ? -6.297 3.783 -16.375 1 93 380 SER B O 1
ATOM 6536 N N . THR B 1 381 ? -6.332 3.246 -14.195 1 94.25 381 THR B N 1
ATOM 6537 C CA . THR B 1 381 ? -5.336 4.266 -13.883 1 94.25 381 THR B CA 1
ATOM 6538 C C . THR B 1 381 ? -3.928 3.68 -13.945 1 94.25 381 THR B C 1
ATOM 6540 O O . THR B 1 381 ? -2.943 4.406 -13.805 1 94.25 381 THR B O 1
ATOM 6543 N N . ALA B 1 382 ? -3.781 2.393 -14.164 1 97.12 382 ALA B N 1
ATOM 6544 C CA . ALA B 1 382 ? -2.473 1.758 -14.297 1 97.12 382 ALA B CA 1
ATOM 6545 C C . ALA B 1 382 ? -1.901 1.963 -15.695 1 97.12 382 ALA B C 1
ATOM 6547 O O . ALA B 1 382 ? -2.598 2.445 -16.594 1 97.12 382 ALA B O 1
ATOM 6548 N N . SER B 1 383 ? -0.617 1.718 -15.867 1 97.94 383 SER B N 1
ATOM 6549 C CA . SER B 1 383 ? 0.064 1.803 -17.156 1 97.94 383 SER B CA 1
ATOM 6550 C C . SER B 1 383 ? 1.296 0.905 -17.188 1 97.94 383 SER B C 1
ATOM 6552 O O . SER B 1 383 ? 1.797 0.49 -16.141 1 97.94 383 SER B O 1
ATOM 6554 N N . ASN B 1 384 ? 1.735 0.53 -18.375 1 98.81 384 ASN B N 1
ATOM 6555 C CA . ASN B 1 384 ? 2.994 -0.147 -18.672 1 98.81 384 ASN B CA 1
ATOM 6556 C C . ASN B 1 384 ? 3.053 -1.527 -18.016 1 98.81 384 ASN B C 1
ATOM 6558 O O . ASN B 1 384 ? 3.992 -1.835 -17.281 1 98.81 384 ASN B O 1
ATOM 6562 N N . ILE B 1 385 ? 2.027 -2.334 -18.312 1 98.94 385 ILE B N 1
ATOM 6563 C CA . ILE B 1 385 ? 2.012 -3.723 -17.859 1 98.94 385 ILE B CA 1
ATOM 6564 C C . ILE B 1 385 ? 1.676 -4.637 -19.031 1 98.94 385 ILE B C 1
ATOM 6566 O O . ILE B 1 385 ? 0.731 -4.379 -19.781 1 98.94 385 ILE B O 1
ATOM 6570 N N . ILE B 1 386 ? 2.498 -5.586 -19.25 1 98.94 386 ILE B N 1
ATOM 6571 C CA . ILE B 1 386 ? 2.186 -6.68 -20.172 1 98.94 386 ILE B CA 1
ATOM 6572 C C . ILE B 1 386 ? 1.603 -7.855 -19.375 1 98.94 386 ILE B C 1
ATOM 6574 O O . ILE B 1 386 ? 2.211 -8.328 -18.422 1 98.94 386 ILE B O 1
ATOM 6578 N N . PHE B 1 387 ? 0.416 -8.266 -19.766 1 98.94 387 PHE B N 1
ATOM 6579 C CA . PHE B 1 387 ? -0.185 -9.508 -19.281 1 98.94 387 PHE B CA 1
ATOM 6580 C C . PHE B 1 387 ? -0.071 -10.602 -20.344 1 98.94 387 PHE B C 1
ATOM 6582 O O . PHE B 1 387 ? -0.836 -10.625 -21.312 1 98.94 387 PHE B O 1
ATOM 6589 N N . SER B 1 388 ? 0.852 -11.508 -20.125 1 98.94 388 SER B N 1
ATOM 6590 C CA . SER B 1 388 ? 0.947 -12.617 -21.078 1 98.94 388 SER B CA 1
ATOM 6591 C C . SER B 1 388 ? 0.29 -13.875 -20.516 1 98.94 388 SER B C 1
ATOM 6593 O O . SER B 1 388 ? 0.426 -14.18 -19.344 1 98.94 388 SER B O 1
ATOM 6595 N N . ASN B 1 389 ? -0.48 -14.539 -21.344 1 98.69 389 ASN B N 1
ATOM 6596 C CA . ASN B 1 389 ? -1.247 -15.719 -20.984 1 98.69 389 ASN B CA 1
ATOM 6597 C C . ASN B 1 389 ? -1.129 -16.812 -22.047 1 98.69 389 ASN B C 1
ATOM 6599 O O . ASN B 1 389 ? -1.25 -16.531 -23.25 1 98.69 389 ASN B O 1
ATOM 6603 N N . GLY B 1 390 ? -0.84 -18.016 -21.641 1 98.5 390 GLY B N 1
ATOM 6604 C CA . GLY B 1 390 ? -0.881 -19.156 -22.547 1 98.5 390 GLY B CA 1
ATOM 6605 C C . GLY B 1 390 ? -2.24 -19.828 -22.594 1 98.5 390 GLY B C 1
ATOM 6606 O O . GLY B 1 390 ? -2.875 -20.031 -21.562 1 98.5 390 GLY B O 1
ATOM 6607 N N . ASP B 1 391 ? -2.619 -20.203 -23.75 1 98.25 391 ASP B N 1
ATOM 6608 C CA . ASP B 1 391 ? -3.945 -20.797 -23.922 1 98.25 391 ASP B CA 1
ATOM 6609 C C . ASP B 1 391 ? -4 -22.203 -23.344 1 98.25 391 ASP B C 1
ATOM 6611 O O . ASP B 1 391 ? -5.082 -22.734 -23.078 1 98.25 391 ASP B O 1
ATOM 6615 N N . LEU B 1 392 ? -2.857 -22.828 -23.172 1 98.25 392 LEU B N 1
ATOM 6616 C CA . LEU B 1 392 ? -2.818 -24.156 -22.578 1 98.25 392 LEU B CA 1
ATOM 6617 C C . LEU B 1 392 ? -2.736 -24.078 -21.062 1 98.25 392 LEU B C 1
ATOM 6619 O O . LEU B 1 392 ? -2.857 -25.094 -20.359 1 98.25 392 LEU B O 1
ATOM 6623 N N . ASP B 1 393 ? -2.484 -22.891 -20.531 1 98.25 393 ASP B N 1
ATOM 6624 C CA . ASP B 1 393 ? -2.312 -22.641 -19.094 1 98.25 393 ASP B CA 1
ATOM 6625 C C . ASP B 1 393 ? -3.662 -22.578 -18.391 1 98.25 393 ASP B C 1
ATOM 6627 O O . ASP B 1 393 ? -4.469 -21.688 -18.641 1 98.25 393 ASP B O 1
ATOM 6631 N N . PRO B 1 394 ? -3.869 -23.438 -17.422 1 98.19 394 PRO B N 1
ATOM 6632 C CA . PRO B 1 394 ? -5.16 -23.422 -16.734 1 98.19 394 PRO B CA 1
ATOM 6633 C C . PRO B 1 394 ? -5.367 -22.141 -15.914 1 98.19 394 PRO B C 1
ATOM 6635 O O . PRO B 1 394 ? -6.488 -21.844 -15.5 1 98.19 394 PRO B O 1
ATOM 6638 N N . TRP B 1 395 ? -4.336 -21.359 -15.711 1 98.06 395 TRP B N 1
ATOM 6639 C CA . TRP B 1 395 ? -4.43 -20.125 -14.93 1 98.06 395 TRP B CA 1
ATOM 6640 C C . TRP B 1 395 ? -4.777 -18.953 -15.82 1 98.06 395 TRP B C 1
ATOM 6642 O O . TRP B 1 395 ? -5.078 -17.859 -15.32 1 98.06 395 TRP B O 1
ATOM 6652 N N . ALA B 1 396 ? -4.766 -19.094 -17.109 1 98.38 396 ALA B N 1
ATOM 6653 C CA . ALA B 1 396 ? -4.848 -17.984 -18.062 1 98.38 396 ALA B CA 1
ATOM 6654 C C . ALA B 1 396 ? -6.133 -17.188 -17.859 1 98.38 396 ALA B C 1
ATOM 6656 O O . ALA B 1 396 ? -6.105 -15.953 -17.859 1 98.38 396 ALA B O 1
ATOM 6657 N N . ASN B 1 397 ? -7.227 -17.891 -17.625 1 98.12 397 ASN B N 1
ATOM 6658 C CA . ASN B 1 397 ? -8.516 -17.203 -17.578 1 98.12 397 ASN B CA 1
ATOM 6659 C C . ASN B 1 397 ? -8.75 -16.547 -16.219 1 98.12 397 ASN B C 1
ATOM 6661 O O . ASN B 1 397 ? -9.758 -15.867 -16.016 1 98.12 397 ASN B O 1
ATOM 6665 N N . GLY B 1 398 ? -7.859 -16.719 -15.32 1 97.94 398 GLY B N 1
ATOM 6666 C CA . GLY B 1 398 ? -7.871 -15.977 -14.07 1 97.94 398 GLY B CA 1
ATOM 6667 C C . GLY B 1 398 ? -7.133 -14.656 -14.141 1 97.94 398 GLY B C 1
ATOM 6668 O O . GLY B 1 398 ? -7.113 -13.891 -13.172 1 97.94 398 GLY B O 1
ATOM 6669 N N . GLY B 1 399 ? -6.48 -14.375 -15.25 1 98.12 399 GLY B N 1
ATOM 6670 C CA . GLY B 1 399 ? -5.742 -13.141 -15.469 1 98.12 399 GLY B CA 1
ATOM 6671 C C . GLY B 1 399 ? -6.422 -12.203 -16.453 1 98.12 399 GLY B C 1
ATOM 6672 O O . GLY B 1 399 ? -7.637 -12.273 -16.641 1 98.12 399 GLY B O 1
ATOM 6673 N N . VAL B 1 400 ? -5.68 -11.273 -16.953 1 98.69 400 VAL B N 1
ATOM 6674 C CA . VAL B 1 400 ? -6.172 -10.281 -17.906 1 98.69 400 VAL B CA 1
ATOM 6675 C C . VAL B 1 400 ? -5.922 -10.766 -19.328 1 98.69 400 VAL B C 1
ATOM 6677 O O . VAL B 1 400 ? -4.77 -10.883 -19.766 1 98.69 400 VAL B O 1
ATOM 6680 N N . ARG B 1 401 ? -7.016 -10.992 -20.125 1 98.31 401 ARG B N 1
ATOM 6681 C CA . ARG B 1 401 ? -6.918 -11.664 -21.422 1 98.31 401 ARG B CA 1
ATOM 6682 C C . ARG B 1 401 ? -7.102 -10.68 -22.562 1 98.31 401 ARG B C 1
ATOM 6684 O O . ARG B 1 401 ? -6.875 -11.023 -23.734 1 98.31 401 ARG B O 1
ATOM 6691 N N . LYS B 1 402 ? -7.461 -9.469 -22.219 1 98.44 402 LYS B N 1
ATOM 6692 C CA . LYS B 1 402 ? -7.668 -8.43 -23.219 1 98.44 402 LYS B CA 1
ATOM 6693 C C . LYS B 1 402 ? -6.898 -7.16 -22.859 1 98.44 402 LYS B C 1
ATOM 6695 O O . LYS B 1 402 ? -6.832 -6.781 -21.688 1 98.44 402 LYS B O 1
ATOM 6700 N N . SER B 1 403 ? -6.34 -6.547 -23.875 1 98.56 403 SER B N 1
ATOM 6701 C CA . SER B 1 403 ? -5.684 -5.266 -23.625 1 98.56 403 SER B CA 1
ATOM 6702 C C . SER B 1 403 ? -6.68 -4.215 -23.156 1 98.56 403 SER B C 1
ATOM 6704 O O . SER B 1 403 ? -7.797 -4.125 -23.656 1 98.56 403 SER B O 1
ATOM 6706 N N . LEU B 1 404 ? -6.293 -3.48 -22.188 1 97.88 404 LEU B N 1
ATOM 6707 C CA . LEU B 1 404 ? -7.191 -2.504 -21.578 1 97.88 404 LEU B CA 1
ATOM 6708 C C . LEU B 1 404 ? -6.895 -1.099 -22.094 1 97.88 404 LEU B C 1
ATOM 6710 O O . LEU B 1 404 ? -7.734 -0.205 -21.984 1 97.88 404 LEU B O 1
ATOM 6714 N N . SER B 1 405 ? -5.707 -0.833 -22.547 1 97.44 405 SER B N 1
ATOM 6715 C CA . SER B 1 405 ? -5.223 0.397 -23.172 1 97.44 405 SER B CA 1
ATOM 6716 C C . SER B 1 405 ? -3.986 0.137 -24.016 1 97.44 405 SER B C 1
ATOM 6718 O O . SER B 1 405 ? -3.586 -1.014 -24.203 1 97.44 405 SER B O 1
ATOM 6720 N N . SER B 1 406 ? -3.361 1.189 -24.531 1 97.44 406 SER B N 1
ATOM 6721 C CA . SER B 1 406 ? -2.152 1.05 -25.328 1 97.44 406 SER B CA 1
ATOM 6722 C C . SER B 1 406 ? -0.958 0.651 -24.469 1 97.44 406 SER B C 1
ATOM 6724 O O . SER B 1 406 ? 0.054 0.171 -24.984 1 97.44 406 SER B O 1
ATOM 6726 N N . SER B 1 407 ? -1.121 0.821 -23.109 1 97.69 407 SER B N 1
ATOM 6727 C CA . SER B 1 407 ? 0.017 0.508 -22.25 1 97.69 407 SER B CA 1
ATOM 6728 C C . SER B 1 407 ? -0.309 -0.637 -21.297 1 97.69 407 SER B C 1
ATOM 6730 O O . SER B 1 407 ? 0.53 -1.034 -20.484 1 97.69 407 SER B O 1
ATOM 6732 N N . LEU B 1 408 ? -1.534 -1.035 -21.312 1 98.75 408 LEU B N 1
ATOM 6733 C CA . LEU B 1 408 ? -1.942 -2.264 -20.641 1 98.75 408 LEU B CA 1
ATOM 6734 C C . LEU B 1 408 ? -2.246 -3.363 -21.656 1 98.75 408 LEU B C 1
ATOM 6736 O O . LEU B 1 408 ? -3.396 -3.533 -22.078 1 98.75 408 LEU B O 1
ATOM 6740 N N . ILE B 1 409 ? -1.237 -4.168 -21.891 1 98.81 409 ILE B N 1
ATOM 6741 C CA . ILE B 1 409 ? -1.219 -5.012 -23.078 1 98.81 409 ILE B CA 1
ATOM 6742 C C . ILE B 1 409 ? -1.407 -6.473 -22.672 1 98.81 409 ILE B C 1
ATOM 6744 O O . ILE B 1 409 ? -0.66 -6.996 -21.844 1 98.81 409 ILE B O 1
ATOM 6748 N N . ALA B 1 410 ? -2.373 -7.125 -23.234 1 98.81 410 ALA B N 1
ATOM 6749 C CA . ALA B 1 410 ? -2.537 -8.57 -23.078 1 98.81 410 ALA B CA 1
ATOM 6750 C C . ALA B 1 410 ? -1.975 -9.312 -24.281 1 98.81 410 ALA B C 1
ATOM 6752 O O . ALA B 1 410 ? -2.266 -8.961 -25.438 1 98.81 410 ALA B O 1
ATOM 6753 N N . ILE B 1 411 ? -1.14 -10.242 -24.062 1 98.88 411 ILE B N 1
ATOM 6754 C CA . ILE B 1 411 ? -0.595 -11.125 -25.078 1 98.88 411 ILE B CA 1
ATOM 6755 C C . ILE B 1 411 ? -1.062 -12.555 -24.828 1 98.88 411 ILE B C 1
ATOM 6757 O O . ILE B 1 411 ? -0.678 -13.18 -23.844 1 98.88 411 ILE B O 1
ATOM 6761 N N . ASN B 1 412 ? -1.903 -13.109 -25.656 1 98.75 412 ASN B N 1
ATOM 6762 C CA . ASN B 1 412 ? -2.354 -14.5 -25.578 1 98.75 412 ASN B CA 1
ATOM 6763 C C . ASN B 1 412 ? -1.533 -15.406 -26.484 1 98.75 412 ASN B C 1
ATOM 6765 O O . ASN B 1 412 ? -1.376 -15.133 -27.672 1 98.75 412 ASN B O 1
ATOM 6769 N N . ILE B 1 413 ? -1.043 -16.438 -25.969 1 98.75 413 ILE B N 1
ATOM 6770 C CA . ILE B 1 413 ? -0.125 -17.328 -26.672 1 98.75 413 ILE B CA 1
ATOM 6771 C C . ILE B 1 413 ? -0.801 -18.672 -26.906 1 98.75 413 ILE B C 1
ATOM 6773 O O . ILE B 1 413 ? -0.863 -19.516 -26 1 98.75 413 ILE B O 1
ATOM 6777 N N . SER B 1 414 ? -1.123 -19.016 -28.109 1 97.88 414 SER B N 1
ATOM 6778 C CA . SER B 1 414 ? -1.99 -20.141 -28.453 1 97.88 414 SER B CA 1
ATOM 6779 C C . SER B 1 414 ? -1.417 -21.453 -27.938 1 97.88 414 SER B C 1
ATOM 6781 O O . SER B 1 414 ? -2.15 -22.297 -27.406 1 97.88 414 SER B O 1
ATOM 6783 N N . GLU B 1 415 ? -0.106 -21.656 -28.078 1 96.75 415 GLU B N 1
ATOM 6784 C CA . GLU B 1 415 ? 0.516 -22.906 -27.672 1 96.75 415 GLU B CA 1
ATOM 6785 C C . GLU B 1 415 ? 1.302 -22.734 -26.375 1 96.75 415 GLU B C 1
ATOM 6787 O O . GLU B 1 415 ? 2.18 -23.531 -26.062 1 96.75 415 GLU B O 1
ATOM 6792 N N . GLY B 1 416 ? 0.957 -21.641 -25.734 1 97.62 416 GLY B N 1
ATOM 6793 C CA . GLY B 1 416 ? 1.706 -21.344 -24.516 1 97.62 416 GLY B CA 1
ATOM 6794 C C . GLY B 1 416 ? 1.146 -22.031 -23.297 1 97.62 416 GLY B C 1
ATOM 6795 O O . GLY B 1 416 ? -0.057 -21.969 -23.031 1 97.62 416 GLY B O 1
ATOM 6796 N N . ALA B 1 417 ? 2.008 -22.75 -22.562 1 97.19 417 ALA B N 1
ATOM 6797 C CA . ALA B 1 417 ? 1.69 -23.219 -21.219 1 97.19 417 ALA B CA 1
ATOM 6798 C C . ALA B 1 417 ? 2.133 -22.219 -20.156 1 97.19 417 ALA B C 1
ATOM 6800 O O . ALA B 1 417 ? 2.422 -21.062 -20.469 1 97.19 417 ALA B O 1
ATOM 6801 N N . HIS B 1 418 ? 2.014 -22.609 -18.891 1 96.56 418 HIS B N 1
ATOM 6802 C CA . HIS B 1 418 ? 2.252 -21.734 -17.75 1 96.56 418 HIS B CA 1
ATOM 6803 C C . HIS B 1 418 ? 3.66 -21.156 -17.781 1 96.56 418 HIS B C 1
ATOM 6805 O O . HIS B 1 418 ? 4.645 -21.875 -17.625 1 96.56 418 HIS B O 1
ATOM 6811 N N . HIS B 1 419 ? 3.797 -19.688 -18.047 1 92.62 419 HIS B N 1
ATOM 6812 C CA . HIS B 1 419 ? 4.941 -18.797 -18.156 1 92.62 419 HIS B CA 1
ATOM 6813 C C . HIS B 1 419 ? 6 -19.359 -19.094 1 92.62 419 HIS B C 1
ATOM 6815 O O . HIS B 1 419 ? 7.199 -19.188 -18.859 1 92.62 419 HIS B O 1
ATOM 6821 N N . LEU B 1 420 ? 5.555 -20.094 -20.172 1 97.25 420 LEU B N 1
ATOM 6822 C CA . LEU B 1 420 ? 6.449 -20.594 -21.219 1 97.25 420 LEU B CA 1
ATOM 6823 C C . LEU B 1 420 ? 7.238 -19.453 -21.844 1 97.25 420 LEU B C 1
ATOM 6825 O O . LEU B 1 420 ? 8.414 -19.609 -22.188 1 97.25 420 LEU B O 1
ATOM 6829 N N . ASP B 1 421 ? 6.648 -18.297 -22.016 1 98 421 ASP B N 1
ATOM 6830 C CA . ASP B 1 421 ? 7.297 -17.172 -22.672 1 98 421 ASP B CA 1
ATOM 6831 C C . ASP B 1 421 ? 8.469 -16.641 -21.844 1 98 421 ASP B C 1
ATOM 6833 O O . ASP B 1 421 ? 9.336 -15.93 -22.375 1 98 421 ASP B O 1
ATOM 6837 N N . LEU B 1 422 ? 8.523 -16.953 -20.562 1 97.81 422 LEU B N 1
ATOM 6838 C CA . LEU B 1 422 ? 9.633 -16.484 -19.734 1 97.81 422 LEU B CA 1
ATOM 6839 C C . LEU B 1 422 ? 10.836 -17.406 -19.859 1 97.81 422 LEU B C 1
ATOM 6841 O O . LEU B 1 422 ? 11.945 -17.062 -19.453 1 97.81 422 LEU B O 1
ATOM 6845 N N . ARG B 1 423 ? 10.625 -18.641 -20.328 1 96.31 423 ARG B N 1
ATOM 6846 C CA . ARG B 1 423 ? 11.734 -19.578 -20.5 1 96.31 423 ARG B CA 1
ATOM 6847 C C . ARG B 1 423 ? 12.695 -19.094 -21.594 1 96.31 423 ARG B C 1
ATOM 6849 O O . ARG B 1 423 ? 12.32 -18.281 -22.438 1 96.31 423 ARG B O 1
ATOM 6856 N N . GLY B 1 424 ? 13.883 -19.656 -21.594 1 95.5 424 GLY B N 1
ATOM 6857 C CA . GLY B 1 424 ? 14.836 -19.328 -22.641 1 95.5 424 GLY B CA 1
ATOM 6858 C C . GLY B 1 424 ? 14.438 -19.875 -24.016 1 95.5 424 GLY B C 1
ATOM 6859 O O . GLY B 1 424 ? 13.656 -20.812 -24.094 1 95.5 424 GLY B O 1
ATOM 6860 N N . ALA B 1 425 ? 14.977 -19.25 -24.906 1 96.62 425 ALA B N 1
ATOM 6861 C CA . ALA B 1 425 ? 14.727 -19.672 -26.281 1 96.62 425 ALA B CA 1
ATOM 6862 C C . ALA B 1 425 ? 15.055 -21.156 -26.453 1 96.62 425 ALA B C 1
ATOM 6864 O O . ALA B 1 425 ? 16.047 -21.641 -25.906 1 96.62 425 ALA B O 1
ATOM 6865 N N . ASN B 1 426 ? 14.258 -21.828 -27.172 1 95.62 426 ASN B N 1
ATOM 6866 C CA . ASN B 1 426 ? 14.375 -23.25 -27.469 1 95.62 426 ASN B CA 1
ATOM 6867 C C . ASN B 1 426 ? 13.953 -23.562 -28.906 1 95.62 426 ASN B C 1
ATOM 6869 O O . ASN B 1 426 ? 12.992 -22.969 -29.422 1 95.62 426 ASN B O 1
ATOM 6873 N N . ASP B 1 427 ? 14.617 -24.516 -29.531 1 96.31 427 ASP B N 1
ATOM 6874 C CA . ASP B 1 427 ? 14.312 -24.859 -30.906 1 96.31 427 ASP B CA 1
ATOM 6875 C C . ASP B 1 427 ? 12.891 -25.391 -31.047 1 96.31 427 ASP B C 1
ATOM 6877 O O . ASP B 1 427 ? 12.273 -25.266 -32.094 1 96.31 427 ASP B O 1
ATOM 6881 N N . ALA B 1 428 ? 12.352 -25.859 -30.016 1 96.5 428 ALA B N 1
ATOM 6882 C CA . ALA B 1 428 ? 11.016 -26.453 -30.031 1 96.5 428 ALA B CA 1
ATOM 6883 C C . ALA B 1 428 ? 9.945 -25.406 -29.719 1 96.5 428 ALA B C 1
ATOM 6885 O O . ALA B 1 428 ? 8.75 -25.719 -29.719 1 96.5 428 ALA B O 1
ATOM 6886 N N . ASP B 1 429 ? 10.328 -24.203 -29.562 1 97.56 429 ASP B N 1
ATOM 6887 C CA . ASP B 1 429 ? 9.344 -23.156 -29.297 1 97.56 429 ASP B CA 1
ATOM 6888 C C . ASP B 1 429 ? 8.391 -23 -30.484 1 97.56 429 ASP B C 1
ATOM 6890 O O . ASP B 1 429 ? 8.82 -22.828 -31.625 1 97.56 429 ASP B O 1
ATOM 6894 N N . PRO B 1 430 ? 7.137 -23.047 -30.156 1 97.38 430 PRO B N 1
ATOM 6895 C CA . PRO B 1 430 ? 6.207 -22.719 -31.234 1 97.38 430 PRO B CA 1
ATOM 6896 C C . PRO B 1 430 ? 6.32 -21.281 -31.703 1 97.38 430 PRO B C 1
ATOM 6898 O O . PRO B 1 430 ? 6.832 -20.422 -30.984 1 97.38 430 PRO B O 1
ATOM 6901 N N . ALA B 1 431 ? 5.773 -20.969 -32.906 1 98.19 431 ALA B N 1
ATOM 6902 C CA . ALA B 1 431 ? 5.844 -19.641 -33.5 1 98.19 431 ALA B CA 1
ATOM 6903 C C . ALA B 1 431 ? 5.141 -18.609 -32.625 1 98.19 431 ALA B C 1
ATOM 6905 O O . ALA B 1 431 ? 5.566 -17.453 -32.562 1 98.19 431 ALA B O 1
ATOM 6906 N N . SER B 1 432 ? 4.086 -19 -31.969 1 98.38 432 SER B N 1
ATOM 6907 C CA . SER B 1 432 ? 3.316 -18.094 -31.141 1 98.38 432 SER B CA 1
ATOM 6908 C C . SER B 1 432 ? 4.152 -17.578 -29.969 1 98.38 432 SER B C 1
ATOM 6910 O O . SER B 1 432 ? 4.055 -16.406 -29.594 1 98.38 432 SER B O 1
ATOM 6912 N N . VAL B 1 433 ? 5.012 -18.375 -29.422 1 98.44 433 VAL B N 1
ATOM 6913 C CA . VAL B 1 433 ? 5.863 -17.984 -28.297 1 98.44 433 VAL B CA 1
ATOM 6914 C C . VAL B 1 433 ? 6.961 -17.047 -28.781 1 98.44 433 VAL B C 1
ATOM 6916 O O . VAL B 1 433 ? 7.281 -16.062 -28.125 1 98.44 433 VAL B O 1
ATOM 6919 N N . ILE B 1 434 ? 7.539 -17.328 -29.906 1 98.56 434 ILE B N 1
ATOM 6920 C CA . ILE B 1 434 ? 8.578 -16.484 -30.5 1 98.56 434 ILE B CA 1
ATOM 6921 C C . ILE B 1 434 ? 8.023 -15.086 -30.766 1 98.56 434 ILE B C 1
ATOM 6923 O O . ILE B 1 434 ? 8.672 -14.086 -30.438 1 98.56 434 ILE B O 1
ATOM 6927 N N . LYS B 1 435 ? 6.836 -15.078 -31.297 1 98.69 435 LYS B N 1
ATOM 6928 C CA . LYS B 1 435 ? 6.18 -13.805 -31.578 1 98.69 435 LYS B CA 1
ATOM 6929 C C . LYS B 1 435 ? 5.895 -13.039 -30.297 1 98.69 435 LYS B C 1
ATOM 6931 O O . LYS B 1 435 ? 6.074 -11.82 -30.234 1 98.69 435 LYS B O 1
ATOM 6936 N N . ALA B 1 436 ? 5.438 -13.727 -29.312 1 98.81 436 ALA B N 1
ATOM 6937 C CA . ALA B 1 436 ? 5.148 -13.109 -28.016 1 98.81 436 ALA B CA 1
ATOM 6938 C C . ALA B 1 436 ? 6.398 -12.469 -27.422 1 98.81 436 ALA B C 1
ATOM 6940 O O . ALA B 1 436 ? 6.363 -11.328 -26.953 1 98.81 436 ALA B O 1
ATOM 6941 N N . ARG B 1 437 ? 7.484 -13.156 -27.453 1 98.81 437 ARG B N 1
ATOM 6942 C CA . ARG B 1 437 ? 8.742 -12.656 -26.891 1 98.81 437 ARG B CA 1
ATOM 6943 C C . ARG B 1 437 ? 9.211 -11.406 -27.641 1 98.81 437 ARG B C 1
ATOM 6945 O O . ARG B 1 437 ? 9.758 -10.484 -27.031 1 98.81 437 ARG B O 1
ATOM 6952 N N . LYS B 1 438 ? 9.023 -11.445 -28.906 1 98.75 438 LYS B N 1
ATOM 6953 C CA . LYS B 1 438 ? 9.398 -10.273 -29.703 1 98.75 438 LYS B CA 1
ATOM 6954 C C . LYS B 1 438 ? 8.562 -9.062 -29.297 1 98.75 438 LYS B C 1
ATOM 6956 O O . LYS B 1 438 ? 9.102 -7.961 -29.125 1 98.75 438 LYS B O 1
ATOM 6961 N N . MET B 1 439 ? 7.293 -9.258 -29.141 1 98.81 439 MET B N 1
ATOM 6962 C CA . MET B 1 439 ? 6.41 -8.172 -28.719 1 98.81 439 MET B CA 1
ATOM 6963 C C . MET B 1 439 ? 6.789 -7.656 -27.344 1 98.81 439 MET B C 1
ATOM 6965 O O . MET B 1 439 ? 6.793 -6.449 -27.094 1 98.81 439 MET B O 1
ATOM 6969 N N . GLU B 1 440 ? 7.031 -8.555 -26.469 1 98.88 440 GLU B N 1
ATOM 6970 C CA . GLU B 1 440 ? 7.457 -8.203 -25.109 1 98.88 440 GLU B CA 1
ATOM 6971 C C . GLU B 1 440 ? 8.75 -7.395 -25.141 1 98.88 440 GLU B C 1
ATOM 6973 O O . GLU B 1 440 ? 8.852 -6.348 -24.484 1 98.88 440 GLU B O 1
ATOM 6978 N N . SER B 1 441 ? 9.711 -7.902 -25.875 1 98.88 441 SER B N 1
ATOM 6979 C CA . SER B 1 441 ? 11.008 -7.234 -26 1 98.88 441 SER B CA 1
ATOM 6980 C C . SER B 1 441 ? 10.844 -5.816 -26.547 1 98.88 441 SER B C 1
ATOM 6982 O O . SER B 1 441 ? 11.383 -4.867 -25.969 1 98.88 441 SER B O 1
ATOM 6984 N N . ASP B 1 442 ? 10.062 -5.668 -27.609 1 98.81 442 ASP B N 1
ATOM 6985 C CA . ASP B 1 442 ? 9.875 -4.371 -28.234 1 98.81 442 ASP B CA 1
ATOM 6986 C C . ASP B 1 442 ? 9.164 -3.395 -27.297 1 98.81 442 ASP B C 1
ATOM 6988 O O . ASP B 1 442 ? 9.539 -2.223 -27.219 1 98.81 442 ASP B O 1
ATOM 6992 N N . THR B 1 443 ? 8.188 -3.838 -26.625 1 98.81 443 THR B N 1
ATOM 6993 C CA . THR B 1 443 ? 7.406 -3.004 -25.719 1 98.81 443 THR B CA 1
ATOM 6994 C C . THR B 1 443 ? 8.258 -2.531 -24.547 1 98.81 443 THR B C 1
ATOM 6996 O O . THR B 1 443 ? 8.227 -1.355 -24.172 1 98.81 443 THR B O 1
ATOM 6999 N N . ILE B 1 444 ? 9.031 -3.398 -23.969 1 98.88 444 ILE B N 1
ATOM 7000 C CA . ILE B 1 444 ? 9.891 -3.074 -22.828 1 98.88 444 ILE B CA 1
ATOM 7001 C C . ILE B 1 444 ? 10.945 -2.061 -23.25 1 98.88 444 ILE B C 1
ATOM 7003 O O . ILE B 1 444 ? 11.227 -1.107 -22.531 1 98.88 444 ILE B O 1
ATOM 7007 N N . ALA B 1 445 ? 11.516 -2.299 -24.438 1 98.62 445 ALA B N 1
ATOM 7008 C CA . ALA B 1 445 ? 12.492 -1.341 -24.953 1 98.62 445 ALA B CA 1
ATOM 7009 C C . ALA B 1 445 ? 11.875 0.052 -25.078 1 98.62 445 ALA B C 1
ATOM 7011 O O . ALA B 1 445 ? 12.531 1.053 -24.781 1 98.62 445 ALA B O 1
ATOM 7012 N N . GLN B 1 446 ? 10.672 0.11 -25.5 1 98.25 446 GLN B N 1
ATOM 7013 C CA . GLN B 1 446 ? 9.969 1.384 -25.641 1 98.25 446 GLN B CA 1
ATOM 7014 C C . GLN B 1 446 ? 9.766 2.041 -24.281 1 98.25 446 GLN B C 1
ATOM 7016 O O . GLN B 1 446 ? 9.938 3.252 -24.125 1 98.25 446 GLN B O 1
ATOM 7021 N N . TRP B 1 447 ? 9.359 1.28 -23.281 1 98.25 447 TRP B N 1
ATOM 7022 C CA . TRP B 1 447 ? 9.148 1.818 -21.938 1 98.25 447 TRP B CA 1
ATOM 7023 C C . TRP B 1 447 ? 10.453 2.348 -21.359 1 98.25 447 TRP B C 1
ATOM 7025 O O . TRP B 1 447 ? 10.469 3.381 -20.688 1 98.25 447 TRP B O 1
ATOM 7035 N N . VAL B 1 448 ? 11.523 1.592 -21.547 1 98.06 448 VAL B N 1
ATOM 7036 C CA . VAL B 1 448 ? 12.836 2.008 -21.062 1 98.06 448 VAL B CA 1
ATOM 7037 C C . VAL B 1 448 ? 13.211 3.352 -21.688 1 98.06 448 VAL B C 1
ATOM 7039 O O . VAL B 1 448 ? 13.688 4.25 -20.984 1 98.06 448 VAL B O 1
ATOM 7042 N N . LYS B 1 449 ? 12.969 3.502 -22.984 1 96.56 449 LYS B N 1
ATOM 7043 C CA . LYS B 1 449 ? 13.258 4.754 -23.672 1 96.56 449 LYS B CA 1
ATOM 7044 C C . LYS B 1 449 ? 12.383 5.891 -23.141 1 96.56 449 LYS B C 1
ATOM 7046 O O . LYS B 1 449 ? 12.875 7.004 -22.922 1 96.56 449 LYS B O 1
ATOM 7051 N N . MET B 1 450 ? 11.141 5.637 -22.938 1 95.12 450 MET B N 1
ATOM 7052 C CA . MET B 1 450 ? 10.203 6.641 -22.438 1 95.12 450 MET B CA 1
ATOM 7053 C C . MET B 1 450 ? 10.594 7.121 -21.047 1 95.12 450 MET B C 1
ATOM 7055 O O . MET B 1 450 ? 10.477 8.305 -20.734 1 95.12 450 MET B O 1
ATOM 7059 N N . GLU B 1 451 ? 10.961 6.195 -20.172 1 94.31 451 GLU B N 1
ATOM 7060 C CA . GLU B 1 451 ? 11.328 6.539 -18.812 1 94.31 451 GLU B CA 1
ATOM 7061 C C . GLU B 1 451 ? 12.586 7.402 -18.766 1 94.31 451 GLU B C 1
ATOM 7063 O O . GLU B 1 451 ? 12.719 8.281 -17.922 1 94.31 451 GLU B O 1
ATOM 7068 N N . ARG B 1 452 ? 13.492 7.223 -19.672 1 89.81 452 ARG B N 1
ATOM 7069 C CA . ARG B 1 452 ? 14.758 7.949 -19.719 1 89.81 452 ARG B CA 1
ATOM 7070 C C . ARG B 1 452 ? 14.547 9.375 -20.203 1 89.81 452 ARG B C 1
ATOM 7072 O O . ARG B 1 452 ? 15.203 10.305 -19.734 1 89.81 452 ARG B O 1
ATOM 7079 N N . TYR B 1 453 ? 13.672 9.531 -21.188 1 81.44 453 TYR B N 1
ATOM 7080 C CA . TYR B 1 453 ? 13.586 10.836 -21.844 1 81.44 453 TYR B CA 1
ATOM 7081 C C . TYR B 1 453 ? 12.305 11.562 -21.453 1 81.44 453 TYR B C 1
ATOM 7083 O O . TYR B 1 453 ? 12.117 12.734 -21.797 1 81.44 453 TYR B O 1
ATOM 7091 N N . GLY B 1 454 ? 11.484 11.023 -20.734 1 68.5 454 GLY B N 1
ATOM 7092 C CA . GLY B 1 454 ? 10.227 11.664 -20.375 1 68.5 454 GLY B CA 1
ATOM 7093 C C . GLY B 1 454 ? 10.273 12.328 -19 1 68.5 454 GLY B C 1
ATOM 7094 O O . GLY B 1 454 ? 11.164 12.062 -18.203 1 68.5 454 GLY B O 1
#

Foldseek 3Di:
DQVVQVVQKDKAWDFFALAPPDCPPQHRHTFTWIKIKGQPQAPQQEFAEEEQLADLAAQSLVSSFQVLSVVLCNVRRYIYMYTHFQLHDCNDGVPPCCLPPPNVVSLDLVNSLVRVQVVQCVVCVVRNRNLHAYEYEYFAVSLLSSLLNQVPPVVRHLAYERFLYLLQVQLVHDDLAQLQLLLQVLLVVLPVVLLVLLLVLQVVVVPPPDQVVLCVLQVAPDGDDDPVVVVLVLLLLSLLSLVLLQPQAQAFDPSQHGAGHRLSNVLSCLSVVDPDSSNSSNVSSCSRQPVVVPDSGDHSCQSAPDALASNGQDDDSSSSSVRLNSLERGPRFHFHCCPSHSGHGDGRDLVNSQVRSCVPPVDGYDRSPSCVSSVNVNCQVGFRYEYEAESSESSRVSHDQQAPDPGRHYQYQDHDHRSSLSGDDDPSDDPSSVVVSVVVSVSVSVSSVVSNPD/DQVVQVVQKDKAWDFFALAPPDCPPQHRHTFTWIKIKGQPQAPQQEFAEEEQLADLAAQSLVSSFQQLSVVLCNVRRYIYMYTHFQLHDCNDGVPPCCLPPPNVVSLDLVNSLVRVQVVQCVVCVVRNRNLHAYEYEYFAVSLLSSLLNQVPPVVRHLAYERFLYLLQVQLVHDDQAQLQLLLQVLLVVLPVVLLVLLLVLQVVLVPPPDQVVLCVLQQAPDGDDDPVVVVLVLLLLSLLSLVLLQPQAQQFDPNQHGAGHRLSNVLSCLSVVDPHSSNSSNVSSCNRQPVVVPDSGDHSCQSAPDALASNGQGDDSSSSSVRLNSLERGPRFHFHCCPSHSGHGDGRDLVNSQVRSCVPPVDGYDRSPSCVSSVNVNCQVGFRYEYEAESSESSRVSHDQQAPDPGRHYQYQDHDHRSSLSGDDDPSDDPSSVVVSVVVSVSVSVSSVVSNPD

Radius of gyration: 31.43 Å; Cα contacts (8 Å, |Δi|>4): 1943; chains: 2; bounding box: 57×104×72 Å